Protein AF-A0A2E5TPE9-F1 (afdb_monomer)

Solvent-accessible surface area (backbone atoms only — not comparable to full-atom values): 41208 Å² total; per-residue (Å²): 127,83,71,66,64,59,65,68,62,65,78,76,74,87,85,82,90,83,86,91,80,86,80,74,57,60,47,84,68,67,54,80,73,39,45,24,19,64,41,56,11,40,48,64,35,46,42,64,65,73,44,70,35,39,31,72,70,21,17,14,22,26,29,62,35,81,46,63,29,36,25,42,23,45,33,69,47,94,90,32,34,46,35,39,24,39,24,40,33,41,54,43,75,51,73,50,74,59,94,91,40,63,40,70,44,68,32,7,36,34,44,34,41,26,39,43,35,42,41,75,43,74,33,65,47,76,57,97,86,42,79,43,75,81,52,62,36,40,38,39,40,40,35,43,37,43,27,35,10,29,66,46,67,72,50,96,93,31,51,33,39,21,36,16,33,28,48,31,39,43,35,41,37,49,60,92,48,65,29,58,38,47,30,32,30,42,15,35,34,40,35,35,73,44,100,48,99,50,43,37,33,41,29,42,14,41,27,35,39,32,77,49,42,61,68,23,58,34,78,92,75,69,46,62,39,32,63,51,67,44,67,32,40,12,34,29,39,24,22,65,83,61,35,34,33,45,35,40,23,41,39,98,78,42,57,18,42,23,36,41,36,51,81,47,97,52,32,34,44,30,31,16,38,38,89,48,37,45,24,38,24,42,36,39,53,41,72,61,43,78,68,88,50,87,99,42,32,30,20,37,32,44,23,36,20,40,40,39,53,48,87,88,77,52,94,68,64,46,60,31,41,20,46,30,40,75,18,60,53,41,48,57,64,21,43,62,56,34,62,65,46,45,65,47,61,27,46,54,62,45,48,60,42,30,29,41,39,46,56,67,27,39,34,40,32,25,46,70,88,37,83,71,51,76,49,62,22,38,89,84,6,45,37,74,50,72,66,40,77,52,59,83,37,83,34,45,32,34,35,28,23,42,53,97,88,52,56,64,18,53,75,26,65,58,33,36,38,33,25,44,79,69,55,70,55,78,50,78,49,74,51,72,57,91,78,27,32,36,42,38,38,37,29,57,31,46,63,69,44,64,44,34,30,44,74,89,40,80,45,71,56,40,77,58,87,66,88,62,77,80,72,63,86,79,59,96,81,66,67,87,65,62,43,65,37,43,31,40,25,77,42,71,44,56,80,59,70,44,79,45,86,53,95,71,47,88,54,21,48,60,20,66,61,53,50,36,40,33,37,41,40,25,33,66,33,66,32,60,44,77,48,66,79,40,64,43,52,47,21,36,69,30,69,53,66,76,31,79,42,63,61,56,62,46,64,39,31,32,41,52,23,91,61,39,66,47,40,26,51,74,84,41,78,61,69,67,52,100,81,36,32,36,70,47,79,41,79,53,62,72,29,74,41,74,47,40,37,35,46,27,29,82,79,83,41,74,48,75,24,35,31,41,33,39,23,40,38,76,37,85,77,64,53,97,82,50,72,39,46,69,35,41,22,52,35,27,31,71,51,49,45,76,56,49,99,87,52,36,63,56,50,81,42,67,34,24,49,43,55,52,41,41,35,57,36,50,61,76,40,62,74,91,75,56,64,87,54,92,53,64,81,28,86,77,36,46,36,86,38,97,57,32,44,35,51,53,51,25,45,75,71,64,54,48,80,68,46,98,87,54,35,68,56,49,81,41,72,35,28,53,62,58,49,50,51,46,36,28,75,56,65,76,42,78,88,71,96,68,83,92,49,95,51,71,31,28,44,18,58,49,29,42,55,51,40,70,35,78,75,42,32,56,50,48,53,52,68,71,37,85,60,47,82,76,63,92,80,78,124

Foldseek 3Di:
DVPVVVVVVVVPDDDDDDDDDDDQDADDFCLLVQAAQVCVLAVVFQQDALFQSNCSSALLNLQQQQFWKKKWKWFDDPVFKTWIKIKIKDKDKDWDDDPNFIFIFIKIKMWMKIWTKGWQAFDWDADPNDTDGPGIAMWTKIKIKIKMKHWDADPPNFGIKMKMKMKMKMWTDIGPWIKIKIAIKIKMKTWHADPDPWWGIKIKMKMWIRPDIDWIQGVVPRRTYTHDTWMKIKMWIATDLNQKIWMWMATPLGTKTKMWGPPDVQWIWIWMDDPWKTKTKIKGKDAQCDPVDPPFGWIKMKMKMWIATDPDPDRDITIMIMIMISHGRAFRAWEWPPPRGQEEFALDQWDKTKTFGPAQWKKFKDWPNHTDDIDTQHSNRIDIDDTHGDDAAKTWIWIWTDDPPDDIHDIYRIHIYHHDNDAWDWDWAWDDDVQKIKIKIKTQWAFPDKWKAKQNHTWDKDWDDDPCPPPPPPDPDDRPTRHMTMIMTIGGDDPQQGFDPDPQDRFAAHALFFMFMWMWTAGSHGHIDIDDRFGAAKHWNPDAAPAEAADQKDKTKMFHHPQFPWKDKVNHTWDADPRRITIDIDGDQLFKDKIWIWTAGPVRDIRIGIGIYHHWHAFPPDDPPQALRVLQRLCVSVQQADCDPVRHNQQQDFDWPLRLLLSLQSLPDPPVPFDQFDAAQFPAGGSPRPSNSSVVSCVVVVLDDDDPVRHNRRRHGDDPVRSLVSCCSSVNAPRDDDDDDPDTDGNSNVSVVSCPGPVNVVVSCQRSDSSHDNDPPPD

Structure (mmCIF, N/CA/C/O backbone):
data_AF-A0A2E5TPE9-F1
#
_entry.id   AF-A0A2E5TPE9-F1
#
loop_
_atom_site.group_PDB
_atom_site.id
_atom_site.type_symbol
_atom_site.label_atom_id
_atom_site.label_alt_id
_atom_site.label_comp_id
_atom_site.label_asym_id
_atom_site.label_entity_id
_atom_site.label_seq_id
_atom_site.pdbx_PDB_ins_code
_atom_site.Cartn_x
_atom_site.Cartn_y
_atom_site.Cartn_z
_atom_site.occupancy
_atom_site.B_iso_or_equiv
_atom_site.auth_seq_id
_atom_site.auth_comp_id
_atom_site.auth_asym_id
_atom_site.auth_atom_id
_atom_site.pdbx_PDB_model_num
ATOM 1 N N . MET A 1 1 ? 26.250 25.702 -18.110 1.00 43.16 1 MET A N 1
ATOM 2 C CA . MET A 1 1 ? 27.436 25.806 -18.998 1.00 43.16 1 MET A CA 1
ATOM 3 C C . MET A 1 1 ? 28.797 25.853 -18.287 1.00 43.16 1 MET A C 1
ATOM 5 O O . MET A 1 1 ? 29.778 25.557 -18.947 1.00 43.16 1 MET A O 1
ATOM 9 N N . LYS A 1 2 ? 28.910 26.142 -16.975 1.00 31.53 2 LYS A N 1
ATOM 10 C CA . LYS A 1 2 ? 30.213 26.160 -16.263 1.00 31.53 2 LYS A CA 1
ATOM 11 C C . LYS A 1 2 ? 30.673 24.824 -15.636 1.00 31.53 2 LYS A C 1
ATOM 13 O O . LYS A 1 2 ? 31.808 24.744 -15.194 1.00 31.53 2 LYS A O 1
ATOM 18 N N . HIS A 1 3 ? 29.853 23.767 -15.649 1.00 36.78 3 HIS A N 1
ATOM 19 C CA . HIS A 1 3 ? 30.215 22.453 -15.071 1.00 36.78 3 HIS A CA 1
ATOM 20 C C . HIS A 1 3 ? 30.559 21.360 -16.097 1.00 36.78 3 HIS A C 1
ATOM 22 O O . HIS A 1 3 ? 31.069 20.314 -15.721 1.00 36.78 3 HIS A O 1
ATOM 28 N N . VAL A 1 4 ? 30.367 21.618 -17.395 1.00 37.22 4 VAL A N 1
ATOM 29 C CA . VAL A 1 4 ? 30.758 20.688 -18.477 1.00 37.22 4 VAL A CA 1
ATOM 30 C C . VAL A 1 4 ? 32.253 20.818 -18.812 1.00 37.22 4 VAL A C 1
ATOM 32 O O . VAL A 1 4 ? 32.885 19.859 -19.239 1.00 37.22 4 VAL A O 1
ATOM 35 N N . LEU A 1 5 ? 32.855 21.978 -18.528 1.00 36.06 5 LEU A N 1
ATOM 36 C CA . LEU A 1 5 ? 34.270 22.249 -18.805 1.00 36.06 5 LEU A CA 1
ATOM 37 C C . LEU A 1 5 ? 35.233 21.572 -17.806 1.00 36.06 5 LEU A C 1
ATOM 39 O O . LEU A 1 5 ? 36.401 21.382 -18.117 1.00 36.06 5 LEU A O 1
ATOM 43 N N . ILE A 1 6 ? 34.748 21.189 -16.618 1.00 39.53 6 ILE A N 1
ATOM 44 C CA . ILE A 1 6 ? 35.576 20.611 -15.541 1.00 39.53 6 ILE A CA 1
ATOM 45 C C . ILE A 1 6 ? 35.738 19.089 -15.704 1.00 39.53 6 ILE A C 1
ATOM 47 O O . ILE A 1 6 ? 36.754 18.532 -15.302 1.00 39.53 6 ILE A O 1
ATOM 51 N N . ILE A 1 7 ? 34.801 18.421 -16.385 1.00 40.16 7 ILE A N 1
ATOM 52 C CA . ILE A 1 7 ? 34.894 16.982 -16.695 1.00 40.16 7 ILE A CA 1
ATOM 53 C C . ILE A 1 7 ? 35.857 16.729 -17.873 1.00 40.16 7 ILE A C 1
ATOM 55 O O . ILE A 1 7 ? 36.540 15.709 -17.910 1.00 40.16 7 ILE A O 1
ATOM 59 N N . LEU A 1 8 ? 35.997 17.698 -18.785 1.00 35.94 8 LEU A N 1
ATOM 60 C CA . LEU A 1 8 ? 36.941 17.646 -19.909 1.00 35.94 8 LEU A CA 1
ATOM 61 C C . LEU A 1 8 ? 38.417 17.776 -19.488 1.00 35.94 8 LEU A C 1
ATOM 63 O O . LEU A 1 8 ? 39.289 17.302 -20.210 1.00 35.94 8 LEU A O 1
ATOM 67 N N . LEU A 1 9 ? 38.710 18.371 -18.325 1.00 34.34 9 LEU A N 1
ATOM 68 C CA . LEU A 1 9 ? 40.087 18.627 -17.880 1.00 34.34 9 LEU A CA 1
ATOM 69 C C . LEU A 1 9 ? 40.699 17.472 -17.062 1.00 34.34 9 LEU A C 1
ATOM 71 O O . LEU A 1 9 ? 41.917 17.378 -16.952 1.00 34.34 9 LEU A O 1
ATOM 75 N N . ILE A 1 10 ? 39.877 16.574 -16.509 1.00 35.69 10 ILE A N 1
ATOM 76 C CA . ILE A 1 10 ? 40.343 15.469 -15.647 1.00 35.69 10 ILE A CA 1
ATOM 77 C C . ILE A 1 10 ? 40.708 14.212 -16.463 1.00 35.69 10 ILE A C 1
ATOM 79 O O . ILE A 1 10 ? 41.421 13.345 -15.973 1.00 35.69 10 ILE A O 1
ATOM 83 N N . CYS A 1 11 ? 40.326 14.135 -17.742 1.00 33.72 11 CYS A N 1
ATOM 84 C CA . CYS A 1 11 ? 40.686 13.006 -18.612 1.00 33.72 11 CYS A CA 1
ATOM 85 C C . CYS A 1 11 ? 42.072 13.125 -19.278 1.00 33.72 11 CYS A C 1
ATOM 87 O O . CYS A 1 11 ? 42.439 12.237 -20.040 1.00 33.72 11 CYS A O 1
ATOM 89 N N . PHE A 1 12 ? 42.842 14.194 -19.030 1.00 34.28 12 PHE A N 1
ATOM 90 C CA . PHE A 1 12 ? 44.076 14.475 -19.786 1.00 34.28 12 PHE A CA 1
ATOM 91 C C . PHE A 1 12 ? 45.393 14.242 -19.032 1.00 34.28 12 PHE A C 1
ATOM 93 O O . PHE A 1 12 ? 46.463 14.475 -19.586 1.00 34.28 12 PHE A O 1
ATOM 100 N N . LEU A 1 13 ? 45.359 13.768 -17.787 1.00 36.28 13 LEU A N 1
ATOM 101 C CA . LEU A 1 13 ? 46.570 13.525 -17.005 1.00 36.28 13 LEU A CA 1
ATOM 102 C C . LEU A 1 13 ? 46.481 12.164 -16.334 1.00 36.28 13 LEU A C 1
ATOM 104 O O . LEU A 1 13 ? 45.800 12.025 -15.327 1.00 36.28 13 LEU A O 1
ATOM 108 N N . ILE A 1 14 ? 47.147 11.185 -16.944 1.00 38.09 14 ILE A N 1
ATOM 109 C CA . ILE A 1 14 ? 47.946 10.096 -16.357 1.00 38.09 14 ILE A CA 1
ATOM 110 C C . ILE A 1 14 ? 48.146 9.084 -17.490 1.00 38.09 14 ILE A C 1
ATOM 112 O O . ILE A 1 14 ? 47.171 8.541 -17.992 1.00 38.09 14 ILE A O 1
ATOM 116 N N . ILE A 1 15 ? 49.398 8.881 -17.903 1.00 35.25 15 ILE A N 1
ATOM 117 C CA . ILE A 1 15 ? 50.051 7.597 -18.218 1.00 35.25 15 ILE A CA 1
ATOM 118 C C . ILE A 1 15 ? 51.487 7.980 -18.609 1.00 35.25 15 ILE A C 1
ATOM 120 O O . ILE A 1 15 ? 51.752 8.415 -19.728 1.00 35.25 15 ILE A O 1
ATOM 124 N N . GLU A 1 16 ? 52.417 7.852 -17.663 1.00 33.44 16 GLU A N 1
ATOM 125 C CA . GLU A 1 16 ? 53.835 7.700 -17.994 1.00 33.44 16 GLU A CA 1
ATOM 126 C C . GLU A 1 16 ? 54.126 6.210 -18.190 1.00 33.44 16 GLU A C 1
ATOM 128 O O . GLU A 1 16 ? 53.688 5.363 -17.409 1.00 33.44 16 GLU A O 1
ATOM 133 N N . LYS A 1 17 ? 54.845 5.901 -19.272 1.00 36.56 17 LYS A N 1
ATOM 134 C CA . LYS A 1 17 ? 55.379 4.572 -19.574 1.00 36.56 17 LYS A CA 1
ATOM 135 C C . LYS A 1 17 ? 56.535 4.249 -18.630 1.00 36.56 17 LYS A C 1
ATOM 137 O O . LYS A 1 17 ? 57.483 5.025 -18.542 1.00 36.56 17 LYS A O 1
ATOM 142 N N . SER A 1 18 ? 56.521 3.053 -18.056 1.00 33.09 18 SER A N 1
ATOM 143 C CA . SER A 1 18 ? 57.724 2.378 -17.573 1.00 33.09 18 SER A CA 1
ATOM 144 C C . SER A 1 18 ? 57.924 1.081 -18.361 1.00 33.09 18 SER A C 1
ATOM 146 O O . SER A 1 18 ? 57.007 0.272 -18.504 1.00 33.09 18 SER A O 1
ATOM 148 N N . ASP A 1 19 ? 59.124 0.917 -18.916 1.00 33.25 19 ASP A N 1
ATOM 149 C CA . ASP A 1 19 ? 59.575 -0.292 -19.606 1.00 33.25 19 ASP A CA 1
ATOM 150 C C . ASP A 1 19 ? 60.414 -1.181 -18.668 1.00 33.25 19 ASP A C 1
ATOM 152 O O . ASP A 1 19 ? 61.073 -0.681 -17.756 1.00 33.25 19 ASP A O 1
ATOM 156 N N . LEU A 1 20 ? 60.440 -2.481 -19.011 1.00 30.00 20 LEU A N 1
ATOM 157 C CA . LEU A 1 20 ? 61.253 -3.614 -18.513 1.00 30.00 20 LEU A CA 1
ATOM 158 C C . LEU A 1 20 ? 60.698 -4.427 -17.321 1.00 30.00 20 LEU A C 1
ATOM 160 O O . LEU A 1 20 ? 60.896 -4.080 -16.164 1.00 30.00 20 LEU A O 1
ATOM 164 N N . TYR A 1 21 ? 60.055 -5.578 -17.582 1.00 32.66 21 TYR A N 1
ATOM 165 C CA . TYR A 1 21 ? 60.646 -6.924 -17.774 1.00 32.66 21 TYR A CA 1
ATOM 166 C C . TYR A 1 21 ? 59.524 -7.963 -18.045 1.00 32.66 21 TYR A C 1
ATOM 168 O O . TYR A 1 21 ? 58.453 -7.886 -17.454 1.00 32.66 21 TYR A O 1
ATOM 176 N N . SER A 1 22 ? 59.777 -8.936 -18.940 1.00 36.81 22 SER A N 1
ATOM 177 C CA . SER A 1 22 ? 58.876 -10.045 -19.347 1.00 36.81 22 SER A CA 1
ATOM 178 C C . SER A 1 22 ? 57.495 -9.616 -19.884 1.00 36.81 22 SER A C 1
ATOM 180 O O . SER A 1 22 ? 56.459 -9.832 -19.256 1.00 36.81 22 SER A O 1
ATOM 182 N N . VAL A 1 23 ? 57.467 -9.020 -21.079 1.00 38.16 23 VAL A N 1
ATOM 183 C CA . VAL A 1 23 ? 56.236 -8.461 -21.659 1.00 38.16 23 VAL A CA 1
ATOM 184 C C . VAL A 1 23 ? 55.332 -9.569 -22.211 1.00 38.16 23 VAL A C 1
ATOM 186 O O . VAL A 1 23 ? 55.531 -10.058 -23.323 1.00 38.16 23 VAL A O 1
ATOM 189 N N . THR A 1 24 ? 54.283 -9.909 -21.467 1.00 47.19 24 THR A N 1
ATOM 190 C CA . THR A 1 24 ? 53.014 -10.356 -22.047 1.00 47.19 24 THR A CA 1
ATOM 191 C C . THR A 1 24 ? 52.550 -9.280 -23.031 1.00 47.19 24 THR A C 1
ATOM 193 O O . THR A 1 24 ? 52.007 -8.252 -22.636 1.00 47.19 24 THR A O 1
ATOM 196 N N . LYS A 1 25 ? 52.838 -9.444 -24.328 1.00 53.91 25 LYS A N 1
ATOM 197 C CA . LYS A 1 25 ? 52.394 -8.468 -25.330 1.00 53.91 25 LYS A CA 1
ATOM 198 C C . LYS A 1 25 ? 50.883 -8.626 -25.526 1.00 53.91 25 LYS A C 1
ATOM 200 O O . LYS A 1 25 ? 50.453 -9.720 -25.901 1.00 53.91 25 LYS A O 1
ATOM 205 N N . PRO A 1 26 ? 50.075 -7.580 -25.276 1.00 64.56 26 PRO A N 1
ATOM 206 C CA . PRO A 1 26 ? 48.664 -7.630 -25.617 1.00 64.56 26 PRO A CA 1
ATOM 207 C C . PRO A 1 26 ? 48.525 -7.789 -27.134 1.00 64.56 26 PRO A C 1
ATOM 209 O O . PRO A 1 26 ? 49.259 -7.163 -27.902 1.00 64.56 26 PRO A O 1
ATOM 212 N N . ILE A 1 27 ? 47.611 -8.656 -27.562 1.00 78.25 27 ILE A N 1
ATOM 213 C CA . ILE A 1 27 ? 47.265 -8.806 -28.982 1.00 78.25 27 ILE A CA 1
ATOM 214 C C . ILE A 1 27 ? 46.303 -7.689 -29.402 1.00 78.25 27 ILE A C 1
ATOM 216 O O . ILE A 1 27 ? 45.636 -7.094 -28.560 1.00 78.25 27 ILE A O 1
ATOM 220 N N . THR A 1 28 ? 46.206 -7.389 -30.697 1.00 79.81 28 THR A N 1
ATOM 221 C CA . THR A 1 28 ? 45.198 -6.443 -31.203 1.00 79.81 28 THR A CA 1
ATOM 222 C C . THR A 1 28 ? 43.799 -6.913 -30.811 1.00 79.81 28 THR A C 1
ATOM 224 O O . THR A 1 28 ? 43.508 -8.103 -30.909 1.00 79.81 28 THR A O 1
ATOM 227 N N . ASN A 1 29 ? 42.929 -5.997 -30.381 1.00 83.88 29 ASN A N 1
ATOM 228 C CA . ASN A 1 29 ? 41.537 -6.315 -30.085 1.00 83.88 29 ASN A CA 1
ATOM 229 C C . ASN A 1 29 ? 40.778 -6.596 -31.398 1.00 83.88 29 ASN A C 1
ATOM 231 O O . ASN A 1 29 ? 40.539 -5.662 -32.161 1.00 83.88 29 ASN A O 1
ATOM 235 N N . PRO A 1 30 ? 40.372 -7.846 -31.694 1.00 85.88 30 PRO A N 1
ATOM 236 C CA . PRO A 1 30 ? 39.687 -8.155 -32.951 1.00 85.88 30 PRO A CA 1
ATOM 237 C C . PRO A 1 30 ? 38.249 -7.605 -32.991 1.00 85.88 30 PRO A C 1
ATOM 239 O O . PRO A 1 30 ? 37.607 -7.625 -34.038 1.00 85.88 30 PRO A O 1
ATOM 242 N N . GLN A 1 31 ? 37.729 -7.118 -31.861 1.00 88.00 31 GLN A N 1
ATOM 243 C CA . GLN A 1 31 ? 36.346 -6.680 -31.705 1.00 88.00 31 GLN A CA 1
ATOM 244 C C . GLN A 1 31 ? 35.987 -5.433 -32.516 1.00 88.00 31 GLN A C 1
ATOM 246 O O . GLN A 1 31 ? 34.909 -5.402 -33.108 1.00 88.00 31 GLN A O 1
ATOM 251 N N . SER A 1 32 ? 36.862 -4.421 -32.590 1.00 83.56 32 SER A N 1
ATOM 252 C CA . SER A 1 32 ? 36.630 -3.228 -33.431 1.00 83.56 32 SER A CA 1
ATOM 253 C C . SER A 1 32 ? 36.472 -3.556 -34.899 1.00 83.56 32 SER A C 1
ATOM 255 O O . SER A 1 32 ? 35.800 -2.822 -35.620 1.00 83.56 32 SER A O 1
ATOM 257 N N . MET A 1 33 ? 37.091 -4.647 -35.339 1.00 83.19 33 MET A N 1
ATOM 258 C CA . MET A 1 33 ? 37.000 -5.103 -36.713 1.00 83.19 33 MET A CA 1
ATOM 259 C C . MET A 1 33 ? 35.646 -5.764 -36.986 1.00 83.19 33 MET A C 1
ATOM 261 O O . MET A 1 33 ? 35.266 -5.832 -38.141 1.00 83.19 33 MET A O 1
ATOM 265 N N . MET A 1 34 ? 34.913 -6.206 -35.949 1.00 89.44 34 MET A N 1
ATOM 266 C CA . MET A 1 34 ? 33.684 -7.019 -36.000 1.00 89.44 34 MET A CA 1
ATOM 267 C C . MET A 1 34 ? 32.365 -6.242 -35.889 1.00 89.44 34 MET A C 1
ATOM 269 O O . MET A 1 34 ? 31.349 -6.784 -35.450 1.00 89.44 34 MET A O 1
ATOM 273 N N . VAL A 1 35 ? 32.350 -4.986 -36.339 1.00 91.25 35 VAL A N 1
ATOM 274 C CA . VAL A 1 35 ? 31.176 -4.098 -36.309 1.00 91.25 35 VAL A CA 1
ATOM 275 C C . VAL A 1 35 ? 30.594 -3.805 -37.702 1.00 91.25 35 VAL A C 1
ATOM 277 O O . VAL A 1 35 ? 31.207 -4.081 -38.734 1.00 91.25 35 VAL A O 1
ATOM 280 N N . GLY A 1 36 ? 29.401 -3.209 -37.753 1.00 92.50 36 GLY A N 1
ATOM 281 C CA . GLY A 1 36 ? 28.757 -2.832 -39.018 1.00 92.50 36 GLY A CA 1
ATOM 282 C C . GLY A 1 36 ? 29.392 -1.639 -39.746 1.00 92.50 36 GLY A C 1
ATOM 283 O O . GLY A 1 36 ? 30.035 -0.778 -39.140 1.00 92.50 36 GLY A O 1
ATOM 284 N N . ALA A 1 37 ? 29.127 -1.529 -41.051 1.00 94.19 37 ALA A N 1
ATOM 285 C CA . ALA A 1 37 ? 29.620 -0.477 -41.941 1.00 94.19 37 ALA A CA 1
ATOM 286 C C . ALA A 1 37 ? 29.247 0.940 -41.470 1.00 94.19 37 ALA A C 1
ATOM 288 O O . ALA A 1 37 ? 30.045 1.870 -41.625 1.00 94.19 37 ALA A O 1
ATOM 289 N N . LYS A 1 38 ? 28.076 1.118 -40.832 1.00 94.81 38 LYS A N 1
ATOM 290 C CA . LYS A 1 38 ? 27.702 2.387 -40.183 1.00 94.81 38 LYS A CA 1
ATOM 291 C C . LYS A 1 38 ? 28.709 2.779 -39.099 1.00 94.81 38 LYS A C 1
ATOM 293 O O . LYS A 1 38 ? 29.172 3.917 -39.077 1.00 94.81 38 LYS A O 1
ATOM 298 N N . SER A 1 39 ? 29.053 1.841 -38.219 1.00 94.06 39 SER A N 1
ATOM 299 C CA . SER A 1 39 ? 29.990 2.068 -37.115 1.00 94.06 39 SER A CA 1
ATOM 300 C C . SER A 1 39 ? 31.389 2.411 -37.629 1.00 94.06 39 SER A C 1
ATOM 302 O O . SER A 1 39 ? 32.020 3.339 -37.127 1.00 94.06 39 SER A O 1
ATOM 304 N N . ILE A 1 40 ? 31.849 1.706 -38.669 1.00 92.81 40 ILE A N 1
ATOM 305 C CA . ILE A 1 40 ? 33.145 1.959 -39.317 1.00 92.81 40 ILE A CA 1
ATOM 306 C C . ILE A 1 40 ? 33.167 3.360 -39.939 1.00 92.81 40 ILE A C 1
ATOM 308 O O . ILE A 1 40 ? 34.072 4.142 -39.660 1.00 92.81 40 ILE A O 1
ATOM 312 N N . SER A 1 41 ? 32.127 3.724 -40.698 1.00 95.06 41 SER A N 1
ATOM 313 C CA . SER A 1 41 ? 32.021 5.029 -41.376 1.00 95.06 41 SER A CA 1
ATOM 314 C C . SER A 1 41 ? 32.055 6.232 -40.433 1.00 95.06 41 SER A C 1
ATOM 316 O O . SER A 1 41 ? 32.359 7.341 -40.870 1.00 95.06 41 SER A O 1
ATOM 318 N N . LEU A 1 42 ? 31.748 6.019 -39.153 1.00 95.19 42 LEU A N 1
ATOM 319 C CA . LEU A 1 42 ? 31.693 7.040 -38.108 1.00 95.19 42 LEU A CA 1
ATOM 320 C C . LEU A 1 42 ? 32.844 6.906 -37.096 1.00 95.19 42 LEU A C 1
ATOM 322 O O . LEU A 1 42 ? 32.727 7.376 -35.966 1.00 95.19 42 LEU A O 1
ATOM 326 N N . GLY A 1 43 ? 33.949 6.262 -37.485 1.00 92.12 43 GLY A N 1
ATOM 327 C CA . GLY A 1 43 ? 35.183 6.231 -36.697 1.00 92.12 43 GLY A CA 1
ATOM 328 C C . GLY A 1 43 ? 35.094 5.371 -35.437 1.00 92.12 43 GLY A C 1
ATOM 329 O O . GLY A 1 43 ? 35.758 5.666 -34.445 1.00 92.12 43 GLY A O 1
ATOM 330 N N . LEU A 1 44 ? 34.252 4.327 -35.450 1.00 93.38 44 LEU A N 1
ATOM 331 C CA . LEU A 1 44 ? 34.023 3.448 -34.296 1.00 93.38 44 LEU A CA 1
ATOM 332 C C . LEU A 1 44 ? 33.622 4.242 -33.041 1.00 93.38 44 LEU A C 1
ATOM 334 O O . LEU A 1 44 ? 34.117 4.004 -31.937 1.00 93.38 44 LEU A O 1
ATOM 338 N N . ASN A 1 45 ? 32.755 5.238 -33.214 1.00 95.88 45 ASN A N 1
ATOM 339 C CA . ASN A 1 45 ? 32.354 6.106 -32.119 1.00 95.88 45 ASN A CA 1
ATOM 340 C C . ASN A 1 45 ? 31.427 5.369 -31.129 1.00 95.88 45 ASN A C 1
ATOM 342 O O . ASN A 1 45 ? 30.361 4.918 -31.551 1.00 95.88 45 ASN A O 1
ATOM 346 N N . PRO A 1 46 ? 31.749 5.303 -29.821 1.00 95.75 46 PRO A N 1
ATOM 347 C CA . PRO A 1 46 ? 30.902 4.629 -28.831 1.00 95.75 46 PRO A CA 1
ATOM 348 C C . PRO A 1 46 ? 29.501 5.235 -28.629 1.00 95.75 46 PRO A C 1
ATOM 350 O O . PRO A 1 46 ? 28.658 4.600 -28.002 1.00 95.75 46 PRO A O 1
ATOM 353 N N . ALA A 1 47 ? 29.234 6.460 -29.099 1.00 96.12 47 ALA A N 1
ATOM 354 C CA . ALA A 1 47 ? 27.956 7.163 -28.923 1.00 96.12 47 ALA A CA 1
ATOM 355 C C . ALA A 1 47 ? 26.900 6.828 -29.995 1.00 96.12 47 ALA A C 1
ATOM 357 O O . ALA A 1 47 ? 25.851 7.483 -30.081 1.00 96.12 47 ALA A O 1
ATOM 358 N N . ILE A 1 48 ? 27.156 5.825 -30.837 1.00 93.38 48 ILE A N 1
ATOM 359 C CA . ILE A 1 48 ? 26.172 5.321 -31.795 1.00 93.38 48 ILE A CA 1
ATOM 360 C C . ILE A 1 48 ? 25.161 4.447 -31.041 1.00 93.38 48 ILE A C 1
ATOM 362 O O . ILE A 1 48 ? 25.519 3.555 -30.278 1.00 93.38 48 ILE A O 1
ATOM 366 N N . SER A 1 49 ? 23.875 4.713 -31.258 1.00 90.25 49 SER A N 1
ATOM 367 C CA . SER A 1 49 ? 22.762 4.017 -30.608 1.00 90.25 49 SER A CA 1
ATOM 368 C C . SER A 1 49 ? 21.713 3.578 -31.629 1.00 90.25 49 SER A C 1
ATOM 370 O O . SER A 1 49 ? 21.628 4.134 -32.730 1.00 90.25 49 SER A O 1
ATOM 372 N N . GLY A 1 50 ? 20.915 2.567 -31.276 1.00 85.19 50 GLY A N 1
ATOM 373 C CA . GLY A 1 50 ? 19.831 2.058 -32.121 1.00 85.19 50 GLY A CA 1
ATOM 374 C C . GLY A 1 50 ? 20.294 1.248 -33.337 1.00 85.19 50 GLY A C 1
ATOM 375 O O . GLY A 1 50 ? 19.526 1.095 -34.284 1.00 85.19 50 GLY A O 1
ATOM 376 N N . ASP A 1 51 ? 21.529 0.744 -33.325 1.00 89.56 51 ASP A N 1
ATOM 377 C CA . ASP A 1 51 ? 22.074 -0.153 -34.347 1.00 89.56 51 ASP A CA 1
ATOM 378 C C . ASP A 1 51 ? 22.611 -1.429 -33.684 1.00 89.56 51 ASP A C 1
ATOM 380 O O . ASP A 1 51 ? 23.499 -1.373 -32.830 1.00 89.56 51 ASP A O 1
ATOM 384 N N . ILE A 1 52 ? 22.060 -2.583 -34.070 1.00 92.12 52 ILE A N 1
ATOM 385 C CA . ILE A 1 52 ? 22.412 -3.885 -33.487 1.00 92.12 52 ILE A CA 1
ATOM 386 C C . ILE A 1 52 ? 23.815 -4.349 -33.911 1.00 92.12 52 ILE A C 1
ATOM 388 O O . ILE A 1 52 ? 24.476 -5.078 -33.174 1.00 92.12 52 ILE A O 1
ATOM 392 N N . SER A 1 53 ? 24.313 -3.878 -35.061 1.00 91.88 53 SER A N 1
ATOM 393 C CA . SER A 1 53 ? 25.682 -4.148 -35.525 1.00 91.88 53 SER A CA 1
ATOM 394 C C . SER A 1 53 ? 26.742 -3.403 -34.704 1.00 91.88 53 SER A C 1
ATOM 396 O O . SER A 1 53 ? 27.922 -3.745 -34.743 1.00 91.88 53 SER A O 1
ATOM 398 N N . HIS A 1 54 ? 26.319 -2.399 -33.930 1.00 94.44 54 HIS A N 1
ATOM 399 C CA . HIS A 1 54 ? 27.169 -1.639 -33.020 1.00 94.44 54 HIS A CA 1
ATOM 400 C C . HIS A 1 54 ? 27.227 -2.249 -31.611 1.00 94.44 54 HIS A C 1
ATOM 402 O O . HIS A 1 54 ? 28.058 -1.836 -30.805 1.00 94.44 54 HIS A O 1
ATOM 408 N N . SER A 1 55 ? 26.393 -3.252 -31.296 1.00 94.50 55 SER A N 1
ATOM 409 C CA . SER A 1 55 ? 26.376 -3.858 -29.955 1.00 94.50 55 SER A CA 1
ATOM 410 C C . SER A 1 55 ? 27.713 -4.467 -29.565 1.00 94.50 55 SER A C 1
ATOM 412 O O . SER A 1 55 ? 28.045 -4.449 -28.383 1.00 94.50 55 SER A O 1
ATOM 414 N N . ILE A 1 56 ? 28.441 -5.023 -30.535 1.00 94.00 56 ILE A N 1
ATOM 415 C CA . ILE A 1 56 ? 29.775 -5.572 -30.308 1.00 94.00 56 ILE A CA 1
ATOM 416 C C . ILE A 1 56 ? 30.727 -4.453 -29.866 1.00 94.00 56 ILE A C 1
ATOM 418 O O . ILE A 1 56 ? 31.617 -4.702 -29.071 1.00 94.00 56 ILE A O 1
ATOM 422 N N . LEU A 1 57 ? 30.550 -3.207 -30.321 1.00 94.56 57 LEU A N 1
ATOM 423 C CA . LEU A 1 57 ? 31.396 -2.098 -29.884 1.00 94.56 57 LEU A CA 1
ATOM 424 C C . LEU A 1 57 ? 30.937 -1.489 -28.563 1.00 94.56 57 LEU A C 1
ATOM 426 O O . LEU A 1 57 ? 31.776 -1.222 -27.718 1.00 94.56 57 LEU A O 1
ATOM 430 N N . ASN A 1 58 ? 29.644 -1.229 -28.382 1.00 96.38 58 ASN A N 1
ATOM 431 C CA . ASN A 1 58 ? 29.116 -0.673 -27.139 1.00 96.38 58 ASN A CA 1
ATOM 432 C C . ASN A 1 58 ? 27.806 -1.378 -26.758 1.00 96.38 58 ASN A C 1
ATOM 434 O O . ASN A 1 58 ? 26.763 -1.083 -27.355 1.00 96.38 58 ASN A O 1
ATOM 438 N N . PRO A 1 59 ? 27.802 -2.253 -25.733 1.00 96.81 59 PRO A N 1
ATOM 439 C CA . PRO A 1 59 ? 26.608 -3.004 -25.360 1.00 96.81 59 PRO A CA 1
ATOM 440 C C . PRO A 1 59 ? 25.468 -2.118 -24.836 1.00 96.81 59 PRO A C 1
ATOM 442 O O . PRO A 1 59 ? 24.330 -2.577 -24.788 1.00 96.81 59 PRO A O 1
ATOM 445 N N . ALA A 1 60 ? 25.708 -0.847 -24.486 1.00 97.38 60 ALA A N 1
ATOM 446 C CA . ALA A 1 60 ? 24.639 0.077 -24.093 1.00 97.38 60 ALA A CA 1
ATOM 447 C C . ALA A 1 60 ? 23.611 0.335 -25.204 1.00 97.38 60 ALA A C 1
ATOM 449 O O . ALA A 1 60 ? 22.457 0.627 -24.894 1.00 97.38 60 ALA A O 1
ATOM 450 N N . THR A 1 61 ? 23.983 0.170 -26.482 1.00 94.94 61 THR A N 1
ATOM 451 C CA . THR A 1 61 ? 23.035 0.265 -27.610 1.00 94.94 61 THR A CA 1
ATOM 452 C C . THR A 1 61 ? 21.914 -0.779 -27.516 1.00 94.94 61 THR A C 1
ATOM 454 O O . THR A 1 61 ? 20.814 -0.554 -28.018 1.00 94.94 61 THR A O 1
ATOM 457 N N . ASN A 1 62 ? 22.147 -1.894 -26.807 1.00 96.06 62 ASN A N 1
ATOM 458 C CA . ASN A 1 62 ? 21.148 -2.947 -26.621 1.00 96.06 62 ASN A CA 1
ATOM 459 C C . ASN A 1 62 ? 19.922 -2.464 -25.856 1.00 96.06 62 ASN A C 1
ATOM 461 O O . ASN A 1 62 ? 18.847 -3.025 -26.025 1.00 96.06 62 ASN A O 1
ATOM 465 N N . ALA A 1 63 ? 20.045 -1.395 -25.069 1.00 94.94 63 ALA A N 1
ATOM 466 C CA . ALA A 1 63 ? 18.915 -0.788 -24.382 1.00 94.94 63 ALA A CA 1
ATOM 467 C C . ALA A 1 63 ? 17.807 -0.308 -25.341 1.00 94.94 63 ALA A C 1
ATOM 469 O O . ALA A 1 63 ? 16.659 -0.174 -24.926 1.00 94.94 63 ALA A O 1
ATOM 470 N N . ASP A 1 64 ? 18.136 -0.073 -26.616 1.00 91.25 64 ASP A N 1
ATOM 471 C CA . ASP A 1 64 ? 17.198 0.387 -27.644 1.00 91.25 64 ASP A CA 1
ATOM 472 C C . ASP A 1 64 ? 16.519 -0.748 -28.424 1.00 91.25 64 ASP A C 1
ATOM 474 O O . ASP A 1 64 ? 15.703 -0.482 -29.312 1.00 91.25 64 ASP A O 1
ATOM 478 N N . ILE A 1 65 ? 16.813 -2.011 -28.090 1.00 92.00 65 ILE A N 1
ATOM 479 C CA . ILE A 1 65 ? 16.148 -3.181 -28.673 1.00 92.00 65 ILE A CA 1
ATOM 480 C C . ILE A 1 65 ? 14.724 -3.269 -28.116 1.00 92.00 65 ILE A C 1
ATOM 482 O O . ILE A 1 65 ? 14.492 -3.750 -27.011 1.00 92.00 65 ILE A O 1
ATOM 486 N N . ASN A 1 66 ? 13.757 -2.825 -28.914 1.00 86.94 66 ASN A N 1
ATOM 487 C CA . ASN A 1 66 ? 12.325 -2.865 -28.595 1.00 86.94 66 ASN A CA 1
ATOM 488 C C . ASN A 1 66 ? 11.502 -3.724 -29.577 1.00 86.94 66 ASN A C 1
ATOM 490 O O . ASN A 1 66 ? 10.283 -3.837 -29.444 1.00 86.94 66 ASN A O 1
ATOM 494 N N . GLN A 1 67 ? 12.170 -4.320 -30.565 1.00 87.69 67 GLN A N 1
ATOM 495 C CA . GLN A 1 67 ? 11.639 -5.245 -31.567 1.00 87.69 67 GLN A CA 1
ATOM 496 C C . GLN A 1 67 ? 12.697 -6.328 -31.845 1.00 87.69 67 GLN A C 1
ATOM 498 O O . GLN A 1 67 ? 13.642 -6.451 -31.072 1.00 87.69 67 GLN A O 1
ATOM 503 N N . TYR A 1 68 ? 12.567 -7.087 -32.937 1.00 89.38 68 TYR A N 1
ATOM 504 C CA . TYR A 1 68 ? 13.504 -8.147 -33.333 1.00 89.38 68 TYR A CA 1
ATOM 505 C C . TYR A 1 68 ? 14.445 -7.692 -34.470 1.00 89.38 68 TYR A C 1
ATOM 507 O O . TYR A 1 68 ? 14.213 -8.059 -35.625 1.00 89.38 68 TYR A O 1
ATOM 515 N N . PRO A 1 69 ? 15.468 -6.851 -34.206 1.00 91.12 69 PRO A N 1
ATOM 516 C CA . PRO A 1 69 ? 16.424 -6.454 -35.228 1.00 91.12 69 PRO A CA 1
ATOM 517 C C . PRO A 1 69 ? 17.405 -7.590 -35.527 1.00 91.12 69 PRO A C 1
ATOM 519 O O . PRO A 1 69 ? 17.749 -8.390 -34.653 1.00 91.12 69 PRO A O 1
ATOM 522 N N . PHE A 1 70 ? 17.928 -7.602 -36.747 1.00 92.56 70 PHE A N 1
ATOM 523 C CA . PHE A 1 70 ? 19.088 -8.410 -37.106 1.00 92.56 70 PHE A CA 1
ATOM 524 C C . PHE A 1 70 ? 19.999 -7.625 -38.045 1.00 92.56 70 PHE A C 1
ATOM 526 O O . PHE A 1 70 ? 19.539 -6.737 -38.755 1.00 92.56 70 PHE A O 1
ATOM 533 N N . SER A 1 71 ? 21.286 -7.935 -38.063 1.00 94.12 71 SER A N 1
ATOM 534 C CA . SER A 1 71 ? 22.248 -7.339 -38.983 1.00 94.12 71 SER A CA 1
ATOM 535 C C . SER A 1 71 ? 23.221 -8.389 -39.479 1.00 94.12 71 SER A C 1
ATOM 537 O O . SER A 1 71 ? 23.615 -9.276 -38.724 1.00 94.12 71 SER A O 1
ATOM 539 N N . ILE A 1 72 ? 23.594 -8.279 -40.748 1.00 94.94 72 ILE A N 1
ATOM 540 C CA . ILE A 1 72 ? 24.635 -9.069 -41.391 1.00 94.94 72 ILE A CA 1
ATOM 541 C C . ILE A 1 72 ? 25.580 -8.080 -42.061 1.00 94.94 72 ILE A C 1
ATOM 543 O O . ILE A 1 72 ? 25.158 -7.253 -42.866 1.00 94.94 72 ILE A O 1
ATOM 547 N N . THR A 1 73 ? 26.860 -8.168 -41.734 1.00 94.00 73 THR A N 1
ATOM 548 C CA . THR A 1 73 ? 27.918 -7.362 -42.334 1.00 94.00 73 THR A CA 1
ATOM 549 C C . THR A 1 73 ? 28.955 -8.274 -42.950 1.00 94.00 73 THR A C 1
ATOM 551 O O . THR A 1 73 ? 29.385 -9.234 -42.314 1.00 94.00 73 THR A O 1
ATOM 554 N N . VAL A 1 74 ? 29.357 -7.961 -44.178 1.00 88.94 74 VAL A N 1
ATOM 555 C CA . VAL A 1 74 ? 30.352 -8.715 -44.933 1.00 88.94 74 VAL A CA 1
ATOM 556 C C . VAL A 1 74 ? 31.389 -7.784 -45.549 1.00 88.94 74 VAL A C 1
ATOM 558 O O . VAL A 1 74 ? 31.082 -6.677 -45.999 1.00 88.94 74 VAL A O 1
ATOM 561 N N . GLN A 1 75 ? 32.627 -8.258 -45.593 1.00 84.25 75 GLN A N 1
ATOM 562 C CA . GLN A 1 75 ? 33.716 -7.657 -46.357 1.00 84.25 75 GLN A CA 1
ATOM 563 C C . GLN A 1 75 ? 34.608 -8.786 -46.873 1.00 84.25 75 GLN A C 1
ATOM 565 O O . GLN A 1 75 ? 34.895 -9.754 -46.170 1.00 84.25 75 GLN A O 1
ATOM 570 N N . SER A 1 76 ? 35.045 -8.663 -48.121 1.00 72.81 76 SER A N 1
ATOM 571 C CA . SER A 1 76 ? 36.059 -9.542 -48.690 1.00 72.81 76 SER A CA 1
ATOM 572 C C . SER A 1 76 ? 37.099 -8.688 -49.397 1.00 72.81 76 SER A C 1
ATOM 574 O O . SER A 1 76 ? 36.742 -7.797 -50.169 1.00 72.81 76 SER A O 1
ATOM 576 N N . LEU A 1 77 ? 38.376 -8.937 -49.111 1.00 70.69 77 LEU A N 1
ATOM 577 C CA . LEU A 1 77 ? 39.498 -8.266 -49.764 1.00 70.69 77 LEU A CA 1
ATOM 578 C C . LEU A 1 77 ? 40.365 -9.322 -50.456 1.00 70.69 77 LEU A C 1
ATOM 580 O O . LEU A 1 77 ? 40.774 -10.303 -49.833 1.00 70.69 77 LEU A O 1
ATOM 584 N N . LEU A 1 78 ? 40.605 -9.129 -51.759 1.00 68.00 78 LEU A N 1
ATOM 585 C CA . LEU A 1 78 ? 41.470 -9.971 -52.604 1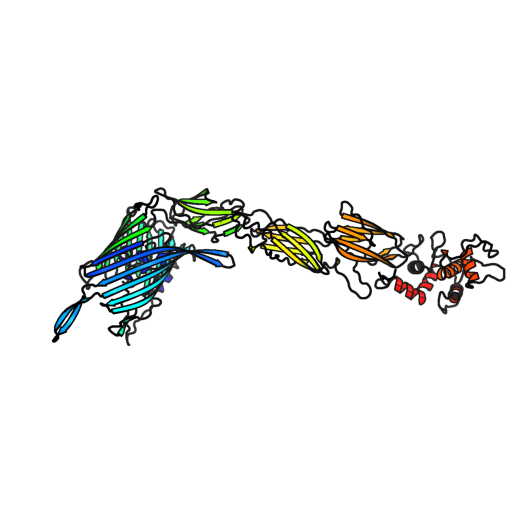.00 68.00 78 LEU A CA 1
ATOM 586 C C . LEU A 1 78 ? 41.154 -11.487 -52.581 1.00 68.00 78 LEU A C 1
ATOM 588 O O . LEU A 1 78 ? 42.000 -12.293 -52.944 1.00 68.00 78 LEU A O 1
ATOM 592 N N . GLN A 1 79 ? 39.939 -11.895 -52.185 1.00 69.88 79 GLN A N 1
ATOM 593 C CA . GLN A 1 79 ? 39.542 -13.303 -51.967 1.00 69.88 79 GLN A CA 1
ATOM 594 C C . GLN A 1 79 ? 40.383 -14.061 -50.920 1.00 69.88 79 GLN A C 1
ATOM 596 O O . GLN A 1 79 ? 40.354 -15.295 -50.869 1.00 69.88 79 GLN A O 1
ATOM 601 N N . GLU A 1 80 ? 41.136 -13.339 -50.096 1.00 77.94 80 GLU A N 1
ATOM 602 C CA . GLU A 1 80 ? 42.024 -13.904 -49.078 1.00 77.94 80 GLU A CA 1
ATOM 603 C C . GLU A 1 80 ? 41.582 -13.484 -47.682 1.00 77.94 80 GLU A C 1
ATOM 605 O O . GLU A 1 80 ? 41.566 -14.310 -46.773 1.00 77.94 80 GLU A O 1
ATOM 610 N N . PHE A 1 81 ? 41.124 -12.244 -47.516 1.00 82.88 81 PHE A N 1
ATOM 611 C CA . PHE A 1 81 ? 40.574 -11.766 -46.256 1.00 82.88 81 PHE A CA 1
ATOM 612 C C . PHE A 1 81 ? 39.050 -11.866 -46.263 1.00 82.88 81 PHE A C 1
ATOM 614 O O . PHE A 1 81 ? 38.394 -11.283 -47.129 1.00 82.88 81 PHE A O 1
ATOM 621 N N . ASN A 1 82 ? 38.498 -12.577 -45.283 1.00 83.62 82 ASN A N 1
ATOM 622 C CA . ASN A 1 82 ? 37.063 -12.714 -45.081 1.00 83.62 82 ASN A CA 1
ATOM 623 C C . ASN A 1 82 ? 36.645 -12.086 -43.756 1.00 83.62 82 ASN A C 1
ATOM 625 O O . ASN A 1 82 ? 37.221 -12.346 -42.697 1.00 83.62 82 ASN A O 1
ATOM 629 N N . TYR A 1 83 ? 35.583 -11.298 -43.847 1.00 88.00 83 TYR A N 1
ATOM 630 C CA . TYR A 1 83 ? 34.951 -10.627 -42.735 1.00 88.00 83 TYR A CA 1
ATOM 631 C C . TYR A 1 83 ? 33.452 -10.911 -42.731 1.00 88.00 83 TYR A C 1
ATOM 633 O O . TYR A 1 83 ? 32.769 -10.684 -43.734 1.00 88.00 83 TYR A O 1
ATOM 641 N N . LEU A 1 84 ? 32.946 -11.381 -41.594 1.00 91.69 84 LEU A N 1
ATOM 642 C CA . LEU A 1 84 ? 31.530 -11.625 -41.358 1.00 91.69 84 LEU A CA 1
ATOM 643 C C . LEU A 1 84 ? 31.171 -11.194 -39.937 1.00 91.69 84 LEU A C 1
ATOM 645 O O . LEU A 1 84 ? 31.796 -11.639 -38.980 1.00 91.69 84 LEU A O 1
ATOM 649 N N . SER A 1 85 ? 30.128 -10.389 -39.785 1.00 94.69 85 SER A N 1
ATOM 650 C CA . SER A 1 85 ? 29.524 -10.088 -38.486 1.00 94.69 85 SER A CA 1
ATOM 651 C C . SER A 1 85 ? 28.014 -10.238 -38.588 1.00 94.69 85 SER A C 1
ATOM 653 O O . SER A 1 85 ? 27.385 -9.652 -39.467 1.00 94.69 85 SER A O 1
ATOM 655 N N . VAL A 1 86 ? 27.434 -11.064 -37.723 1.00 96.12 86 VAL A N 1
ATOM 656 C CA . VAL A 1 86 ? 25.995 -11.320 -37.655 1.00 96.12 86 VAL A CA 1
ATOM 657 C C . VAL A 1 86 ? 25.520 -11.002 -36.251 1.00 96.12 86 VAL A C 1
ATOM 659 O O . VAL A 1 86 ? 26.056 -11.540 -35.289 1.00 96.12 86 VAL A O 1
ATOM 662 N N . SER A 1 87 ? 24.485 -10.180 -36.130 1.00 95.50 87 SER A N 1
ATOM 663 C CA . SER A 1 87 ? 23.910 -9.785 -34.844 1.00 95.50 87 SER A CA 1
ATOM 664 C C . SER A 1 87 ? 22.395 -9.924 -34.869 1.00 95.50 87 SER A C 1
ATOM 666 O O . SER A 1 87 ? 21.759 -9.574 -35.857 1.00 95.50 87 SER A O 1
ATOM 668 N N . GLY A 1 88 ? 21.805 -10.375 -33.767 1.00 95.62 88 GLY A N 1
ATOM 669 C CA . GLY A 1 88 ? 20.361 -10.425 -33.545 1.00 95.62 88 GLY A CA 1
ATOM 670 C C . GLY A 1 88 ? 19.990 -9.814 -32.198 1.00 95.62 88 GLY A C 1
ATOM 671 O O . GLY A 1 88 ? 20.792 -9.832 -31.262 1.00 95.62 88 GLY A O 1
ATOM 672 N N . GLY A 1 89 ? 18.787 -9.250 -32.103 1.00 95.19 89 GLY A N 1
ATOM 673 C CA . GLY A 1 89 ? 18.258 -8.648 -30.881 1.00 95.19 89 GLY A CA 1
ATOM 674 C C . GLY A 1 89 ? 16.893 -9.207 -30.491 1.00 95.19 89 GLY A C 1
ATOM 675 O O . GLY A 1 89 ? 16.051 -9.464 -31.350 1.00 95.19 89 GLY A O 1
ATOM 676 N N . VAL A 1 90 ? 16.662 -9.367 -29.188 1.00 94.56 90 VAL A N 1
ATOM 677 C CA . VAL A 1 90 ? 15.377 -9.779 -28.610 1.00 94.56 90 VAL A CA 1
ATOM 678 C C . VAL A 1 90 ? 15.033 -8.861 -27.431 1.00 94.56 90 VAL A C 1
ATOM 680 O O . VAL A 1 90 ? 15.860 -8.702 -26.532 1.00 94.56 90 VAL A O 1
ATOM 683 N N . PRO A 1 91 ? 13.828 -8.268 -27.389 1.00 93.00 91 PRO A N 1
ATOM 684 C CA . PRO A 1 91 ? 13.372 -7.508 -26.236 1.00 93.00 91 PRO A CA 1
ATOM 685 C C . PRO A 1 91 ? 12.856 -8.465 -25.152 1.00 93.00 91 PRO A C 1
ATOM 687 O O . PRO A 1 91 ? 12.142 -9.428 -25.436 1.00 93.00 91 PRO A O 1
ATOM 690 N N . PHE A 1 92 ? 13.178 -8.182 -23.896 1.00 93.19 92 PHE A N 1
ATOM 691 C CA . PHE A 1 92 ? 12.781 -8.961 -22.728 1.00 93.19 92 PHE A CA 1
ATOM 692 C C . PHE A 1 92 ? 12.237 -8.046 -21.625 1.00 93.19 92 PHE A C 1
ATOM 694 O O . PHE A 1 92 ? 12.713 -6.932 -21.432 1.00 93.19 92 PHE A O 1
ATOM 701 N N . VAL A 1 93 ? 11.237 -8.512 -20.873 1.00 91.12 93 VAL A N 1
ATOM 702 C CA . VAL A 1 93 ? 10.678 -7.772 -19.731 1.00 91.12 93 VAL A CA 1
ATOM 703 C C . VAL A 1 93 ? 11.008 -8.520 -18.446 1.00 91.12 93 VAL A C 1
ATOM 705 O O . VAL A 1 93 ? 10.413 -9.556 -18.150 1.00 91.12 93 VAL A O 1
ATOM 708 N N . LEU A 1 94 ? 11.930 -7.973 -17.657 1.00 91.50 94 LEU A N 1
ATOM 709 C CA . LEU A 1 94 ? 12.269 -8.493 -16.339 1.00 91.50 94 LEU A CA 1
ATOM 710 C C . LEU A 1 94 ? 11.208 -8.060 -15.327 1.00 91.50 94 LEU A C 1
ATOM 712 O O . LEU A 1 94 ? 11.045 -6.866 -15.083 1.00 91.50 94 LEU A O 1
ATOM 716 N N . LYS A 1 95 ? 10.510 -9.022 -14.721 1.00 90.94 95 LYS A N 1
ATOM 717 C CA . LYS A 1 95 ? 9.562 -8.796 -13.620 1.00 90.94 95 LYS A CA 1
ATOM 718 C C . LYS A 1 95 ? 10.234 -9.132 -12.288 1.00 90.94 95 LYS A C 1
ATOM 720 O O . LYS A 1 95 ? 10.849 -10.189 -12.175 1.00 90.94 95 LYS A O 1
ATOM 725 N N . PHE A 1 96 ? 10.117 -8.264 -11.288 1.00 90.06 96 PHE A N 1
ATOM 726 C CA . PHE A 1 96 ? 10.698 -8.477 -9.956 1.00 90.06 96 PHE A CA 1
ATOM 727 C C . PHE A 1 96 ? 9.820 -7.869 -8.857 1.00 90.06 96 PHE A C 1
ATOM 729 O O . PHE A 1 96 ? 9.001 -6.995 -9.133 1.00 90.06 96 PHE A O 1
ATOM 736 N N . LYS A 1 97 ? 9.980 -8.333 -7.611 1.00 87.75 97 LYS A N 1
ATOM 737 C CA . LYS A 1 97 ? 9.234 -7.829 -6.447 1.00 87.75 97 LYS A CA 1
ATOM 738 C C . LYS A 1 97 ? 10.139 -7.060 -5.493 1.00 87.75 97 LYS A C 1
ATOM 740 O O . LYS A 1 97 ? 11.257 -7.495 -5.226 1.00 87.75 97 LYS A O 1
ATOM 745 N N . ARG A 1 98 ? 9.650 -5.946 -4.947 1.00 83.88 98 ARG A N 1
ATOM 746 C CA . ARG A 1 98 ? 10.305 -5.184 -3.873 1.00 83.88 98 ARG A CA 1
ATOM 747 C C . ARG A 1 98 ? 9.239 -4.716 -2.888 1.00 83.88 98 ARG A C 1
ATOM 749 O O . ARG A 1 98 ? 8.286 -4.081 -3.310 1.00 83.88 98 ARG A O 1
ATOM 756 N N . ASN A 1 99 ? 9.399 -5.020 -1.599 1.00 82.12 99 ASN A N 1
ATOM 757 C CA . ASN A 1 99 ? 8.417 -4.704 -0.548 1.00 82.12 99 ASN A CA 1
ATOM 758 C C . ASN A 1 99 ? 7.000 -5.230 -0.865 1.00 82.12 99 ASN A C 1
ATOM 760 O O . ASN A 1 99 ? 6.030 -4.497 -0.737 1.00 82.12 99 ASN A O 1
ATOM 764 N N . ASN A 1 100 ? 6.888 -6.483 -1.325 1.00 73.56 100 ASN A N 1
ATOM 765 C CA . ASN A 1 100 ? 5.649 -7.109 -1.826 1.00 73.56 100 ASN A CA 1
ATOM 766 C C . ASN A 1 100 ? 4.995 -6.455 -3.058 1.00 73.56 100 ASN A C 1
ATOM 768 O O . ASN A 1 100 ? 4.004 -6.978 -3.557 1.00 73.56 100 ASN A O 1
ATOM 772 N N . GLU A 1 101 ? 5.578 -5.398 -3.616 1.00 74.69 101 GLU A N 1
ATOM 773 C CA . GLU A 1 101 ? 5.083 -4.751 -4.828 1.00 74.69 101 GLU A CA 1
ATOM 774 C C . GLU A 1 101 ? 5.786 -5.303 -6.072 1.00 74.69 101 GLU A C 1
ATOM 776 O O . GLU A 1 101 ? 6.988 -5.588 -6.050 1.00 74.69 101 GLU A O 1
ATOM 781 N N . GLU A 1 102 ? 5.047 -5.437 -7.172 1.00 83.56 102 GLU A N 1
ATOM 782 C CA . GLU A 1 102 ? 5.572 -5.891 -8.462 1.00 83.56 102 GLU A CA 1
ATOM 783 C C . GLU A 1 102 ? 6.113 -4.724 -9.292 1.00 83.56 102 GLU A C 1
ATOM 785 O O . GLU A 1 102 ? 5.486 -3.678 -9.417 1.00 83.56 102 GLU A O 1
ATOM 790 N N . TYR A 1 103 ? 7.276 -4.922 -9.904 1.00 86.38 103 TYR A N 1
ATOM 791 C CA . TYR A 1 103 ? 7.931 -3.980 -10.803 1.00 86.38 103 TYR A CA 1
ATOM 792 C C . TYR A 1 103 ? 8.354 -4.702 -12.083 1.00 86.38 103 TYR A C 1
ATOM 794 O O . TYR A 1 103 ? 8.553 -5.921 -12.105 1.00 86.38 103 TYR A O 1
ATOM 802 N N . ARG A 1 104 ? 8.521 -3.940 -13.165 1.00 88.12 104 ARG A N 1
ATOM 803 C CA . ARG A 1 104 ? 9.004 -4.453 -14.450 1.00 88.12 104 ARG A CA 1
ATOM 804 C C . ARG A 1 104 ? 10.068 -3.545 -15.051 1.00 88.12 104 ARG A C 1
ATOM 806 O O . ARG A 1 104 ? 10.030 -2.333 -14.851 1.00 88.12 104 ARG A O 1
ATOM 813 N N . LYS A 1 105 ? 10.989 -4.127 -15.815 1.00 89.69 105 LYS A N 1
ATOM 814 C CA . LYS A 1 105 ? 12.019 -3.400 -16.557 1.00 89.69 105 LYS A CA 1
ATOM 815 C C . LYS A 1 105 ? 12.213 -3.995 -17.945 1.00 89.69 105 LYS A C 1
ATOM 817 O O . LYS A 1 105 ? 12.330 -5.211 -18.069 1.00 89.69 105 LYS A O 1
ATOM 822 N N . GLU A 1 106 ? 12.251 -3.149 -18.969 1.00 90.12 106 GLU A N 1
ATOM 823 C CA . GLU A 1 106 ? 12.606 -3.575 -20.325 1.00 90.12 106 GLU A CA 1
ATOM 824 C C . GLU A 1 106 ? 14.127 -3.737 -20.449 1.00 90.12 106 GLU A C 1
ATOM 826 O O . GLU A 1 106 ? 14.896 -2.861 -20.048 1.00 90.12 106 GLU A O 1
ATOM 831 N N . ILE A 1 107 ? 14.543 -4.884 -20.977 1.00 94.81 107 ILE A N 1
ATOM 832 C CA . ILE A 1 107 ? 15.930 -5.274 -21.212 1.00 94.81 107 ILE A CA 1
ATOM 833 C C . ILE A 1 107 ? 16.037 -5.724 -22.665 1.00 94.81 107 ILE A C 1
ATOM 835 O O . ILE A 1 107 ? 15.289 -6.593 -23.104 1.00 94.81 107 ILE A O 1
ATOM 839 N N . GLY A 1 108 ? 16.984 -5.172 -23.409 1.00 95.94 108 GLY A N 1
ATOM 840 C CA . GLY A 1 108 ? 17.353 -5.694 -24.715 1.00 95.94 108 GLY A CA 1
ATOM 841 C C . GLY A 1 108 ? 18.457 -6.731 -24.596 1.00 95.94 108 GLY A C 1
ATOM 842 O O . GLY A 1 108 ? 19.457 -6.500 -23.916 1.00 95.94 108 GLY A O 1
ATOM 843 N N . ILE A 1 109 ? 18.277 -7.866 -25.262 1.00 97.31 109 ILE A N 1
ATOM 844 C CA . ILE A 1 109 ? 19.254 -8.951 -25.341 1.00 97.31 109 ILE A CA 1
ATOM 845 C C . ILE A 1 109 ? 19.813 -8.982 -26.759 1.00 97.31 109 ILE A C 1
ATOM 847 O O . ILE A 1 109 ? 19.049 -8.996 -27.721 1.00 97.31 109 ILE A O 1
ATOM 851 N N . ASN A 1 110 ? 21.132 -9.020 -26.892 1.00 97.12 110 ASN A N 1
ATOM 852 C CA . ASN A 1 110 ? 21.830 -9.196 -28.157 1.00 97.12 110 ASN A CA 1
ATOM 853 C C . ASN A 1 110 ? 22.606 -10.511 -28.159 1.00 97.12 110 ASN A C 1
ATOM 855 O O . ASN A 1 110 ? 23.242 -10.863 -27.169 1.00 97.12 110 ASN A O 1
ATOM 859 N N . ILE A 1 111 ? 22.592 -11.194 -29.299 1.00 97.38 111 ILE A N 1
ATOM 860 C CA . ILE A 1 111 ? 23.520 -12.278 -29.608 1.00 97.38 111 ILE A CA 1
ATOM 861 C C . ILE A 1 111 ? 24.204 -11.908 -30.915 1.00 97.38 111 ILE A C 1
ATOM 863 O O . ILE A 1 111 ? 23.530 -11.556 -31.885 1.00 97.38 111 ILE A O 1
ATOM 867 N N . ALA A 1 112 ? 25.527 -11.981 -30.948 1.00 96.44 112 ALA A N 1
ATOM 868 C CA . ALA A 1 112 ? 26.301 -11.698 -32.137 1.00 96.44 112 ALA A CA 1
ATOM 869 C C . ALA A 1 112 ? 27.447 -12.692 -32.335 1.00 96.44 112 ALA A C 1
ATOM 871 O O . ALA A 1 112 ? 28.000 -13.241 -31.380 1.00 96.44 112 ALA A O 1
ATOM 872 N N . TYR A 1 113 ? 27.787 -12.913 -33.599 1.00 96.50 113 TYR A N 1
ATOM 873 C CA . TYR A 1 113 ? 28.890 -13.740 -34.052 1.00 96.50 113 TYR A CA 1
ATOM 874 C C . TYR A 1 113 ? 29.744 -12.949 -35.040 1.00 96.50 113 TYR A C 1
ATOM 876 O O . TYR A 1 113 ? 29.232 -12.455 -36.042 1.00 96.50 113 TYR A O 1
ATOM 884 N N . GLY A 1 114 ? 31.041 -12.853 -34.769 1.00 94.50 114 GLY A N 1
ATOM 885 C CA . GLY A 1 114 ? 32.023 -12.221 -35.640 1.00 94.50 114 GLY A CA 1
ATOM 886 C C . GLY A 1 114 ? 33.078 -13.215 -36.112 1.00 94.50 114 GLY A C 1
ATOM 887 O O . GLY A 1 114 ? 33.553 -14.052 -35.343 1.00 94.50 114 GLY A O 1
ATOM 888 N N . ASN A 1 115 ? 33.479 -13.107 -37.373 1.00 93.38 115 ASN A N 1
ATOM 889 C CA . ASN A 1 115 ? 34.626 -13.789 -37.945 1.00 93.38 115 ASN A CA 1
ATOM 890 C C . ASN A 1 115 ? 35.482 -12.795 -38.731 1.00 93.38 115 ASN A C 1
ATOM 892 O O . ASN A 1 115 ? 34.994 -12.079 -39.603 1.00 93.38 115 ASN A O 1
ATOM 896 N N . VAL A 1 116 ? 36.771 -12.795 -38.417 1.00 91.31 116 VAL A N 1
ATOM 897 C CA . VAL A 1 116 ? 37.812 -12.080 -39.153 1.00 91.31 116 VAL A CA 1
ATOM 898 C C . VAL A 1 116 ? 38.877 -13.113 -39.461 1.00 91.31 116 VAL A C 1
ATOM 900 O O . VAL A 1 116 ? 39.445 -13.693 -38.533 1.00 91.31 116 VAL A O 1
ATOM 903 N N . SER A 1 117 ? 39.126 -13.379 -40.738 1.00 91.38 117 SER A N 1
ATOM 904 C CA . SER A 1 117 ? 40.043 -14.437 -41.151 1.00 91.38 117 SER A CA 1
ATOM 905 C C . SER A 1 117 ? 40.871 -14.065 -42.368 1.00 91.38 117 SER A C 1
ATOM 907 O O . SER A 1 117 ? 40.376 -13.460 -43.317 1.00 91.38 117 SER A O 1
ATOM 909 N N . LEU A 1 118 ? 42.140 -14.464 -42.335 1.00 90.06 118 LEU A N 1
ATOM 910 C CA . LEU A 1 118 ? 43.025 -14.487 -43.486 1.00 90.06 118 LEU A CA 1
ATOM 911 C C . LEU A 1 118 ? 43.184 -15.939 -43.940 1.00 90.06 118 LEU A C 1
ATOM 913 O O . LEU A 1 118 ? 43.578 -16.811 -43.162 1.00 90.06 118 LEU A O 1
ATOM 917 N N . ASN A 1 119 ? 42.862 -16.186 -45.201 1.00 89.00 119 ASN A N 1
ATOM 918 C CA . ASN A 1 119 ? 42.880 -17.493 -45.839 1.00 89.00 119 ASN A CA 1
ATOM 919 C C . ASN A 1 119 ? 44.059 -17.593 -46.812 1.00 89.00 119 ASN A C 1
ATOM 921 O O . ASN A 1 119 ? 44.663 -16.589 -47.175 1.00 89.00 119 ASN A O 1
ATOM 925 N N . LYS A 1 120 ? 44.359 -18.820 -47.256 1.00 89.12 120 LYS A N 1
ATOM 926 C CA . LYS A 1 120 ? 45.450 -19.127 -48.203 1.00 89.12 120 LYS A CA 1
ATOM 927 C C . LYS A 1 120 ? 46.848 -18.720 -47.708 1.00 89.12 120 LYS A C 1
ATOM 929 O O . LYS A 1 120 ? 47.743 -18.493 -48.516 1.00 89.12 120 LYS A O 1
ATOM 934 N N . ILE A 1 121 ? 47.067 -18.688 -46.393 1.00 89.25 121 ILE A N 1
ATOM 935 C CA . ILE A 1 121 ? 48.393 -18.427 -45.823 1.00 89.25 121 ILE A CA 1
ATOM 936 C C . ILE A 1 121 ? 49.315 -19.598 -46.204 1.00 89.25 121 ILE A C 1
ATOM 938 O O . ILE A 1 121 ? 48.973 -20.735 -45.868 1.00 89.25 121 ILE A O 1
ATOM 942 N N . PRO A 1 122 ? 50.454 -19.373 -46.889 1.00 89.19 122 PRO A N 1
ATOM 943 C CA . PRO A 1 122 ? 51.354 -20.447 -47.305 1.00 89.19 122 PRO A CA 1
ATOM 944 C C . PRO A 1 122 ? 51.902 -21.229 -46.108 1.00 89.19 122 PRO A C 1
ATOM 946 O O . PRO A 1 122 ? 52.504 -20.653 -45.203 1.00 89.19 122 PRO A O 1
ATOM 949 N N . GLU A 1 123 ? 51.732 -22.551 -46.111 1.00 88.12 123 GLU A N 1
ATOM 950 C CA . GLU A 1 123 ? 52.409 -23.436 -45.164 1.00 88.12 123 GLU A CA 1
ATOM 951 C C . GLU A 1 123 ? 53.749 -23.860 -45.757 1.00 88.12 123 GLU A C 1
ATOM 953 O O . GLU A 1 123 ? 53.771 -24.449 -46.838 1.00 88.12 123 GLU A O 1
ATOM 958 N N . THR A 1 124 ? 54.859 -23.560 -45.081 1.00 89.38 124 THR A N 1
ATOM 959 C CA . THR A 1 124 ? 56.209 -23.838 -45.584 1.00 89.38 124 THR A CA 1
ATOM 960 C C . THR A 1 124 ? 56.992 -24.772 -44.665 1.00 89.38 124 THR A C 1
ATOM 962 O O . THR A 1 124 ? 56.858 -24.732 -43.442 1.00 89.38 124 THR A O 1
ATOM 965 N N . ILE A 1 125 ? 57.842 -25.605 -45.265 1.00 88.75 125 ILE A N 1
ATOM 966 C CA . ILE A 1 125 ? 58.897 -26.362 -44.580 1.00 88.75 125 ILE A CA 1
ATOM 967 C C . ILE A 1 125 ? 60.259 -25.878 -45.064 1.00 88.75 125 ILE A C 1
ATOM 969 O O . ILE A 1 125 ? 60.395 -25.435 -46.201 1.00 88.75 125 ILE A O 1
ATOM 973 N N . SER A 1 126 ? 61.274 -25.965 -44.209 1.00 86.00 126 SER A N 1
ATOM 974 C CA . SER A 1 126 ? 62.656 -25.679 -44.598 1.00 86.00 126 SER A CA 1
ATOM 975 C C . SER A 1 126 ? 63.339 -26.975 -45.024 1.00 86.00 126 SER A C 1
ATOM 977 O O . SER A 1 126 ? 63.466 -27.891 -44.211 1.00 86.00 126 SER A O 1
ATOM 979 N N . ILE A 1 127 ? 63.765 -27.057 -46.285 1.00 89.38 127 ILE A N 1
ATOM 980 C CA . ILE A 1 127 ? 64.633 -28.127 -46.797 1.00 89.38 127 ILE A CA 1
ATOM 981 C C . ILE A 1 127 ? 65.910 -27.443 -47.283 1.00 89.38 127 ILE A C 1
ATOM 983 O O . ILE A 1 127 ? 65.843 -26.525 -48.098 1.00 89.38 127 ILE A O 1
ATOM 987 N N . ASP A 1 128 ? 67.060 -27.838 -46.735 1.00 89.00 128 ASP A N 1
ATOM 988 C CA . ASP A 1 128 ? 68.378 -27.260 -47.046 1.00 89.00 128 ASP A CA 1
ATOM 989 C C . ASP A 1 128 ? 68.455 -25.724 -46.903 1.00 89.00 128 ASP A C 1
ATOM 991 O O . ASP A 1 128 ? 69.186 -25.041 -47.617 1.00 89.00 128 ASP A O 1
ATOM 995 N N . GLY A 1 129 ? 67.683 -25.158 -45.968 1.00 86.25 129 GLY A N 1
ATOM 996 C CA . GLY A 1 129 ? 67.640 -23.714 -45.712 1.00 86.25 129 GLY A CA 1
ATOM 997 C C . GLY A 1 129 ? 66.760 -22.915 -46.679 1.00 86.25 129 GLY A C 1
ATOM 998 O O . GLY A 1 129 ? 66.658 -21.697 -46.528 1.00 86.25 129 GLY A O 1
ATOM 999 N N . LEU A 1 130 ? 66.096 -23.574 -47.633 1.00 87.81 130 LEU A N 1
ATOM 1000 C CA . LEU A 1 130 ? 65.132 -22.953 -48.537 1.00 87.81 130 LEU A CA 1
ATOM 1001 C C . LEU A 1 130 ? 63.691 -23.274 -48.098 1.00 87.81 130 LEU A C 1
ATOM 1003 O O . LEU A 1 130 ? 63.383 -24.432 -47.798 1.00 87.81 130 LEU A O 1
ATOM 1007 N N . PRO A 1 131 ? 62.788 -22.275 -48.051 1.00 88.25 131 PRO A N 1
ATOM 1008 C CA . PRO A 1 131 ? 61.387 -22.506 -47.730 1.00 88.25 131 PRO A CA 1
ATOM 1009 C C . PRO A 1 131 ? 60.655 -23.119 -48.933 1.00 88.25 131 PRO A C 1
ATOM 1011 O O . PRO A 1 131 ? 60.559 -22.500 -49.990 1.00 88.25 131 PRO A O 1
ATOM 1014 N N . TYR A 1 132 ? 60.082 -24.308 -48.758 1.00 88.94 132 TYR A N 1
ATOM 1015 C CA . TYR A 1 132 ? 59.195 -24.957 -49.724 1.00 88.94 132 TYR A CA 1
ATOM 1016 C C . TYR A 1 132 ? 57.761 -24.934 -49.209 1.00 88.94 132 TYR A C 1
ATOM 1018 O O . TYR A 1 132 ? 57.495 -25.385 -48.096 1.00 88.94 132 TYR A O 1
ATOM 1026 N N . GLN A 1 133 ? 56.829 -24.424 -50.015 1.00 90.81 133 GLN A N 1
ATOM 1027 C CA . GLN A 1 133 ? 55.409 -24.450 -49.677 1.00 90.81 133 GLN A CA 1
ATOM 1028 C C . GLN A 1 133 ? 54.848 -25.867 -49.843 1.00 90.81 133 GLN A C 1
ATOM 1030 O O . GLN A 1 133 ? 54.937 -26.453 -50.918 1.00 90.81 133 GLN A O 1
ATOM 1035 N N . ILE A 1 134 ? 54.247 -26.400 -48.783 1.00 90.81 134 ILE A N 1
ATOM 1036 C CA . ILE A 1 134 ? 53.633 -27.737 -48.740 1.00 90.81 134 ILE A CA 1
ATOM 1037 C C . ILE A 1 134 ? 52.106 -27.695 -48.668 1.00 90.81 134 ILE A C 1
ATOM 1039 O O . ILE A 1 134 ? 51.452 -28.725 -48.806 1.00 90.81 134 ILE A O 1
ATOM 1043 N N . GLY A 1 135 ? 51.528 -26.511 -48.469 1.00 91.06 135 GLY A N 1
ATOM 1044 C CA . GLY A 1 135 ? 50.087 -26.340 -48.362 1.00 91.06 135 GLY A CA 1
ATOM 1045 C C . GLY A 1 135 ? 49.689 -24.898 -48.089 1.00 91.06 135 GLY A C 1
ATOM 1046 O O . GLY A 1 135 ? 50.449 -23.953 -48.328 1.00 91.06 135 GLY A O 1
ATOM 1047 N N . SER A 1 136 ? 48.475 -24.728 -47.581 1.00 91.44 136 SER A N 1
ATOM 1048 C CA . SER A 1 136 ? 47.990 -23.446 -47.089 1.00 91.44 136 SER A CA 1
ATOM 1049 C C . SER A 1 136 ? 47.074 -23.644 -45.894 1.00 91.44 136 SER A C 1
ATOM 1051 O O . SER A 1 136 ? 46.281 -24.585 -45.878 1.00 91.44 136 SER A O 1
ATOM 1053 N N . PHE A 1 137 ? 47.115 -22.718 -44.946 1.00 91.25 137 PHE A N 1
ATOM 1054 C CA . PHE A 1 137 ? 46.211 -22.684 -43.804 1.00 91.25 137 PHE A CA 1
ATOM 1055 C C . PHE A 1 137 ? 45.488 -21.336 -43.722 1.00 91.25 137 PHE A C 1
ATOM 1057 O O . PHE A 1 137 ? 45.711 -20.428 -44.522 1.00 91.25 137 PHE A O 1
ATOM 1064 N N . SER A 1 138 ? 44.575 -21.224 -42.762 1.00 92.31 138 SER A N 1
ATOM 1065 C CA . SER A 1 138 ? 43.883 -19.973 -42.450 1.00 92.31 138 SER A CA 1
ATOM 1066 C C . SER A 1 138 ? 44.126 -19.608 -40.995 1.00 92.31 138 SER A C 1
ATOM 1068 O O . SER A 1 138 ? 44.304 -20.493 -40.153 1.00 92.31 138 SER A O 1
ATOM 1070 N N . ALA A 1 139 ? 44.142 -18.317 -40.697 1.00 91.69 139 ALA A N 1
ATOM 1071 C CA . ALA A 1 139 ? 44.299 -17.814 -39.343 1.00 91.69 139 ALA A CA 1
ATOM 1072 C C . ALA A 1 139 ? 43.354 -16.642 -39.102 1.00 91.69 139 ALA A C 1
ATOM 1074 O O . ALA A 1 139 ? 43.052 -15.876 -40.018 1.00 91.69 139 ALA A O 1
ATOM 1075 N N . GLY A 1 140 ? 42.886 -16.494 -37.869 1.00 92.19 140 GLY A N 1
ATOM 1076 C CA . GLY A 1 140 ? 41.939 -15.440 -37.554 1.00 92.19 140 GLY A CA 1
ATOM 1077 C C . GLY A 1 140 ? 41.315 -15.561 -36.178 1.00 92.19 140 GLY A C 1
ATOM 1078 O O . GLY A 1 140 ? 41.838 -16.229 -35.283 1.00 92.19 140 GLY A O 1
ATOM 1079 N N . TYR A 1 141 ? 40.172 -14.897 -36.040 1.00 92.88 141 TYR A N 1
ATOM 1080 C CA . TYR A 1 141 ? 39.399 -14.834 -34.813 1.00 92.88 141 TYR A CA 1
ATOM 1081 C C . TYR A 1 141 ? 37.934 -15.179 -35.071 1.00 92.88 141 TYR A C 1
ATOM 1083 O O . TYR A 1 141 ? 37.332 -14.744 -36.057 1.00 92.88 141 TYR A O 1
ATOM 1091 N N . HIS A 1 142 ? 37.356 -15.920 -34.134 1.00 94.38 142 HIS A N 1
ATOM 1092 C CA . HIS A 1 142 ? 35.917 -16.016 -33.941 1.00 94.38 142 HIS A CA 1
ATOM 1093 C C . HIS A 1 142 ? 35.540 -15.279 -32.660 1.00 94.38 142 HIS A C 1
ATOM 1095 O O . HIS A 1 142 ? 36.238 -15.393 -31.653 1.00 94.38 142 HIS A O 1
ATOM 1101 N N . LEU A 1 143 ? 34.432 -14.552 -32.695 1.00 94.81 143 LEU A N 1
ATOM 1102 C CA . LEU A 1 143 ? 33.861 -13.864 -31.548 1.00 94.81 143 LEU A CA 1
ATOM 1103 C C . LEU A 1 143 ? 32.412 -14.303 -31.392 1.00 94.81 143 LEU A C 1
ATOM 1105 O O . LEU A 1 143 ? 31.624 -14.161 -32.320 1.00 94.81 143 LEU A O 1
ATOM 1109 N N . VAL A 1 144 ? 32.052 -14.796 -30.215 1.00 97.00 144 VAL A N 1
ATOM 1110 C CA . VAL A 1 144 ? 30.656 -14.941 -29.792 1.00 97.00 144 VAL A CA 1
ATOM 1111 C C . VAL A 1 144 ? 30.405 -13.887 -28.730 1.00 97.00 144 VAL A C 1
ATOM 1113 O O . VAL A 1 144 ? 31.169 -13.796 -27.777 1.00 97.00 144 VAL A O 1
ATOM 1116 N N . HIS A 1 145 ? 29.355 -13.091 -28.885 1.00 96.50 145 HIS A N 1
ATOM 1117 C CA . HIS A 1 145 ? 29.047 -11.963 -28.015 1.00 96.50 145 HIS A CA 1
ATOM 1118 C C . HIS A 1 145 ? 27.584 -12.033 -27.579 1.00 96.50 145 HIS A C 1
ATOM 1120 O O . HIS A 1 145 ? 26.687 -12.105 -28.415 1.00 96.50 145 HIS A O 1
ATOM 1126 N N . VAL A 1 146 ? 27.333 -12.006 -26.272 1.00 98.00 146 VAL A N 1
ATOM 1127 C CA . VAL A 1 146 ? 25.991 -11.967 -25.685 1.00 98.00 146 VAL A CA 1
ATOM 1128 C C . VAL A 1 146 ? 25.882 -10.714 -24.831 1.00 98.00 146 VAL A C 1
ATOM 1130 O O . VAL A 1 146 ? 26.526 -10.604 -23.789 1.00 98.00 146 VAL A O 1
ATOM 1133 N N . GLY A 1 147 ? 25.079 -9.760 -25.292 1.00 97.00 147 GLY A N 1
ATOM 1134 C CA . GLY A 1 147 ? 24.908 -8.454 -24.671 1.00 97.00 147 GLY A CA 1
ATOM 1135 C C . GLY A 1 147 ? 23.546 -8.280 -24.012 1.00 97.00 147 GLY A C 1
ATOM 1136 O O . GLY A 1 147 ? 22.542 -8.813 -24.476 1.00 97.00 147 GLY A O 1
ATOM 1137 N N . LEU A 1 148 ? 23.508 -7.481 -22.953 1.00 97.94 148 LEU A N 1
ATOM 1138 C CA . LEU A 1 148 ? 22.304 -6.987 -22.294 1.00 97.94 148 LEU A CA 1
ATOM 1139 C C . LEU A 1 148 ? 22.346 -5.459 -22.262 1.00 97.94 148 LEU A C 1
ATOM 1141 O O . LEU A 1 148 ? 23.418 -4.876 -22.091 1.00 97.94 148 LEU A O 1
ATOM 1145 N N . GLY A 1 149 ? 21.192 -4.806 -22.372 1.00 96.88 149 GLY A N 1
ATOM 1146 C CA . GLY A 1 149 ? 21.086 -3.360 -22.196 1.00 96.88 149 GLY A CA 1
ATOM 1147 C C . GLY A 1 149 ? 19.737 -2.912 -21.649 1.00 96.88 149 GLY A C 1
ATOM 1148 O O . GLY A 1 149 ? 18.719 -3.556 -21.878 1.00 96.88 149 GLY A O 1
ATOM 1149 N N . THR A 1 150 ? 19.722 -1.804 -20.913 1.00 95.88 150 THR A N 1
ATOM 1150 C CA . THR A 1 150 ? 18.512 -1.211 -20.323 1.00 95.88 150 THR A CA 1
ATOM 1151 C C . THR A 1 150 ? 18.604 0.314 -20.290 1.00 95.88 150 THR A C 1
ATOM 1153 O O . THR A 1 150 ? 19.680 0.883 -20.108 1.00 95.88 150 THR A O 1
ATOM 1156 N N . ASN A 1 151 ? 17.452 0.977 -20.408 1.00 93.69 151 ASN A N 1
ATOM 1157 C CA . ASN A 1 151 ? 17.325 2.434 -20.365 1.00 93.69 151 ASN A CA 1
ATOM 1158 C C . ASN A 1 151 ? 16.851 2.931 -18.996 1.00 93.69 151 ASN A C 1
ATOM 1160 O O . ASN A 1 151 ? 16.009 2.311 -18.351 1.00 93.69 151 ASN A O 1
ATOM 1164 N N . PHE A 1 152 ? 17.340 4.086 -18.562 1.00 91.94 152 PHE A N 1
ATOM 1165 C CA . PHE A 1 152 ? 16.835 4.855 -17.428 1.00 91.94 152 PHE A CA 1
ATOM 1166 C C . PHE A 1 152 ? 16.491 6.257 -17.911 1.00 91.94 152 PHE A C 1
ATOM 1168 O O . PHE A 1 152 ? 17.298 6.889 -18.583 1.00 91.94 152 PHE A O 1
ATOM 1175 N N . TYR A 1 153 ? 15.309 6.744 -17.560 1.00 90.25 153 TYR A N 1
ATOM 1176 C CA . TYR A 1 153 ? 14.819 8.045 -18.001 1.00 90.25 153 TYR A CA 1
ATOM 1177 C C . TYR A 1 153 ? 14.741 9.016 -16.826 1.00 90.25 153 TYR A C 1
ATOM 1179 O O . TYR A 1 153 ? 14.465 8.598 -15.699 1.00 90.25 153 TYR A O 1
ATOM 1187 N N . GLU A 1 154 ? 14.995 10.295 -17.108 1.00 82.56 154 GLU A N 1
ATOM 1188 C CA . GLU A 1 154 ? 14.844 11.421 -16.173 1.00 82.56 154 GLU A CA 1
ATOM 1189 C C . GLU A 1 154 ? 15.577 11.209 -14.831 1.00 82.56 154 GLU A C 1
ATOM 1191 O O . GLU A 1 154 ? 15.029 11.384 -13.740 1.00 82.56 154 GLU A O 1
ATOM 1196 N N . LYS A 1 155 ? 16.853 10.807 -14.898 1.00 81.38 155 LYS A N 1
ATOM 1197 C CA . LYS A 1 155 ? 17.727 10.605 -13.727 1.00 81.38 155 LYS A CA 1
ATOM 1198 C C . LYS A 1 155 ? 18.911 11.562 -13.770 1.00 81.38 155 LYS A C 1
ATOM 1200 O O . LYS A 1 155 ? 19.485 11.775 -14.827 1.00 81.38 155 LYS A O 1
ATOM 1205 N N . PHE A 1 156 ? 19.304 12.107 -12.616 1.00 79.44 156 PHE A N 1
ATOM 1206 C CA . PHE A 1 156 ? 20.473 12.997 -12.477 1.00 79.44 156 PHE A CA 1
ATOM 1207 C C . PHE A 1 156 ? 20.461 14.214 -13.421 1.00 79.44 156 PHE A C 1
ATOM 1209 O O . PHE A 1 156 ? 21.507 14.636 -13.905 1.00 79.44 156 PHE A O 1
ATOM 1216 N N . SER A 1 157 ? 19.275 14.761 -13.710 1.00 83.38 157 SER A N 1
ATOM 1217 C CA . SER A 1 157 ? 19.072 15.832 -14.703 1.00 83.38 157 SER A CA 1
ATOM 1218 C C . SER A 1 157 ? 19.439 15.451 -16.146 1.00 83.38 157 SER A C 1
ATOM 1220 O O . SER A 1 157 ? 19.532 16.334 -16.992 1.00 83.38 157 SER A O 1
ATOM 1222 N N . ILE A 1 158 ? 19.613 14.154 -16.428 1.00 86.81 158 ILE A N 1
ATOM 1223 C CA . ILE A 1 158 ? 19.846 13.585 -17.757 1.00 86.81 158 ILE A CA 1
ATOM 1224 C C . ILE A 1 158 ? 18.546 12.952 -18.259 1.00 86.81 158 ILE A C 1
ATOM 1226 O O . ILE A 1 158 ? 17.868 12.223 -17.528 1.00 86.81 158 ILE A O 1
ATOM 1230 N N . ASN A 1 159 ? 18.187 13.215 -19.518 1.00 89.06 159 ASN A N 1
ATOM 1231 C CA . ASN A 1 159 ? 16.929 12.720 -20.083 1.00 89.06 159 ASN A CA 1
ATOM 1232 C C . ASN A 1 159 ? 16.901 11.197 -20.232 1.00 89.06 159 ASN A C 1
ATOM 1234 O O . ASN A 1 159 ? 15.891 10.578 -19.900 1.00 89.06 159 ASN A O 1
ATOM 1238 N N . LYS A 1 160 ? 17.986 10.596 -20.728 1.00 92.44 160 LYS A N 1
ATOM 1239 C CA . LYS A 1 160 ? 18.086 9.148 -20.935 1.00 92.44 160 LYS A CA 1
ATOM 1240 C C . LYS A 1 160 ? 19.507 8.661 -20.669 1.00 92.44 160 LYS A C 1
ATOM 1242 O O . LYS A 1 160 ? 20.459 9.219 -21.198 1.00 92.44 160 LYS A O 1
ATOM 1247 N N . ILE A 1 161 ? 19.644 7.594 -19.892 1.00 95.56 161 ILE A N 1
ATOM 1248 C CA . ILE A 1 161 ? 20.903 6.893 -19.644 1.00 95.56 161 ILE A CA 1
ATOM 1249 C C . ILE A 1 161 ? 20.705 5.428 -20.015 1.00 95.56 161 ILE A C 1
ATOM 1251 O O . ILE A 1 161 ? 19.894 4.726 -19.414 1.00 95.56 161 ILE A O 1
ATOM 1255 N N . SER A 1 162 ? 21.453 4.979 -21.007 1.00 96.62 162 SER A N 1
ATOM 1256 C CA . SER A 1 162 ? 21.473 3.601 -21.483 1.00 96.62 162 SER A CA 1
ATOM 1257 C C . SER A 1 162 ? 22.680 2.921 -20.858 1.00 96.62 162 SER A C 1
ATOM 1259 O O . SER A 1 162 ? 23.790 3.435 -20.979 1.00 96.62 162 SER A O 1
ATOM 1261 N N . PHE A 1 163 ? 22.483 1.784 -20.203 1.00 97.44 163 PHE A N 1
ATOM 1262 C CA . PHE A 1 163 ? 23.571 0.946 -19.705 1.00 97.44 163 PHE A CA 1
ATOM 1263 C C . PHE A 1 163 ? 23.533 -0.398 -20.402 1.00 97.44 163 PHE A C 1
ATOM 1265 O O . PHE A 1 163 ? 22.453 -0.922 -20.675 1.00 97.44 163 PHE A O 1
ATOM 1272 N N . GLY A 1 164 ? 24.703 -0.974 -20.641 1.00 97.38 164 GLY A N 1
ATOM 1273 C CA . GLY A 1 164 ? 24.805 -2.327 -21.150 1.00 97.38 164 GLY A CA 1
ATOM 1274 C C . GLY A 1 164 ? 26.037 -3.052 -20.652 1.00 97.38 164 GLY A C 1
ATOM 1275 O O . GLY A 1 164 ? 27.019 -2.452 -20.218 1.00 97.38 164 GLY A O 1
ATOM 1276 N N . THR A 1 165 ? 25.964 -4.369 -20.720 1.00 97.88 165 THR A N 1
ATOM 1277 C CA . THR A 1 165 ? 27.073 -5.269 -20.428 1.00 97.88 165 THR A CA 1
ATOM 1278 C C . THR A 1 165 ? 27.052 -6.408 -21.425 1.00 97.88 165 THR A C 1
ATOM 1280 O O . THR A 1 165 ? 25.989 -6.744 -21.947 1.00 97.88 165 THR A O 1
ATOM 1283 N N . ALA A 1 166 ? 28.203 -6.997 -21.711 1.00 97.62 166 ALA A N 1
ATOM 1284 C CA . ALA A 1 166 ? 28.259 -8.177 -22.547 1.00 97.62 166 ALA A CA 1
ATOM 1285 C C . ALA A 1 166 ? 29.286 -9.180 -22.055 1.00 97.62 166 ALA A C 1
ATOM 1287 O O . ALA A 1 166 ? 30.358 -8.813 -21.581 1.00 97.62 166 ALA A O 1
ATOM 1288 N N . LEU A 1 167 ? 28.942 -10.453 -22.215 1.00 97.62 167 LEU A N 1
ATOM 1289 C CA . LEU A 1 167 ? 29.864 -11.567 -22.109 1.00 97.62 167 LEU A CA 1
ATOM 1290 C C . LEU A 1 167 ? 30.267 -11.972 -23.522 1.00 97.62 167 LEU A C 1
ATOM 1292 O O . LEU A 1 167 ? 29.408 -12.181 -24.381 1.00 97.62 167 LEU A O 1
ATOM 1296 N N . LYS A 1 168 ? 31.563 -12.127 -23.760 1.00 95.12 168 LYS A N 1
ATOM 1297 C CA . LYS A 1 168 ? 32.081 -12.582 -25.046 1.00 95.12 168 LYS A CA 1
ATOM 1298 C C . LYS A 1 168 ? 33.037 -13.748 -24.890 1.00 95.12 168 LYS A C 1
ATOM 1300 O O . LYS A 1 168 ? 33.698 -13.886 -23.865 1.00 95.12 168 LYS A O 1
ATOM 1305 N N . SER A 1 169 ? 33.120 -14.572 -25.923 1.00 94.94 169 SER A N 1
ATOM 1306 C CA . SER A 1 169 ? 34.154 -15.582 -26.089 1.00 94.94 169 SER A CA 1
ATOM 1307 C C . SER A 1 169 ? 34.897 -15.308 -27.385 1.00 94.94 169 SER A C 1
ATOM 1309 O O . SER A 1 169 ? 34.281 -15.206 -28.445 1.00 94.94 169 SER A O 1
ATOM 1311 N N . THR A 1 170 ? 36.215 -15.180 -27.282 1.00 93.38 170 THR A N 1
ATOM 1312 C CA . THR A 1 170 ? 37.096 -14.919 -28.417 1.00 93.38 170 THR A CA 1
ATOM 1313 C C . THR A 1 170 ? 37.983 -16.131 -28.625 1.00 93.38 170 THR A C 1
ATOM 1315 O O . THR A 1 170 ? 38.758 -16.487 -27.736 1.00 93.38 170 THR A O 1
ATOM 1318 N N . THR A 1 171 ? 37.898 -16.741 -29.801 1.00 93.06 171 THR A N 1
ATOM 1319 C CA . THR A 1 171 ? 38.732 -17.872 -30.210 1.00 93.06 171 THR A CA 1
ATOM 1320 C C . THR A 1 171 ? 39.704 -17.418 -31.284 1.00 93.06 171 THR A C 1
ATOM 1322 O O . THR A 1 171 ? 39.296 -17.076 -32.390 1.00 93.06 171 THR A O 1
ATOM 1325 N N . TYR A 1 172 ? 40.991 -17.448 -30.967 1.00 91.25 172 TYR A N 1
ATOM 1326 C CA . TYR A 1 172 ? 42.073 -17.331 -31.934 1.00 91.25 172 TYR A CA 1
ATOM 1327 C C . TYR A 1 172 ? 42.365 -18.701 -32.550 1.00 91.25 172 TYR A C 1
ATOM 1329 O O . TYR A 1 172 ? 42.426 -19.700 -31.827 1.00 91.25 172 TYR A O 1
ATOM 1337 N N . TYR A 1 173 ? 42.561 -18.763 -33.866 1.00 91.19 173 TYR A N 1
ATOM 1338 C CA . TYR A 1 173 ? 42.920 -20.003 -34.551 1.00 91.19 173 TYR A CA 1
ATOM 1339 C C . TYR A 1 173 ? 44.009 -19.798 -35.605 1.00 91.19 173 TYR A C 1
ATOM 1341 O O . TYR A 1 173 ? 44.099 -18.747 -36.241 1.00 91.19 173 TYR A O 1
ATOM 1349 N N . VAL A 1 174 ? 44.825 -20.838 -35.793 1.00 89.44 174 VAL A N 1
ATOM 1350 C CA . VAL A 1 174 ? 45.872 -20.944 -36.818 1.00 89.44 174 VAL A CA 1
ATOM 1351 C C . VAL A 1 174 ? 45.888 -22.382 -37.332 1.00 89.44 174 VAL A C 1
ATOM 1353 O O . VAL A 1 174 ? 46.299 -23.303 -36.618 1.00 89.44 174 VAL A O 1
ATOM 1356 N N . GLY A 1 175 ? 45.423 -22.593 -38.563 1.00 87.06 175 GLY A N 1
ATOM 1357 C CA . GLY A 1 175 ? 45.211 -23.936 -39.106 1.00 87.06 175 GLY A CA 1
ATOM 1358 C C . GLY A 1 175 ? 44.232 -24.732 -38.238 1.00 87.06 175 GLY A C 1
ATOM 1359 O O . GLY A 1 175 ? 43.117 -24.283 -37.995 1.00 87.06 175 GLY A O 1
ATOM 1360 N N . SER A 1 176 ? 44.653 -25.901 -37.747 1.00 84.62 176 SER A N 1
ATOM 1361 C CA . SER A 1 176 ? 43.861 -26.749 -36.841 1.00 84.62 176 SER A CA 1
ATOM 1362 C C . SER A 1 176 ? 44.007 -26.399 -35.353 1.00 84.62 176 SER A C 1
ATOM 1364 O O . SER A 1 176 ? 43.294 -26.957 -34.519 1.00 84.62 176 SER A O 1
ATOM 1366 N N . SER A 1 177 ? 44.931 -25.503 -34.992 1.00 87.00 177 SER A N 1
ATOM 1367 C CA . SER A 1 177 ? 45.162 -25.107 -33.601 1.00 87.00 177 SER A CA 1
ATOM 1368 C C . SER A 1 177 ? 44.249 -23.949 -33.211 1.00 87.00 177 SER A C 1
ATOM 1370 O O . SER A 1 177 ? 44.092 -23.000 -33.979 1.00 87.00 177 SER A O 1
ATOM 1372 N N . ASN A 1 178 ? 43.678 -24.004 -32.008 1.00 90.94 178 ASN A N 1
ATOM 1373 C CA . ASN A 1 178 ? 42.851 -22.937 -31.463 1.00 90.94 178 ASN A CA 1
ATOM 1374 C C . ASN A 1 178 ? 43.137 -22.675 -29.978 1.00 90.94 178 ASN A C 1
ATOM 1376 O O . ASN A 1 178 ? 43.554 -23.561 -29.226 1.00 90.94 178 ASN A O 1
ATOM 1380 N N . SER A 1 179 ? 42.873 -21.436 -29.575 1.00 90.69 179 SER A N 1
ATOM 1381 C CA . SER A 1 179 ? 42.937 -20.966 -28.194 1.00 90.69 179 SER A CA 1
ATOM 1382 C C . SER A 1 179 ? 41.808 -19.980 -27.958 1.00 90.69 179 SER A C 1
ATOM 1384 O O . SER A 1 179 ? 41.553 -19.119 -28.793 1.00 90.69 179 SER A O 1
ATOM 1386 N N . SER A 1 180 ? 41.113 -20.115 -26.833 1.00 91.31 180 SER A N 1
ATOM 1387 C CA . SER A 1 180 ? 39.954 -19.278 -26.520 1.00 91.31 180 SER A CA 1
ATOM 1388 C C . SER A 1 180 ? 40.134 -18.563 -25.194 1.00 91.31 180 SER A C 1
ATOM 1390 O O . SER A 1 180 ? 40.769 -19.090 -24.283 1.00 91.31 180 SER A O 1
ATOM 1392 N N . THR A 1 181 ? 39.534 -17.385 -25.087 1.00 91.69 181 THR A N 1
ATOM 1393 C CA . THR A 1 181 ? 39.330 -16.682 -23.821 1.00 91.69 181 THR A CA 1
ATOM 1394 C C . THR A 1 181 ? 37.900 -16.158 -23.729 1.00 91.69 181 THR A C 1
ATOM 1396 O O . THR A 1 181 ? 37.138 -16.204 -24.700 1.00 91.69 181 THR A O 1
ATOM 1399 N N . ILE A 1 182 ? 37.538 -15.672 -22.549 1.00 92.81 182 ILE A N 1
ATOM 1400 C CA . ILE A 1 182 ? 36.281 -14.985 -22.272 1.00 92.81 182 ILE A CA 1
ATOM 1401 C C . ILE A 1 182 ? 36.564 -13.532 -21.905 1.00 92.81 182 ILE A C 1
ATOM 1403 O O . ILE A 1 182 ? 37.599 -13.236 -21.319 1.00 92.81 182 ILE A O 1
ATOM 1407 N N . GLY A 1 183 ? 35.640 -12.640 -22.240 1.00 91.81 183 GLY A N 1
ATOM 1408 C CA . GLY A 1 183 ? 35.728 -11.217 -21.946 1.00 91.81 183 GLY A CA 1
ATOM 1409 C C . GLY A 1 183 ? 34.420 -10.684 -21.371 1.00 91.81 183 GLY A C 1
ATOM 1410 O O . GLY A 1 183 ? 33.348 -11.173 -21.729 1.00 91.81 183 GLY A O 1
ATOM 1411 N N . ILE A 1 184 ? 34.504 -9.672 -20.511 1.00 96.12 184 ILE A N 1
ATOM 1412 C CA . ILE A 1 184 ? 33.339 -8.893 -20.071 1.00 96.12 184 ILE A CA 1
ATOM 1413 C C . ILE A 1 184 ? 33.504 -7.444 -20.513 1.00 96.12 184 ILE A C 1
ATOM 1415 O O . ILE A 1 184 ? 34.537 -6.829 -20.242 1.00 96.12 184 ILE A O 1
ATOM 1419 N N . ASP A 1 185 ? 32.462 -6.906 -21.141 1.00 96.31 185 ASP A N 1
ATOM 1420 C CA . ASP A 1 185 ? 32.395 -5.522 -21.593 1.00 96.31 185 ASP A CA 1
ATOM 1421 C C . ASP A 1 185 ? 31.298 -4.760 -20.844 1.00 96.31 185 ASP A C 1
ATOM 1423 O O . ASP A 1 185 ? 30.262 -5.321 -20.467 1.00 96.31 185 ASP A O 1
ATOM 1427 N N . PHE A 1 186 ? 31.512 -3.460 -20.653 1.00 98.00 186 PHE A N 1
ATOM 1428 C CA . PHE A 1 186 ? 30.551 -2.544 -20.042 1.00 98.00 186 PHE A CA 1
ATOM 1429 C C . PHE A 1 186 ? 30.414 -1.290 -20.886 1.00 98.00 186 PHE A C 1
ATOM 1431 O O . PHE A 1 186 ? 31.407 -0.741 -21.350 1.00 98.00 186 PHE A O 1
ATOM 1438 N N . GLY A 1 187 ? 29.188 -0.816 -21.056 1.00 97.44 187 GLY A N 1
ATOM 1439 C CA . GLY A 1 187 ? 28.877 0.345 -21.870 1.00 97.44 187 GLY A CA 1
ATOM 1440 C C . GLY A 1 187 ? 27.883 1.270 -21.190 1.00 97.44 187 GLY A C 1
ATOM 1441 O O . GLY A 1 187 ? 26.972 0.816 -20.490 1.00 97.44 187 GLY A O 1
ATOM 1442 N N . ALA A 1 188 ? 28.018 2.565 -21.449 1.00 98.00 188 ALA A N 1
ATOM 1443 C CA . ALA A 1 188 ? 27.042 3.576 -21.077 1.00 98.00 188 ALA A CA 1
ATOM 1444 C C . ALA A 1 188 ? 26.875 4.615 -22.195 1.00 98.00 188 ALA A C 1
ATOM 1446 O O . ALA A 1 188 ? 27.853 5.007 -22.833 1.00 98.00 188 ALA A O 1
ATOM 1447 N N . ILE A 1 189 ? 25.641 5.075 -22.416 1.00 97.81 189 ILE A N 1
ATOM 1448 C CA . ILE A 1 189 ? 25.304 6.194 -23.308 1.00 97.81 189 ILE A CA 1
ATOM 1449 C C . ILE A 1 189 ? 24.321 7.108 -22.576 1.00 97.81 189 ILE A C 1
ATOM 1451 O O . ILE A 1 189 ? 23.192 6.710 -22.289 1.00 97.81 189 ILE A O 1
ATOM 1455 N N . ALA A 1 190 ? 24.736 8.332 -22.280 1.00 96.69 190 ALA A N 1
ATOM 1456 C CA . ALA A 1 190 ? 23.912 9.373 -21.685 1.00 96.69 190 ALA A CA 1
ATOM 1457 C C . ALA A 1 190 ? 23.475 10.372 -22.761 1.00 96.69 190 ALA A C 1
ATOM 1459 O O . ALA A 1 190 ? 24.314 11.024 -23.374 1.00 96.69 190 ALA A O 1
ATOM 1460 N N . THR A 1 191 ? 22.168 10.515 -22.958 1.00 94.69 191 THR A N 1
ATOM 1461 C CA . THR A 1 191 ? 21.546 11.448 -23.901 1.00 94.69 191 THR A CA 1
ATOM 1462 C C . THR A 1 191 ? 20.896 12.594 -23.141 1.00 94.69 191 THR A C 1
ATOM 1464 O O . THR A 1 191 ? 19.993 12.393 -22.321 1.00 94.69 191 THR A O 1
ATOM 1467 N N . GLN A 1 192 ? 21.324 13.807 -23.471 1.00 92.69 192 GLN A N 1
ATOM 1468 C CA . GLN A 1 192 ? 20.729 15.051 -23.014 1.00 92.69 192 GLN A CA 1
ATOM 1469 C C . GLN A 1 192 ? 20.071 15.766 -24.189 1.00 92.69 192 GLN A C 1
ATOM 1471 O O . GLN A 1 192 ? 20.739 16.161 -25.143 1.00 92.69 192 GLN A O 1
ATOM 1476 N N . TYR A 1 193 ? 18.767 15.993 -24.105 1.00 89.94 193 TYR A N 1
ATOM 1477 C CA . TYR A 1 193 ? 18.067 16.848 -25.050 1.00 89.94 193 TYR A CA 1
ATOM 1478 C C . TYR A 1 193 ? 18.275 18.318 -24.686 1.00 89.94 193 TYR A C 1
ATOM 1480 O O . TYR A 1 193 ? 18.275 18.687 -23.507 1.00 89.94 193 TYR A O 1
ATOM 1488 N N . ILE A 1 194 ? 18.475 19.158 -25.701 1.00 86.62 194 ILE A N 1
ATOM 1489 C CA . ILE A 1 194 ? 18.745 20.585 -25.517 1.00 86.62 194 ILE A CA 1
ATOM 1490 C C . ILE A 1 194 ? 17.684 21.387 -26.262 1.00 86.62 194 ILE A C 1
ATOM 1492 O O . ILE A 1 194 ? 17.477 21.201 -27.458 1.00 86.62 194 ILE A O 1
ATOM 1496 N N . ASP A 1 195 ? 17.039 22.315 -25.554 1.00 79.25 195 ASP A N 1
ATOM 1497 C CA . ASP A 1 195 ? 16.103 23.262 -26.157 1.00 79.25 195 ASP A CA 1
ATOM 1498 C C . ASP A 1 195 ? 16.839 24.469 -26.739 1.00 79.25 195 ASP A C 1
ATOM 1500 O O . ASP A 1 195 ? 16.837 25.562 -26.176 1.00 79.25 195 ASP A O 1
ATOM 1504 N N . TYR A 1 196 ? 17.552 24.258 -27.844 1.00 81.38 196 TYR A N 1
ATOM 1505 C CA . TYR A 1 196 ? 18.268 25.332 -28.525 1.00 81.38 196 TYR A CA 1
ATOM 1506 C C . TYR A 1 196 ? 18.009 25.306 -30.029 1.00 81.38 196 TYR A C 1
ATOM 1508 O O . TYR A 1 196 ? 17.728 24.260 -30.606 1.00 81.38 196 TYR A O 1
ATOM 1516 N N . LYS A 1 197 ? 18.099 26.473 -30.680 1.00 81.06 197 LYS A N 1
ATOM 1517 C CA . LYS A 1 197 ? 17.574 26.711 -32.040 1.00 81.06 197 LYS A CA 1
ATOM 1518 C C . LYS A 1 197 ? 18.030 25.686 -33.089 1.00 81.06 197 LYS A C 1
ATOM 1520 O O . LYS A 1 197 ? 17.270 25.383 -34.001 1.00 81.06 197 LYS A O 1
ATOM 1525 N N . PHE A 1 198 ? 19.251 25.171 -32.972 1.00 86.62 198 PHE A N 1
ATOM 1526 C CA . PHE A 1 198 ? 19.826 24.215 -33.923 1.00 86.62 198 PHE A CA 1
ATOM 1527 C C . PHE A 1 198 ? 20.375 22.935 -33.284 1.00 86.62 198 PHE A C 1
ATOM 1529 O O . PHE A 1 198 ? 20.622 21.991 -34.023 1.00 86.62 198 PHE A O 1
ATOM 1536 N N . ILE A 1 199 ? 20.545 22.863 -31.957 1.00 90.56 199 ILE A N 1
ATOM 1537 C CA . ILE A 1 199 ? 21.037 21.661 -31.258 1.00 90.56 199 ILE A CA 1
ATOM 1538 C C . ILE A 1 199 ? 19.829 20.879 -30.748 1.00 90.56 199 ILE A C 1
ATOM 1540 O O . ILE A 1 199 ? 18.993 21.438 -30.051 1.00 90.56 199 ILE A O 1
ATOM 1544 N N . SER A 1 200 ? 19.745 19.599 -31.101 1.00 89.31 200 SER A N 1
ATOM 1545 C CA . SER A 1 200 ? 18.637 18.702 -30.745 1.00 89.31 200 SER A CA 1
ATOM 1546 C C . SER A 1 200 ? 18.975 17.856 -29.516 1.00 89.31 200 SER A C 1
ATOM 1548 O O . SER A 1 200 ? 18.174 17.757 -28.584 1.00 89.31 200 SER A O 1
ATOM 1550 N N . SER A 1 201 ? 20.178 17.277 -29.475 1.00 92.56 201 SER A N 1
ATOM 1551 C CA . SER A 1 201 ? 20.676 16.545 -28.308 1.00 92.56 201 SER A CA 1
ATOM 1552 C C . SER A 1 201 ? 22.198 16.433 -28.294 1.00 92.56 201 SER A C 1
ATOM 1554 O O . SER A 1 201 ? 22.865 16.648 -29.308 1.00 92.56 201 SER A O 1
ATOM 1556 N N . VAL A 1 202 ? 22.731 16.076 -27.130 1.00 95.25 202 VAL A N 1
ATOM 1557 C CA . VAL A 1 202 ? 24.123 15.689 -26.910 1.00 95.25 202 VAL A CA 1
ATOM 1558 C C . VAL A 1 202 ? 24.128 14.305 -26.278 1.00 95.25 202 VAL A C 1
ATOM 1560 O O . VAL A 1 202 ? 23.535 14.108 -25.219 1.00 95.25 202 VAL A O 1
ATOM 1563 N N . ASP A 1 203 ? 24.819 13.372 -26.919 1.00 96.19 203 ASP A N 1
ATOM 1564 C CA . ASP A 1 203 ? 25.063 12.030 -26.417 1.00 96.19 203 ASP A CA 1
ATOM 1565 C C . ASP A 1 203 ? 26.527 11.923 -25.987 1.00 96.19 203 ASP A C 1
ATOM 1567 O O . ASP A 1 203 ? 27.436 12.239 -26.756 1.00 96.19 203 ASP A O 1
ATOM 1571 N N . LEU A 1 204 ? 26.755 11.470 -24.759 1.00 97.75 204 LEU A N 1
ATOM 1572 C CA . LEU A 1 204 ? 28.068 11.125 -24.228 1.00 97.75 204 LEU A CA 1
ATOM 1573 C C . LEU A 1 204 ? 28.101 9.627 -23.969 1.00 97.75 204 LEU A C 1
ATOM 1575 O O . LEU A 1 204 ? 27.180 9.081 -23.366 1.00 97.75 204 LEU A O 1
ATOM 1579 N N . ALA A 1 205 ? 29.159 8.963 -24.403 1.00 97.69 205 ALA A N 1
ATOM 1580 C CA . ALA A 1 205 ? 29.288 7.526 -24.280 1.00 97.69 205 ALA A CA 1
ATOM 1581 C C . ALA A 1 205 ? 30.651 7.126 -23.738 1.00 97.69 205 ALA A C 1
ATOM 1583 O O . ALA A 1 205 ? 31.672 7.745 -24.040 1.00 97.69 205 ALA A O 1
ATOM 1584 N N . ALA A 1 206 ? 30.643 6.051 -22.964 1.00 97.75 206 ALA A N 1
ATOM 1585 C CA . ALA A 1 206 ? 31.832 5.395 -22.464 1.00 97.75 206 ALA A CA 1
ATOM 1586 C C . ALA A 1 206 ? 31.666 3.888 -22.628 1.00 97.75 206 ALA A C 1
ATOM 1588 O O . ALA A 1 206 ? 30.573 3.347 -22.438 1.00 97.75 206 ALA A O 1
ATOM 1589 N N . VAL A 1 207 ? 32.752 3.213 -22.968 1.00 96.88 207 VAL A N 1
ATOM 1590 C CA . VAL A 1 207 ? 32.797 1.762 -23.057 1.00 96.88 207 VAL A CA 1
ATOM 1591 C C . VAL A 1 207 ? 34.109 1.248 -22.492 1.00 96.88 207 VAL A C 1
ATOM 1593 O O . VAL A 1 207 ? 35.151 1.876 -22.652 1.00 96.88 207 VAL A O 1
ATOM 1596 N N . ILE A 1 208 ? 34.037 0.110 -21.817 1.00 95.94 208 ILE A N 1
ATOM 1597 C CA . ILE A 1 208 ? 35.173 -0.648 -21.318 1.00 95.94 208 ILE A CA 1
ATOM 1598 C C . ILE A 1 208 ? 35.116 -2.013 -21.998 1.00 95.94 208 ILE A C 1
ATOM 1600 O O . ILE A 1 208 ? 34.131 -2.737 -21.825 1.00 95.94 208 ILE A O 1
ATOM 1604 N N . HIS A 1 209 ? 36.151 -2.368 -22.757 1.00 94.19 209 HIS A N 1
ATOM 1605 C CA . HIS A 1 209 ? 36.311 -3.715 -23.301 1.00 94.19 209 HIS A CA 1
ATOM 1606 C C . HIS A 1 209 ? 37.286 -4.526 -22.465 1.00 94.19 209 HIS A C 1
ATOM 1608 O O . HIS A 1 209 ? 38.293 -4.005 -21.986 1.00 94.19 209 HIS A O 1
ATOM 1614 N N . ASN A 1 210 ? 37.015 -5.827 -22.355 1.00 90.50 210 ASN A N 1
ATOM 1615 C CA . ASN A 1 210 ? 37.877 -6.784 -21.664 1.00 90.50 210 ASN A CA 1
ATOM 1616 C C . ASN A 1 210 ? 38.133 -6.385 -20.198 1.00 90.50 210 ASN A C 1
ATOM 1618 O O . ASN A 1 210 ? 39.235 -6.575 -19.688 1.00 90.50 210 ASN A O 1
ATOM 1622 N N . ALA A 1 211 ? 37.111 -5.858 -19.508 1.00 88.94 211 ALA A N 1
ATOM 1623 C CA . ALA A 1 211 ? 37.175 -5.503 -18.085 1.00 88.94 211 ALA A CA 1
ATOM 1624 C C . ALA A 1 211 ? 37.648 -6.682 -17.221 1.00 88.94 211 ALA A C 1
ATOM 1626 O O . ALA A 1 211 ? 38.372 -6.509 -16.243 1.00 88.94 211 ALA A O 1
ATOM 1627 N N . LEU A 1 212 ? 37.264 -7.889 -17.636 1.00 86.75 212 LEU A N 1
ATOM 1628 C CA . LEU A 1 212 ? 37.839 -9.147 -17.196 1.00 86.75 212 LEU A CA 1
ATOM 1629 C C . LEU A 1 212 ? 38.128 -9.984 -18.442 1.00 86.75 212 LEU A C 1
ATOM 1631 O O . LEU A 1 212 ? 37.193 -10.306 -19.170 1.00 86.75 212 LEU A O 1
ATOM 1635 N N . SER A 1 213 ? 39.393 -10.330 -18.684 1.00 87.06 213 SER A N 1
ATOM 1636 C CA . SER A 1 213 ? 39.784 -11.258 -19.750 1.00 87.06 213 SER A CA 1
ATOM 1637 C C . SER A 1 213 ? 40.996 -12.085 -19.322 1.00 87.06 213 SER A C 1
ATOM 1639 O O . SER A 1 213 ? 42.115 -11.567 -19.340 1.00 87.06 213 SER A O 1
ATOM 1641 N N . PRO A 1 214 ? 40.817 -13.368 -18.958 1.00 88.62 214 PRO A N 1
ATOM 1642 C CA . PRO A 1 214 ? 41.933 -14.272 -18.715 1.00 88.62 214 PRO A CA 1
ATOM 1643 C C . PRO A 1 214 ? 42.868 -14.358 -19.925 1.00 88.62 214 PRO A C 1
ATOM 1645 O O . PRO A 1 214 ? 42.468 -14.122 -21.073 1.00 88.62 214 PRO A O 1
ATOM 1648 N N . SER A 1 215 ? 44.121 -14.719 -19.673 1.00 86.56 215 SER A N 1
ATOM 1649 C CA . SER A 1 215 ? 45.058 -15.001 -20.749 1.00 86.56 215 SER A CA 1
ATOM 1650 C C . SER A 1 215 ? 44.669 -16.280 -21.497 1.00 86.56 215 SER A C 1
ATOM 1652 O O . SER A 1 215 ? 44.063 -17.194 -20.938 1.00 86.56 215 SER A O 1
ATOM 1654 N N . MET A 1 216 ? 45.017 -16.348 -22.780 1.00 86.88 216 MET A N 1
ATOM 1655 C CA . MET A 1 216 ? 44.892 -17.554 -23.594 1.00 86.88 216 MET A CA 1
ATOM 1656 C C . MET A 1 216 ? 46.281 -18.131 -23.870 1.00 86.88 216 MET A C 1
ATOM 1658 O O . MET A 1 216 ? 47.181 -17.411 -24.299 1.00 86.88 216 MET A O 1
ATOM 1662 N N . THR A 1 217 ? 46.457 -19.434 -23.662 1.00 84.94 217 THR A N 1
ATOM 1663 C CA . THR A 1 217 ? 47.703 -20.133 -24.012 1.00 84.94 217 THR A CA 1
ATOM 1664 C C . THR A 1 217 ? 47.574 -20.750 -25.399 1.00 84.94 217 THR A C 1
ATOM 1666 O O . THR A 1 217 ? 46.651 -21.529 -25.657 1.00 84.94 217 THR A O 1
ATOM 1669 N N . ILE A 1 218 ? 48.489 -20.411 -26.305 1.00 82.00 218 ILE A N 1
ATOM 1670 C CA . ILE A 1 218 ? 48.554 -20.938 -27.671 1.00 82.00 218 ILE A CA 1
ATOM 1671 C C . ILE A 1 218 ? 49.201 -22.319 -27.633 1.00 82.00 218 ILE A C 1
ATOM 1673 O O . ILE A 1 218 ? 50.408 -22.436 -27.465 1.00 82.00 218 ILE A O 1
ATOM 1677 N N . LYS A 1 219 ? 48.410 -23.384 -27.818 1.00 77.44 219 LYS A N 1
ATOM 1678 C CA . LYS A 1 219 ? 48.868 -24.776 -27.618 1.00 77.44 219 LYS A CA 1
ATOM 1679 C C . LYS A 1 219 ? 50.101 -25.166 -28.441 1.00 77.44 219 LYS A C 1
ATOM 1681 O O . LYS A 1 219 ? 50.882 -25.990 -27.992 1.00 77.44 219 LYS A O 1
ATOM 1686 N N . LYS A 1 220 ? 50.261 -24.612 -29.648 1.00 73.25 220 LYS A N 1
ATOM 1687 C CA . LYS A 1 220 ? 51.364 -24.961 -30.561 1.00 73.25 220 LYS A CA 1
ATOM 1688 C C . LYS A 1 220 ? 52.695 -24.292 -30.193 1.00 73.25 220 LYS A C 1
ATOM 1690 O O . LYS A 1 2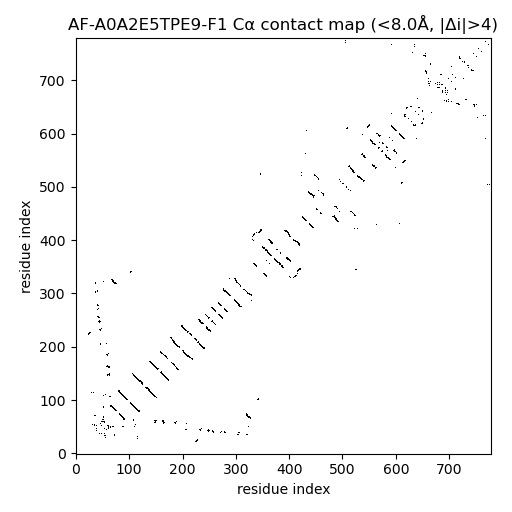20 ? 53.740 -24.835 -30.524 1.00 73.25 220 LYS A O 1
ATOM 1695 N N . THR A 1 221 ? 52.660 -23.118 -29.562 1.00 79.44 221 THR A N 1
ATOM 1696 C CA . THR A 1 221 ? 53.863 -22.324 -29.249 1.00 79.44 221 THR A CA 1
ATOM 1697 C C . THR A 1 221 ? 54.080 -22.108 -27.755 1.00 79.44 221 THR A C 1
ATOM 1699 O O . THR A 1 221 ? 55.072 -21.497 -27.385 1.00 79.44 221 THR A O 1
ATOM 1702 N N . GLU A 1 222 ? 53.132 -22.532 -26.916 1.00 80.06 222 GLU A N 1
ATOM 1703 C CA . GLU A 1 222 ? 53.055 -22.263 -25.471 1.00 80.06 222 GLU A CA 1
ATOM 1704 C C . GLU A 1 222 ? 53.016 -20.768 -25.096 1.00 80.06 222 GLU A C 1
ATOM 1706 O O . GLU A 1 222 ? 53.007 -20.409 -23.920 1.00 80.06 222 GLU A O 1
ATOM 1711 N N . ASN A 1 223 ? 52.903 -19.879 -26.088 1.00 82.56 223 ASN A N 1
ATOM 1712 C CA . ASN A 1 223 ? 52.827 -18.441 -25.862 1.00 82.56 223 ASN A CA 1
ATOM 1713 C C . ASN A 1 223 ? 51.525 -18.064 -25.156 1.00 82.56 223 ASN A C 1
ATOM 1715 O O . ASN A 1 223 ? 50.448 -18.567 -25.483 1.00 82.56 223 ASN A O 1
ATOM 1719 N N . ILE A 1 224 ? 51.622 -17.098 -24.249 1.00 83.62 224 ILE A N 1
ATOM 1720 C CA . ILE A 1 224 ? 50.484 -16.519 -23.541 1.00 83.62 224 ILE A CA 1
ATOM 1721 C C . ILE A 1 224 ? 50.077 -15.224 -24.251 1.00 83.62 224 ILE A C 1
ATOM 1723 O O . ILE A 1 224 ? 50.876 -14.294 -24.350 1.00 83.62 224 ILE A O 1
ATOM 1727 N N . ALA A 1 225 ? 48.836 -15.152 -24.727 1.00 83.69 225 ALA A N 1
ATOM 1728 C CA . ALA A 1 225 ? 48.243 -13.951 -25.310 1.00 83.69 225 ALA A CA 1
ATOM 1729 C C . ALA A 1 225 ? 47.179 -13.364 -24.374 1.00 83.69 225 ALA A C 1
ATOM 1731 O O . ALA A 1 225 ? 46.439 -14.090 -23.709 1.00 83.69 225 ALA A O 1
ATOM 1732 N N . ILE A 1 226 ? 47.101 -12.035 -24.318 1.00 86.12 226 ILE A N 1
ATOM 1733 C CA . ILE A 1 226 ? 46.154 -11.301 -23.470 1.00 86.12 226 ILE A CA 1
ATOM 1734 C C . ILE A 1 226 ? 45.395 -10.312 -24.353 1.00 86.12 226 ILE A C 1
ATOM 1736 O O . ILE A 1 226 ? 46.016 -9.575 -25.121 1.00 86.12 226 ILE A O 1
ATOM 1740 N N . LEU A 1 227 ? 44.063 -10.299 -24.252 1.00 86.81 227 LEU A N 1
ATOM 1741 C CA . LEU A 1 227 ? 43.255 -9.249 -24.870 1.00 86.81 227 LEU A CA 1
ATOM 1742 C C . LEU A 1 227 ? 43.403 -7.953 -24.058 1.00 86.81 227 LEU A C 1
ATOM 1744 O O . LEU A 1 227 ? 43.300 -7.998 -22.831 1.00 86.81 227 LEU A O 1
ATOM 1748 N N . PRO A 1 228 ? 43.639 -6.802 -24.705 1.00 86.88 228 PRO A N 1
ATOM 1749 C CA . PRO A 1 228 ? 43.889 -5.555 -24.005 1.00 86.88 228 PRO A CA 1
ATOM 1750 C C . PRO A 1 228 ? 42.616 -5.069 -23.317 1.00 86.88 228 PRO A C 1
ATOM 1752 O O . PRO A 1 228 ? 41.554 -4.994 -23.938 1.00 86.88 228 PRO A O 1
ATOM 1755 N N . PHE A 1 229 ? 42.740 -4.687 -22.048 1.00 89.88 229 PHE A N 1
ATOM 1756 C CA . PHE A 1 229 ? 41.762 -3.815 -21.409 1.00 89.88 229 PHE A CA 1
ATOM 1757 C C . PHE A 1 229 ? 41.773 -2.471 -22.145 1.00 89.88 229 PHE A C 1
ATOM 1759 O O . PHE A 1 229 ? 42.824 -1.831 -22.230 1.00 89.88 229 PHE A O 1
ATOM 1766 N N . SER A 1 230 ? 40.634 -2.049 -22.692 1.00 90.00 230 SER A N 1
ATOM 1767 C CA . SER A 1 230 ? 40.532 -0.782 -23.417 1.00 90.00 230 SER A CA 1
ATOM 1768 C C . SER A 1 230 ? 39.340 0.036 -22.938 1.00 90.00 230 SER A C 1
ATOM 1770 O O . SER A 1 230 ? 38.297 -0.498 -22.562 1.00 90.00 230 SER A O 1
ATOM 1772 N N . ILE A 1 231 ? 39.515 1.357 -22.926 1.00 93.75 231 ILE A N 1
ATOM 1773 C CA . ILE A 1 231 ? 38.456 2.317 -22.623 1.00 93.75 231 ILE A CA 1
ATOM 1774 C C . ILE A 1 231 ? 38.243 3.170 -23.869 1.00 93.75 231 ILE A C 1
ATOM 1776 O O . ILE A 1 231 ? 39.189 3.749 -24.400 1.00 93.75 231 ILE A O 1
ATOM 1780 N N . GLY A 1 232 ? 36.997 3.246 -24.324 1.00 94.50 232 GLY A N 1
ATOM 1781 C CA . GLY A 1 232 ? 36.568 4.124 -25.402 1.00 94.50 232 GLY A CA 1
ATOM 1782 C C . GLY A 1 232 ? 35.645 5.214 -24.876 1.00 94.50 232 GLY A C 1
ATOM 1783 O O . GLY A 1 232 ? 34.710 4.932 -24.127 1.00 94.50 232 GLY A O 1
ATOM 1784 N N . LEU A 1 233 ? 35.872 6.454 -25.300 1.00 97.88 233 LEU A N 1
ATOM 1785 C CA . LEU A 1 233 ? 34.996 7.592 -25.028 1.00 97.88 233 LEU A CA 1
ATOM 1786 C C . LEU A 1 233 ? 34.461 8.152 -26.344 1.00 97.88 233 LEU A C 1
ATOM 1788 O O . LEU A 1 233 ? 35.186 8.244 -27.335 1.00 97.88 233 LEU A O 1
ATOM 1792 N N . GLY A 1 234 ? 33.187 8.531 -26.359 1.00 97.00 234 GLY A N 1
ATOM 1793 C CA . GLY A 1 234 ? 32.511 9.073 -27.531 1.00 97.00 234 GLY A CA 1
ATOM 1794 C C . GLY A 1 234 ? 31.594 10.231 -27.176 1.00 97.00 234 GLY A C 1
ATOM 1795 O O . GLY A 1 234 ? 30.979 10.255 -26.112 1.00 97.00 234 GLY A O 1
ATOM 1796 N N . SER A 1 235 ? 31.476 11.181 -28.091 1.00 97.75 235 SER A N 1
ATOM 1797 C CA . SER A 1 235 ? 30.435 12.197 -28.078 1.00 97.75 235 SER A CA 1
ATOM 1798 C C . SER A 1 235 ? 29.738 12.247 -29.433 1.00 97.75 235 SER A C 1
ATOM 1800 O O . SER A 1 235 ? 30.366 12.007 -30.468 1.00 97.75 235 SER A O 1
ATOM 1802 N N . LYS A 1 236 ? 28.441 12.556 -29.421 1.00 97.81 236 LYS A N 1
ATOM 1803 C CA . LYS A 1 236 ? 27.639 12.829 -30.613 1.00 97.81 236 LYS A CA 1
ATOM 1804 C C . LYS A 1 236 ? 26.714 14.005 -30.335 1.00 97.81 236 LYS A C 1
ATOM 1806 O O . LYS A 1 236 ? 25.943 13.978 -29.382 1.00 97.81 236 LYS A O 1
ATOM 1811 N N . VAL A 1 237 ? 26.774 15.031 -31.172 1.00 96.88 237 VAL A N 1
ATOM 1812 C CA . VAL A 1 237 ? 25.887 16.195 -31.100 1.00 96.88 237 VAL A CA 1
ATOM 1813 C C . VAL A 1 237 ? 24.970 16.179 -32.310 1.00 96.88 237 VAL A C 1
ATOM 1815 O O . VAL A 1 237 ? 25.443 16.215 -33.446 1.00 96.88 237 VAL A O 1
ATOM 1818 N N . ASN A 1 238 ? 23.664 16.129 -32.057 1.00 94.50 238 ASN A N 1
ATOM 1819 C CA . ASN A 1 238 ? 22.639 16.113 -33.092 1.00 94.50 238 ASN A CA 1
ATOM 1820 C C . ASN A 1 238 ? 22.122 17.532 -33.327 1.00 94.50 238 ASN A C 1
ATOM 1822 O O . ASN A 1 238 ? 21.777 18.249 -32.384 1.00 94.50 238 ASN A O 1
ATOM 1826 N N . PHE A 1 239 ? 22.020 17.920 -34.589 1.00 93.50 239 PHE A N 1
ATOM 1827 C CA . PHE A 1 239 ? 21.595 19.229 -35.053 1.00 93.50 239 PHE A CA 1
ATOM 1828 C C . PHE A 1 239 ? 20.385 19.118 -35.982 1.00 93.50 239 PHE A C 1
ATOM 1830 O O . PHE A 1 239 ? 20.181 18.099 -36.639 1.00 93.50 239 PHE A O 1
ATOM 1837 N N . PHE A 1 240 ? 19.605 20.198 -36.066 1.00 89.69 240 PHE A N 1
ATOM 1838 C CA . PHE A 1 240 ? 18.503 20.353 -37.024 1.00 89.69 240 PHE A CA 1
ATOM 1839 C C . PHE A 1 240 ? 17.494 19.190 -37.006 1.00 89.69 240 PHE A C 1
ATOM 1841 O O . PHE A 1 240 ? 17.173 18.625 -38.049 1.00 89.69 240 PHE A O 1
ATOM 1848 N N . ASN A 1 241 ? 16.991 18.842 -35.815 1.00 83.38 241 ASN A N 1
ATOM 1849 C CA . ASN A 1 241 ? 16.072 17.721 -35.596 1.00 83.38 241 ASN A CA 1
ATOM 1850 C C . ASN A 1 241 ? 16.667 16.381 -36.070 1.00 83.38 241 ASN A C 1
ATOM 1852 O O . ASN A 1 241 ? 16.041 15.639 -36.819 1.00 83.38 241 ASN A O 1
ATOM 1856 N N . ASP A 1 242 ? 17.901 16.124 -35.633 1.00 87.50 242 ASP A N 1
ATOM 1857 C CA . ASP A 1 242 ? 18.718 14.937 -35.922 1.00 87.50 242 ASP A CA 1
ATOM 1858 C C . ASP A 1 242 ? 19.154 14.752 -37.392 1.00 87.50 242 ASP A C 1
ATOM 1860 O O . ASP A 1 242 ? 19.740 13.724 -37.724 1.00 87.50 242 ASP A O 1
ATOM 1864 N N . ARG A 1 243 ? 18.955 15.749 -38.270 1.00 92.31 243 ARG A N 1
ATOM 1865 C CA . ARG A 1 243 ? 19.416 15.683 -39.672 1.00 92.31 243 ARG A CA 1
ATOM 1866 C C . ARG A 1 243 ? 20.932 15.705 -39.835 1.00 92.31 243 ARG A C 1
ATOM 1868 O O . ARG A 1 243 ? 21.441 15.171 -40.814 1.00 92.31 243 ARG A O 1
ATOM 1875 N N . LEU A 1 244 ? 21.657 16.358 -38.929 1.00 95.81 244 LEU A N 1
ATOM 1876 C CA . LEU A 1 244 ? 23.120 16.386 -38.928 1.00 95.81 244 LEU A CA 1
ATOM 1877 C C . LEU A 1 244 ? 23.621 15.924 -37.567 1.00 95.81 244 LEU A C 1
ATOM 1879 O O . LEU A 1 244 ? 23.255 16.503 -36.552 1.00 95.81 244 LEU A O 1
ATOM 1883 N N . SER A 1 245 ? 24.505 14.939 -37.545 1.00 97.19 245 SER A N 1
ATOM 1884 C CA . SER A 1 245 ? 25.182 14.480 -36.337 1.00 97.19 245 SER A CA 1
ATOM 1885 C C . SER A 1 245 ? 26.676 14.705 -36.487 1.00 97.19 245 SER A C 1
ATOM 1887 O O . SER A 1 245 ? 27.252 14.290 -37.489 1.00 97.19 245 SER A O 1
ATOM 1889 N N . VAL A 1 246 ? 27.312 15.332 -35.500 1.00 97.94 246 VAL A N 1
ATOM 1890 C CA . VAL A 1 246 ? 28.776 15.462 -35.423 1.00 97.94 246 VAL A CA 1
ATOM 1891 C C . VAL A 1 246 ? 29.275 14.605 -34.273 1.00 97.94 246 VAL A C 1
ATOM 1893 O O . VAL A 1 246 ? 28.731 14.669 -33.173 1.00 97.94 246 VAL A O 1
ATOM 1896 N N . LEU A 1 247 ? 30.291 13.791 -34.536 1.00 97.75 247 LEU A N 1
ATOM 1897 C CA . LEU A 1 247 ? 30.798 12.773 -33.633 1.00 97.75 247 LEU A CA 1
ATOM 1898 C C . LEU A 1 247 ? 32.290 12.976 -33.381 1.00 97.75 247 LEU A C 1
ATOM 1900 O O . LEU A 1 247 ? 33.051 13.277 -34.298 1.00 97.75 247 LEU A O 1
ATOM 1904 N N . SER A 1 248 ? 32.718 12.750 -32.144 1.00 97.25 248 SER A N 1
ATOM 1905 C CA . SER A 1 248 ? 34.135 12.679 -31.782 1.00 97.25 248 SER A CA 1
ATOM 1906 C C . SER A 1 248 ? 34.373 11.518 -30.827 1.00 97.25 248 SER A C 1
ATOM 1908 O O . SER A 1 248 ? 33.558 11.287 -29.933 1.00 97.25 248 SER A O 1
ATOM 1910 N N . SER A 1 249 ? 35.461 10.777 -30.987 1.00 96.19 249 SER A N 1
ATOM 1911 C CA . SER A 1 249 ? 35.795 9.668 -30.090 1.00 96.19 249 SER A CA 1
ATOM 1912 C C . SER A 1 249 ? 37.288 9.524 -29.868 1.00 96.19 249 SER A C 1
ATOM 1914 O O . SER A 1 249 ? 38.099 9.930 -30.696 1.00 96.19 249 SER A O 1
ATOM 1916 N N . ILE A 1 250 ? 37.625 8.917 -28.736 1.00 94.94 250 ILE A N 1
ATOM 1917 C CA . ILE A 1 250 ? 38.959 8.428 -28.407 1.00 94.94 250 ILE A CA 1
ATOM 1918 C C . ILE A 1 250 ? 38.783 6.951 -28.076 1.00 94.94 250 ILE A C 1
ATOM 1920 O O . ILE A 1 250 ? 38.061 6.609 -27.139 1.00 94.94 250 ILE A O 1
ATOM 1924 N N . ASN A 1 251 ? 39.365 6.079 -28.888 1.00 89.12 251 ASN A N 1
ATOM 1925 C CA . ASN A 1 251 ? 39.246 4.627 -28.767 1.00 89.12 251 ASN A CA 1
ATOM 1926 C C . ASN A 1 251 ? 40.554 3.961 -29.242 1.00 89.12 251 ASN A C 1
ATOM 1928 O O . ASN A 1 251 ? 41.585 4.617 -29.382 1.00 89.12 251 ASN A O 1
ATOM 1932 N N . GLU A 1 252 ? 40.524 2.653 -29.495 1.00 82.19 252 GLU A N 1
ATOM 1933 C CA . GLU A 1 252 ? 41.706 1.882 -29.904 1.00 82.19 252 GLU A CA 1
ATOM 1934 C C . GLU A 1 252 ? 42.269 2.223 -31.292 1.00 82.19 252 GLU A C 1
ATOM 1936 O O . GLU A 1 252 ? 43.423 1.898 -31.554 1.00 82.19 252 GLU A O 1
ATOM 1941 N N . ILE A 1 253 ? 41.512 2.925 -32.147 1.00 83.19 253 ILE A N 1
ATOM 1942 C CA . ILE A 1 253 ? 42.006 3.467 -33.427 1.00 83.19 253 ILE A CA 1
ATOM 1943 C C . ILE A 1 253 ? 42.425 4.945 -33.316 1.00 83.19 253 ILE A C 1
ATOM 1945 O O . ILE A 1 253 ? 42.557 5.633 -34.330 1.00 83.19 253 ILE A O 1
ATOM 1949 N N . GLY A 1 254 ? 42.599 5.448 -32.089 1.00 88.44 254 GLY A N 1
ATOM 1950 C CA . GLY A 1 254 ? 43.035 6.810 -31.794 1.00 88.44 254 GLY A CA 1
ATOM 1951 C C . GLY A 1 254 ? 41.893 7.824 -31.696 1.00 88.44 254 GLY A C 1
ATOM 1952 O O . GLY A 1 254 ? 40.749 7.499 -31.365 1.00 88.44 254 GLY A O 1
ATOM 1953 N N . VAL A 1 255 ? 42.224 9.093 -31.947 1.00 93.69 255 VAL A N 1
ATOM 1954 C CA . VAL A 1 255 ? 41.248 10.191 -31.965 1.00 93.69 255 VAL A CA 1
ATOM 1955 C C . VAL A 1 255 ? 40.556 10.207 -33.322 1.00 93.69 255 VAL A C 1
ATOM 1957 O O . VAL A 1 255 ? 41.215 10.336 -34.350 1.00 93.69 255 VAL A O 1
ATOM 1960 N N . SER A 1 256 ? 39.229 10.099 -33.321 1.00 94.19 256 SER A N 1
ATOM 1961 C CA . SER A 1 256 ? 38.406 10.132 -34.531 1.00 94.19 256 SER A CA 1
ATOM 1962 C C . SER A 1 256 ? 37.409 11.284 -34.480 1.00 94.19 256 SER A C 1
ATOM 1964 O O . SER A 1 256 ? 36.803 11.546 -33.437 1.00 94.19 256 SER A O 1
ATOM 1966 N N . VAL A 1 257 ? 37.190 11.941 -35.617 1.00 97.06 257 VAL A N 1
ATOM 1967 C CA . VAL A 1 257 ? 36.110 12.920 -35.813 1.00 97.06 257 VAL A CA 1
ATOM 1968 C C . VAL A 1 257 ? 35.293 12.494 -37.022 1.00 97.06 257 VAL A C 1
ATOM 1970 O O . VAL A 1 257 ? 35.853 12.085 -38.037 1.00 97.06 257 VAL A O 1
ATOM 1973 N N . GLY A 1 258 ? 33.970 12.578 -36.922 1.00 96.50 258 GLY A N 1
ATOM 1974 C CA . GLY A 1 258 ? 33.075 12.195 -38.004 1.00 96.50 258 GLY A CA 1
ATOM 1975 C C . GLY A 1 258 ? 31.764 12.960 -38.020 1.00 96.50 258 GLY A C 1
ATOM 1976 O O . GLY A 1 258 ? 31.429 13.690 -37.088 1.00 96.50 258 GLY A O 1
ATOM 1977 N N . ALA A 1 259 ? 31.013 12.781 -39.099 1.00 97.88 259 ALA A N 1
ATOM 1978 C CA . ALA A 1 259 ? 29.685 13.338 -39.264 1.00 97.88 259 ALA A CA 1
ATOM 1979 C C . ALA A 1 259 ? 28.763 12.379 -40.029 1.00 97.88 259 ALA A C 1
ATOM 1981 O O . ALA A 1 259 ? 29.204 11.634 -40.905 1.00 97.88 259 ALA A O 1
ATOM 1982 N N . GLU A 1 260 ? 27.474 12.427 -39.700 1.00 97.75 260 GLU A N 1
ATOM 1983 C CA . GLU A 1 260 ? 26.374 11.780 -40.423 1.00 97.75 260 GLU A CA 1
ATOM 1984 C C . GLU A 1 260 ? 25.379 12.870 -40.831 1.00 97.75 260 GLU A C 1
ATOM 1986 O O . GLU A 1 260 ? 24.943 13.649 -39.984 1.00 97.75 260 GLU A O 1
ATOM 1991 N N . TYR A 1 261 ? 25.027 12.941 -42.112 1.00 97.62 261 TYR A N 1
ATOM 1992 C CA . TYR A 1 261 ? 24.044 13.888 -42.630 1.00 97.62 261 TYR A CA 1
ATOM 1993 C C . TYR A 1 261 ? 22.945 13.155 -43.397 1.00 97.62 261 TYR A C 1
ATOM 1995 O O . TYR A 1 261 ? 23.229 12.376 -44.308 1.00 97.62 261 TYR A O 1
ATOM 2003 N N . GLU A 1 262 ? 21.694 13.410 -43.026 1.00 96.56 262 GLU A N 1
ATOM 2004 C CA . GLU A 1 262 ? 20.508 12.934 -43.733 1.00 96.56 262 GLU A CA 1
ATOM 2005 C C . GLU A 1 262 ? 20.181 13.903 -44.880 1.00 96.56 262 GLU A C 1
ATOM 2007 O O . GLU A 1 262 ? 19.633 14.989 -44.665 1.00 96.56 262 GLU A O 1
ATOM 2012 N N . VAL A 1 263 ? 20.550 13.514 -46.103 1.00 94.69 263 VAL A N 1
ATOM 2013 C CA . VAL A 1 263 ? 20.360 14.328 -47.316 1.00 94.69 263 VAL A CA 1
ATOM 2014 C C . VAL A 1 263 ? 18.877 14.374 -47.686 1.00 94.69 263 VAL A C 1
ATOM 2016 O O . VAL A 1 263 ? 18.298 15.441 -47.889 1.00 94.69 263 VAL A O 1
ATOM 2019 N N . GLU A 1 264 ? 18.253 13.201 -47.698 1.00 92.31 264 GLU A N 1
ATOM 2020 C CA . GLU A 1 264 ? 16.819 12.994 -47.873 1.00 92.31 264 GLU A CA 1
ATOM 2021 C C . GLU A 1 264 ? 16.332 11.995 -46.828 1.00 92.31 264 GLU A C 1
ATOM 2023 O O . GLU A 1 264 ? 17.136 11.285 -46.228 1.00 92.31 264 GLU A O 1
ATOM 2028 N N . LYS A 1 265 ? 15.017 11.936 -46.596 1.00 88.00 265 LYS A N 1
ATOM 2029 C CA . LYS A 1 265 ? 14.429 11.044 -45.590 1.00 88.00 265 LYS A CA 1
ATOM 2030 C C . LYS A 1 265 ? 14.886 9.601 -45.837 1.00 88.00 265 LYS A C 1
ATOM 2032 O O . LYS A 1 265 ? 14.518 9.005 -46.844 1.00 88.00 265 LYS A O 1
ATOM 2037 N N . GLY A 1 266 ? 15.663 9.049 -44.908 1.00 89.62 266 GLY A N 1
ATOM 2038 C CA . GLY A 1 266 ? 16.209 7.696 -45.015 1.00 89.62 266 GLY A CA 1
ATOM 2039 C C . GLY A 1 266 ? 17.486 7.547 -45.854 1.00 89.62 266 GLY A C 1
ATOM 2040 O O . GLY A 1 266 ? 17.959 6.424 -45.990 1.00 89.62 266 GLY A O 1
ATOM 2041 N N . VAL A 1 267 ? 18.080 8.621 -46.382 1.00 96.06 267 VAL A N 1
ATOM 2042 C CA . VAL A 1 267 ? 19.350 8.585 -47.131 1.00 96.06 267 VAL A CA 1
ATOM 2043 C C . VAL A 1 267 ? 20.423 9.359 -46.372 1.00 96.06 267 VAL A C 1
ATOM 2045 O O . VAL A 1 267 ? 20.328 10.571 -46.178 1.00 96.06 267 VAL A O 1
ATOM 2048 N N . PHE A 1 268 ? 21.479 8.654 -45.977 1.00 97.06 268 PHE A N 1
ATOM 2049 C CA . PHE A 1 268 ? 22.533 9.156 -45.104 1.00 97.06 268 PHE A CA 1
ATOM 2050 C C . PHE A 1 268 ? 23.885 9.150 -45.809 1.00 97.06 268 PHE A C 1
ATOM 2052 O O . PHE A 1 268 ? 24.297 8.135 -46.370 1.00 97.06 268 PHE A O 1
ATOM 2059 N N . VAL A 1 269 ? 24.614 10.257 -45.701 1.00 98.00 269 VAL A N 1
ATOM 2060 C CA . VAL A 1 269 ? 26.031 10.346 -46.070 1.00 98.00 269 VAL A CA 1
ATOM 2061 C C . VAL A 1 269 ? 26.852 10.479 -44.798 1.00 98.00 269 VAL A C 1
ATOM 2063 O O . VAL A 1 269 ? 26.485 11.208 -43.876 1.00 98.00 269 VAL A O 1
ATOM 2066 N N . ARG A 1 270 ? 27.958 9.741 -44.733 1.00 97.50 270 ARG A N 1
ATOM 2067 C CA . ARG A 1 270 ? 28.817 9.651 -43.553 1.00 97.50 270 ARG A CA 1
ATOM 2068 C C . ARG A 1 270 ? 30.265 9.881 -43.935 1.00 97.50 270 ARG A C 1
ATOM 2070 O O . ARG A 1 270 ? 30.706 9.444 -44.997 1.00 97.50 270 ARG A O 1
ATOM 2077 N N . GLY A 1 271 ? 31.009 10.503 -43.038 1.00 96.44 271 GLY A N 1
ATOM 2078 C CA . GLY A 1 271 ? 32.449 10.642 -43.175 1.00 96.44 271 GLY A CA 1
ATOM 2079 C C . GLY A 1 271 ? 33.121 10.677 -41.816 1.00 96.44 271 GLY A C 1
ATOM 2080 O O . GLY A 1 271 ? 32.573 11.245 -40.873 1.00 96.44 271 GLY A O 1
ATOM 2081 N N . SER A 1 272 ? 34.303 10.087 -41.708 1.00 96.62 272 SER A N 1
ATOM 2082 C CA . SER A 1 272 ? 35.161 10.246 -40.537 1.00 96.62 272 SER A CA 1
ATOM 2083 C C . SER A 1 272 ? 36.633 10.155 -40.903 1.00 96.62 272 SER A C 1
ATOM 2085 O O . SER A 1 272 ? 37.003 9.631 -41.951 1.00 96.62 272 SER A O 1
ATOM 2087 N N . THR A 1 273 ? 37.473 10.686 -40.027 1.00 94.38 273 THR A N 1
ATOM 2088 C CA . THR A 1 273 ? 38.927 10.597 -40.128 1.00 94.38 273 THR A CA 1
ATOM 2089 C C . THR A 1 273 ? 39.505 10.338 -38.745 1.00 94.38 273 THR A C 1
ATOM 2091 O O . THR A 1 273 ? 39.007 10.872 -37.749 1.00 94.38 273 THR A O 1
ATOM 2094 N N . ASN A 1 274 ? 40.548 9.522 -38.689 1.00 90.19 274 ASN A N 1
ATOM 2095 C CA . ASN A 1 274 ? 41.462 9.417 -37.551 1.00 90.19 274 ASN A CA 1
ATOM 2096 C C . ASN A 1 274 ? 42.891 9.729 -38.033 1.00 90.19 274 ASN A C 1
ATOM 2098 O O . ASN A 1 274 ? 43.061 10.309 -39.106 1.00 90.19 274 ASN A O 1
ATOM 2102 N N . THR A 1 275 ? 43.906 9.394 -37.234 1.00 81.56 275 THR A N 1
ATOM 2103 C CA . THR A 1 275 ? 45.323 9.601 -37.583 1.00 81.56 275 THR A CA 1
ATOM 2104 C C . THR A 1 275 ? 45.744 8.866 -38.850 1.00 81.56 275 THR A C 1
ATOM 2106 O O . THR A 1 275 ? 46.586 9.375 -39.586 1.00 81.56 275 THR A O 1
ATOM 2109 N N . ASP A 1 276 ? 45.137 7.707 -39.105 1.00 82.94 276 ASP A N 1
ATOM 2110 C CA . ASP A 1 276 ? 45.629 6.745 -40.089 1.00 82.94 276 ASP A CA 1
ATOM 2111 C C . ASP A 1 276 ? 44.650 6.483 -41.234 1.00 82.94 276 ASP A C 1
ATOM 2113 O O . ASP A 1 276 ? 45.067 5.971 -42.256 1.00 82.94 276 ASP A O 1
ATOM 2117 N N . ASP A 1 277 ? 43.371 6.835 -41.123 1.00 87.50 277 ASP A N 1
ATOM 2118 C CA . ASP A 1 277 ? 42.340 6.497 -42.103 1.00 87.50 277 ASP A CA 1
ATOM 2119 C C . ASP A 1 277 ? 41.414 7.677 -42.416 1.00 87.50 277 ASP A C 1
ATOM 2121 O O . ASP A 1 277 ? 40.976 8.421 -41.532 1.00 87.50 277 ASP A O 1
ATOM 2125 N N . LEU A 1 278 ? 40.995 7.743 -43.680 1.00 91.50 278 LEU A N 1
ATOM 2126 C CA . LEU A 1 278 ? 39.823 8.478 -44.146 1.00 91.50 278 LEU A CA 1
ATOM 2127 C C . LEU A 1 278 ? 38.704 7.489 -44.486 1.00 91.50 278 LEU A C 1
ATOM 2129 O O . LEU A 1 278 ? 38.897 6.556 -45.265 1.00 91.50 278 LEU A O 1
ATOM 2133 N N . LYS A 1 279 ? 37.511 7.711 -43.935 1.00 93.19 279 LYS A N 1
ATOM 2134 C CA . LYS A 1 279 ? 36.355 6.818 -44.070 1.00 93.19 279 LYS A CA 1
ATOM 2135 C C . LYS A 1 279 ? 35.175 7.578 -44.655 1.00 93.19 279 LYS A C 1
ATOM 2137 O O . LYS A 1 279 ? 34.831 8.655 -44.175 1.00 93.19 279 LYS A O 1
ATOM 2142 N N . ILE A 1 280 ? 34.534 7.006 -45.668 1.00 95.44 280 ILE A N 1
ATOM 2143 C CA . ILE A 1 280 ? 33.340 7.552 -46.327 1.00 95.44 280 ILE A CA 1
ATOM 2144 C C . ILE A 1 280 ? 32.266 6.471 -46.323 1.00 95.44 280 ILE A C 1
ATOM 2146 O O . ILE A 1 280 ? 32.563 5.305 -46.567 1.00 95.44 280 ILE A O 1
ATOM 2150 N N . GLY A 1 281 ? 31.017 6.831 -46.049 1.00 96.00 281 GLY A N 1
ATOM 2151 C CA . GLY A 1 281 ? 29.920 5.874 -46.028 1.00 96.00 281 GLY A CA 1
ATOM 2152 C C . GLY A 1 281 ? 28.610 6.412 -46.579 1.00 96.00 281 GLY A C 1
ATOM 2153 O O . GLY A 1 281 ? 28.358 7.616 -46.584 1.00 96.00 281 GLY A O 1
ATOM 2154 N N . LEU A 1 282 ? 27.763 5.480 -47.005 1.00 97.12 282 LEU A N 1
ATOM 2155 C CA . LEU A 1 282 ? 26.401 5.712 -47.477 1.00 97.12 282 LEU A CA 1
ATOM 2156 C C . LEU A 1 282 ? 25.455 4.800 -46.691 1.00 97.12 282 LEU A C 1
ATOM 2158 O O . LEU A 1 282 ? 25.794 3.647 -46.430 1.00 97.12 282 LEU A O 1
ATOM 2162 N N . GLY A 1 283 ? 24.284 5.299 -46.313 1.00 96.69 283 GLY A N 1
ATOM 2163 C CA . GLY A 1 283 ? 23.218 4.514 -45.696 1.00 96.69 283 GLY A CA 1
ATOM 2164 C C . GLY A 1 283 ? 21.884 4.781 -46.378 1.00 96.69 283 GLY A C 1
ATOM 2165 O O . GLY A 1 283 ? 21.564 5.935 -46.648 1.00 96.69 283 GLY A O 1
ATOM 2166 N N . ILE A 1 284 ? 21.106 3.736 -46.646 1.00 96.25 284 ILE A N 1
ATOM 2167 C CA . ILE A 1 284 ? 19.770 3.837 -47.242 1.00 96.25 284 ILE A CA 1
ATOM 2168 C C . ILE A 1 284 ? 18.800 3.007 -46.400 1.00 96.25 284 ILE A C 1
ATOM 2170 O O . ILE A 1 284 ? 18.916 1.782 -46.338 1.00 96.25 284 ILE A O 1
ATOM 2174 N N . ASP A 1 285 ? 17.846 3.671 -45.754 1.00 92.69 285 ASP A N 1
ATOM 2175 C CA . ASP A 1 285 ? 16.691 3.047 -45.114 1.00 92.69 285 ASP A CA 1
ATOM 2176 C C . ASP A 1 285 ? 15.679 2.641 -46.195 1.00 92.69 285 ASP A C 1
ATOM 2178 O O . ASP A 1 285 ? 15.256 3.446 -47.023 1.00 92.69 285 ASP A O 1
ATOM 2182 N N . LEU A 1 286 ? 15.249 1.387 -46.148 1.00 90.12 286 LEU A N 1
ATOM 2183 C CA . LEU A 1 286 ? 14.225 0.820 -47.012 1.00 90.12 286 LEU A CA 1
ATOM 2184 C C . LEU A 1 286 ? 12.998 0.524 -46.154 1.00 90.12 286 LEU A C 1
ATOM 2186 O O . LEU A 1 286 ? 13.038 -0.349 -45.286 1.00 90.12 286 LEU A O 1
ATOM 2190 N N . ASP A 1 287 ? 11.920 1.270 -46.361 1.00 84.62 287 ASP A N 1
ATOM 2191 C CA . ASP A 1 287 ? 10.706 1.136 -45.559 1.00 84.62 287 ASP A CA 1
ATOM 2192 C C . ASP A 1 287 ? 9.654 0.254 -46.243 1.00 84.62 287 ASP A C 1
ATOM 2194 O O . ASP A 1 287 ? 9.597 0.174 -47.470 1.00 84.62 287 ASP A O 1
ATOM 2198 N N . ASN A 1 288 ? 8.791 -0.377 -45.446 1.00 82.00 288 ASN A N 1
ATOM 2199 C CA . ASN A 1 288 ? 7.695 -1.234 -45.914 1.00 82.00 288 ASN A CA 1
ATOM 2200 C C . ASN A 1 288 ? 8.103 -2.374 -46.870 1.00 82.00 288 ASN A C 1
ATOM 2202 O O . ASN A 1 288 ? 7.384 -2.663 -47.829 1.00 82.00 288 ASN A O 1
ATOM 2206 N N . ILE A 1 289 ? 9.222 -3.056 -46.616 1.00 85.62 289 ILE A N 1
ATOM 2207 C CA . ILE A 1 289 ? 9.589 -4.229 -47.415 1.00 85.62 289 ILE A CA 1
ATOM 2208 C C . ILE A 1 289 ? 8.606 -5.373 -47.083 1.00 85.62 289 ILE A C 1
ATOM 2210 O O . ILE A 1 289 ? 8.498 -5.762 -45.912 1.00 85.62 289 ILE A O 1
ATOM 2214 N N . PRO A 1 290 ? 7.866 -5.918 -48.069 1.00 81.50 290 PRO A N 1
ATOM 2215 C CA . PRO A 1 290 ? 6.883 -6.968 -47.829 1.00 81.50 290 PRO A CA 1
ATOM 2216 C C . PRO A 1 290 ? 7.572 -8.289 -47.470 1.00 81.50 290 PRO A C 1
ATOM 2218 O O . PRO A 1 290 ? 8.532 -8.697 -48.119 1.00 81.50 290 PRO A O 1
ATOM 2221 N N . THR A 1 291 ? 7.056 -8.988 -46.456 1.00 78.75 291 THR A N 1
ATOM 2222 C CA . THR A 1 291 ? 7.563 -10.317 -46.055 1.00 78.75 291 THR A CA 1
ATOM 2223 C C . THR A 1 291 ? 6.768 -11.483 -46.643 1.00 78.75 291 THR A C 1
ATOM 2225 O O . THR A 1 291 ? 7.134 -12.637 -46.444 1.00 78.75 291 THR A O 1
ATOM 2228 N N . GLY A 1 292 ? 5.656 -11.202 -47.330 1.00 78.31 292 GLY A N 1
ATOM 2229 C CA . GLY A 1 292 ? 4.675 -12.213 -47.740 1.00 78.31 292 GLY A CA 1
ATOM 2230 C C . GLY A 1 292 ? 3.690 -12.616 -46.633 1.00 78.31 292 GLY A C 1
ATOM 2231 O O . GLY A 1 292 ? 2.721 -13.313 -46.919 1.00 78.31 292 GLY A O 1
ATOM 2232 N N . VAL A 1 293 ? 3.886 -12.145 -45.394 1.00 75.88 293 VAL A N 1
ATOM 2233 C CA . VAL A 1 293 ? 2.926 -12.281 -44.289 1.00 75.88 293 VAL A CA 1
ATOM 2234 C C . VAL A 1 293 ? 2.040 -11.032 -44.227 1.00 75.88 293 VAL A C 1
ATOM 2236 O O . VAL A 1 293 ? 2.537 -9.904 -44.270 1.00 75.88 293 VAL A O 1
ATOM 2239 N N . VAL A 1 294 ? 0.722 -11.234 -44.136 1.00 72.31 294 VAL A N 1
ATOM 2240 C CA . VAL A 1 294 ? -0.281 -10.155 -44.057 1.00 72.31 294 VAL A CA 1
ATOM 2241 C C . VAL A 1 294 ? -0.003 -9.263 -42.837 1.00 72.31 294 VAL A C 1
ATOM 2243 O O . VAL A 1 294 ? 0.303 -9.766 -41.758 1.00 72.31 294 VAL A O 1
ATOM 2246 N N . ASP A 1 295 ? -0.062 -7.940 -43.026 1.00 67.25 295 ASP A N 1
ATOM 2247 C CA . ASP A 1 295 ? 0.186 -6.902 -42.004 1.00 67.25 295 ASP A CA 1
ATOM 2248 C C . ASP A 1 295 ? 1.569 -6.960 -41.320 1.00 67.25 295 ASP A C 1
ATOM 2250 O O . ASP A 1 295 ? 1.785 -6.470 -40.199 1.00 67.25 295 ASP A O 1
ATOM 2254 N N . TYR A 1 296 ? 2.544 -7.553 -42.013 1.00 74.00 296 TYR A N 1
ATOM 2255 C CA . TYR A 1 296 ? 3.915 -7.686 -41.538 1.00 74.00 296 TYR A CA 1
ATOM 2256 C C . TYR A 1 296 ? 4.915 -7.217 -42.604 1.00 74.00 296 TYR A C 1
ATOM 2258 O O . TYR A 1 296 ? 5.510 -8.004 -43.340 1.00 74.00 296 TYR A O 1
ATOM 2266 N N . ALA A 1 297 ? 5.121 -5.903 -42.686 1.00 82.50 297 ALA A N 1
ATOM 2267 C CA . ALA A 1 297 ? 6.220 -5.309 -43.444 1.00 82.50 297 ALA A CA 1
ATOM 2268 C C . ALA A 1 297 ? 7.402 -4.993 -42.514 1.00 82.50 297 ALA A C 1
ATOM 2270 O O . ALA A 1 297 ? 7.203 -4.644 -41.344 1.00 82.50 297 ALA A O 1
ATOM 2271 N N . PHE A 1 298 ? 8.632 -5.112 -43.017 1.00 84.69 298 PHE A N 1
ATOM 2272 C CA . PHE A 1 298 ? 9.839 -4.787 -42.254 1.00 84.69 298 PHE A CA 1
ATOM 2273 C C . PHE A 1 298 ? 10.545 -3.552 -42.809 1.00 84.69 298 PHE A C 1
ATOM 2275 O O . PHE A 1 298 ? 10.452 -3.239 -43.996 1.00 84.69 298 PHE A O 1
ATOM 2282 N N . LYS A 1 299 ? 11.258 -2.853 -41.927 1.00 88.06 299 LYS A N 1
ATOM 2283 C CA . LYS A 1 299 ? 12.134 -1.742 -42.276 1.00 88.06 299 LYS A CA 1
ATOM 2284 C C . LYS A 1 299 ? 13.572 -2.250 -42.320 1.00 88.06 299 LYS A C 1
ATOM 2286 O O . LYS A 1 299 ? 14.085 -2.750 -41.321 1.00 88.06 299 LYS A O 1
ATOM 2291 N N . GLY A 1 300 ? 14.216 -2.140 -43.473 1.00 90.19 300 GLY A N 1
ATOM 2292 C CA . GLY A 1 300 ? 15.618 -2.489 -43.682 1.00 90.19 300 GLY A CA 1
ATOM 2293 C C . GLY A 1 300 ? 16.517 -1.256 -43.752 1.00 90.19 300 GLY A C 1
ATOM 2294 O O . GLY A 1 300 ? 16.047 -0.134 -43.928 1.00 90.19 300 GLY A O 1
ATOM 2295 N N . ARG A 1 301 ? 17.824 -1.471 -43.648 1.00 93.75 301 ARG A N 1
ATOM 2296 C CA . ARG A 1 301 ? 18.874 -0.501 -43.945 1.00 93.75 301 ARG A CA 1
ATOM 2297 C C . ARG A 1 301 ? 20.013 -1.196 -44.670 1.00 93.75 301 ARG A C 1
ATOM 2299 O O . ARG A 1 301 ? 20.477 -2.246 -44.228 1.00 93.75 301 ARG A O 1
ATOM 2306 N N . PHE A 1 302 ? 20.469 -0.582 -45.749 1.00 95.38 302 PHE A N 1
ATOM 2307 C CA . PHE A 1 302 ? 21.708 -0.929 -46.427 1.00 95.38 302 PHE A CA 1
ATOM 2308 C C . PHE A 1 302 ? 22.768 0.114 -46.087 1.00 95.38 302 PHE A C 1
ATOM 2310 O O . PHE A 1 302 ? 22.526 1.306 -46.267 1.00 95.38 302 PHE A O 1
ATOM 2317 N N . ASP A 1 303 ? 23.932 -0.322 -45.615 1.00 96.06 303 ASP A N 1
ATOM 2318 C CA . ASP A 1 303 ? 25.066 0.551 -45.333 1.00 96.06 303 ASP A CA 1
ATOM 2319 C C . ASP A 1 303 ? 26.299 0.107 -46.120 1.00 96.06 303 ASP A C 1
ATOM 2321 O O . ASP A 1 303 ? 26.634 -1.076 -46.179 1.00 96.06 303 ASP A O 1
ATOM 2325 N N . PHE A 1 304 ? 27.002 1.081 -46.683 1.00 95.44 304 PHE A N 1
ATOM 2326 C CA . PHE A 1 304 ? 28.270 0.911 -47.376 1.00 95.44 304 PHE A CA 1
ATOM 2327 C C . PHE A 1 304 ? 29.335 1.788 -46.722 1.00 95.44 304 PHE A C 1
ATOM 2329 O O . PHE A 1 304 ? 29.058 2.929 -46.347 1.00 95.44 304 PHE A O 1
ATOM 2336 N N . ASN A 1 305 ? 30.553 1.267 -46.621 1.00 94.44 305 ASN A N 1
ATOM 2337 C CA . ASN A 1 305 ? 31.729 2.005 -46.187 1.00 94.44 305 ASN A CA 1
ATOM 2338 C C . ASN A 1 305 ? 32.894 1.793 -47.158 1.00 94.44 305 ASN A C 1
ATOM 2340 O O . ASN A 1 305 ? 33.145 0.670 -47.589 1.00 94.44 305 ASN A O 1
ATOM 2344 N N . TYR A 1 306 ? 33.630 2.869 -47.415 1.00 92.06 306 TYR A N 1
ATOM 2345 C CA . TYR A 1 306 ? 34.966 2.871 -47.987 1.00 92.06 306 TYR A CA 1
ATOM 2346 C C . TYR A 1 306 ? 35.956 3.414 -46.954 1.00 92.06 306 TYR A C 1
ATOM 2348 O O . TYR A 1 306 ? 35.729 4.489 -46.393 1.00 92.06 306 TYR A O 1
ATOM 2356 N N . THR A 1 307 ? 37.053 2.697 -46.725 1.00 89.62 307 THR A N 1
ATOM 2357 C CA . THR A 1 307 ? 38.149 3.126 -45.848 1.00 89.62 307 THR A CA 1
ATOM 2358 C C . THR A 1 307 ? 39.445 3.208 -46.647 1.00 89.62 307 THR A C 1
ATOM 2360 O O . THR A 1 307 ? 39.871 2.223 -47.248 1.00 89.62 307 THR A O 1
ATOM 2363 N N . GLN A 1 308 ? 40.075 4.380 -46.636 1.00 87.62 308 GLN A N 1
ATOM 2364 C CA . GLN A 1 308 ? 41.392 4.638 -47.208 1.00 87.62 308 GLN A CA 1
ATOM 2365 C C . GLN A 1 308 ? 42.396 4.851 -46.078 1.00 87.62 308 GLN A C 1
ATOM 2367 O O . GLN A 1 308 ? 42.292 5.847 -45.364 1.00 87.62 308 GLN A O 1
ATOM 2372 N N . SER A 1 309 ? 43.388 3.973 -45.965 1.00 80.88 309 SER A N 1
ATOM 2373 C CA . SER A 1 309 ? 44.477 4.137 -45.000 1.00 80.88 309 SER A CA 1
ATOM 2374 C C . SER A 1 309 ? 45.584 5.051 -45.543 1.00 80.88 309 SER A C 1
ATOM 2376 O O . SER A 1 309 ? 45.825 5.133 -46.754 1.00 80.88 309 SER A O 1
ATOM 2378 N N . ALA A 1 310 ? 46.231 5.774 -44.636 1.00 67.06 310 ALA A N 1
ATOM 2379 C CA . ALA A 1 310 ? 47.379 6.635 -44.837 1.00 67.06 310 ALA A CA 1
ATOM 2380 C C . ALA A 1 310 ? 48.673 5.806 -44.761 1.00 67.06 310 ALA A C 1
ATOM 2382 O O . ALA A 1 310 ? 48.755 4.771 -44.100 1.00 67.06 310 ALA A O 1
ATOM 2383 N N . PHE A 1 311 ? 49.705 6.252 -45.478 1.00 54.62 311 PHE A N 1
ATOM 2384 C CA . PHE A 1 311 ? 51.017 5.598 -45.522 1.00 54.62 311 PHE A CA 1
ATOM 2385 C C . PHE A 1 311 ? 51.599 5.376 -44.110 1.00 54.62 311 PHE A C 1
ATOM 2387 O O . PHE A 1 311 ? 51.534 6.302 -43.304 1.00 54.62 311 PHE A O 1
ATOM 2394 N N . PRO A 1 312 ? 52.239 4.220 -43.813 1.00 49.75 312 PRO A N 1
ATOM 2395 C CA . PRO A 1 312 ? 52.900 3.312 -44.759 1.00 49.75 312 PRO A CA 1
ATOM 2396 C C . PRO A 1 312 ? 52.187 1.973 -45.046 1.00 49.75 312 PRO A C 1
ATOM 2398 O O . PRO A 1 312 ? 52.785 1.114 -45.692 1.00 49.75 312 PRO A O 1
ATOM 2401 N N . MET A 1 313 ? 50.947 1.754 -44.600 1.00 53.09 313 MET A N 1
ATOM 2402 C CA . MET A 1 313 ? 50.327 0.413 -44.601 1.00 53.09 313 MET A CA 1
ATOM 2403 C C . MET A 1 313 ? 49.340 0.137 -45.752 1.00 53.09 313 MET A C 1
ATOM 2405 O O . MET A 1 313 ? 48.208 -0.253 -45.518 1.00 53.09 313 MET A O 1
ATOM 2409 N N . ASP A 1 314 ? 49.831 0.199 -46.993 1.00 55.25 314 ASP A N 1
ATOM 2410 C CA . ASP A 1 314 ? 49.136 -0.185 -48.243 1.00 55.25 314 ASP A CA 1
ATOM 2411 C C . ASP A 1 314 ? 48.310 0.935 -48.921 1.00 55.25 314 ASP A C 1
ATOM 2413 O O . ASP A 1 314 ? 47.597 1.713 -48.295 1.00 55.25 314 ASP A O 1
ATOM 2417 N N . LYS A 1 315 ? 48.442 1.045 -50.252 1.00 56.19 315 LYS A N 1
ATOM 2418 C CA . LYS A 1 315 ? 47.740 2.047 -51.085 1.00 56.19 315 LYS A CA 1
ATOM 2419 C C . LYS A 1 315 ? 46.287 1.652 -51.374 1.00 56.19 315 LYS A C 1
ATOM 2421 O O . LYS A 1 315 ? 45.560 2.431 -51.992 1.00 56.19 315 LYS A O 1
ATOM 2426 N N . ASN A 1 316 ? 45.877 0.451 -50.977 1.00 65.75 316 ASN A N 1
ATOM 2427 C CA . ASN A 1 316 ? 44.611 -0.153 -51.367 1.00 65.75 316 ASN A CA 1
ATOM 2428 C C . ASN A 1 316 ? 43.512 0.153 -50.343 1.00 65.75 316 ASN A C 1
ATOM 2430 O O . ASN A 1 316 ? 43.637 -0.171 -49.166 1.00 65.75 316 ASN A O 1
ATOM 2434 N N . GLY A 1 317 ? 42.418 0.766 -50.795 1.00 73.62 317 GLY A N 1
ATOM 2435 C CA . GLY A 1 317 ? 41.241 0.983 -49.957 1.00 73.62 317 GLY A CA 1
ATOM 2436 C C . GLY A 1 317 ? 40.465 -0.307 -49.674 1.00 73.62 317 GLY A C 1
ATOM 2437 O O . GLY A 1 317 ? 40.573 -1.299 -50.399 1.00 73.62 317 GLY A O 1
ATOM 2438 N N . THR A 1 318 ? 39.645 -0.283 -48.625 1.00 82.88 318 THR A N 1
ATOM 2439 C CA . THR A 1 318 ? 38.774 -1.399 -48.231 1.00 82.88 318 THR A CA 1
ATOM 2440 C C . THR A 1 318 ? 37.297 -1.016 -48.282 1.00 82.88 318 THR A C 1
ATOM 2442 O O . THR A 1 318 ? 36.943 0.155 -48.139 1.00 82.88 318 THR A O 1
ATOM 2445 N N . TYR A 1 319 ? 36.431 -2.011 -48.499 1.00 87.56 319 TYR A N 1
ATOM 2446 C CA . TYR A 1 319 ? 34.989 -1.830 -48.674 1.00 87.56 319 TYR A CA 1
ATOM 2447 C C . TYR A 1 319 ? 34.206 -2.742 -47.731 1.00 87.56 319 TYR A C 1
ATOM 2449 O O . TYR A 1 319 ? 34.513 -3.931 -47.641 1.00 87.56 319 TYR A O 1
ATOM 2457 N N . VAL A 1 320 ? 33.171 -2.213 -47.075 1.00 89.62 320 VAL A N 1
ATOM 2458 C CA . VAL A 1 320 ? 32.308 -2.978 -46.158 1.00 89.62 320 VAL A CA 1
ATOM 2459 C C . VAL A 1 320 ? 30.845 -2.754 -46.497 1.00 89.62 320 VAL A C 1
ATOM 2461 O O . VAL A 1 320 ? 30.424 -1.617 -46.709 1.00 89.62 320 VAL A O 1
ATOM 2464 N N . PHE A 1 321 ? 30.067 -3.836 -46.498 1.00 92.56 321 PHE A N 1
ATOM 2465 C CA . PHE A 1 321 ? 28.626 -3.809 -46.720 1.00 92.56 321 PHE A CA 1
ATOM 2466 C C . PHE A 1 321 ? 27.890 -4.367 -45.503 1.00 92.56 321 PHE A C 1
ATOM 2468 O O . PHE A 1 321 ? 28.214 -5.458 -45.035 1.00 92.56 321 PHE A O 1
ATOM 2475 N N . SER A 1 322 ? 26.870 -3.655 -45.028 1.00 93.94 322 SER A N 1
ATOM 2476 C CA . SER A 1 322 ? 25.935 -4.147 -44.013 1.00 93.94 322 SER A CA 1
ATOM 2477 C C . SER A 1 322 ? 24.507 -4.120 -44.529 1.00 93.94 322 SER A C 1
ATOM 2479 O O . SER A 1 322 ? 24.061 -3.140 -45.123 1.00 93.94 322 SER A O 1
ATOM 2481 N N . LEU A 1 323 ? 23.768 -5.181 -44.224 1.00 93.62 323 LEU A N 1
ATOM 2482 C CA . LEU A 1 323 ? 22.320 -5.234 -44.329 1.00 93.62 323 LEU A CA 1
ATOM 2483 C C . LEU A 1 323 ? 21.744 -5.408 -42.924 1.00 93.62 323 LEU A C 1
ATOM 2485 O O . LEU A 1 323 ? 22.050 -6.380 -42.236 1.00 93.62 323 LEU A O 1
ATOM 2489 N N . THR A 1 324 ? 20.891 -4.480 -42.508 1.00 91.75 324 THR A N 1
ATOM 2490 C CA . THR A 1 324 ? 20.307 -4.459 -41.165 1.00 91.75 324 THR A CA 1
ATOM 2491 C C . THR A 1 324 ? 18.789 -4.389 -41.252 1.00 91.75 324 THR A C 1
ATOM 2493 O O . THR A 1 324 ? 18.241 -3.501 -41.892 1.00 91.75 324 THR A O 1
ATOM 2496 N N . SER A 1 325 ? 18.083 -5.296 -40.583 1.00 89.88 325 SER A N 1
ATOM 2497 C CA . SER A 1 325 ? 16.663 -5.137 -40.278 1.00 89.88 325 SER A CA 1
ATOM 2498 C C . SER A 1 325 ? 16.503 -4.308 -39.011 1.00 89.88 325 SER A C 1
ATOM 2500 O O . SER A 1 325 ? 17.025 -4.651 -37.949 1.00 89.88 325 SER A O 1
ATOM 2502 N N . LEU A 1 326 ? 15.748 -3.222 -39.127 1.00 85.56 326 LEU A N 1
ATOM 2503 C CA . LEU A 1 326 ? 15.375 -2.330 -38.032 1.00 85.56 326 LEU A CA 1
ATOM 2504 C C . LEU A 1 326 ? 14.079 -2.785 -37.333 1.00 85.56 326 LEU A C 1
ATOM 2506 O O . LEU A 1 326 ? 13.603 -2.101 -36.429 1.00 85.56 326 LEU A O 1
ATOM 2510 N N . GLY A 1 327 ? 13.521 -3.935 -37.736 1.00 84.88 327 GLY A N 1
ATOM 2511 C CA . GLY A 1 327 ? 12.273 -4.492 -37.220 1.00 84.88 327 GLY A CA 1
ATOM 2512 C C . GLY A 1 327 ? 11.073 -4.245 -38.140 1.00 84.88 327 GLY A C 1
ATOM 2513 O O . GLY A 1 327 ? 11.216 -4.024 -39.341 1.00 84.88 327 GLY A O 1
ATOM 2514 N N . ARG A 1 328 ? 9.864 -4.311 -37.576 1.00 84.12 328 ARG A N 1
ATOM 2515 C CA . ARG A 1 328 ? 8.604 -4.008 -38.266 1.00 84.12 328 ARG A CA 1
ATOM 2516 C C . ARG A 1 328 ? 8.582 -2.545 -38.709 1.00 84.12 328 ARG A C 1
ATOM 2518 O O . ARG A 1 328 ? 9.008 -1.663 -37.963 1.00 84.12 328 ARG A O 1
ATOM 2525 N N . ALA A 1 329 ? 8.005 -2.292 -39.880 1.00 83.38 329 ALA A N 1
ATOM 2526 C CA . ALA A 1 329 ? 7.770 -0.962 -40.443 1.00 83.38 329 ALA A CA 1
ATOM 2527 C C . ALA A 1 329 ? 6.620 -0.224 -39.722 1.00 83.38 329 ALA A C 1
ATOM 2529 O O . ALA A 1 329 ? 5.648 0.208 -40.329 1.00 83.38 329 ALA A O 1
ATOM 2530 N N . VAL A 1 330 ? 6.710 -0.121 -38.395 1.00 84.25 330 VAL A N 1
ATOM 2531 C CA . VAL A 1 330 ? 5.754 0.582 -37.530 1.00 84.25 330 VAL A CA 1
ATOM 2532 C C . VAL A 1 330 ? 6.502 1.564 -36.627 1.00 84.25 330 VAL A C 1
ATOM 2534 O O . VAL A 1 330 ? 7.699 1.375 -36.370 1.00 84.25 330 VAL A O 1
ATOM 2537 N N . PRO A 1 331 ? 5.834 2.602 -36.093 1.00 84.31 331 PRO A N 1
ATOM 2538 C CA . PRO A 1 331 ? 6.461 3.512 -35.143 1.00 84.31 331 PRO A CA 1
ATOM 2539 C C . PRO A 1 331 ? 7.060 2.769 -33.940 1.00 84.31 331 PRO A C 1
ATOM 2541 O O . PRO A 1 331 ? 6.545 1.729 -33.511 1.00 84.31 331 PRO A O 1
ATOM 2544 N N . LYS A 1 332 ? 8.137 3.320 -33.357 1.00 85.25 332 LYS A N 1
ATOM 2545 C CA . LYS A 1 332 ? 8.745 2.750 -32.143 1.00 85.25 332 LYS A CA 1
ATOM 2546 C C . LYS A 1 332 ? 7.683 2.607 -31.047 1.00 85.25 332 LYS A C 1
ATOM 2548 O O . LYS A 1 332 ? 6.858 3.499 -30.852 1.00 85.25 332 LYS A O 1
ATOM 2553 N N . LYS A 1 333 ? 7.723 1.480 -30.335 1.00 88.88 333 LYS A N 1
ATOM 2554 C CA . LYS A 1 333 ? 6.836 1.202 -29.201 1.00 88.88 333 LYS A CA 1
ATOM 2555 C C . LYS A 1 333 ? 7.013 2.309 -28.141 1.00 88.88 333 LYS A C 1
ATOM 2557 O O . LYS A 1 333 ? 8.150 2.522 -27.718 1.00 88.88 333 LYS A O 1
ATOM 2562 N N . PRO A 1 334 ? 5.949 3.027 -27.743 1.00 92.19 334 PRO A N 1
ATOM 2563 C CA . PRO A 1 334 ? 6.013 3.977 -26.636 1.00 92.19 334 PRO A CA 1
ATOM 2564 C C . PRO A 1 334 ? 5.995 3.260 -25.275 1.00 92.19 334 PRO A C 1
ATOM 2566 O O . PRO A 1 334 ? 5.589 2.100 -25.177 1.00 92.19 334 PRO A O 1
ATOM 2569 N N . GLU A 1 335 ? 6.404 3.963 -24.222 1.00 92.00 335 GLU A N 1
ATOM 2570 C CA . GLU A 1 335 ? 6.518 3.445 -22.856 1.00 92.00 335 GLU A CA 1
ATOM 2571 C C . GLU A 1 335 ? 5.870 4.412 -21.854 1.00 92.00 335 GLU A C 1
ATOM 2573 O O . GLU A 1 335 ? 6.098 5.622 -21.900 1.00 92.00 335 GLU A O 1
ATOM 2578 N N . ILE A 1 336 ? 5.065 3.866 -20.944 1.00 93.44 336 ILE A N 1
ATOM 2579 C CA . ILE A 1 336 ? 4.536 4.538 -19.754 1.00 93.44 336 ILE A CA 1
ATOM 2580 C C . ILE A 1 336 ? 5.598 4.445 -18.659 1.00 93.44 336 ILE A C 1
ATOM 2582 O O . ILE A 1 336 ? 5.965 3.341 -18.249 1.00 93.44 336 ILE A O 1
ATOM 2586 N N . LEU A 1 337 ? 6.088 5.594 -18.193 1.00 91.31 337 LEU A N 1
ATOM 2587 C CA . LEU A 1 337 ? 7.097 5.690 -17.133 1.00 91.31 337 LEU A CA 1
ATOM 2588 C C . LEU A 1 337 ? 6.474 6.017 -15.774 1.00 91.31 337 LEU A C 1
ATOM 2590 O O . LEU A 1 337 ? 6.967 5.550 -14.744 1.00 91.31 337 LEU A O 1
ATOM 2594 N N . PHE A 1 338 ? 5.394 6.801 -15.778 1.00 91.56 338 PHE A N 1
ATOM 2595 C CA . PHE A 1 338 ? 4.582 7.094 -14.607 1.00 91.56 338 PHE A CA 1
ATOM 2596 C C . PHE A 1 338 ? 3.106 6.775 -14.896 1.00 91.56 338 PHE A C 1
ATOM 2598 O O . PHE A 1 338 ? 2.590 7.214 -15.928 1.00 91.56 338 PHE A O 1
ATOM 2605 N N . PRO A 1 339 ? 2.421 6.054 -13.995 1.00 91.75 339 PRO A N 1
ATOM 2606 C CA . PRO A 1 339 ? 2.976 5.394 -12.812 1.00 91.75 339 PRO A CA 1
ATOM 2607 C C . PRO A 1 339 ? 3.946 4.259 -13.169 1.00 91.75 339 PRO A C 1
ATOM 2609 O O . PRO A 1 339 ? 3.833 3.608 -14.205 1.00 91.75 339 PRO A O 1
ATOM 2612 N N . SER A 1 340 ? 4.919 4.022 -12.289 1.00 86.69 340 SER A N 1
ATOM 2613 C CA . SER A 1 340 ? 5.937 2.981 -12.488 1.00 86.69 340 SER A CA 1
ATOM 2614 C C . SER A 1 340 ? 5.462 1.584 -12.076 1.00 86.69 340 SER A C 1
ATOM 2616 O O . SER A 1 340 ? 6.020 0.582 -12.532 1.00 86.69 340 SER A O 1
ATOM 2618 N N . LYS A 1 341 ? 4.437 1.514 -11.217 1.00 87.44 341 LYS A N 1
ATOM 2619 C CA . LYS A 1 341 ? 3.819 0.266 -10.766 1.00 87.44 341 LYS A CA 1
ATOM 2620 C C . LYS A 1 341 ? 2.871 -0.269 -11.850 1.00 87.44 341 LYS A C 1
ATOM 2622 O O . LYS A 1 341 ? 2.104 0.510 -12.407 1.00 87.44 341 LYS A O 1
ATOM 2627 N N . PRO A 1 342 ? 2.907 -1.577 -12.159 1.00 88.06 342 PRO A N 1
ATOM 2628 C CA . PRO A 1 342 ? 2.014 -2.188 -13.136 1.00 88.06 342 PRO A CA 1
ATOM 2629 C C . PRO A 1 342 ? 0.582 -2.354 -12.610 1.00 88.06 342 PRO A C 1
ATOM 2631 O O . PRO A 1 342 ? -0.329 -2.413 -13.425 1.00 88.06 342 PRO A O 1
ATOM 2634 N N . LEU A 1 343 ? 0.395 -2.427 -11.288 1.00 89.44 343 LEU A N 1
ATOM 2635 C CA . LEU A 1 343 ? -0.901 -2.482 -10.617 1.00 89.44 343 LEU A CA 1
ATOM 2636 C C . LEU A 1 343 ? -0.937 -1.428 -9.508 1.00 89.44 343 LEU A C 1
ATOM 2638 O O . LEU A 1 343 ? 0.006 -1.327 -8.718 1.00 89.44 343 LEU A O 1
ATOM 2642 N N . LEU A 1 344 ? -2.021 -0.664 -9.463 1.00 88.94 344 LEU A N 1
ATOM 2643 C CA . LEU A 1 344 ? -2.314 0.342 -8.451 1.00 88.94 344 LEU A CA 1
ATOM 2644 C C . LEU A 1 344 ? -3.752 0.181 -7.970 1.00 88.94 344 LEU A C 1
ATOM 2646 O O . LEU A 1 344 ? -4.626 -0.139 -8.769 1.00 88.94 344 LEU A O 1
ATOM 2650 N N . ILE A 1 345 ? -3.971 0.449 -6.688 1.00 88.56 345 ILE A N 1
ATOM 2651 C CA . ILE A 1 345 ? -5.292 0.599 -6.076 1.00 88.56 345 ILE A CA 1
ATOM 2652 C C . ILE A 1 345 ? -5.340 2.031 -5.544 1.00 88.56 345 ILE A C 1
ATOM 2654 O O . ILE A 1 345 ? -4.332 2.504 -5.007 1.00 88.56 345 ILE A O 1
ATOM 2658 N N . THR A 1 346 ? -6.430 2.753 -5.789 1.00 90.19 346 THR A N 1
ATOM 2659 C CA . THR A 1 346 ? -6.558 4.162 -5.401 1.00 90.19 346 THR A CA 1
ATOM 2660 C C . THR A 1 346 ? -8.015 4.560 -5.200 1.00 90.19 346 THR A C 1
ATOM 2662 O O . THR A 1 346 ? -8.896 4.069 -5.898 1.00 90.19 346 THR A O 1
ATOM 2665 N N . ASP A 1 347 ? -8.218 5.520 -4.306 1.00 89.12 347 ASP A N 1
ATOM 2666 C CA . ASP A 1 347 ? -9.462 6.257 -4.052 1.00 89.12 347 ASP A CA 1
ATOM 2667 C C . ASP A 1 347 ? -9.703 7.460 -4.986 1.00 89.12 347 ASP A C 1
ATOM 2669 O O . ASP A 1 347 ? -10.635 8.242 -4.805 1.00 89.12 347 ASP A O 1
ATOM 2673 N N . GLN A 1 348 ? -8.844 7.653 -5.989 1.00 89.19 348 GLN A N 1
ATOM 2674 C CA . GLN A 1 348 ? -8.884 8.824 -6.859 1.00 89.19 348 GLN A CA 1
ATOM 2675 C C . GLN A 1 348 ? -9.689 8.551 -8.125 1.00 89.19 348 GLN A C 1
ATOM 2677 O O . GLN A 1 348 ? -9.344 7.668 -8.895 1.00 89.19 348 GLN A O 1
ATOM 2682 N N . GLU A 1 349 ? -10.645 9.420 -8.449 1.00 89.88 349 GLU A N 1
ATOM 2683 C CA . GLU A 1 349 ? -11.410 9.354 -9.707 1.00 89.88 349 GLU A CA 1
ATOM 2684 C C . GLU A 1 349 ? -10.583 9.695 -10.961 1.00 89.88 349 GLU A C 1
ATOM 2686 O O . GLU A 1 349 ? -11.064 9.597 -12.091 1.00 89.88 349 GLU A O 1
ATOM 2691 N N . SER A 1 350 ? -9.336 10.151 -10.805 1.00 91.88 350 SER A N 1
ATOM 2692 C CA . SER A 1 350 ? -8.456 10.448 -11.935 1.00 91.88 350 SER A CA 1
ATOM 2693 C C . SER A 1 350 ? -6.983 10.239 -11.605 1.00 91.88 350 SER A C 1
ATOM 2695 O O . SER A 1 350 ? -6.554 10.435 -10.472 1.00 91.88 350 SER A O 1
ATOM 2697 N N . TYR A 1 351 ? -6.184 9.885 -12.613 1.00 92.69 351 TYR A N 1
ATOM 2698 C CA . TYR A 1 351 ? -4.773 9.556 -12.426 1.00 92.69 351 TYR A CA 1
ATOM 2699 C C . TYR A 1 351 ? -3.866 10.179 -13.490 1.00 92.69 351 TYR A C 1
ATOM 2701 O O . TYR A 1 351 ? -4.225 10.290 -14.661 1.00 92.69 351 TYR A O 1
ATOM 2709 N N . ARG A 1 352 ? -2.657 10.603 -13.105 1.00 92.56 352 ARG A N 1
ATOM 2710 C CA . ARG A 1 352 ? -1.687 11.209 -14.037 1.00 92.56 352 ARG A CA 1
ATOM 2711 C C . ARG A 1 352 ? -0.838 10.145 -14.716 1.00 92.56 352 ARG A C 1
ATOM 2713 O O . ARG A 1 352 ? -0.357 9.223 -14.064 1.00 92.56 352 ARG A O 1
ATOM 2720 N N . PHE A 1 353 ? -0.574 10.339 -16.003 1.00 93.62 353 PHE A N 1
ATOM 2721 C CA . PHE A 1 353 ? 0.294 9.461 -16.779 1.00 93.62 353 PHE A CA 1
ATOM 2722 C C . PHE A 1 353 ? 1.372 10.266 -17.489 1.00 93.62 353 PHE A C 1
ATOM 2724 O O . PHE A 1 353 ? 1.101 11.321 -18.066 1.00 93.62 353 PHE A O 1
ATOM 2731 N N . SER A 1 354 ? 2.588 9.738 -17.496 1.00 94.44 354 SER A N 1
ATOM 2732 C CA . SER A 1 354 ? 3.676 10.285 -18.296 1.00 94.44 354 SER A CA 1
ATOM 2733 C C . SER A 1 354 ? 4.569 9.183 -18.836 1.00 94.44 354 SER A C 1
ATOM 2735 O O . SER A 1 354 ? 4.598 8.050 -18.340 1.00 94.44 354 SER A O 1
ATOM 2737 N N . GLY A 1 355 ? 5.318 9.514 -19.878 1.00 93.94 355 GLY A N 1
ATOM 2738 C CA . GLY A 1 355 ? 6.247 8.573 -20.459 1.00 93.94 355 GLY A CA 1
ATOM 2739 C C . GLY A 1 355 ? 6.955 9.101 -21.687 1.00 93.94 355 GLY A C 1
ATOM 2740 O O . GLY A 1 355 ? 7.070 10.307 -21.915 1.00 93.94 355 GLY A O 1
ATOM 2741 N N . VAL A 1 356 ? 7.447 8.157 -22.480 1.00 92.12 356 VAL A N 1
ATOM 2742 C CA . VAL A 1 356 ? 8.236 8.424 -23.680 1.00 92.12 356 VAL A CA 1
ATOM 2743 C C . VAL A 1 356 ? 7.658 7.693 -24.886 1.00 92.12 356 VAL A C 1
ATOM 2745 O O . VAL A 1 356 ? 6.967 6.684 -24.769 1.00 92.12 356 VAL A O 1
ATOM 2748 N N . GLY A 1 357 ? 7.916 8.217 -26.075 1.00 90.62 357 GLY A N 1
ATOM 2749 C CA . GLY A 1 357 ? 7.491 7.641 -27.341 1.00 90.62 357 GLY A CA 1
ATOM 2750 C C . GLY A 1 357 ? 8.295 8.203 -28.512 1.00 90.62 357 GLY A C 1
ATOM 2751 O O . GLY A 1 357 ? 9.261 8.944 -28.308 1.00 90.62 357 GLY A O 1
ATOM 2752 N N . PRO A 1 358 ? 7.924 7.858 -29.756 1.00 88.00 358 PRO A N 1
ATOM 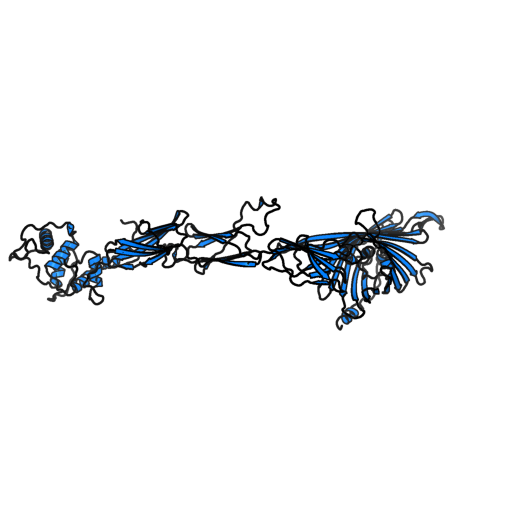2753 C CA . PRO A 1 358 ? 8.539 8.457 -30.937 1.00 88.00 358 PRO A CA 1
ATOM 2754 C C . PRO A 1 358 ? 8.413 9.989 -30.900 1.00 88.00 358 PRO A C 1
ATOM 2756 O O . PRO A 1 358 ? 7.381 10.504 -30.474 1.00 88.00 358 PRO A O 1
ATOM 2759 N N . LYS A 1 359 ? 9.451 10.722 -31.323 1.00 85.75 359 LYS A N 1
ATOM 2760 C CA . LYS A 1 359 ? 9.467 12.199 -31.338 1.00 85.75 359 LYS A CA 1
ATOM 2761 C C . LYS A 1 359 ? 8.362 12.749 -32.250 1.00 85.75 359 LYS A C 1
ATOM 2763 O O . LYS A 1 359 ? 8.114 12.173 -33.309 1.00 85.75 359 LYS A O 1
ATOM 2768 N N . ASN A 1 360 ? 7.735 13.863 -31.859 1.00 84.75 360 ASN A N 1
ATOM 2769 C CA . ASN A 1 360 ? 6.699 14.565 -32.639 1.00 84.75 360 ASN A CA 1
ATOM 2770 C C . ASN A 1 360 ? 5.610 13.635 -33.213 1.00 84.75 360 ASN A C 1
ATOM 2772 O O . ASN A 1 360 ? 5.224 13.757 -34.373 1.00 84.75 360 ASN A O 1
ATOM 2776 N N . SER A 1 361 ? 5.162 12.656 -32.428 1.00 87.75 361 SER A N 1
ATOM 2777 C CA . SER A 1 361 ? 4.225 11.619 -32.866 1.00 87.75 361 SER A CA 1
ATOM 2778 C C . SER A 1 361 ? 2.974 11.610 -31.999 1.00 87.75 361 SER A C 1
ATOM 2780 O O . SER A 1 361 ? 3.010 11.967 -30.821 1.00 87.75 361 SER A O 1
ATOM 2782 N N . THR A 1 362 ? 1.854 11.176 -32.575 1.00 92.12 362 THR A N 1
ATOM 2783 C CA . THR A 1 362 ? 0.601 11.042 -31.826 1.00 92.12 362 THR A CA 1
ATOM 2784 C C . THR A 1 362 ? 0.640 9.773 -30.978 1.00 92.12 362 THR A C 1
ATOM 2786 O O . THR A 1 362 ? 0.961 8.701 -31.482 1.00 92.12 362 THR A O 1
ATOM 2789 N N . ILE A 1 363 ? 0.280 9.869 -29.702 1.00 93.75 363 ILE A N 1
ATOM 2790 C CA . ILE A 1 363 ? 0.076 8.748 -28.785 1.00 93.75 363 ILE A CA 1
ATOM 2791 C C . ILE A 1 363 ? -1.423 8.605 -28.535 1.00 93.75 363 ILE A C 1
ATOM 2793 O O . ILE A 1 363 ? -2.065 9.537 -28.054 1.00 93.75 363 ILE A O 1
ATOM 2797 N N . ARG A 1 364 ? -1.979 7.434 -28.848 1.00 93.56 364 ARG A N 1
ATOM 2798 C CA . ARG A 1 364 ? -3.346 7.041 -28.493 1.00 93.56 364 ARG A CA 1
ATOM 2799 C C . ARG A 1 364 ? -3.322 6.255 -27.194 1.00 93.56 364 ARG A C 1
ATOM 2801 O O . ARG A 1 364 ? -2.600 5.263 -27.095 1.00 93.56 364 ARG A O 1
ATOM 2808 N N . ILE A 1 365 ? -4.120 6.700 -26.237 1.00 94.00 365 ILE A N 1
ATOM 2809 C CA . ILE A 1 365 ? -4.296 6.093 -24.924 1.00 94.00 365 ILE A CA 1
ATOM 2810 C C . ILE A 1 365 ? -5.569 5.264 -24.954 1.00 94.00 365 ILE A C 1
ATOM 2812 O O . ILE A 1 365 ? -6.616 5.745 -25.395 1.00 94.00 365 ILE A O 1
ATOM 2816 N N . TYR A 1 366 ? -5.455 4.029 -24.492 1.00 94.06 366 TYR A N 1
ATOM 2817 C CA . TYR A 1 366 ? -6.541 3.073 -24.399 1.00 94.06 366 TYR A CA 1
ATOM 2818 C C . TYR A 1 366 ? -6.825 2.788 -22.930 1.00 94.06 366 TYR A C 1
ATOM 2820 O O . TYR A 1 366 ? -5.880 2.617 -22.162 1.00 94.06 366 TYR A O 1
ATOM 2828 N N . ASN A 1 367 ? -8.104 2.727 -22.572 1.00 93.94 367 ASN A N 1
ATOM 2829 C CA . ASN A 1 367 ? -8.588 2.200 -21.301 1.00 93.94 367 ASN A CA 1
ATOM 2830 C C . ASN A 1 367 ? -9.516 1.025 -21.617 1.00 93.94 367 ASN A C 1
ATOM 2832 O O . ASN A 1 367 ? -10.480 1.208 -22.360 1.00 93.94 367 ASN A O 1
ATOM 2836 N N . ASN A 1 368 ? -9.198 -0.174 -21.126 1.00 91.94 368 ASN A N 1
ATOM 2837 C CA . ASN A 1 368 ? -9.980 -1.393 -21.369 1.00 91.94 368 ASN A CA 1
ATOM 2838 C C . ASN A 1 368 ? -10.263 -1.625 -22.872 1.00 91.94 368 ASN A C 1
ATOM 2840 O O . ASN A 1 368 ? -11.399 -1.810 -23.300 1.00 91.94 368 ASN A O 1
ATOM 2844 N N . ASP A 1 369 ? -9.206 -1.537 -23.693 1.00 92.00 369 ASP A N 1
ATOM 2845 C CA . ASP A 1 369 ? -9.218 -1.645 -25.166 1.00 92.00 369 ASP A CA 1
ATOM 2846 C C . ASP A 1 369 ? -10.060 -0.595 -25.930 1.00 92.00 369 ASP A C 1
ATOM 2848 O O . ASP A 1 369 ? -10.059 -0.590 -27.164 1.00 92.00 369 ASP A O 1
ATOM 2852 N N . GLN A 1 370 ? -10.685 0.365 -25.246 1.00 91.75 370 GLN A N 1
ATOM 2853 C CA . GLN A 1 370 ? -11.357 1.503 -25.872 1.00 91.75 370 GLN A CA 1
ATOM 2854 C C . GLN A 1 370 ? -10.427 2.712 -25.967 1.00 91.75 370 GLN A C 1
ATOM 2856 O O . GLN A 1 370 ? -9.662 3.005 -25.048 1.00 91.75 370 GLN A O 1
ATOM 2861 N N . ILE A 1 371 ? -10.483 3.434 -27.092 1.00 90.50 371 ILE A N 1
ATOM 2862 C CA . ILE A 1 371 ? -9.722 4.677 -27.255 1.00 90.50 371 ILE A CA 1
ATOM 2863 C C . ILE A 1 371 ? -10.294 5.713 -26.296 1.00 90.50 371 ILE A C 1
ATOM 2865 O O . ILE A 1 371 ? -11.463 6.072 -26.397 1.00 90.50 371 ILE A O 1
ATOM 2869 N N . TYR A 1 372 ? -9.440 6.229 -25.421 1.00 88.31 372 TYR A N 1
ATOM 2870 C CA . TYR A 1 372 ? -9.818 7.244 -24.452 1.00 88.31 372 TYR A CA 1
ATOM 2871 C C . TYR A 1 372 ? -9.416 8.649 -24.916 1.00 88.31 372 TYR A C 1
ATOM 2873 O O . TYR A 1 372 ? -10.248 9.542 -25.050 1.00 88.31 372 TYR A O 1
ATOM 2881 N N . LYS A 1 373 ? -8.122 8.861 -25.200 1.00 90.88 373 LYS A N 1
ATOM 2882 C CA . LYS A 1 373 ? -7.572 10.179 -25.570 1.00 90.88 373 LYS A CA 1
ATOM 2883 C C . LYS A 1 373 ? -6.377 10.039 -26.506 1.00 90.88 373 LYS A C 1
ATOM 2885 O O . LYS A 1 373 ? -5.667 9.038 -26.479 1.00 90.88 373 LYS A O 1
ATOM 2890 N N . SER A 1 374 ? -6.140 11.059 -27.327 1.00 92.56 374 SER A N 1
ATOM 2891 C CA . SER A 1 374 ? -4.917 11.189 -28.126 1.00 92.56 374 SER A CA 1
ATOM 2892 C C . SER A 1 374 ? -4.132 12.418 -27.682 1.00 92.56 374 SER A C 1
ATOM 2894 O O . SER A 1 374 ? -4.716 13.476 -27.458 1.00 92.56 374 SER A O 1
ATOM 2896 N N . ILE A 1 375 ? -2.816 12.279 -27.561 1.00 93.12 375 ILE A N 1
ATOM 2897 C CA . ILE A 1 375 ? -1.881 13.359 -27.219 1.00 93.12 375 ILE A CA 1
ATOM 2898 C C . ILE A 1 375 ? -0.715 13.357 -28.209 1.00 93.12 375 ILE A C 1
ATOM 2900 O O . ILE A 1 375 ? -0.527 12.387 -28.938 1.00 93.12 375 ILE A O 1
ATOM 2904 N N . MET A 1 376 ? 0.094 14.412 -28.232 1.00 91.88 376 MET A N 1
ATOM 2905 C CA . MET A 1 376 ? 1.334 14.438 -29.011 1.00 91.88 376 MET A CA 1
ATOM 2906 C C . MET A 1 376 ? 2.544 14.363 -28.088 1.00 91.88 376 MET A C 1
ATOM 2908 O O . MET A 1 376 ? 2.577 15.021 -27.048 1.00 91.88 376 MET A O 1
ATOM 2912 N N . THR A 1 377 ? 3.552 13.587 -28.479 1.00 91.12 377 THR A N 1
ATOM 2913 C CA . THR A 1 377 ? 4.878 13.702 -27.871 1.00 91.12 377 THR A CA 1
ATOM 2914 C C . THR A 1 377 ? 5.519 15.022 -28.283 1.00 91.12 377 THR A C 1
ATOM 2916 O O . THR A 1 377 ? 5.308 15.528 -29.388 1.00 91.12 377 THR A O 1
ATOM 2919 N N . ASN A 1 378 ? 6.336 15.587 -27.399 1.00 87.56 378 ASN A N 1
ATOM 2920 C CA . ASN A 1 378 ? 7.136 16.755 -27.744 1.00 87.56 378 ASN A CA 1
ATOM 2921 C C . ASN A 1 378 ? 8.303 16.380 -28.687 1.00 87.56 378 ASN A C 1
ATOM 2923 O O . ASN A 1 378 ? 8.525 15.211 -29.027 1.00 87.56 378 ASN A O 1
ATOM 2927 N N . LYS A 1 379 ? 9.112 17.376 -29.066 1.00 82.19 379 LYS A N 1
ATOM 2928 C CA . LYS A 1 379 ? 10.300 17.182 -29.919 1.00 82.19 379 LYS A CA 1
ATOM 2929 C C . LYS A 1 379 ? 11.383 16.269 -29.327 1.00 82.19 379 LYS A C 1
ATOM 2931 O O . LYS A 1 379 ? 12.294 15.862 -30.040 1.00 82.19 379 LYS A O 1
ATOM 2936 N N . TYR A 1 380 ? 11.277 15.918 -28.047 1.00 83.25 380 TYR A N 1
ATOM 2937 C CA . TYR A 1 380 ? 12.170 14.990 -27.349 1.00 83.25 380 TYR A CA 1
ATOM 2938 C C . TYR A 1 380 ? 11.580 13.581 -27.204 1.00 83.25 380 TYR A C 1
ATOM 2940 O O . TYR A 1 380 ? 12.290 12.666 -26.800 1.00 83.25 380 TYR A O 1
ATOM 2948 N N . GLY A 1 381 ? 10.306 13.391 -27.561 1.00 87.44 381 GLY A N 1
ATOM 2949 C CA . GLY A 1 381 ? 9.587 12.130 -27.390 1.00 87.44 381 GLY A CA 1
ATOM 2950 C C . GLY A 1 381 ? 8.894 11.986 -26.034 1.00 87.44 381 GLY A C 1
ATOM 2951 O O . GLY A 1 381 ? 8.214 10.987 -25.824 1.00 87.44 381 GLY A O 1
ATOM 2952 N N . ASN A 1 382 ? 9.008 12.967 -25.134 1.00 90.75 382 ASN A N 1
ATOM 2953 C CA . ASN A 1 382 ? 8.314 12.929 -23.849 1.00 90.75 382 ASN A CA 1
ATOM 2954 C C . ASN A 1 382 ? 6.844 13.300 -24.039 1.00 90.75 382 ASN A C 1
ATOM 2956 O O . ASN A 1 382 ? 6.501 14.178 -24.839 1.00 90.75 382 ASN A O 1
ATOM 2960 N N . TRP A 1 383 ? 5.985 12.664 -23.256 1.00 92.94 383 TRP A N 1
ATOM 2961 C CA . TRP A 1 383 ? 4.577 12.997 -23.158 1.00 92.94 383 TRP A CA 1
ATOM 2962 C C . TRP A 1 383 ? 4.142 12.974 -21.695 1.00 92.94 383 TRP A C 1
ATOM 2964 O O . TRP A 1 383 ? 4.640 12.202 -20.878 1.00 92.94 383 TRP A O 1
ATOM 2974 N N . ASN A 1 384 ? 3.208 13.853 -21.372 1.00 93.69 384 ASN A N 1
ATOM 2975 C CA . ASN A 1 384 ? 2.547 13.919 -20.081 1.00 93.69 384 ASN A CA 1
ATOM 2976 C C . ASN A 1 384 ? 1.097 14.308 -20.330 1.00 93.69 384 ASN A C 1
ATOM 2978 O O . ASN A 1 384 ? 0.793 14.971 -21.327 1.00 93.69 384 ASN A O 1
ATOM 2982 N N . ILE A 1 385 ? 0.214 13.881 -19.444 1.00 90.19 385 ILE A N 1
ATOM 2983 C CA . ILE A 1 385 ? -1.212 14.129 -19.576 1.00 90.19 385 ILE A CA 1
ATOM 2984 C C . ILE A 1 385 ? -1.749 14.600 -18.220 1.00 90.19 385 ILE A C 1
ATOM 2986 O O . ILE A 1 385 ? -1.339 14.100 -17.169 1.00 90.19 385 ILE A O 1
ATOM 2990 N N . ASP A 1 386 ? -2.657 15.576 -18.254 1.00 86.31 386 ASP A N 1
ATOM 2991 C CA . ASP A 1 386 ? -3.440 15.986 -17.082 1.00 86.31 386 ASP A CA 1
ATOM 2992 C C . ASP A 1 386 ? -4.200 14.788 -16.492 1.00 86.31 386 ASP A C 1
ATOM 2994 O O . ASP A 1 386 ? -4.446 13.833 -17.227 1.00 86.31 386 ASP A O 1
ATOM 2998 N N . PRO A 1 387 ? -4.587 14.797 -15.203 1.00 90.44 387 PRO A N 1
ATOM 2999 C CA . PRO A 1 387 ? -5.278 13.665 -14.587 1.00 90.44 387 PRO A CA 1
ATOM 3000 C C . PRO A 1 387 ? -6.380 13.083 -15.487 1.00 90.44 387 PRO A C 1
ATOM 3002 O O . PRO A 1 387 ? -7.315 13.777 -15.885 1.00 90.44 387 PRO A O 1
ATOM 3005 N N . LEU A 1 388 ? -6.202 11.819 -15.868 1.00 88.56 388 LEU A N 1
ATOM 3006 C CA . LEU A 1 388 ? -7.105 11.038 -16.700 1.00 88.56 388 LEU A CA 1
ATOM 3007 C C . LEU A 1 388 ? -8.208 10.484 -15.800 1.00 88.56 388 LEU A C 1
ATOM 3009 O O . LEU A 1 388 ? -7.860 9.721 -14.901 1.00 88.56 388 LEU A O 1
ATOM 3013 N N . PRO A 1 389 ? -9.489 10.824 -16.017 1.00 90.94 389 PRO A N 1
ATOM 3014 C CA . PRO A 1 389 ? -10.582 10.165 -15.316 1.00 90.94 389 PRO A CA 1
ATOM 3015 C C . PRO A 1 389 ? -10.497 8.644 -15.470 1.00 90.94 389 PRO A C 1
ATOM 3017 O O . PRO A 1 389 ? -10.265 8.146 -16.576 1.00 90.94 389 PRO A O 1
ATOM 3020 N N . ILE A 1 390 ? -10.655 7.926 -14.364 1.00 91.19 390 ILE A N 1
ATOM 3021 C CA . ILE A 1 390 ? -10.704 6.466 -14.316 1.00 91.19 390 ILE A CA 1
ATOM 3022 C C . ILE A 1 390 ? -12.104 6.036 -13.885 1.00 91.19 390 ILE A C 1
ATOM 3024 O O . ILE A 1 390 ? -12.762 6.720 -13.107 1.00 91.19 390 ILE A O 1
ATOM 3028 N N . ASN A 1 391 ? -12.590 4.934 -14.449 1.00 89.94 391 ASN A N 1
ATOM 3029 C CA . ASN A 1 391 ? -13.899 4.401 -14.088 1.00 89.94 391 ASN A CA 1
ATOM 3030 C C . ASN A 1 391 ? -13.792 3.632 -12.769 1.00 89.94 391 ASN A C 1
ATOM 3032 O O . ASN A 1 391 ? -12.739 3.067 -12.484 1.00 89.94 391 ASN A O 1
ATOM 3036 N N . GLU A 1 392 ? -14.880 3.537 -12.010 1.00 89.25 392 GLU A N 1
ATOM 3037 C CA . GLU A 1 392 ? -14.929 2.657 -10.840 1.00 89.25 392 GLU A CA 1
ATOM 3038 C C . GLU A 1 392 ? -14.586 1.206 -11.235 1.00 89.25 392 GLU A C 1
ATOM 3040 O O . GLU A 1 392 ? -15.075 0.692 -12.248 1.00 89.25 392 GLU A O 1
ATOM 3045 N N . GLY A 1 393 ? -13.732 0.547 -10.451 1.00 88.69 393 GLY A N 1
ATOM 3046 C CA . GLY A 1 393 ? -13.209 -0.787 -10.733 1.00 88.69 393 GLY A CA 1
ATOM 3047 C C . GLY A 1 393 ? -11.929 -0.801 -11.577 1.00 88.69 393 GLY A C 1
ATOM 3048 O O . GLY A 1 393 ? -11.065 0.069 -11.467 1.00 88.69 393 GLY A O 1
ATOM 3049 N N . GLU A 1 394 ? -11.750 -1.856 -12.377 1.00 90.56 394 GLU A N 1
ATOM 3050 C CA . GLU A 1 394 ? -10.501 -2.118 -13.103 1.00 90.56 394 GLU A CA 1
ATOM 3051 C C . GLU A 1 394 ? -10.368 -1.288 -14.396 1.00 90.56 394 GLU A C 1
ATOM 3053 O O . GLU A 1 394 ? -11.225 -1.323 -15.282 1.00 90.56 394 GLU A O 1
ATOM 3058 N N . ASN A 1 395 ? -9.241 -0.586 -14.530 1.00 92.56 395 ASN A N 1
ATOM 3059 C CA . ASN A 1 395 ? -8.861 0.201 -15.702 1.00 92.56 395 ASN A CA 1
ATOM 3060 C C . ASN A 1 395 ? -7.488 -0.255 -16.211 1.00 92.56 395 ASN A C 1
ATOM 3062 O O . ASN A 1 395 ? -6.455 0.120 -15.650 1.00 92.56 395 ASN A O 1
ATOM 3066 N N . GLU A 1 396 ? -7.448 -1.049 -17.281 1.00 94.62 396 GLU A N 1
ATOM 3067 C CA . GLU A 1 396 ? -6.206 -1.401 -17.967 1.00 94.62 396 GLU A CA 1
ATOM 3068 C C . GLU A 1 396 ? -5.830 -0.306 -18.975 1.00 94.62 396 GLU A C 1
ATOM 3070 O O . GLU A 1 396 ? -6.406 -0.189 -20.062 1.00 94.62 396 GLU A O 1
ATOM 3075 N N . ILE A 1 397 ? -4.813 0.478 -18.622 1.00 95.31 397 ILE A N 1
ATOM 3076 C CA . ILE A 1 397 ? -4.288 1.568 -19.436 1.00 95.31 397 ILE A CA 1
ATOM 3077 C C . ILE A 1 397 ? -3.073 1.106 -20.234 1.00 95.31 397 ILE A C 1
ATOM 3079 O O . ILE A 1 397 ? -2.063 0.674 -19.680 1.00 95.31 397 ILE A O 1
ATOM 3083 N N . TYR A 1 398 ? -3.117 1.274 -21.551 1.00 95.50 398 TYR A N 1
ATOM 3084 C CA . TYR A 1 398 ? -1.943 1.140 -22.412 1.00 95.50 398 TYR A CA 1
ATOM 3085 C C . TYR A 1 398 ? -1.974 2.183 -23.524 1.00 95.50 398 TYR A C 1
ATOM 3087 O O . TYR A 1 398 ? -3.001 2.796 -23.811 1.00 95.50 398 TYR A O 1
ATOM 3095 N N . ILE A 1 399 ? -0.839 2.384 -24.185 1.00 95.38 399 ILE A N 1
ATOM 3096 C CA . ILE A 1 399 ? -0.702 3.380 -25.242 1.00 95.38 399 ILE A CA 1
ATOM 3097 C C . ILE A 1 399 ? -0.132 2.776 -26.529 1.00 95.38 399 ILE A C 1
ATOM 3099 O O . ILE A 1 399 ? 0.571 1.761 -26.518 1.00 95.38 399 ILE A O 1
ATOM 3103 N N . LYS A 1 400 ? -0.440 3.406 -27.665 1.00 94.38 400 LYS A N 1
ATOM 3104 C CA . LYS A 1 400 ? 0.160 3.123 -28.978 1.00 94.38 400 LYS A CA 1
ATOM 3105 C C . LYS A 1 400 ? 0.542 4.429 -29.660 1.00 94.38 400 LYS A C 1
ATOM 3107 O O . LYS A 1 400 ? -0.208 5.399 -29.595 1.00 94.38 400 LYS A O 1
ATOM 3112 N N . ALA A 1 401 ? 1.677 4.448 -30.345 1.00 92.12 401 ALA A N 1
ATOM 3113 C CA . ALA A 1 401 ? 2.069 5.560 -31.194 1.00 92.12 401 ALA A CA 1
ATOM 3114 C C . ALA A 1 401 ? 1.452 5.411 -32.592 1.00 92.12 401 ALA A C 1
ATOM 3116 O O . ALA A 1 401 ? 1.293 4.300 -33.100 1.00 92.12 401 ALA A O 1
ATOM 3117 N N . TYR A 1 402 ? 1.109 6.539 -33.202 1.00 85.19 402 TYR A N 1
ATOM 3118 C CA . TYR A 1 402 ? 0.504 6.647 -34.522 1.00 85.19 402 TYR A CA 1
ATOM 3119 C C . TYR A 1 402 ? 1.276 7.669 -35.361 1.00 85.19 402 TYR A C 1
ATOM 3121 O O . TYR A 1 402 ? 1.553 8.779 -34.896 1.00 85.19 402 TYR A O 1
ATOM 3129 N N . ASN A 1 403 ? 1.606 7.286 -36.596 1.00 71.44 403 ASN A N 1
ATOM 3130 C CA . ASN A 1 403 ? 2.197 8.155 -37.610 1.00 71.44 403 ASN A CA 1
ATOM 3131 C C . ASN A 1 403 ? 1.212 8.311 -38.782 1.00 71.44 403 ASN A C 1
ATOM 3133 O O . ASN A 1 403 ? 0.468 7.390 -39.100 1.00 71.44 403 ASN A O 1
ATOM 3137 N N . ILE A 1 404 ? 1.218 9.479 -39.423 1.00 59.09 404 ILE A N 1
ATOM 3138 C CA . ILE A 1 404 ? 0.309 9.863 -40.514 1.00 59.09 404 ILE A CA 1
ATOM 3139 C C . ILE A 1 404 ? 0.514 8.984 -41.765 1.00 59.09 404 ILE A C 1
ATOM 3141 O O . ILE A 1 404 ? -0.412 8.825 -42.553 1.00 59.09 404 ILE A O 1
ATOM 3145 N N . GLU A 1 405 ? 1.698 8.388 -41.938 1.00 61.56 405 GLU A N 1
ATOM 3146 C CA . GLU A 1 405 ? 2.082 7.693 -43.174 1.00 61.56 405 GLU A CA 1
ATOM 3147 C C . GLU A 1 405 ? 1.866 6.170 -43.193 1.00 61.56 405 GLU A C 1
ATOM 3149 O O . GLU A 1 405 ? 1.881 5.634 -44.297 1.00 61.56 405 GLU A O 1
ATOM 3154 N N . LYS A 1 406 ? 1.687 5.479 -42.048 1.00 56.94 406 LYS A N 1
ATOM 3155 C CA . LYS A 1 406 ? 1.302 4.046 -41.924 1.00 56.94 406 LYS A CA 1
ATOM 3156 C C . LYS A 1 406 ? 1.339 3.565 -40.461 1.00 56.94 406 LYS A C 1
ATOM 3158 O O . LYS A 1 406 ? 2.270 3.893 -39.730 1.00 56.94 406 LYS A O 1
ATOM 3163 N N . ASP A 1 407 ? 0.339 2.753 -40.114 1.00 68.44 407 ASP A N 1
ATOM 3164 C CA . ASP A 1 407 ? 0.202 1.818 -38.984 1.00 68.44 407 ASP A CA 1
ATOM 3165 C C . ASP A 1 407 ? 0.440 2.286 -37.532 1.00 68.44 407 ASP A C 1
ATOM 3167 O O . ASP A 1 407 ? 1.172 3.218 -37.201 1.00 68.44 407 ASP A O 1
ATOM 3171 N N . MET A 1 408 ? -0.234 1.593 -36.607 1.00 84.06 408 MET A N 1
ATOM 3172 C CA . MET A 1 408 ? -0.043 1.766 -35.166 1.00 84.06 408 MET A CA 1
ATOM 3173 C C . MET A 1 408 ? 1.195 1.005 -34.684 1.00 84.06 408 MET A C 1
ATOM 3175 O O . MET A 1 408 ? 1.477 -0.104 -35.138 1.00 84.06 408 MET A O 1
ATOM 3179 N N . SER A 1 409 ? 1.890 1.553 -33.687 1.00 89.06 409 SER A N 1
ATOM 3180 C CA . SER A 1 409 ? 2.934 0.813 -32.977 1.00 89.06 409 SER A CA 1
ATOM 3181 C C . SER A 1 409 ? 2.377 -0.432 -32.273 1.00 89.06 409 SER A C 1
ATOM 3183 O O . SER A 1 409 ? 1.171 -0.577 -32.038 1.00 89.06 409 SER A O 1
ATOM 3185 N N . LEU A 1 410 ? 3.286 -1.294 -31.812 1.00 88.12 410 LEU A N 1
ATOM 3186 C CA . LEU A 1 410 ? 2.973 -2.310 -30.803 1.00 88.12 410 LEU A CA 1
ATOM 3187 C C . LEU A 1 410 ? 2.389 -1.659 -29.528 1.00 88.12 410 LEU A C 1
ATOM 3189 O O . LEU A 1 410 ? 2.671 -0.486 -29.254 1.00 88.12 410 LEU A O 1
ATOM 3193 N N . LYS A 1 411 ? 1.587 -2.418 -28.758 1.00 91.44 411 LYS A N 1
ATOM 3194 C CA . LYS A 1 411 ? 1.075 -1.990 -27.438 1.00 91.44 411 LYS A CA 1
ATOM 3195 C C . LYS A 1 411 ? 2.258 -1.651 -26.522 1.00 91.44 411 LYS A C 1
ATOM 3197 O O . LYS A 1 411 ? 3.244 -2.390 -26.515 1.00 91.44 411 LYS A O 1
ATOM 3202 N N . SER A 1 412 ? 2.165 -0.561 -25.761 1.00 92.88 412 SER A N 1
ATOM 3203 C CA . SER A 1 412 ? 3.115 -0.255 -24.688 1.00 92.88 412 SER A CA 1
ATOM 3204 C C . SER A 1 412 ? 3.059 -1.292 -23.567 1.00 92.88 412 SER A C 1
ATOM 3206 O O . SER A 1 412 ? 2.289 -2.251 -23.584 1.00 92.88 412 SER A O 1
ATOM 3208 N N . ASN A 1 413 ? 3.873 -1.069 -22.546 1.00 91.31 413 ASN A N 1
ATOM 3209 C CA . ASN A 1 413 ? 3.646 -1.636 -21.229 1.00 91.31 413 ASN A CA 1
ATOM 3210 C C . ASN A 1 413 ? 2.270 -1.152 -20.682 1.00 91.31 413 ASN A C 1
ATOM 3212 O O . ASN A 1 413 ? 1.940 0.023 -20.842 1.00 91.31 413 ASN A O 1
ATOM 3216 N N . SER A 1 414 ? 1.452 -2.040 -20.095 1.00 92.38 414 SER A N 1
ATOM 3217 C CA . SER A 1 414 ? 0.113 -1.701 -19.562 1.00 92.38 414 SER A CA 1
ATOM 3218 C C . SER A 1 414 ? 0.129 -1.433 -18.057 1.00 92.38 414 SER A C 1
ATOM 3220 O O . SER A 1 414 ? 0.883 -2.081 -17.333 1.00 92.38 414 SER A O 1
ATOM 3222 N N . VAL A 1 415 ? -0.639 -0.467 -17.573 1.00 93.69 415 VAL A N 1
ATOM 3223 C CA . VAL A 1 415 ? -0.840 -0.221 -16.142 1.00 93.69 415 VAL A CA 1
ATOM 3224 C C . VAL A 1 415 ? -2.297 -0.477 -15.815 1.00 93.69 415 VAL A C 1
ATOM 3226 O O . VAL A 1 415 ? -3.169 0.138 -16.415 1.00 93.69 415 VAL A O 1
ATOM 3229 N N . THR A 1 416 ? -2.544 -1.337 -14.838 1.00 93.06 416 THR A N 1
ATOM 3230 C CA . THR A 1 416 ? -3.873 -1.560 -14.282 1.00 93.06 416 THR A CA 1
ATOM 3231 C C . THR A 1 416 ? -4.070 -0.650 -13.075 1.00 93.06 416 THR A C 1
ATOM 3233 O O . THR A 1 416 ? -3.290 -0.710 -12.122 1.00 93.06 416 THR A O 1
ATOM 3236 N N . ILE A 1 417 ? -5.102 0.190 -13.110 1.00 92.38 417 ILE A N 1
ATOM 3237 C CA . ILE A 1 417 ? -5.548 0.982 -11.961 1.00 92.38 417 ILE A CA 1
ATOM 3238 C C . ILE A 1 417 ? -6.911 0.460 -11.520 1.00 92.38 417 ILE A C 1
ATOM 3240 O O . ILE A 1 417 ? -7.849 0.430 -12.312 1.00 92.38 417 ILE A O 1
ATOM 3244 N N . ILE A 1 418 ? -7.001 0.041 -10.264 1.00 90.62 418 ILE A N 1
ATOM 3245 C CA . ILE A 1 418 ? -8.253 -0.287 -9.593 1.00 90.62 418 ILE A CA 1
ATOM 3246 C C . ILE A 1 418 ? -8.697 0.977 -8.855 1.00 90.62 418 ILE A C 1
ATOM 3248 O O . ILE A 1 418 ? -8.022 1.402 -7.918 1.00 90.62 418 ILE A O 1
ATOM 3252 N N . SER A 1 419 ? -9.778 1.592 -9.331 1.00 91.25 419 SER A N 1
ATOM 3253 C CA . SER A 1 419 ? -10.441 2.706 -8.652 1.00 91.25 419 SER A CA 1
ATOM 3254 C C . SER A 1 419 ? -11.474 2.144 -7.691 1.00 91.25 419 SER A C 1
ATOM 3256 O O . SER A 1 419 ? -12.332 1.371 -8.123 1.00 91.25 419 SER A O 1
ATOM 3258 N N . ASP A 1 420 ? -11.392 2.536 -6.429 1.00 90.75 420 ASP A N 1
ATOM 3259 C CA . ASP A 1 420 ? -12.418 2.256 -5.431 1.00 90.75 420 ASP A CA 1
ATOM 3260 C C . ASP A 1 420 ? -12.655 3.518 -4.613 1.00 90.75 420 ASP A C 1
ATOM 3262 O O . ASP A 1 420 ? -11.781 3.952 -3.867 1.00 90.75 420 ASP A O 1
ATOM 3266 N N . THR A 1 421 ? -13.809 4.146 -4.803 1.00 90.19 421 THR A N 1
ATOM 3267 C CA . THR A 1 421 ? -14.158 5.430 -4.170 1.00 90.19 421 THR A CA 1
ATOM 3268 C C . THR A 1 421 ? -15.089 5.265 -2.969 1.00 90.19 421 THR A C 1
ATOM 3270 O O . THR A 1 421 ? -15.544 6.253 -2.385 1.00 90.19 421 THR A O 1
ATOM 3273 N N . ILE A 1 422 ? -15.422 4.023 -2.606 1.00 90.06 422 ILE A N 1
ATOM 3274 C CA . ILE A 1 422 ? -16.448 3.717 -1.614 1.00 90.06 422 ILE A CA 1
ATOM 3275 C C . ILE A 1 422 ? -15.770 3.279 -0.310 1.00 90.06 422 ILE A C 1
ATOM 3277 O O . ILE A 1 422 ? -15.011 2.320 -0.306 1.00 90.06 422 ILE A O 1
ATOM 3281 N N . PRO A 1 423 ? -16.064 3.922 0.837 1.00 91.94 423 PRO A N 1
ATOM 3282 C CA . PRO A 1 423 ? -15.547 3.461 2.120 1.00 91.94 423 PRO A CA 1
ATOM 3283 C C . PRO A 1 423 ? -15.998 2.037 2.478 1.00 91.94 423 PRO A C 1
ATOM 3285 O O . PRO A 1 423 ? -17.137 1.655 2.173 1.00 91.94 423 PRO A O 1
ATOM 3288 N N . PRO A 1 424 ? -15.169 1.286 3.227 1.00 93.25 424 PRO A N 1
ATOM 3289 C CA . PRO A 1 424 ? -15.497 -0.075 3.615 1.00 93.25 424 PRO A CA 1
ATOM 3290 C C . PRO A 1 424 ? -16.718 -0.124 4.540 1.00 93.25 424 PRO A C 1
ATOM 3292 O O . PRO A 1 424 ? -16.925 0.731 5.403 1.00 93.25 424 PRO A O 1
ATOM 3295 N N . LYS A 1 425 ? -17.523 -1.176 4.397 1.00 93.69 425 LYS A N 1
ATOM 3296 C CA . LYS A 1 425 ? -18.669 -1.487 5.261 1.00 93.69 425 LYS A CA 1
ATOM 3297 C C . LYS A 1 425 ? -18.260 -2.472 6.347 1.00 93.69 425 LYS A C 1
ATOM 3299 O O . LYS A 1 425 ? -17.736 -3.546 6.053 1.00 93.69 425 LYS A O 1
ATOM 3304 N N . LEU A 1 426 ? -18.570 -2.128 7.596 1.00 93.75 426 LEU A N 1
ATOM 3305 C CA . LEU A 1 426 ? -18.215 -2.914 8.777 1.00 93.75 426 LEU A CA 1
ATOM 3306 C C . LEU A 1 426 ? -19.466 -3.514 9.445 1.00 93.75 426 LEU A C 1
ATOM 3308 O O . LEU A 1 426 ? -20.420 -2.792 9.720 1.00 93.75 426 LEU A O 1
ATOM 3312 N N . ASP A 1 427 ? -19.436 -4.814 9.744 1.00 92.00 427 ASP A N 1
ATOM 3313 C CA . ASP A 1 427 ? -20.357 -5.504 10.663 1.00 92.00 427 ASP A CA 1
ATOM 3314 C C . ASP A 1 427 ? -19.595 -5.878 11.942 1.00 92.00 427 ASP A C 1
ATOM 3316 O O . ASP A 1 427 ? -18.563 -6.556 11.890 1.00 92.00 427 ASP A O 1
ATOM 3320 N N . ILE A 1 428 ? -20.066 -5.404 13.096 1.00 90.44 428 ILE A N 1
ATOM 3321 C CA . ILE A 1 428 ? -19.336 -5.473 14.366 1.00 90.44 428 ILE A CA 1
ATOM 3322 C C . ILE A 1 428 ? -20.125 -6.291 15.380 1.00 90.44 428 ILE A C 1
ATOM 3324 O O . ILE A 1 428 ? -21.294 -6.038 15.649 1.00 90.44 428 ILE A O 1
ATOM 3328 N N . LYS A 1 429 ? -19.447 -7.263 15.996 1.00 88.81 429 LYS A N 1
ATOM 3329 C CA . LYS A 1 429 ? -20.002 -8.130 17.040 1.00 88.81 429 LYS A CA 1
ATOM 3330 C C . LYS A 1 429 ? -19.117 -8.082 18.272 1.00 88.81 429 LYS A C 1
ATOM 3332 O O . LYS A 1 429 ? -17.918 -8.351 18.191 1.00 88.81 429 LYS A O 1
ATOM 3337 N N . ILE A 1 430 ? -19.720 -7.781 19.416 1.00 87.75 430 ILE A N 1
ATOM 3338 C CA . ILE A 1 430 ? -19.036 -7.660 20.705 1.00 87.75 430 ILE A CA 1
ATOM 3339 C C . ILE A 1 430 ? -19.671 -8.647 21.676 1.00 87.75 430 ILE A C 1
ATOM 3341 O O . ILE A 1 430 ? -20.893 -8.703 21.787 1.00 87.75 430 ILE A O 1
ATOM 3345 N N . PHE A 1 431 ? -18.860 -9.436 22.374 1.00 85.06 431 PHE A N 1
ATOM 3346 C CA . PHE A 1 431 ? -19.361 -10.347 23.402 1.00 85.06 431 PHE A CA 1
ATOM 3347 C C . PHE A 1 431 ? -18.284 -10.680 24.447 1.00 85.06 431 PHE A C 1
ATOM 3349 O O . PHE A 1 431 ? -17.089 -10.710 24.125 1.00 85.06 431 PHE A O 1
ATOM 3356 N N . PRO A 1 432 ? -18.681 -10.944 25.705 1.00 85.06 432 PRO A N 1
ATOM 3357 C CA . PRO A 1 432 ? -17.762 -11.334 26.761 1.00 85.06 432 PRO A CA 1
ATOM 3358 C C . PRO A 1 432 ? -17.403 -12.824 26.653 1.00 85.06 432 PRO A C 1
ATOM 3360 O O . PRO A 1 432 ? -18.241 -13.680 26.363 1.00 85.06 432 PRO A O 1
ATOM 3363 N N . GLU A 1 433 ? -16.142 -13.149 26.922 1.00 81.31 433 GLU A N 1
ATOM 3364 C CA . GLU A 1 433 ? -15.607 -14.508 26.954 1.00 81.31 433 GLU A CA 1
ATOM 3365 C C . GLU A 1 433 ? -14.728 -14.686 28.204 1.00 81.31 433 GLU A C 1
ATOM 3367 O O . GLU A 1 433 ? -13.533 -14.370 28.221 1.00 81.31 433 GLU A O 1
ATOM 3372 N N . ASN A 1 434 ? -15.340 -15.207 29.271 1.00 74.56 434 ASN A N 1
ATOM 3373 C CA . ASN A 1 434 ? -14.764 -15.312 30.615 1.00 74.56 434 ASN A CA 1
ATOM 3374 C C . ASN A 1 434 ? -14.396 -13.924 31.182 1.00 74.56 434 ASN A C 1
ATOM 3376 O O . ASN A 1 434 ? -15.278 -13.100 31.392 1.00 74.56 434 ASN A O 1
ATOM 3380 N N . SER A 1 435 ? -13.111 -13.660 31.432 1.00 77.00 435 SER A N 1
ATOM 3381 C CA . SER A 1 435 ? -12.580 -12.381 31.930 1.00 77.00 435 SER A CA 1
ATOM 3382 C C . SER A 1 435 ? -12.141 -11.413 30.820 1.00 77.00 435 SER A C 1
ATOM 3384 O O . SER A 1 435 ? -11.512 -10.391 31.101 1.00 77.00 435 SER A O 1
ATOM 3386 N N . ALA A 1 436 ? -12.435 -11.732 29.557 1.00 85.56 436 ALA A N 1
ATOM 3387 C CA . ALA A 1 436 ? -12.033 -10.945 28.398 1.00 85.56 436 ALA A CA 1
ATOM 3388 C C . ALA A 1 436 ? -13.243 -10.506 27.567 1.00 85.56 436 ALA A C 1
ATOM 3390 O O . ALA A 1 436 ? -14.277 -11.168 27.549 1.00 85.56 436 ALA A O 1
ATOM 3391 N N . LEU A 1 437 ? -13.076 -9.415 26.831 1.00 88.12 437 LEU A N 1
ATOM 3392 C CA . LEU A 1 437 ? -14.007 -8.933 25.826 1.00 88.12 437 LEU A CA 1
ATOM 3393 C C . LEU A 1 437 ? -13.471 -9.273 24.434 1.00 88.12 437 LEU A C 1
ATOM 3395 O O . LEU A 1 437 ? -12.318 -8.965 24.113 1.00 88.12 437 LEU A O 1
ATOM 3399 N N . THR A 1 438 ? -14.308 -9.896 23.610 1.00 90.81 438 THR A N 1
ATOM 3400 C CA . THR A 1 438 ? -13.988 -10.203 22.217 1.00 90.81 438 THR A CA 1
ATOM 3401 C C . THR A 1 438 ? -14.766 -9.263 21.300 1.00 90.81 438 THR A C 1
ATOM 3403 O O . THR A 1 438 ? -15.992 -9.209 21.357 1.00 90.81 438 THR A O 1
ATOM 3406 N N . VAL A 1 439 ? -14.043 -8.552 20.430 1.00 92.06 439 VAL A N 1
ATOM 3407 C CA . VAL A 1 439 ? -14.604 -7.709 19.364 1.00 92.06 439 VAL A CA 1
ATOM 3408 C C . VAL A 1 439 ? -14.268 -8.352 18.027 1.00 92.06 439 VAL A C 1
ATOM 3410 O O . VAL A 1 439 ? -13.093 -8.579 17.724 1.00 92.06 439 VAL A O 1
ATOM 3413 N N . LYS A 1 440 ? -15.291 -8.661 17.236 1.00 93.25 440 LYS A N 1
ATOM 3414 C CA . LYS A 1 440 ? -15.171 -9.156 15.865 1.00 93.25 440 LYS A CA 1
ATOM 3415 C C . LYS A 1 440 ? -15.685 -8.104 14.898 1.00 93.25 440 LYS A C 1
ATOM 3417 O O . LYS A 1 440 ? -16.767 -7.569 15.103 1.00 93.25 440 LYS A O 1
ATOM 3422 N N . VAL A 1 441 ? -14.917 -7.852 13.850 1.00 94.81 441 VAL A N 1
ATOM 3423 C CA . VAL A 1 441 ? -15.232 -6.887 12.798 1.00 94.81 441 VAL A CA 1
ATOM 3424 C C . VAL A 1 441 ? -15.157 -7.610 11.464 1.00 94.81 441 VAL A C 1
ATOM 3426 O O . VAL A 1 441 ? -14.095 -8.115 11.096 1.00 94.81 441 VAL A O 1
ATOM 3429 N N . GLN A 1 442 ? -16.274 -7.682 10.755 1.00 94.62 442 GLN A N 1
ATOM 3430 C CA . GLN A 1 442 ? -16.350 -8.198 9.396 1.00 94.62 442 GLN A CA 1
ATOM 3431 C C . GLN A 1 442 ? -16.394 -7.017 8.428 1.00 94.62 442 GLN A C 1
ATOM 3433 O O . GLN A 1 442 ? -17.238 -6.139 8.558 1.00 94.62 442 GLN A O 1
ATOM 3438 N N . SER A 1 443 ? -15.467 -6.999 7.478 1.00 93.75 443 SER A N 1
ATOM 3439 C CA . SER A 1 443 ? -15.393 -6.028 6.388 1.00 93.75 443 SER A CA 1
ATOM 3440 C C . SER A 1 443 ? -15.794 -6.706 5.079 1.00 93.75 443 SER A C 1
ATOM 3442 O O . SER A 1 443 ? -15.434 -7.865 4.846 1.00 93.75 443 SER A O 1
ATOM 3444 N N . ASN A 1 444 ? -16.508 -5.997 4.205 1.00 91.62 444 ASN A N 1
ATOM 3445 C CA . ASN A 1 444 ? -16.823 -6.446 2.838 1.00 91.62 444 ASN A CA 1
ATOM 3446 C C . ASN A 1 444 ? -15.583 -6.539 1.927 1.00 91.62 444 ASN A C 1
ATOM 3448 O O . ASN A 1 444 ? -15.665 -7.130 0.853 1.00 91.62 444 ASN A O 1
ATOM 3452 N N . GLU A 1 445 ? -14.454 -5.983 2.355 1.00 89.12 445 GLU A N 1
ATOM 3453 C CA . GLU A 1 445 ? -13.215 -5.867 1.582 1.00 89.12 445 GLU A CA 1
ATOM 3454 C C . GLU A 1 445 ? -11.961 -5.946 2.469 1.00 89.12 445 GLU A C 1
ATOM 3456 O O . GLU A 1 445 ? -12.051 -6.069 3.698 1.00 89.12 445 GLU A O 1
ATOM 3461 N N . VAL A 1 446 ? -10.775 -5.905 1.854 1.00 88.25 446 VAL A N 1
ATOM 3462 C CA . VAL A 1 446 ? -9.494 -5.974 2.567 1.00 88.25 446 VAL A CA 1
ATOM 3463 C C . VAL A 1 446 ? -9.122 -4.602 3.126 1.00 88.25 446 VAL A C 1
ATOM 3465 O O . VAL A 1 446 ? -9.053 -3.624 2.394 1.00 88.25 446 VAL A O 1
ATOM 3468 N N . LEU A 1 447 ? -8.810 -4.546 4.424 1.00 90.69 447 LEU A N 1
ATOM 3469 C CA . LEU A 1 447 ? -8.380 -3.308 5.075 1.00 90.69 447 LEU A CA 1
ATOM 3470 C C . LEU A 1 447 ? -6.855 -3.204 5.126 1.00 90.69 447 LEU A C 1
ATOM 3472 O O . LEU A 1 447 ? -6.190 -4.136 5.603 1.00 90.69 447 LEU A O 1
ATOM 3476 N N . ALA A 1 448 ? -6.314 -2.053 4.717 1.00 90.75 448 ALA A N 1
ATOM 3477 C CA . ALA A 1 448 ? -4.910 -1.704 4.915 1.00 90.75 448 ALA A CA 1
ATOM 3478 C C . ALA A 1 448 ? -4.605 -1.421 6.388 1.00 90.75 448 ALA A C 1
ATOM 3480 O O . ALA A 1 448 ? -3.542 -1.797 6.891 1.00 90.75 448 ALA A O 1
ATOM 3481 N N . ASN A 1 449 ? -5.538 -0.773 7.092 1.00 92.62 449 ASN A N 1
ATOM 3482 C CA . ASN A 1 449 ? -5.403 -0.475 8.509 1.00 92.62 449 ASN A CA 1
ATOM 3483 C C . ASN A 1 449 ? -6.746 -0.585 9.235 1.00 92.62 449 ASN A C 1
ATOM 3485 O O . ASN A 1 449 ? -7.799 -0.277 8.686 1.00 92.62 449 ASN A O 1
ATOM 3489 N N . ILE A 1 450 ? -6.691 -1.015 10.492 1.00 95.25 450 ILE A N 1
ATOM 3490 C CA . ILE A 1 450 ? -7.843 -1.043 11.384 1.00 95.25 450 ILE A CA 1
ATOM 3491 C C . ILE A 1 450 ? -7.378 -0.825 12.824 1.00 95.25 450 ILE A C 1
ATOM 3493 O O . ILE A 1 450 ? -6.441 -1.470 13.306 1.00 95.25 450 ILE A O 1
ATOM 3497 N N . SER A 1 451 ? -8.055 0.071 13.528 1.00 94.25 451 SER A N 1
ATOM 3498 C CA . SER A 1 451 ? -7.856 0.331 14.951 1.00 94.25 451 SER A CA 1
ATOM 3499 C C . SER A 1 451 ? -9.199 0.455 15.644 1.00 94.25 451 SER A C 1
ATOM 3501 O O . SER A 1 451 ? -10.167 0.906 15.044 1.00 94.25 451 SER A O 1
ATOM 3503 N N . GLY A 1 452 ? -9.261 0.064 16.909 1.00 94.31 452 GLY A N 1
ATOM 3504 C CA . GLY A 1 452 ? -10.440 0.297 17.729 1.00 94.31 452 GLY A CA 1
ATOM 3505 C C . GLY A 1 452 ? -10.046 0.842 19.086 1.00 94.31 452 GLY A C 1
ATOM 3506 O O . GLY A 1 452 ? -8.911 0.645 19.532 1.00 94.31 452 GLY A O 1
ATOM 3507 N N . GLU A 1 453 ? -10.995 1.485 19.744 1.00 94.62 453 GLU A N 1
ATOM 3508 C CA . GLU A 1 453 ? -10.865 2.028 21.090 1.00 94.62 453 GLU A CA 1
ATOM 3509 C C . GLU A 1 453 ? -12.104 1.660 21.905 1.00 94.62 453 GLU A C 1
ATOM 3511 O O . GLU A 1 453 ? -13.219 1.671 21.384 1.00 94.62 453 GLU A O 1
ATOM 3516 N N . ILE A 1 454 ? -11.892 1.282 23.165 1.00 92.75 454 ILE A N 1
ATOM 3517 C CA . ILE A 1 454 ? -12.948 1.020 24.142 1.00 92.75 454 ILE A CA 1
ATOM 3518 C C . ILE A 1 454 ? -12.690 1.896 25.357 1.00 92.75 454 ILE A C 1
ATOM 3520 O O . ILE A 1 454 ? -11.639 1.743 25.975 1.00 92.75 454 ILE A O 1
ATOM 3524 N N . ASP A 1 455 ? -13.625 2.782 25.701 1.00 89.56 455 ASP A N 1
ATOM 3525 C CA . ASP A 1 455 ? -13.473 3.754 26.799 1.00 89.56 455 ASP A CA 1
ATOM 3526 C C . ASP A 1 455 ? -12.112 4.485 26.732 1.00 89.56 455 ASP A C 1
ATOM 3528 O O . ASP A 1 455 ? -11.335 4.487 27.689 1.00 89.56 455 ASP A O 1
ATOM 3532 N N . ASP A 1 456 ? -11.777 5.008 25.545 1.00 86.62 456 ASP A N 1
ATOM 3533 C CA . ASP A 1 456 ? -10.500 5.657 25.199 1.00 86.62 456 ASP A CA 1
ATOM 3534 C C . ASP A 1 456 ? -9.242 4.759 25.293 1.00 86.62 456 ASP A C 1
ATOM 3536 O O . ASP A 1 456 ? -8.105 5.222 25.151 1.00 86.62 456 ASP A O 1
ATOM 3540 N N . GLN A 1 457 ? -9.400 3.446 25.502 1.00 90.56 457 GLN A N 1
ATOM 3541 C CA . GLN A 1 457 ? -8.301 2.477 25.507 1.00 90.56 457 GLN A CA 1
ATOM 3542 C C . GLN A 1 457 ? -8.186 1.741 24.173 1.00 90.56 457 GLN A C 1
ATOM 3544 O O . GLN A 1 457 ? -9.100 1.046 23.729 1.00 90.56 457 GLN A O 1
ATOM 3549 N N . LYS A 1 458 ? -7.008 1.820 23.547 1.00 93.06 458 LYS A N 1
ATOM 3550 C CA . LYS A 1 458 ? -6.735 1.168 22.259 1.00 93.06 458 LYS A CA 1
ATOM 3551 C C . LYS A 1 458 ? -6.821 -0.354 22.345 1.00 93.06 458 LYS A C 1
ATOM 3553 O O . LYS A 1 458 ? -6.094 -0.986 23.112 1.00 93.06 458 LYS A O 1
ATOM 3558 N N . ILE A 1 459 ? -7.610 -0.951 21.454 1.00 93.38 459 ILE A N 1
ATOM 3559 C CA . ILE A 1 459 ? -7.681 -2.398 21.243 1.00 93.38 459 ILE A CA 1
ATOM 3560 C C . ILE A 1 459 ? -6.922 -2.808 19.981 1.00 93.38 459 ILE A C 1
ATOM 3562 O O . ILE A 1 459 ? -6.934 -2.142 18.945 1.00 93.38 459 ILE A O 1
ATOM 3566 N N . ARG A 1 460 ? -6.243 -3.956 20.056 1.00 92.81 460 ARG A N 1
ATOM 3567 C CA . ARG A 1 460 ? -5.454 -4.482 18.938 1.00 92.81 460 ARG A CA 1
ATOM 3568 C C . ARG A 1 460 ? -6.257 -5.495 18.129 1.00 92.81 460 ARG A C 1
ATOM 3570 O O . ARG A 1 460 ? -6.321 -6.669 18.494 1.00 92.81 460 ARG A O 1
ATOM 3577 N N . LEU A 1 461 ? -6.790 -5.048 16.997 1.00 93.50 461 LEU A N 1
ATOM 3578 C CA . LEU A 1 461 ? -7.470 -5.887 16.010 1.00 93.50 461 LEU A CA 1
ATOM 3579 C C . LEU A 1 461 ? -6.448 -6.635 15.141 1.00 93.50 461 LEU A C 1
ATOM 3581 O O . LEU A 1 461 ? -5.432 -6.083 14.716 1.00 93.50 461 LEU A O 1
ATOM 3585 N N . ARG A 1 462 ? -6.680 -7.929 14.912 1.00 92.56 462 ARG A N 1
ATOM 3586 C CA . ARG A 1 462 ? -5.831 -8.787 14.074 1.00 92.56 462 ARG A CA 1
ATOM 3587 C C . ARG A 1 462 ? -6.676 -9.497 13.029 1.00 92.56 462 ARG A C 1
ATOM 3589 O O . ARG A 1 462 ? -7.708 -10.066 13.369 1.00 92.56 462 ARG A O 1
ATOM 3596 N N . LYS A 1 463 ? -6.199 -9.516 11.782 1.00 92.56 463 LYS A N 1
ATOM 3597 C CA . LYS A 1 463 ? -6.838 -10.253 10.685 1.00 92.56 463 LYS A CA 1
ATOM 3598 C C . LYS A 1 463 ? -6.889 -11.750 11.004 1.00 92.56 463 LYS A C 1
ATOM 3600 O O . LYS A 1 463 ? -5.857 -12.358 11.308 1.00 92.56 463 LYS A O 1
ATOM 3605 N N . VAL A 1 464 ? -8.073 -12.342 10.917 1.00 90.62 464 VAL A N 1
ATOM 3606 C CA . VAL A 1 464 ? -8.302 -13.781 11.065 1.00 90.62 464 VAL A CA 1
ATOM 3607 C C . VAL A 1 464 ? -7.954 -14.457 9.737 1.00 90.62 464 VAL A C 1
ATOM 3609 O O . VAL A 1 464 ? -8.436 -14.063 8.679 1.00 90.62 464 VAL A O 1
ATOM 3612 N N . LYS A 1 465 ? -7.074 -15.465 9.762 1.00 79.19 465 LYS A N 1
ATOM 3613 C CA . LYS A 1 465 ? -6.695 -16.211 8.551 1.00 79.19 465 LYS A CA 1
ATOM 3614 C C . LYS A 1 465 ? -7.777 -17.242 8.218 1.00 79.19 465 LYS A C 1
ATOM 3616 O O . LYS A 1 465 ? -7.903 -18.233 8.938 1.00 79.19 465 LYS A O 1
ATOM 3621 N N . ASN A 1 466 ? -8.507 -17.053 7.122 1.00 62.94 466 ASN A N 1
ATOM 3622 C CA . ASN A 1 466 ? -9.477 -18.037 6.645 1.00 62.94 466 ASN A CA 1
ATOM 3623 C C . ASN A 1 466 ? -8.785 -19.160 5.855 1.00 62.94 466 ASN A C 1
ATOM 3625 O O . ASN A 1 466 ? -7.967 -18.924 4.972 1.00 62.94 466 ASN A O 1
ATOM 3629 N N . LYS A 1 467 ? -9.132 -20.423 6.147 1.00 51.00 467 LYS A N 1
ATOM 3630 C CA . LYS A 1 467 ? -8.592 -21.604 5.435 1.00 51.00 467 LYS A CA 1
ATOM 3631 C C . LYS A 1 467 ? -9.066 -21.718 3.972 1.00 51.00 467 LYS A C 1
ATOM 3633 O O . LYS A 1 467 ? -8.516 -22.538 3.241 1.00 51.00 467 LYS A O 1
ATOM 3638 N N . LYS A 1 468 ? -10.064 -20.929 3.550 1.00 49.69 468 LYS A N 1
ATOM 3639 C CA . LYS A 1 468 ? -10.640 -20.950 2.191 1.00 49.69 468 LYS A CA 1
ATOM 3640 C C . LYS A 1 468 ? -9.909 -20.064 1.172 1.00 49.69 468 LYS A C 1
ATOM 3642 O O . LYS A 1 468 ? -10.063 -20.309 -0.018 1.00 49.69 468 LYS A O 1
ATOM 3647 N N . ASP A 1 469 ? -9.029 -19.158 1.606 1.00 49.69 469 ASP A N 1
ATOM 3648 C CA . ASP A 1 469 ? -8.301 -18.235 0.710 1.00 49.69 469 ASP A CA 1
ATOM 3649 C C . ASP A 1 469 ? -7.371 -18.950 -0.297 1.00 49.69 469 ASP A C 1
ATOM 3651 O O . ASP A 1 469 ? -6.927 -18.357 -1.275 1.00 49.69 469 ASP A O 1
ATOM 3655 N N . ASN A 1 470 ? -7.094 -20.246 -0.096 1.00 42.50 470 ASN A N 1
ATOM 3656 C CA . ASN A 1 470 ? -6.253 -21.052 -0.985 1.00 42.50 470 ASN A CA 1
ATOM 3657 C C . ASN A 1 470 ? -7.018 -21.826 -2.078 1.00 42.50 470 ASN A C 1
ATOM 3659 O O . ASN A 1 470 ? -6.363 -22.445 -2.915 1.00 42.50 470 ASN A O 1
ATOM 3663 N N . GLN A 1 471 ? -8.360 -21.850 -2.082 1.00 39.88 471 GLN A N 1
ATOM 3664 C CA . GLN A 1 471 ? -9.131 -22.673 -3.037 1.00 39.88 471 GLN A CA 1
ATOM 3665 C C . GLN A 1 471 ? -9.761 -21.892 -4.204 1.00 39.88 471 GLN A C 1
ATOM 3667 O O . GLN A 1 471 ? -10.000 -22.493 -5.249 1.00 39.88 471 GLN A O 1
ATOM 3672 N N . ASP A 1 472 ? -9.918 -20.569 -4.099 1.00 42.22 472 ASP A N 1
ATOM 3673 C CA . ASP A 1 472 ? -10.633 -19.758 -5.104 1.00 42.22 472 ASP A CA 1
ATOM 3674 C C . ASP A 1 472 ? -9.727 -18.985 -6.085 1.00 42.22 472 ASP A C 1
ATOM 3676 O O . ASP A 1 472 ? -10.183 -18.130 -6.841 1.00 42.22 472 ASP A O 1
ATOM 3680 N N . ALA A 1 473 ? -8.442 -19.341 -6.185 1.00 42.00 473 ALA A N 1
ATOM 3681 C CA . ALA A 1 473 ? -7.515 -18.732 -7.151 1.00 42.00 473 ALA A CA 1
ATOM 3682 C C . ALA A 1 473 ? -7.816 -19.066 -8.637 1.00 42.00 473 ALA A C 1
ATOM 3684 O O . ALA A 1 473 ? -7.124 -18.569 -9.526 1.00 42.00 473 ALA A O 1
ATOM 3685 N N . ASN A 1 474 ? -8.833 -19.893 -8.921 1.00 37.56 474 ASN A N 1
ATOM 3686 C CA . ASN A 1 474 ? -9.204 -20.338 -10.272 1.00 37.56 474 ASN A CA 1
ATOM 3687 C C . ASN A 1 474 ? -10.490 -19.700 -10.838 1.00 37.56 474 ASN A C 1
ATOM 3689 O O . ASN A 1 474 ? -10.865 -20.016 -11.969 1.00 37.56 474 ASN A O 1
ATOM 3693 N N . SER A 1 475 ? -11.157 -18.791 -10.117 1.00 39.38 475 SER A N 1
ATOM 3694 C CA . SER A 1 475 ? -12.303 -18.054 -10.667 1.00 39.38 475 SER A CA 1
ATOM 3695 C C . SER A 1 475 ? -11.837 -16.767 -11.352 1.00 39.38 475 SER A C 1
ATOM 3697 O O . SER A 1 475 ? -11.385 -15.829 -10.704 1.00 39.38 475 SER A O 1
ATOM 3699 N N . LYS A 1 476 ? -11.958 -16.699 -12.683 1.00 42.41 476 LYS A N 1
ATOM 3700 C CA . LYS A 1 476 ? -11.586 -15.525 -13.498 1.00 42.41 476 LYS A CA 1
ATOM 3701 C C . LYS A 1 476 ? -12.489 -14.289 -13.301 1.00 42.41 476 LYS A C 1
ATOM 3703 O O . LYS A 1 476 ? -12.250 -13.293 -13.967 1.00 42.41 476 LYS A O 1
ATOM 3708 N N . ASN A 1 477 ? -13.491 -14.343 -12.415 1.00 40.19 477 ASN A N 1
ATOM 3709 C CA . ASN A 1 477 ? -14.573 -13.350 -12.327 1.00 40.19 477 ASN A CA 1
ATOM 3710 C C . ASN A 1 477 ? -14.827 -12.766 -10.920 1.00 40.19 477 ASN A C 1
ATOM 3712 O O . ASN A 1 477 ? -15.884 -12.183 -10.699 1.00 40.19 477 ASN A O 1
ATOM 3716 N N . GLN A 1 478 ? -13.914 -12.908 -9.955 1.00 47.91 478 GLN A N 1
ATOM 3717 C CA . GLN A 1 478 ? -14.051 -12.198 -8.674 1.00 47.91 478 GLN A CA 1
ATOM 3718 C C . GLN A 1 478 ? -13.196 -10.929 -8.671 1.00 47.91 478 GLN A C 1
ATOM 3720 O O . GLN A 1 478 ? -12.001 -10.992 -8.965 1.00 47.91 478 GLN A O 1
ATOM 3725 N N . ASN A 1 479 ? -13.815 -9.790 -8.331 1.00 57.66 479 ASN A N 1
ATOM 3726 C CA . ASN A 1 479 ? -13.126 -8.528 -8.063 1.00 57.66 479 ASN A CA 1
ATOM 3727 C C . ASN A 1 479 ? -12.046 -8.789 -7.015 1.00 57.66 479 ASN A C 1
ATOM 3729 O O . ASN A 1 479 ? -12.342 -8.987 -5.841 1.00 57.66 479 ASN A O 1
ATOM 3733 N N . LYS A 1 480 ? -10.787 -8.811 -7.459 1.00 58.38 480 LYS A N 1
ATOM 3734 C CA . LYS A 1 480 ? -9.619 -9.181 -6.646 1.00 58.38 480 LYS A CA 1
ATOM 3735 C C . LYS A 1 480 ? -9.430 -8.315 -5.391 1.00 58.38 480 LYS A C 1
ATOM 3737 O O . LYS A 1 480 ? -8.647 -8.704 -4.533 1.00 58.38 480 LYS A O 1
ATOM 3742 N N . TYR A 1 481 ? -10.108 -7.168 -5.322 1.00 62.56 481 TYR A N 1
ATOM 3743 C CA . TYR A 1 481 ? -9.989 -6.155 -4.275 1.00 62.56 481 TYR A CA 1
ATOM 3744 C C . TYR A 1 481 ? -11.148 -6.177 -3.252 1.00 62.56 481 TYR A C 1
ATOM 3746 O O . TYR A 1 481 ? -10.904 -5.982 -2.066 1.00 62.56 481 TYR A O 1
ATOM 3754 N N . LEU A 1 482 ? -12.372 -6.563 -3.644 1.00 73.06 482 LEU A N 1
ATOM 3755 C CA . LEU A 1 482 ? -13.537 -6.677 -2.742 1.00 73.06 482 LEU A CA 1
ATOM 3756 C C . LEU A 1 482 ? -13.627 -8.063 -2.087 1.00 73.06 482 LEU A C 1
ATOM 3758 O O . LEU A 1 482 ? -14.646 -8.752 -2.176 1.00 73.06 482 LEU A O 1
ATOM 3762 N N . VAL A 1 483 ? -12.527 -8.519 -1.489 1.00 81.62 483 VAL A N 1
ATOM 3763 C CA . VAL A 1 483 ? -12.489 -9.801 -0.773 1.00 81.62 483 VAL A CA 1
ATOM 3764 C C . VAL A 1 483 ? -12.880 -9.556 0.685 1.00 81.62 483 VAL A C 1
ATOM 3766 O O . VAL A 1 483 ? -12.128 -8.872 1.382 1.00 81.62 483 VAL A O 1
ATOM 3769 N N . PRO A 1 484 ? -13.995 -10.123 1.188 1.00 87.00 484 PRO A N 1
ATOM 3770 C CA . PRO A 1 484 ? -14.400 -9.930 2.575 1.00 87.00 484 PRO A CA 1
ATOM 3771 C C . PRO A 1 484 ? -13.344 -10.430 3.561 1.00 87.00 484 PRO A C 1
ATOM 3773 O O . PRO A 1 484 ? -12.762 -11.504 3.381 1.00 87.00 484 PRO A O 1
ATOM 3776 N N . THR A 1 485 ? -13.110 -9.675 4.633 1.00 90.69 485 THR A N 1
ATOM 3777 C CA . THR A 1 485 ? -12.115 -10.018 5.656 1.00 90.69 485 THR A CA 1
ATOM 3778 C C . THR A 1 485 ? -12.662 -9.872 7.069 1.00 90.69 485 THR A C 1
ATOM 3780 O O . THR A 1 485 ? -13.508 -9.029 7.345 1.00 90.69 485 THR A O 1
ATOM 3783 N N . GLU A 1 486 ? -12.181 -10.715 7.985 1.00 94.44 486 GLU A N 1
ATOM 3784 C CA . GLU A 1 486 ? -12.560 -10.674 9.400 1.00 94.44 486 GLU A CA 1
ATOM 3785 C C . GLU A 1 486 ? -11.356 -10.274 10.256 1.00 94.44 486 GLU A C 1
ATOM 3787 O O . GLU A 1 486 ? -10.243 -10.778 10.073 1.00 94.44 486 GLU A O 1
ATOM 3792 N N . TYR A 1 487 ? -11.590 -9.390 11.221 1.00 94.50 487 TYR A N 1
ATOM 3793 C CA . TYR A 1 487 ? -10.623 -8.947 12.214 1.00 94.50 487 TYR A CA 1
ATOM 3794 C C . TYR A 1 487 ? -11.168 -9.213 13.612 1.00 94.50 487 TYR A C 1
ATOM 3796 O O . TYR A 1 487 ? -12.352 -9.033 13.882 1.00 94.50 487 TYR A O 1
ATOM 3804 N N . GLN A 1 488 ? -10.291 -9.635 14.518 1.00 94.88 488 GLN A N 1
ATOM 3805 C CA . GLN A 1 488 ? -10.653 -9.940 15.895 1.00 94.88 488 GLN A CA 1
ATOM 3806 C C . GLN A 1 488 ? -9.689 -9.268 16.870 1.00 94.88 488 GLN A C 1
ATOM 3808 O O . GLN A 1 488 ? -8.470 -9.296 16.678 1.00 94.88 488 GLN A O 1
ATOM 3813 N N . ALA A 1 489 ? -10.235 -8.702 17.940 1.00 93.88 489 ALA A N 1
ATOM 3814 C CA . ALA A 1 489 ? -9.502 -8.260 19.115 1.00 93.88 489 ALA A CA 1
ATOM 3815 C C . ALA A 1 489 ? -10.012 -9.017 20.341 1.00 93.88 489 ALA A C 1
ATOM 3817 O O . ALA A 1 489 ? -11.209 -9.269 20.478 1.00 93.88 489 ALA A O 1
ATOM 3818 N N . ARG A 1 490 ? -9.088 -9.359 21.237 1.00 92.38 490 ARG A N 1
ATOM 3819 C CA . ARG A 1 490 ? -9.394 -9.853 22.578 1.00 92.38 490 ARG A CA 1
ATOM 3820 C C . ARG A 1 490 ? -8.706 -8.928 23.569 1.00 92.38 490 ARG A C 1
ATOM 3822 O O . ARG A 1 490 ? -7.482 -8.809 23.525 1.00 92.38 490 ARG A O 1
ATOM 3829 N N . THR A 1 491 ? -9.487 -8.263 24.407 1.00 90.38 491 THR A N 1
ATOM 3830 C CA . THR A 1 491 ? -9.010 -7.305 25.410 1.00 90.38 491 THR A CA 1
ATOM 3831 C C . THR A 1 491 ? -9.540 -7.675 26.791 1.00 90.38 491 THR A C 1
ATOM 3833 O O . THR A 1 491 ? -10.442 -8.502 26.911 1.00 90.38 491 THR A O 1
ATOM 3836 N N . GLU A 1 492 ? -8.964 -7.111 27.846 1.00 87.75 492 GLU A N 1
ATOM 3837 C CA . GLU A 1 492 ? -9.544 -7.225 29.185 1.00 87.75 492 GLU A CA 1
ATOM 3838 C C . GLU A 1 492 ? -10.900 -6.512 29.228 1.00 87.75 492 GLU A C 1
ATOM 3840 O O . GLU A 1 492 ? -11.123 -5.549 28.493 1.00 87.75 492 GLU A O 1
ATOM 3845 N N . LEU A 1 493 ? -11.804 -6.968 30.097 1.00 86.50 493 LEU A N 1
ATOM 3846 C CA . LEU A 1 493 ? -13.060 -6.254 30.329 1.00 86.50 493 LEU A CA 1
ATOM 3847 C C . LEU A 1 493 ? -12.775 -4.793 30.745 1.00 86.50 493 LEU A C 1
ATOM 3849 O O . LEU A 1 493 ? -11.826 -4.556 31.503 1.00 86.50 493 LEU A O 1
ATOM 3853 N N . PRO A 1 494 ? -13.571 -3.813 30.282 1.00 85.69 494 PRO A N 1
ATOM 3854 C CA . PRO A 1 494 ? -13.544 -2.446 30.800 1.00 85.69 494 PRO A CA 1
ATOM 3855 C C . PRO A 1 494 ? -13.615 -2.414 32.326 1.00 85.69 494 PRO A C 1
ATOM 3857 O O . PRO A 1 494 ? -14.225 -3.297 32.926 1.00 85.69 494 PRO A O 1
ATOM 3860 N N . LEU A 1 495 ? -13.001 -1.413 32.967 1.00 80.38 495 LEU A N 1
ATOM 3861 C CA . LEU A 1 495 ? -12.897 -1.343 34.435 1.00 80.38 495 LEU A CA 1
ATOM 3862 C C . LEU A 1 495 ? -14.253 -1.523 35.138 1.00 80.38 495 LEU A C 1
ATOM 3864 O O . LEU A 1 495 ? -14.324 -2.273 36.107 1.00 80.38 495 LEU A O 1
ATOM 3868 N N . GLY A 1 496 ? -15.322 -0.918 34.609 1.00 77.50 496 GLY A N 1
ATOM 3869 C CA . GLY A 1 496 ? -16.681 -1.039 35.154 1.00 77.50 496 GLY A CA 1
ATOM 3870 C C . GLY A 1 496 ? -17.326 -2.424 35.003 1.00 77.50 496 GLY A C 1
ATOM 3871 O O . GLY A 1 496 ? -18.344 -2.688 35.628 1.00 77.50 496 GLY A O 1
ATOM 3872 N N . LEU A 1 497 ? -16.743 -3.314 34.197 1.00 82.06 497 LEU A N 1
ATOM 3873 C CA . LEU A 1 497 ? -17.249 -4.663 33.918 1.00 82.06 497 LEU A CA 1
ATOM 3874 C C . LEU A 1 497 ? -16.378 -5.769 34.540 1.00 82.06 497 LEU A C 1
ATOM 3876 O O . LEU A 1 497 ? -16.686 -6.954 34.398 1.00 82.06 497 LEU A O 1
ATOM 3880 N N . ARG A 1 498 ? -15.270 -5.418 35.207 1.00 80.31 498 ARG A N 1
ATOM 3881 C CA . ARG A 1 498 ? -14.374 -6.386 35.862 1.00 80.31 498 ARG A CA 1
ATOM 3882 C C . ARG A 1 498 ? -14.959 -6.862 37.189 1.00 80.31 498 ARG A C 1
ATOM 3884 O O . ARG A 1 498 ? -15.571 -6.080 37.908 1.00 80.31 498 ARG A O 1
ATOM 3891 N N . LYS A 1 499 ? -14.698 -8.125 37.546 1.00 71.62 499 LYS A N 1
ATOM 3892 C CA . LYS A 1 499 ? -14.969 -8.677 38.886 1.00 71.62 499 LYS A CA 1
ATOM 3893 C C . LYS A 1 499 ? -13.909 -8.195 39.890 1.00 71.62 499 LYS A C 1
ATOM 3895 O O . LYS A 1 499 ? -12.720 -8.322 39.605 1.00 71.62 499 LYS A O 1
ATOM 3900 N N . ASP A 1 500 ? -14.329 -7.637 41.026 1.00 64.88 500 ASP A N 1
ATOM 3901 C CA . ASP A 1 500 ? -13.460 -7.231 42.138 1.00 64.88 500 ASP A CA 1
ATOM 3902 C C . ASP A 1 500 ? -13.391 -8.377 43.161 1.00 64.88 500 ASP A C 1
ATOM 3904 O O . ASP A 1 500 ? -14.310 -8.588 43.947 1.00 64.88 500 ASP A O 1
ATOM 3908 N N . ASP A 1 501 ? -12.301 -9.147 43.134 1.00 57.78 501 ASP A N 1
ATOM 3909 C CA . ASP A 1 501 ? -12.063 -10.268 44.056 1.00 57.78 501 ASP A CA 1
ATOM 3910 C C . ASP A 1 501 ? -11.329 -9.792 45.330 1.00 57.78 501 ASP A C 1
ATOM 3912 O O . ASP A 1 501 ? -10.263 -10.304 45.696 1.00 57.78 501 ASP A O 1
ATOM 3916 N N . LYS A 1 502 ? -11.859 -8.775 46.020 1.00 54.81 502 LYS A N 1
ATOM 3917 C CA . LYS A 1 502 ? -11.323 -8.341 47.325 1.00 54.81 502 LYS A CA 1
ATOM 3918 C C . LYS A 1 502 ? -11.887 -9.192 48.466 1.00 54.81 502 LYS A C 1
ATOM 3920 O O . LYS A 1 502 ? -12.990 -9.726 48.405 1.00 54.81 502 LYS A O 1
ATOM 3925 N N . LYS A 1 503 ? -11.095 -9.351 49.533 1.00 44.91 503 LYS A N 1
ATOM 3926 C CA . LYS A 1 503 ? -11.460 -10.143 50.722 1.00 44.91 503 LYS A CA 1
ATOM 3927 C C . LYS A 1 503 ? -12.771 -9.621 51.337 1.00 44.91 503 LYS A C 1
ATOM 3929 O O . LYS A 1 503 ? -12.778 -8.501 51.826 1.00 44.91 503 LYS A O 1
ATOM 3934 N N . GLY A 1 504 ? -13.818 -10.451 51.361 1.00 54.66 504 GLY A N 1
ATOM 3935 C CA . GLY A 1 504 ? -15.078 -10.200 52.084 1.00 54.66 504 GLY A CA 1
ATOM 3936 C C . GLY A 1 504 ? -16.333 -10.215 51.203 1.00 54.66 504 GLY A C 1
ATOM 3937 O O . GLY A 1 504 ? -17.299 -10.880 51.553 1.00 54.66 504 GLY A O 1
ATOM 3938 N N . PHE A 1 505 ? -16.294 -9.594 50.019 1.00 60.34 505 PHE A N 1
ATOM 3939 C CA . PHE A 1 505 ? -17.432 -9.497 49.093 1.00 60.34 505 PHE A CA 1
ATOM 3940 C C . PHE A 1 505 ? -17.000 -9.910 47.677 1.00 60.34 505 PHE A C 1
ATOM 3942 O O . PHE A 1 505 ? -16.128 -9.285 47.085 1.00 60.34 505 PHE A O 1
ATOM 3949 N N . LYS A 1 506 ? -17.578 -10.993 47.138 1.00 61.34 506 LYS A N 1
ATOM 3950 C CA . LYS A 1 506 ? -17.148 -11.633 45.871 1.00 61.34 506 LYS A CA 1
ATOM 3951 C C . LYS A 1 506 ? -17.844 -11.087 44.614 1.00 61.34 506 LYS A C 1
ATOM 3953 O O . LYS A 1 506 ? -18.039 -11.833 43.652 1.00 61.34 506 LYS A O 1
ATOM 3958 N N . ALA A 1 507 ? -18.295 -9.837 44.622 1.00 67.12 507 ALA A N 1
ATOM 3959 C CA . ALA A 1 507 ? -19.071 -9.298 43.511 1.00 67.12 507 ALA A CA 1
ATOM 3960 C C . ALA A 1 507 ? -18.745 -7.834 43.219 1.00 67.12 507 ALA A C 1
ATOM 3962 O O . ALA A 1 507 ? -18.461 -7.050 44.120 1.00 67.12 507 ALA A O 1
ATOM 3963 N N . SER A 1 508 ? -18.812 -7.473 41.939 1.00 80.62 508 SER A N 1
ATOM 3964 C CA . SER A 1 508 ? -18.659 -6.089 41.499 1.00 80.62 508 SER A CA 1
ATOM 3965 C C . SER A 1 508 ? -20.001 -5.385 41.435 1.00 80.62 508 SER A C 1
ATOM 3967 O O . SER A 1 508 ? -20.981 -6.009 41.016 1.00 80.62 508 SER A O 1
ATOM 3969 N N . PRO A 1 509 ? -20.043 -4.085 41.758 1.00 87.38 509 PRO A N 1
ATOM 3970 C CA . PRO A 1 509 ? -21.212 -3.280 41.475 1.00 87.38 509 PRO A CA 1
ATOM 3971 C C . PRO A 1 509 ? -21.414 -3.127 39.964 1.00 87.38 509 PRO A C 1
ATOM 3973 O O . PRO A 1 509 ? -20.434 -3.136 39.210 1.00 87.38 509 PRO A O 1
ATOM 3976 N N . PRO A 1 510 ? -22.667 -2.993 39.505 1.00 87.81 510 PRO A N 1
ATOM 3977 C CA . PRO A 1 510 ? -22.949 -2.751 38.102 1.00 87.81 510 PRO A CA 1
ATOM 3978 C C . PRO A 1 510 ? -22.375 -1.394 37.668 1.00 87.81 510 PRO A C 1
ATOM 3980 O O . PRO A 1 510 ? -22.318 -0.450 38.468 1.00 87.81 510 PRO A O 1
ATOM 3983 N N . PRO A 1 511 ? -21.956 -1.264 36.400 1.00 89.88 511 PRO A N 1
ATOM 3984 C CA . PRO A 1 511 ? -21.455 -0.002 35.877 1.00 89.88 511 PRO A CA 1
ATOM 3985 C C . PRO A 1 511 ? -22.548 1.075 35.904 1.00 89.88 511 PRO A C 1
ATOM 3987 O O . PRO A 1 511 ? -23.719 0.803 35.643 1.00 89.88 511 PRO A O 1
ATOM 3990 N N . GLN A 1 512 ? -22.154 2.317 36.191 1.00 89.19 512 GLN A N 1
ATOM 3991 C CA . GLN A 1 512 ? -23.057 3.480 36.198 1.00 89.19 512 GLN A CA 1
ATOM 3992 C C . GLN A 1 512 ? -23.273 4.058 34.791 1.00 89.19 512 GLN A C 1
ATOM 3994 O O . GLN A 1 512 ? -24.324 4.619 34.484 1.00 89.19 512 GLN A O 1
ATOM 3999 N N . THR A 1 513 ? -22.295 3.867 33.907 1.00 90.12 513 THR A N 1
ATOM 4000 C CA . THR A 1 513 ? -22.320 4.282 32.501 1.00 90.12 513 THR A CA 1
ATOM 4001 C C . THR A 1 513 ? -21.951 3.102 31.612 1.00 90.12 513 THR A C 1
ATOM 4003 O O . THR A 1 513 ? -21.109 2.288 31.989 1.00 90.12 513 THR A O 1
ATOM 4006 N N . MET A 1 514 ? -22.559 3.012 30.430 1.00 91.12 514 MET A N 1
ATOM 4007 C CA . MET A 1 514 ? -22.181 2.006 29.436 1.00 91.12 514 MET A CA 1
ATOM 4008 C C . MET A 1 514 ? -20.805 2.316 28.847 1.00 91.12 514 MET A C 1
ATOM 4010 O O . MET A 1 514 ? -20.473 3.483 28.629 1.00 91.12 514 MET A O 1
ATOM 4014 N N . SER A 1 515 ? -20.038 1.270 28.552 1.00 91.44 515 SER A N 1
ATOM 4015 C CA . SER A 1 515 ? -18.784 1.407 27.813 1.00 91.44 515 SER A CA 1
ATOM 4016 C C . SER A 1 515 ? -19.052 1.787 26.355 1.00 91.44 515 SER A C 1
ATOM 4018 O O . SER A 1 515 ? -20.095 1.431 25.802 1.00 91.44 515 SER A O 1
ATOM 4020 N N . GLN A 1 516 ? -18.117 2.494 25.722 1.00 92.81 516 GLN A N 1
ATOM 4021 C CA . GLN A 1 516 ? -18.208 2.949 24.331 1.00 92.81 516 GLN A CA 1
ATOM 4022 C C . GLN A 1 516 ? -17.153 2.277 23.457 1.00 92.81 516 GLN A C 1
ATOM 4024 O O . GLN A 1 516 ? -16.000 2.154 23.862 1.00 92.81 516 GLN A O 1
ATOM 4029 N N . LEU A 1 517 ? -17.548 1.840 22.259 1.00 92.56 517 LEU A N 1
ATOM 4030 C CA . LEU A 1 517 ? -16.654 1.317 21.226 1.00 92.56 517 LEU A CA 1
ATOM 4031 C C . LEU A 1 517 ? -16.604 2.285 20.042 1.00 92.56 517 LEU A C 1
ATOM 4033 O O . LEU A 1 517 ? -17.646 2.627 19.479 1.00 92.56 517 LEU A O 1
ATOM 4037 N N . THR A 1 518 ? -15.390 2.601 19.599 1.00 94.88 518 THR A N 1
ATOM 4038 C CA . THR A 1 518 ? -15.128 3.292 18.331 1.00 94.88 518 THR A CA 1
ATOM 4039 C C . THR A 1 518 ? -14.180 2.449 17.482 1.00 94.88 518 THR A C 1
ATOM 4041 O O . THR A 1 518 ? -13.208 1.892 17.997 1.00 94.88 518 THR A O 1
ATOM 4044 N N . ILE A 1 519 ? -14.447 2.324 16.181 1.00 95.19 519 ILE A N 1
ATOM 4045 C CA . ILE A 1 519 ? -13.585 1.619 15.224 1.00 95.19 519 ILE A CA 1
ATOM 4046 C C . ILE A 1 519 ? -13.256 2.533 14.052 1.00 95.19 519 ILE A C 1
ATOM 4048 O O . ILE A 1 519 ? -14.141 3.100 13.427 1.00 95.19 519 ILE A O 1
ATOM 4052 N N . PHE A 1 520 ? -11.974 2.598 13.713 1.00 95.44 520 PHE A N 1
ATOM 4053 C CA . PHE A 1 520 ? -11.460 3.266 12.528 1.00 95.44 520 PHE A CA 1
ATOM 4054 C C . PHE A 1 520 ? -10.905 2.215 11.574 1.00 95.44 520 PHE A C 1
ATOM 4056 O O . PHE A 1 520 ? -10.094 1.374 11.977 1.00 95.44 520 PHE A O 1
ATOM 4063 N N . ALA A 1 521 ? -11.317 2.264 10.314 1.00 95.69 521 ALA A N 1
ATOM 4064 C CA . ALA A 1 521 ? -10.836 1.364 9.275 1.00 95.69 521 ALA A CA 1
ATOM 4065 C C . ALA A 1 521 ? -10.471 2.144 8.014 1.00 95.69 521 ALA A C 1
ATOM 4067 O O . ALA A 1 521 ? -11.162 3.095 7.657 1.00 95.69 521 ALA A O 1
ATOM 4068 N N . THR A 1 522 ? -9.410 1.705 7.341 1.00 94.81 522 THR A N 1
ATOM 4069 C CA . THR A 1 522 ? -8.980 2.204 6.031 1.00 94.81 522 THR A CA 1
ATOM 4070 C C . THR A 1 522 ? -8.774 1.012 5.100 1.00 94.81 522 THR A C 1
ATOM 4072 O O . THR A 1 522 ? -8.078 0.059 5.473 1.00 94.81 522 THR A O 1
ATOM 4075 N N . ASP A 1 523 ? -9.382 1.048 3.918 1.00 92.00 523 ASP A N 1
ATOM 4076 C CA . ASP A 1 523 ? -9.230 0.027 2.872 1.00 92.00 523 ASP A CA 1
ATOM 4077 C C . ASP A 1 523 ? -7.838 0.082 2.188 1.00 92.00 523 ASP A C 1
ATOM 4079 O O . ASP A 1 523 ? -6.963 0.859 2.581 1.00 92.00 523 ASP A O 1
ATOM 4083 N N . GLU A 1 524 ? -7.577 -0.778 1.195 1.00 88.62 524 GLU A N 1
ATOM 4084 C CA . GLU A 1 524 ? -6.326 -0.730 0.410 1.00 88.62 524 GLU A CA 1
ATOM 4085 C C . GLU A 1 524 ? -6.254 0.445 -0.590 1.00 88.62 524 GLU A C 1
ATOM 4087 O O . GLU A 1 524 ? -5.160 0.772 -1.061 1.00 88.62 524 GLU A O 1
ATOM 4092 N N . SER A 1 525 ? -7.385 1.091 -0.886 1.00 88.38 525 SER A N 1
ATOM 4093 C CA . SER A 1 525 ? -7.546 2.247 -1.787 1.00 88.38 525 SER A CA 1
ATOM 4094 C C . SER A 1 525 ? -7.163 3.575 -1.138 1.00 88.38 525 SER A C 1
ATOM 4096 O O . SER A 1 525 ? -6.670 4.467 -1.830 1.00 88.38 525 SER A O 1
ATOM 4098 N N . GLY A 1 526 ? -7.376 3.694 0.174 1.00 88.56 526 GLY A N 1
ATOM 4099 C CA . GLY A 1 526 ? -7.254 4.919 0.962 1.00 88.56 526 GLY A CA 1
ATOM 4100 C C . GLY A 1 526 ? -8.557 5.396 1.623 1.00 88.56 526 GLY A C 1
ATOM 4101 O O . GLY A 1 526 ? -8.489 6.255 2.510 1.00 88.56 526 GLY A O 1
ATOM 4102 N N . ASN A 1 527 ? -9.725 4.837 1.283 1.00 90.62 527 ASN A N 1
ATOM 4103 C CA . ASN A 1 527 ? -10.991 5.260 1.878 1.00 90.62 527 ASN A CA 1
ATOM 4104 C C . ASN A 1 527 ? -11.051 4.849 3.343 1.00 90.62 527 ASN A C 1
ATOM 4106 O O . ASN A 1 527 ? -10.713 3.726 3.720 1.00 90.62 527 ASN A O 1
ATOM 4110 N N . SER A 1 528 ? -11.511 5.774 4.180 1.00 93.31 528 SER A N 1
ATOM 4111 C CA . SER A 1 528 ? -11.577 5.575 5.624 1.00 93.31 528 SER A CA 1
ATOM 4112 C C . SER A 1 528 ? -12.993 5.749 6.153 1.00 93.31 528 SER A C 1
ATOM 4114 O O . SER A 1 528 ? -13.762 6.566 5.649 1.00 93.31 528 SER A O 1
ATOM 4116 N N . ILE A 1 529 ? -13.314 5.000 7.202 1.00 95.50 529 ILE A N 1
ATOM 4117 C CA . ILE A 1 529 ? -14.573 5.093 7.937 1.00 95.50 529 ILE A CA 1
ATOM 4118 C C . ILE A 1 529 ? -14.304 5.094 9.443 1.00 95.50 529 ILE A C 1
ATOM 4120 O O . ILE A 1 529 ? -13.422 4.383 9.933 1.00 95.50 529 ILE A O 1
ATOM 4124 N N . GLU A 1 530 ? -15.090 5.888 10.165 1.00 94.38 530 GLU A N 1
ATOM 4125 C CA . GLU A 1 530 ? -15.212 5.849 11.619 1.00 94.38 530 GLU A CA 1
ATOM 4126 C C . GLU A 1 530 ? -16.592 5.283 11.968 1.00 94.38 530 GLU A C 1
ATOM 4128 O O . GLU A 1 530 ? -17.621 5.799 11.531 1.00 94.38 530 GLU A O 1
ATOM 4133 N N . PHE A 1 531 ? -16.610 4.186 12.718 1.00 91.31 531 PHE A N 1
ATOM 4134 C CA . PHE A 1 531 ? -17.812 3.568 13.256 1.00 91.31 531 PHE A CA 1
ATOM 4135 C C . PHE A 1 531 ? -17.883 3.834 14.759 1.00 91.31 531 PHE A C 1
ATOM 4137 O O . PHE A 1 531 ? -16.990 3.419 15.502 1.00 91.31 531 PHE A O 1
ATOM 4144 N N . GLY A 1 532 ? -18.969 4.460 15.208 1.00 87.31 532 GLY A N 1
ATOM 4145 C CA . GLY A 1 532 ? -19.200 4.807 16.610 1.00 87.31 532 GLY A CA 1
ATOM 4146 C C . GLY A 1 532 ? -19.013 6.298 16.908 1.00 87.31 532 GLY A C 1
ATOM 4147 O O . GLY A 1 532 ? -18.951 7.098 15.975 1.00 87.31 532 GLY A O 1
ATOM 4148 N N . PRO A 1 533 ? -18.989 6.685 18.196 1.00 89.31 533 PRO A N 1
ATOM 4149 C CA . PRO A 1 533 ? -19.012 5.819 19.382 1.00 89.31 533 PRO A CA 1
ATOM 4150 C C . PRO A 1 533 ? -20.357 5.097 19.574 1.00 89.31 533 PRO A C 1
ATOM 4152 O O . PRO A 1 533 ? -21.414 5.721 19.533 1.00 89.31 533 PRO A O 1
ATOM 4155 N N . VAL A 1 534 ? -20.323 3.779 19.804 1.00 89.50 534 VAL A N 1
ATOM 4156 C CA . VAL A 1 534 ? -21.512 2.969 20.135 1.00 89.50 534 VAL A CA 1
ATOM 4157 C C . VAL A 1 534 ? -21.415 2.481 21.576 1.00 89.50 534 VAL A C 1
ATOM 4159 O O . VAL A 1 534 ? -20.425 1.850 21.952 1.00 89.50 534 VAL A O 1
ATOM 4162 N N . SER A 1 535 ? -22.441 2.755 22.382 1.00 90.62 535 SER A N 1
ATOM 4163 C CA . SER A 1 535 ? -22.546 2.228 23.745 1.00 90.62 535 SER A CA 1
ATOM 4164 C C . SER A 1 535 ? -22.902 0.742 23.739 1.00 90.62 535 SER A C 1
ATOM 4166 O O . SER A 1 535 ? -23.758 0.310 22.970 1.00 90.62 535 SER A O 1
ATOM 4168 N N . PHE A 1 536 ? -22.257 -0.047 24.597 1.00 88.94 536 PHE A N 1
ATOM 4169 C CA . PHE A 1 536 ? -22.487 -1.488 24.679 1.00 88.94 536 PHE A CA 1
ATOM 4170 C C . PHE A 1 536 ? -22.630 -2.001 26.124 1.00 88.94 536 PHE A C 1
ATOM 4172 O O . PHE A 1 536 ? -22.106 -1.404 27.066 1.00 88.94 536 PHE A O 1
ATOM 4179 N N . PHE A 1 537 ? -23.324 -3.138 26.269 1.00 86.94 537 PHE A N 1
ATOM 4180 C CA . PHE A 1 537 ? -23.786 -3.757 27.521 1.00 86.94 537 PHE A CA 1
ATOM 4181 C C . PHE A 1 537 ? -24.948 -3.015 28.192 1.00 86.94 537 PHE A C 1
ATOM 4183 O O . PHE A 1 537 ? -26.007 -2.902 27.596 1.00 86.94 537 PHE A O 1
ATOM 4190 N N . GLY A 1 538 ? -24.814 -2.598 29.445 1.00 89.88 538 GLY A N 1
ATOM 4191 C CA . GLY A 1 538 ? -25.886 -1.974 30.209 1.00 89.88 538 GLY A CA 1
ATOM 4192 C C . GLY A 1 538 ? -25.321 -1.256 31.422 1.00 89.88 538 GLY A C 1
ATOM 4193 O O . GLY A 1 538 ? -24.154 -1.449 31.767 1.00 89.88 538 GLY A O 1
ATOM 4194 N N . SER A 1 539 ? -26.127 -0.406 32.049 1.00 93.19 539 SER A N 1
ATOM 4195 C CA . SER A 1 539 ? -25.752 0.340 33.245 1.00 93.19 539 SER A CA 1
ATOM 4196 C C . SER A 1 539 ? -26.911 0.460 34.228 1.00 93.19 539 SER A C 1
ATOM 4198 O O . SER A 1 539 ? -28.072 0.453 33.828 1.00 93.19 539 SER A O 1
ATOM 4200 N N . ILE A 1 540 ? -26.596 0.586 35.516 1.00 93.75 540 ILE A N 1
ATOM 4201 C CA . ILE A 1 540 ? -27.560 0.870 36.586 1.00 93.75 540 ILE A CA 1
ATOM 4202 C C . ILE A 1 540 ? -27.278 2.280 37.083 1.00 93.75 540 ILE A C 1
ATOM 4204 O O . ILE A 1 540 ? -26.211 2.526 37.638 1.00 93.75 540 ILE A O 1
ATOM 4208 N N . SER A 1 541 ? -28.214 3.203 36.872 1.00 93.25 541 SER A N 1
ATOM 4209 C CA . SER A 1 541 ? -28.097 4.595 37.321 1.00 93.25 541 SER A CA 1
ATOM 4210 C C . SER A 1 541 ? -28.575 4.786 38.761 1.00 93.25 541 SER A C 1
ATOM 4212 O O . SER A 1 541 ? -28.125 5.705 39.445 1.00 93.25 541 SER A O 1
ATOM 4214 N N . PHE A 1 542 ? -29.476 3.923 39.239 1.00 94.44 542 PHE A N 1
ATOM 4215 C CA . PHE A 1 542 ? -29.933 3.914 40.625 1.00 94.44 542 PHE A CA 1
ATOM 4216 C C . PHE A 1 542 ? -30.403 2.502 41.032 1.00 94.44 542 PHE A C 1
ATOM 4218 O O . PHE A 1 542 ? -31.092 1.857 40.245 1.00 94.44 542 PHE A O 1
ATOM 4225 N N . PRO A 1 543 ? -30.058 1.997 42.230 1.00 94.62 543 PRO A N 1
ATOM 4226 C CA . PRO A 1 543 ? -29.221 2.638 43.235 1.00 94.62 543 PRO A CA 1
ATOM 4227 C C . PRO A 1 543 ? -27.731 2.497 42.908 1.00 94.62 543 PRO A C 1
ATOM 4229 O O . PRO A 1 543 ? -27.306 1.562 42.228 1.00 94.62 543 PRO A O 1
ATOM 4232 N N . ILE A 1 544 ? -26.925 3.427 43.420 1.00 92.56 544 ILE A N 1
ATOM 4233 C CA . ILE A 1 544 ? -25.466 3.269 43.435 1.00 92.56 544 ILE A CA 1
ATOM 4234 C C . ILE A 1 544 ? -25.066 2.192 44.452 1.00 92.56 544 ILE A C 1
ATOM 4236 O O . ILE A 1 544 ? -25.821 1.887 45.373 1.00 92.56 544 ILE A O 1
ATOM 4240 N N . ASP A 1 545 ? -23.872 1.618 44.323 1.00 91.44 545 ASP A N 1
ATOM 4241 C CA . ASP A 1 545 ? -23.369 0.712 45.359 1.00 91.44 545 ASP A CA 1
ATOM 4242 C C . ASP A 1 545 ? -23.212 1.432 46.701 1.00 91.44 545 ASP A C 1
ATOM 4244 O O . ASP A 1 545 ? -22.863 2.614 46.751 1.00 91.44 545 ASP A O 1
ATOM 4248 N N . LYS A 1 546 ? -23.457 0.699 47.788 1.00 91.81 546 LYS A N 1
ATOM 4249 C CA . LYS A 1 546 ? -23.498 1.220 49.159 1.00 91.81 546 LYS A CA 1
ATOM 4250 C C . LYS A 1 546 ? -24.602 2.259 49.393 1.00 91.81 546 LYS A C 1
ATOM 4252 O O . LYS A 1 546 ? -24.395 3.273 50.063 1.00 91.81 546 LYS A O 1
ATOM 4257 N N . HIS A 1 547 ? -25.785 2.021 48.829 1.00 94.50 547 HIS A N 1
ATOM 4258 C CA . HIS A 1 547 ? -26.914 2.940 48.947 1.00 94.50 547 HIS A CA 1
ATOM 4259 C C . HIS A 1 547 ? -27.677 2.755 50.263 1.00 94.50 547 HIS A C 1
ATOM 4261 O O . HIS A 1 547 ? -28.046 1.639 50.621 1.00 94.50 547 HIS A O 1
ATOM 4267 N N . VAL A 1 548 ? -27.949 3.856 50.967 1.00 94.00 548 VAL A N 1
ATOM 4268 C CA . VAL A 1 548 ? -28.828 3.862 52.144 1.00 94.00 548 VAL A CA 1
ATOM 4269 C C . VAL A 1 548 ? -30.236 4.240 51.711 1.00 94.00 548 VAL A C 1
ATOM 4271 O O . VAL A 1 548 ? -30.438 5.325 51.164 1.00 94.00 548 VAL A O 1
ATOM 4274 N N . HIS A 1 549 ? -31.196 3.368 51.996 1.00 95.00 549 HIS A N 1
ATOM 4275 C CA . HIS A 1 549 ? -32.601 3.546 51.644 1.00 95.00 549 HIS A CA 1
ATOM 4276 C C . HIS A 1 549 ? -33.489 3.510 52.889 1.00 95.00 549 HIS A C 1
ATOM 4278 O O . HIS A 1 549 ? -33.125 2.891 53.884 1.00 95.00 549 HIS A O 1
ATOM 4284 N N . TYR A 1 550 ? -34.653 4.161 52.847 1.00 92.12 550 TYR A N 1
ATOM 4285 C CA . TYR A 1 550 ? -35.558 4.255 54.007 1.00 92.12 550 TYR A CA 1
ATOM 4286 C C . TYR A 1 550 ? -36.948 3.647 53.768 1.00 92.12 550 TYR A C 1
ATOM 4288 O O . TYR A 1 550 ? -37.642 3.307 54.722 1.00 92.12 550 TYR A O 1
ATOM 4296 N N . SER A 1 551 ? -37.364 3.486 52.509 1.00 92.06 551 SER A N 1
ATOM 4297 C CA . SER A 1 551 ? -38.628 2.818 52.170 1.00 92.06 551 SER A CA 1
ATOM 4298 C C . SER A 1 551 ? -38.434 1.297 52.091 1.00 92.06 551 SER A C 1
ATOM 4300 O O . SER A 1 551 ? -37.318 0.793 52.000 1.00 92.06 551 SER A O 1
ATOM 4302 N N . ASP A 1 552 ? -39.530 0.558 52.210 1.00 92.81 552 ASP A N 1
ATOM 4303 C CA . ASP A 1 552 ? -39.642 -0.877 51.928 1.00 92.81 552 ASP A CA 1
ATOM 4304 C C . ASP A 1 552 ? -39.450 -1.237 50.452 1.00 92.81 552 ASP A C 1
ATOM 4306 O O . ASP A 1 552 ? -39.111 -2.377 50.154 1.00 92.81 552 ASP A O 1
ATOM 4310 N N . THR A 1 553 ? -39.612 -0.281 49.539 1.00 94.38 553 THR A N 1
ATOM 4311 C CA . THR A 1 553 ? -39.500 -0.500 48.098 1.00 94.38 553 THR A CA 1
ATOM 4312 C C . THR A 1 553 ? -38.452 0.415 47.489 1.00 94.38 553 THR A C 1
ATOM 4314 O O . THR A 1 553 ? -38.383 1.608 47.786 1.00 94.38 553 THR A O 1
ATOM 4317 N N . LEU A 1 554 ? -37.611 -0.134 46.617 1.00 95.62 554 LEU A N 1
ATOM 4318 C CA . LEU A 1 554 ? -36.606 0.614 45.872 1.00 95.62 554 LEU A CA 1
ATOM 4319 C C . LEU A 1 554 ? -36.807 0.391 44.377 1.00 95.62 554 LEU A C 1
ATOM 4321 O O . LEU A 1 554 ? -36.990 -0.733 43.935 1.00 95.62 554 LEU A O 1
ATOM 4325 N N . ILE A 1 555 ? -36.765 1.456 43.581 1.00 95.69 555 ILE A N 1
ATOM 4326 C CA . ILE A 1 555 ? -36.860 1.341 42.123 1.00 95.69 555 ILE A CA 1
ATOM 4327 C C . ILE A 1 555 ? -35.447 1.234 41.571 1.00 95.69 555 ILE A C 1
ATOM 4329 O O . ILE A 1 555 ? -34.669 2.167 41.720 1.00 95.69 555 ILE A O 1
ATOM 4333 N N . VAL A 1 556 ? -35.111 0.123 40.926 1.00 96.00 556 VAL A N 1
ATOM 4334 C CA . VAL A 1 556 ? -33.859 -0.008 40.176 1.00 96.00 556 VAL A CA 1
ATOM 4335 C C . VAL A 1 556 ? -34.064 0.617 38.804 1.00 96.00 556 VAL A C 1
ATOM 4337 O O . VAL A 1 556 ? -35.029 0.271 38.133 1.00 96.00 556 VAL A O 1
ATOM 4340 N N . ILE A 1 557 ? -33.182 1.526 38.393 1.00 95.44 557 ILE A N 1
ATOM 4341 C CA . ILE A 1 557 ? -33.238 2.241 37.114 1.00 95.44 557 ILE A CA 1
ATOM 4342 C C . ILE A 1 557 ? -31.930 2.005 36.364 1.00 95.44 557 ILE A C 1
ATOM 4344 O O . ILE A 1 557 ? -30.845 2.116 36.942 1.00 95.44 557 ILE A O 1
ATOM 4348 N N . GLY A 1 558 ? -32.024 1.707 35.072 1.00 95.06 558 GLY A N 1
ATOM 4349 C CA . GLY A 1 558 ? -30.858 1.460 34.236 1.00 95.06 558 GLY A CA 1
ATOM 4350 C C . GLY A 1 558 ? -31.115 1.630 32.746 1.00 95.06 558 GLY A C 1
ATOM 4351 O O . GLY A 1 558 ? -32.238 1.893 32.317 1.00 95.06 558 GLY A O 1
ATOM 4352 N N . ASN A 1 559 ? -30.045 1.480 31.970 1.00 93.88 559 ASN A N 1
ATOM 4353 C CA . ASN A 1 559 ? -30.067 1.496 30.510 1.00 93.88 559 ASN A CA 1
ATOM 4354 C C . ASN A 1 559 ? -29.431 0.215 29.970 1.00 93.88 559 ASN A C 1
ATOM 4356 O O . ASN A 1 559 ? -28.573 -0.388 30.621 1.00 93.88 559 ASN A O 1
ATOM 4360 N N . ALA A 1 560 ? -29.817 -0.164 28.764 1.00 91.56 560 ALA A N 1
ATOM 4361 C CA . ALA A 1 560 ? -29.314 -1.317 28.044 1.00 91.56 560 ALA A CA 1
ATOM 4362 C C . ALA A 1 560 ? -28.827 -0.905 26.656 1.00 91.56 560 ALA A C 1
ATOM 4364 O O . ALA A 1 560 ? -29.215 0.131 26.130 1.00 91.56 560 ALA A O 1
ATOM 4365 N N . SER A 1 561 ? -27.977 -1.727 26.055 1.00 90.38 561 SER A N 1
ATOM 4366 C CA . SER A 1 561 ? -27.607 -1.614 24.652 1.00 90.38 561 SER A CA 1
ATOM 4367 C C . SER A 1 561 ? -28.257 -2.731 23.842 1.00 90.38 561 SER A C 1
ATOM 4369 O O . SER A 1 561 ? -28.502 -3.820 24.361 1.00 90.38 561 SER A O 1
ATOM 4371 N N . GLU A 1 562 ? -28.399 -2.522 22.532 1.00 83.25 562 GLU A N 1
ATOM 4372 C CA . GLU A 1 562 ? -28.967 -3.504 21.586 1.00 83.25 562 GLU A CA 1
ATOM 4373 C C . GLU A 1 562 ? -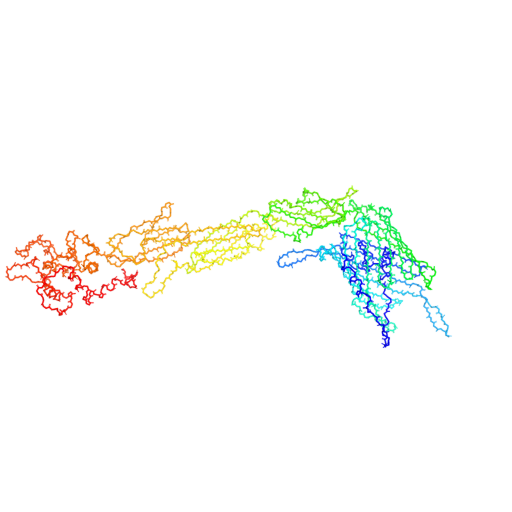28.204 -4.851 21.524 1.00 83.25 562 GLU A C 1
ATOM 4375 O O . GLU A 1 562 ? -28.683 -5.846 20.975 1.00 83.25 562 GLU A O 1
ATOM 4380 N N . ILE A 1 563 ? -26.990 -4.909 22.086 1.00 80.94 563 ILE A N 1
ATOM 4381 C CA . ILE A 1 563 ? -26.160 -6.125 22.158 1.00 80.94 563 ILE A CA 1
ATOM 4382 C C . ILE A 1 563 ? -26.643 -7.065 23.277 1.00 80.94 563 ILE A C 1
ATOM 4384 O O . ILE A 1 563 ? -26.327 -8.262 23.262 1.00 80.94 563 ILE A O 1
ATOM 4388 N N . LEU A 1 564 ? -27.385 -6.546 24.257 1.00 86.25 564 LEU A N 1
ATOM 4389 C CA . LEU A 1 564 ? -28.028 -7.374 25.267 1.00 86.25 564 LEU A CA 1
ATOM 4390 C C . LEU A 1 564 ? -29.260 -8.056 24.679 1.00 86.25 564 LEU A C 1
ATOM 4392 O O . LEU A 1 564 ? -30.027 -7.469 23.924 1.00 86.25 564 LEU A O 1
ATOM 4396 N N . GLN A 1 565 ? -29.424 -9.321 25.042 1.00 86.94 565 GLN A N 1
ATOM 4397 C CA . GLN A 1 565 ? -30.625 -10.086 24.761 1.00 86.94 565 GLN A CA 1
ATOM 4398 C C . GLN A 1 565 ? -31.649 -9.863 25.870 1.00 86.94 565 GLN A C 1
ATOM 4400 O O . GLN A 1 565 ? -32.790 -9.536 25.573 1.00 86.94 565 GLN A O 1
ATOM 4405 N N . ASP A 1 566 ? -31.232 -10.034 27.128 1.00 90.44 566 ASP A N 1
ATOM 4406 C CA . ASP A 1 566 ? -32.108 -9.994 28.297 1.00 90.44 566 ASP A CA 1
ATOM 4407 C C . ASP A 1 566 ? -31.392 -9.406 29.525 1.00 90.44 566 ASP A C 1
ATOM 4409 O O . ASP A 1 566 ? -30.164 -9.456 29.650 1.00 90.44 566 ASP A O 1
ATOM 4413 N N . ILE A 1 567 ? -32.175 -8.851 30.455 1.00 93.06 567 ILE A N 1
ATOM 4414 C CA . ILE A 1 567 ? -31.703 -8.301 31.732 1.00 93.06 567 ILE A CA 1
ATOM 4415 C C . ILE A 1 567 ? -32.521 -8.912 32.857 1.00 93.06 567 ILE A C 1
ATOM 4417 O O . ILE A 1 567 ? -33.748 -8.961 32.769 1.00 93.06 567 ILE A O 1
ATOM 4421 N N . TYR A 1 568 ? -31.847 -9.336 33.924 1.00 94.12 568 TYR A N 1
ATOM 4422 C CA . TYR A 1 568 ? -32.493 -9.861 35.120 1.00 94.12 568 TYR A CA 1
ATOM 4423 C C . TYR A 1 568 ? -32.078 -9.066 36.355 1.00 94.12 568 TYR A C 1
ATOM 4425 O O . TYR A 1 568 ? -30.885 -8.859 36.581 1.00 94.12 568 TYR A O 1
ATOM 4433 N N . ILE A 1 569 ? -33.051 -8.673 37.173 1.00 93.88 569 ILE A N 1
ATOM 4434 C CA . ILE A 1 569 ? -32.850 -8.064 38.491 1.00 93.88 5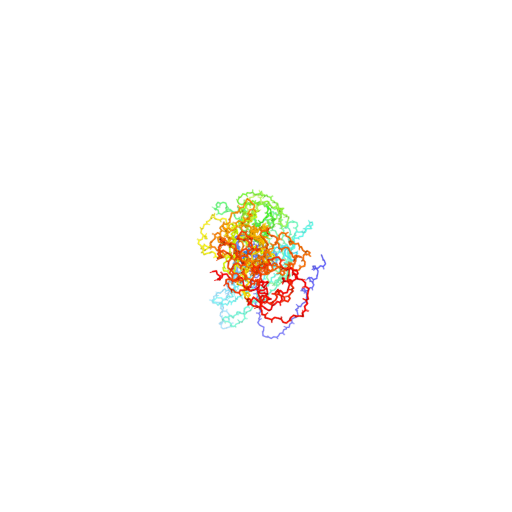69 ILE A CA 1
ATOM 4435 C C . ILE A 1 569 ? -33.447 -9.013 39.526 1.00 93.88 569 ILE A C 1
ATOM 4437 O O . ILE A 1 569 ? -34.608 -9.384 39.418 1.00 93.88 569 ILE A O 1
ATOM 4441 N N . ASN A 1 570 ? -32.650 -9.477 40.490 1.00 91.62 570 ASN A N 1
ATOM 4442 C CA . ASN A 1 570 ? -33.042 -10.507 41.461 1.00 91.62 570 ASN A CA 1
ATOM 4443 C C . ASN A 1 570 ? -33.680 -11.752 40.810 1.00 91.62 570 ASN A C 1
ATOM 4445 O O . ASN A 1 570 ? -34.588 -12.362 41.367 1.00 91.62 570 ASN A O 1
ATOM 4449 N N . LYS A 1 571 ? -33.165 -12.143 39.633 1.00 89.62 571 LYS A N 1
ATOM 4450 C CA . LYS A 1 571 ? -33.648 -13.252 38.780 1.00 89.62 571 LYS A CA 1
ATOM 4451 C C . LYS A 1 571 ? -34.991 -13.002 38.083 1.00 89.62 571 LYS A C 1
ATOM 4453 O O . LYS A 1 571 ? -35.461 -13.878 37.360 1.00 89.62 571 LYS A O 1
ATOM 4458 N N . GLU A 1 572 ? -35.569 -11.814 38.219 1.00 91.94 572 GLU A N 1
ATOM 4459 C CA . GLU A 1 572 ? -36.748 -11.395 37.466 1.00 91.94 572 GLU A CA 1
ATOM 4460 C C . GLU A 1 572 ? -36.339 -10.694 36.177 1.00 91.94 572 GLU A C 1
ATOM 4462 O O . GLU A 1 572 ? -35.498 -9.794 36.179 1.00 91.94 572 GLU A O 1
ATOM 4467 N N . LYS A 1 573 ? -36.927 -11.122 35.060 1.00 93.56 573 LYS A N 1
ATOM 4468 C CA . LYS A 1 573 ? -36.654 -10.548 33.744 1.00 93.56 573 LYS A CA 1
ATOM 4469 C C . LYS A 1 573 ? -37.268 -9.154 33.639 1.00 93.56 573 LYS A C 1
ATOM 4471 O O . LYS A 1 573 ? -38.459 -8.984 33.887 1.00 93.56 573 LYS A O 1
ATOM 4476 N N . VAL A 1 574 ? -36.469 -8.185 33.207 1.00 92.81 574 VAL A N 1
ATOM 4477 C CA . VAL A 1 574 ? -36.887 -6.790 33.062 1.00 92.81 574 VAL A CA 1
ATOM 4478 C C . VAL A 1 574 ? -37.262 -6.482 31.613 1.00 92.81 574 VAL A C 1
ATOM 4480 O O . VAL A 1 574 ? -36.655 -6.997 30.675 1.00 92.81 574 VAL A O 1
ATOM 4483 N N . THR A 1 575 ? -38.270 -5.633 31.425 1.00 91.38 575 THR A N 1
ATOM 4484 C CA . THR A 1 575 ? -38.685 -5.123 30.112 1.00 91.38 575 THR A CA 1
ATOM 4485 C C . THR A 1 575 ? -38.056 -3.763 29.832 1.00 91.38 575 THR A C 1
ATOM 4487 O O . THR A 1 575 ? -38.078 -2.890 30.701 1.00 91.38 575 THR A O 1
ATOM 4490 N N . LEU A 1 576 ? -37.546 -3.577 28.614 1.00 91.56 576 LEU A N 1
ATOM 4491 C CA . LEU A 1 576 ? -37.008 -2.304 28.134 1.00 91.56 576 LEU A CA 1
ATOM 4492 C C . LEU A 1 576 ? -38.108 -1.443 27.502 1.00 91.56 576 LEU A C 1
ATOM 4494 O O . LEU A 1 576 ? -39.045 -1.973 26.897 1.00 91.56 576 LEU A O 1
ATOM 4498 N N . ASP A 1 577 ? -37.994 -0.126 27.652 1.00 90.69 577 ASP A N 1
ATOM 4499 C CA . ASP A 1 577 ? -38.807 0.847 26.923 1.00 90.69 577 ASP A CA 1
ATOM 4500 C C . ASP A 1 577 ? -38.237 1.138 25.518 1.00 90.69 577 ASP A C 1
ATOM 4502 O O . ASP A 1 577 ? -37.265 0.525 25.080 1.00 90.69 577 ASP A O 1
ATOM 4506 N N . ALA A 1 578 ? -38.869 2.055 24.777 1.00 88.81 578 ALA A N 1
ATOM 4507 C CA . ALA A 1 578 ? -38.457 2.411 23.416 1.00 88.81 578 ALA A CA 1
ATOM 4508 C C . ALA A 1 578 ? -37.117 3.169 23.347 1.00 88.81 578 ALA A C 1
ATOM 4510 O O . ALA A 1 578 ? -36.588 3.365 22.256 1.00 88.81 578 ALA A O 1
ATOM 4511 N N . GLU A 1 579 ? -36.591 3.614 24.491 1.00 88.94 579 GLU A N 1
ATOM 4512 C CA . GLU A 1 579 ? -35.305 4.295 24.616 1.00 88.94 579 GLU A CA 1
ATOM 4513 C C . GLU A 1 579 ? -34.247 3.407 25.302 1.00 88.94 579 GLU A C 1
ATOM 4515 O O . GLU A 1 579 ? -33.259 3.924 25.827 1.00 88.94 579 GLU A O 1
ATOM 4520 N N . ASP A 1 580 ? -34.458 2.085 25.315 1.00 91.00 580 ASP A N 1
ATOM 4521 C CA . ASP A 1 580 ? -33.587 1.076 25.932 1.00 91.00 580 ASP A CA 1
ATOM 4522 C C . ASP A 1 580 ? -33.341 1.287 27.435 1.00 91.00 580 ASP A C 1
ATOM 4524 O O . ASP A 1 580 ? -32.298 0.920 27.987 1.00 91.00 580 ASP A O 1
ATOM 4528 N N . ARG A 1 581 ? -34.314 1.867 28.139 1.00 93.25 581 ARG A N 1
ATOM 4529 C CA . ARG A 1 581 ? -34.265 2.059 29.592 1.00 93.25 581 A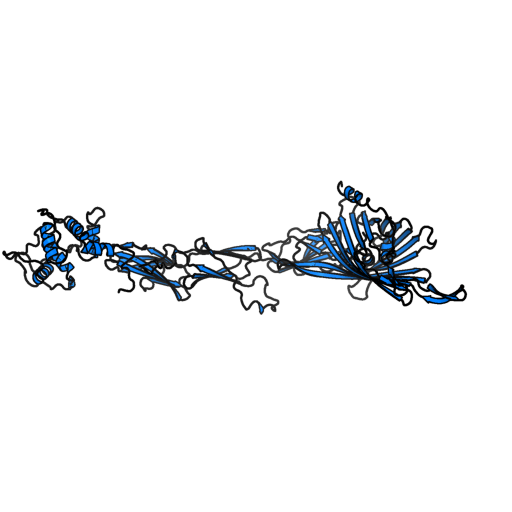RG A CA 1
ATOM 4530 C C . ARG A 1 581 ? -35.143 1.043 30.288 1.00 93.25 581 ARG A C 1
ATOM 4532 O O . ARG A 1 581 ? -36.129 0.555 29.738 1.00 93.25 581 ARG A O 1
ATOM 4539 N N . PHE A 1 582 ? -34.824 0.776 31.544 1.00 94.31 582 PHE A N 1
ATOM 4540 C CA . PHE A 1 582 ? -35.675 -0.030 32.398 1.00 94.31 582 PHE A CA 1
ATOM 4541 C C . PHE A 1 582 ? -35.832 0.556 33.789 1.00 94.31 582 PHE A C 1
ATOM 4543 O O . PHE A 1 582 ? -34.944 1.232 34.317 1.00 94.31 582 PHE A O 1
ATOM 4550 N N . SER A 1 583 ? -36.968 0.227 34.398 1.00 94.81 583 SER A N 1
ATOM 4551 C CA . SER A 1 583 ? -37.189 0.399 35.820 1.00 94.81 583 SER A CA 1
ATOM 4552 C C . SER A 1 583 ? -37.954 -0.786 36.399 1.00 94.81 583 SER A C 1
ATOM 4554 O O . SER A 1 583 ? -38.892 -1.292 35.784 1.00 94.81 583 SER A O 1
ATOM 4556 N N . ILE A 1 584 ? -37.538 -1.255 37.574 1.00 95.19 584 ILE A N 1
ATOM 4557 C CA . ILE A 1 584 ? -38.213 -2.345 38.284 1.00 95.19 584 ILE A CA 1
ATOM 4558 C C . ILE A 1 584 ? -38.227 -2.058 39.791 1.00 95.19 584 ILE A C 1
ATOM 4560 O O . ILE A 1 584 ? -37.176 -1.736 40.355 1.00 95.19 584 ILE A O 1
ATOM 4564 N N . PRO A 1 585 ? -39.394 -2.109 40.458 1.00 95.56 585 PRO A N 1
ATOM 4565 C CA . PRO A 1 585 ? -39.460 -2.011 41.908 1.00 95.56 585 PRO A CA 1
ATOM 4566 C C . PRO A 1 585 ? -38.992 -3.322 42.546 1.00 95.56 585 PRO A C 1
ATOM 4568 O O . PRO A 1 585 ? -39.368 -4.403 42.106 1.00 95.56 585 PRO A O 1
ATOM 4571 N N . ILE A 1 586 ? -38.197 -3.217 43.604 1.00 94.88 586 ILE A N 1
ATOM 4572 C CA . ILE A 1 586 ? -37.766 -4.335 44.438 1.00 94.88 586 ILE A CA 1
ATOM 4573 C C . ILE A 1 586 ? -38.181 -4.084 45.887 1.00 94.88 586 ILE A C 1
ATOM 4575 O O . ILE A 1 586 ? -38.093 -2.957 46.379 1.00 94.88 586 ILE A O 1
ATOM 4579 N N . GLU A 1 587 ? -38.617 -5.132 46.574 1.00 94.25 587 GLU A N 1
ATOM 4580 C CA . GLU A 1 587 ? -38.861 -5.091 48.016 1.00 94.25 587 GLU A CA 1
ATOM 4581 C C . GLU A 1 587 ? -37.546 -5.289 48.781 1.00 94.25 587 GLU A C 1
ATOM 4583 O O . GLU A 1 587 ? -36.664 -6.039 48.355 1.00 94.25 587 GLU A O 1
ATOM 4588 N N . LEU A 1 588 ? -37.402 -4.580 49.899 1.00 93.81 588 LEU A N 1
ATOM 4589 C CA . LEU A 1 588 ? -36.210 -4.572 50.738 1.00 93.81 588 LEU A CA 1
ATOM 4590 C C . LEU A 1 588 ? -36.560 -4.922 52.186 1.00 93.81 588 LEU A C 1
ATOM 4592 O O . LEU A 1 588 ? -37.391 -4.270 52.828 1.00 93.81 588 LEU A O 1
ATOM 4596 N N . ASP A 1 589 ? -35.831 -5.877 52.751 1.00 92.44 589 ASP A N 1
ATOM 4597 C CA . ASP A 1 589 ? -35.918 -6.216 54.169 1.00 92.44 589 ASP A CA 1
ATOM 4598 C C . ASP A 1 589 ? -35.207 -5.152 55.024 1.00 92.44 589 ASP A C 1
ATOM 4600 O O . ASP A 1 589 ? -34.237 -4.544 54.562 1.00 92.44 589 ASP A O 1
ATOM 4604 N N . PRO A 1 590 ? -35.636 -4.873 56.271 1.00 91.62 590 PRO A N 1
ATOM 4605 C CA . PRO A 1 590 ? -34.867 -4.016 57.172 1.00 91.62 590 PRO A CA 1
ATOM 4606 C C . PRO A 1 590 ? -33.435 -4.541 57.350 1.00 91.62 590 PRO A C 1
ATOM 4608 O O . PRO A 1 590 ? -33.232 -5.704 57.696 1.00 91.62 590 PRO A O 1
ATOM 4611 N N . GLY A 1 591 ? -32.439 -3.679 57.147 1.00 92.75 591 GLY A N 1
ATOM 4612 C CA . GLY A 1 591 ? -31.025 -4.034 57.221 1.00 92.75 591 GLY A CA 1
ATOM 4613 C C . GLY A 1 591 ? -30.369 -4.210 55.851 1.00 92.75 591 GLY A C 1
ATOM 4614 O O . GLY A 1 591 ? -30.611 -3.446 54.914 1.00 92.75 591 GLY A O 1
ATOM 4615 N N . LYS A 1 592 ? -29.439 -5.159 55.756 1.00 91.88 592 LYS A N 1
ATOM 4616 C CA . LYS A 1 592 ? -28.577 -5.338 54.581 1.00 91.88 592 LYS A CA 1
ATOM 4617 C C . LYS A 1 592 ? -29.282 -6.135 53.489 1.00 91.88 592 LYS A C 1
ATOM 4619 O O . LYS A 1 592 ? -29.755 -7.236 53.735 1.00 91.88 592 LYS A O 1
ATOM 4624 N N . ASN A 1 593 ? -29.282 -5.596 52.275 1.00 92.38 593 ASN A N 1
ATOM 4625 C CA . ASN A 1 593 ? -29.864 -6.195 51.079 1.00 92.38 593 ASN A CA 1
ATOM 4626 C C . ASN A 1 593 ? -28.830 -6.231 49.946 1.00 92.38 593 ASN A C 1
ATOM 4628 O O . ASN A 1 593 ? -27.992 -5.332 49.815 1.00 92.38 593 ASN A O 1
ATOM 4632 N N . VAL A 1 594 ? -28.917 -7.254 49.097 1.00 91.62 594 VAL A N 1
ATOM 4633 C CA . VAL A 1 594 ? -28.115 -7.379 47.874 1.00 91.62 594 VAL A CA 1
ATOM 4634 C C . VAL A 1 594 ? -29.054 -7.441 46.680 1.00 91.62 594 VAL A C 1
ATOM 4636 O O . VAL A 1 594 ? -29.933 -8.297 46.634 1.00 91.62 594 VAL A O 1
ATOM 4639 N N . ILE A 1 595 ? -28.845 -6.547 45.715 1.00 93.00 595 ILE A N 1
ATOM 4640 C CA . ILE A 1 595 ? -29.561 -6.552 44.438 1.00 93.00 595 ILE A CA 1
ATOM 4641 C C . ILE A 1 595 ? -28.669 -7.217 43.401 1.00 93.00 595 ILE A C 1
ATOM 4643 O O . ILE A 1 595 ? -27.603 -6.694 43.079 1.00 93.00 595 ILE A O 1
ATOM 4647 N N . GLU A 1 596 ? -29.103 -8.351 42.869 1.00 92.56 596 GLU A N 1
ATOM 4648 C CA . GLU A 1 596 ? -28.397 -9.087 41.822 1.00 92.56 596 GLU A CA 1
ATOM 4649 C C . GLU A 1 596 ? -28.834 -8.577 40.443 1.00 92.56 596 GLU A C 1
ATOM 4651 O O . GLU A 1 596 ? -30.008 -8.647 40.096 1.00 92.56 596 GLU A O 1
ATOM 4656 N N . THR A 1 597 ? -27.896 -8.085 39.637 1.00 92.75 597 THR A N 1
ATOM 4657 C CA . THR A 1 597 ? -28.114 -7.652 38.250 1.00 92.75 597 THR A CA 1
ATOM 4658 C C . THR A 1 597 ? -27.388 -8.587 37.297 1.00 92.75 597 THR A C 1
ATOM 4660 O O . THR A 1 597 ? -26.175 -8.754 37.396 1.00 92.75 597 THR A O 1
ATOM 4663 N N . THR A 1 598 ? -28.105 -9.168 36.339 1.00 91.75 598 THR A N 1
ATOM 4664 C CA . THR A 1 598 ? -27.529 -10.026 35.299 1.00 91.75 598 THR A CA 1
ATOM 4665 C C . THR A 1 598 ? -27.832 -9.463 33.919 1.00 91.75 598 THR A C 1
ATOM 4667 O O . THR A 1 598 ? -28.994 -9.344 33.541 1.00 91.75 598 THR A O 1
ATOM 4670 N N . PHE A 1 599 ? -26.786 -9.165 33.151 1.00 90.62 599 PHE A N 1
ATOM 4671 C CA . PHE A 1 599 ? -26.884 -8.825 31.734 1.00 90.62 599 PHE A CA 1
ATOM 4672 C C . PHE A 1 599 ? -26.585 -10.063 30.887 1.00 90.62 599 PHE A C 1
ATOM 4674 O O . PHE A 1 599 ? -25.483 -10.611 30.963 1.00 90.62 599 PHE A O 1
ATOM 4681 N N . GLU A 1 600 ? -27.546 -10.501 30.079 1.00 88.88 600 GLU A N 1
ATOM 4682 C CA . GLU A 1 600 ? -27.412 -11.620 29.148 1.00 88.88 600 GLU A CA 1
ATOM 4683 C C . GLU A 1 600 ? -27.234 -11.102 27.716 1.00 88.88 600 GLU A C 1
ATOM 4685 O O . GLU A 1 600 ? -27.990 -10.264 27.236 1.00 88.88 600 GLU A O 1
ATOM 4690 N N . THR A 1 601 ? -26.211 -11.592 27.020 1.00 82.75 601 THR A N 1
ATOM 4691 C CA . THR A 1 601 ? -25.926 -11.257 25.610 1.00 82.75 601 THR A CA 1
ATOM 4692 C C . THR A 1 601 ? -26.506 -12.306 24.659 1.00 82.75 601 THR A C 1
ATOM 4694 O O . THR A 1 601 ? -26.670 -13.453 25.069 1.00 82.75 601 THR A O 1
ATOM 4697 N N . HIS A 1 602 ? -26.676 -11.968 23.369 1.00 76.62 602 HIS A N 1
ATOM 4698 C CA . HIS A 1 602 ? -27.211 -12.835 22.285 1.00 76.62 602 HIS A CA 1
ATOM 4699 C C . HIS A 1 602 ? -26.529 -14.213 22.085 1.00 76.62 602 HIS A C 1
ATOM 4701 O O . HIS A 1 602 ? -26.945 -15.001 21.240 1.00 76.62 602 HIS A O 1
ATOM 4707 N N . ASN A 1 603 ? -25.471 -14.528 22.843 1.00 70.94 603 ASN A N 1
ATOM 4708 C CA . ASN A 1 603 ? -24.762 -15.815 22.842 1.00 70.94 603 ASN A CA 1
ATOM 4709 C C . ASN A 1 603 ? -24.950 -16.612 24.154 1.00 70.94 603 ASN A C 1
ATOM 4711 O O . ASN A 1 603 ? -24.111 -17.463 24.473 1.00 70.94 603 ASN A O 1
ATOM 4715 N N . ASN A 1 604 ? -25.989 -16.314 24.944 1.00 79.25 604 ASN A N 1
ATOM 4716 C CA . ASN A 1 604 ? -26.247 -16.888 26.275 1.00 79.25 604 ASN A CA 1
ATOM 4717 C C . ASN A 1 604 ? -25.051 -16.726 27.235 1.00 79.25 604 ASN A C 1
ATOM 4719 O O . ASN A 1 604 ? -24.744 -17.602 28.051 1.00 79.25 604 ASN A O 1
ATOM 4723 N N . LYS A 1 605 ? -24.291 -15.633 27.085 1.00 83.12 605 LYS A N 1
ATOM 4724 C CA . LYS A 1 605 ? -23.211 -15.264 28.011 1.00 83.12 605 LYS A CA 1
ATOM 4725 C C . LYS A 1 605 ? -23.721 -14.188 28.946 1.00 83.12 605 LYS A C 1
ATOM 4727 O O . LYS A 1 605 ? -24.276 -13.196 28.475 1.00 83.12 605 LYS A O 1
ATOM 4732 N N . THR A 1 606 ? -23.478 -14.382 30.236 1.00 85.75 606 THR A N 1
ATOM 4733 C CA . THR A 1 606 ? -23.978 -13.515 31.297 1.00 85.75 606 THR A CA 1
ATOM 4734 C C . THR A 1 606 ? -22.850 -12.768 32.003 1.00 85.75 606 THR A C 1
ATOM 4736 O O . THR A 1 606 ? -21.761 -13.304 32.229 1.00 85.75 606 THR A O 1
ATOM 4739 N N . LEU A 1 607 ? -23.123 -11.516 32.363 1.00 86.75 607 LEU A N 1
ATOM 4740 C CA . LEU A 1 607 ? -22.336 -10.726 33.304 1.00 86.75 607 LEU A CA 1
ATOM 4741 C C . LEU A 1 607 ? -23.213 -10.432 34.518 1.00 86.75 607 LEU A C 1
ATOM 4743 O O . LEU A 1 607 ? -24.303 -9.889 34.369 1.00 86.75 607 LEU A O 1
ATOM 4747 N N . GLN A 1 608 ? -22.737 -10.814 35.698 1.00 88.69 608 GLN A N 1
ATOM 4748 C CA . GLN A 1 608 ? -23.474 -10.709 36.953 1.00 88.69 608 GLN A CA 1
ATOM 4749 C C . GLN A 1 608 ? -22.784 -9.699 37.871 1.00 88.69 608 GLN A C 1
ATOM 4751 O O . GLN A 1 608 ? -21.564 -9.762 38.062 1.00 88.69 608 GLN A O 1
ATOM 4756 N N . PHE A 1 609 ? -23.582 -8.805 38.439 1.00 90.00 609 PHE A N 1
ATOM 4757 C CA . PHE A 1 609 ? -23.179 -7.705 39.303 1.00 90.00 609 PHE A CA 1
ATOM 4758 C C . PHE A 1 609 ? -24.083 -7.651 40.525 1.00 90.00 609 PHE A C 1
ATOM 4760 O O . PHE A 1 609 ? -25.253 -8.010 40.436 1.00 90.00 609 PHE A O 1
ATOM 4767 N N . ASN A 1 610 ? -23.564 -7.153 41.643 1.00 90.81 610 ASN A N 1
ATOM 4768 C CA . ASN A 1 610 ? -24.328 -7.027 42.877 1.00 90.81 610 ASN A CA 1
ATOM 4769 C C . ASN A 1 610 ? -24.229 -5.609 43.428 1.00 90.81 610 ASN A C 1
ATOM 4771 O O . ASN A 1 610 ? -23.129 -5.085 43.593 1.00 90.81 610 ASN A O 1
ATOM 4775 N N . THR A 1 611 ? -25.369 -5.028 43.785 1.00 91.75 611 THR A N 1
ATOM 4776 C CA . THR A 1 611 ? -25.444 -3.718 44.437 1.00 91.75 611 THR A CA 1
ATOM 4777 C C . THR A 1 611 ? -25.792 -3.896 45.908 1.00 91.75 611 THR A C 1
ATOM 4779 O O . THR A 1 611 ? -26.786 -4.550 46.233 1.00 91.75 611 THR A O 1
ATOM 4782 N N . ARG A 1 612 ? -24.993 -3.312 46.808 1.00 92.19 612 ARG A N 1
ATOM 4783 C CA . ARG A 1 612 ? -25.269 -3.325 48.252 1.00 92.19 612 ARG A CA 1
ATOM 4784 C C . ARG A 1 612 ? -26.218 -2.195 48.625 1.00 92.19 612 ARG A C 1
ATOM 4786 O O . ARG A 1 612 ? -25.937 -1.030 48.332 1.00 92.19 612 ARG A O 1
ATOM 4793 N N . VAL A 1 613 ? -27.296 -2.536 49.325 1.00 94.00 613 VAL A N 1
ATOM 4794 C CA . VAL A 1 613 ? -28.284 -1.576 49.829 1.00 94.00 613 VAL A CA 1
ATOM 4795 C C . VAL A 1 613 ? -28.519 -1.806 51.317 1.00 94.00 613 VAL A C 1
ATOM 4797 O O . VAL A 1 613 ? -28.826 -2.917 51.738 1.00 94.00 613 VAL A O 1
ATOM 4800 N N . LEU A 1 614 ? -28.394 -0.752 52.120 1.00 94.56 614 LEU A N 1
ATOM 4801 C CA . LEU A 1 614 ? -28.752 -0.757 53.535 1.00 94.56 614 LEU A CA 1
ATOM 4802 C C . LEU A 1 614 ? -30.103 -0.067 53.691 1.00 94.56 614 LEU A C 1
ATOM 4804 O O . LEU A 1 614 ? -30.200 1.151 53.539 1.00 94.56 614 LEU A O 1
ATOM 4808 N N . ARG A 1 615 ? -31.140 -0.836 54.014 1.00 95.19 615 ARG A N 1
ATOM 4809 C CA . ARG A 1 615 ? -32.444 -0.289 54.367 1.00 95.19 615 ARG A CA 1
ATOM 4810 C C . ARG A 1 615 ? -32.470 0.043 55.856 1.00 95.19 615 ARG A C 1
ATOM 4812 O O . ARG A 1 615 ? -32.442 -0.864 56.687 1.00 95.19 615 ARG A O 1
ATOM 4819 N N . LEU A 1 616 ? -32.556 1.326 56.191 1.00 94.88 616 LEU A N 1
ATOM 4820 C CA . LEU A 1 616 ? -32.753 1.788 57.562 1.00 94.88 616 LEU A CA 1
ATOM 4821 C C . LEU A 1 616 ? -34.237 2.017 57.847 1.00 94.88 616 LEU A C 1
ATOM 4823 O O . LEU A 1 616 ? -34.945 2.641 57.061 1.00 94.88 616 LEU A O 1
ATOM 4827 N N . VAL A 1 617 ? -34.695 1.547 59.003 1.00 93.75 617 VAL A N 1
ATOM 4828 C CA . VAL A 1 617 ? -36.028 1.867 59.525 1.00 93.75 617 VAL A CA 1
ATOM 4829 C C . VAL A 1 617 ? -35.999 3.288 60.085 1.00 93.75 617 VAL A C 1
ATOM 4831 O O . VAL A 1 617 ? -35.167 3.602 60.933 1.00 93.75 617 VAL A O 1
ATOM 4834 N N . SER A 1 618 ? -36.904 4.144 59.612 1.00 93.12 618 SER A N 1
ATOM 4835 C CA . SER A 1 618 ? -37.070 5.529 60.070 1.00 93.12 618 SER A CA 1
ATOM 4836 C C . SER A 1 618 ? -38.555 5.856 60.237 1.00 93.12 618 SER A C 1
ATOM 4838 O O . SER A 1 618 ? -39.413 5.062 59.851 1.00 93.12 618 SER A O 1
ATOM 4840 N N . TYR A 1 619 ? -38.857 7.014 60.820 1.00 92.94 619 TYR A N 1
ATOM 4841 C CA . TYR A 1 619 ? -40.209 7.407 61.227 1.00 92.94 619 TYR A CA 1
ATOM 4842 C C . TYR A 1 619 ? -40.588 8.780 60.649 1.00 92.94 619 TYR A C 1
ATOM 4844 O O . TYR A 1 619 ? -39.694 9.590 60.388 1.00 92.94 619 TYR A O 1
ATOM 4852 N N . PRO A 1 620 ? -41.884 9.097 60.457 1.00 92.31 620 PRO A N 1
ATOM 4853 C CA . PRO A 1 620 ? -42.320 10.372 59.878 1.00 92.31 620 PRO A CA 1
ATOM 4854 C C . PRO A 1 620 ? -41.874 11.606 60.677 1.00 92.31 620 PRO A C 1
ATOM 4856 O O . PRO A 1 620 ? -41.666 12.675 60.103 1.00 92.31 620 PRO A O 1
ATOM 4859 N N . ASP A 1 621 ? -41.687 11.463 61.990 1.00 92.62 621 ASP A N 1
ATOM 4860 C CA . ASP A 1 621 ? -41.200 12.513 62.884 1.00 92.62 621 ASP A CA 1
ATOM 4861 C C . ASP A 1 621 ? -39.660 12.622 62.948 1.00 92.62 621 ASP A C 1
ATOM 4863 O O . ASP A 1 621 ? -39.121 13.457 63.684 1.00 92.62 621 ASP A O 1
ATOM 4867 N N . MET A 1 622 ? -38.930 11.851 62.131 1.00 90.69 622 MET A N 1
ATOM 4868 C CA . MET A 1 622 ? -37.472 11.934 61.992 1.00 90.69 622 MET A CA 1
ATOM 4869 C C . MET A 1 622 ? -37.063 12.895 60.876 1.00 90.69 622 MET A C 1
ATOM 4871 O O . MET A 1 622 ? -37.170 12.608 59.686 1.00 90.69 622 MET A O 1
ATOM 4875 N N . ASN A 1 623 ? -36.492 14.039 61.255 1.00 87.62 623 ASN A N 1
ATOM 4876 C CA . ASN A 1 623 ? -35.812 14.944 60.326 1.00 87.62 623 ASN A CA 1
ATOM 4877 C C . ASN A 1 623 ? -34.309 15.035 60.635 1.00 87.62 623 ASN A C 1
ATOM 4879 O O . ASN A 1 623 ? -33.827 14.542 61.652 1.00 87.62 623 ASN A O 1
ATOM 4883 N N . SER A 1 624 ? -33.535 15.688 59.764 1.00 83.62 624 SER A N 1
ATOM 4884 C CA . SER A 1 624 ? -32.072 15.799 59.901 1.00 83.62 624 SER A CA 1
ATOM 4885 C C . SER A 1 624 ? -31.577 16.529 61.159 1.00 83.62 624 SER A C 1
ATOM 4887 O O . SER A 1 624 ? -30.386 16.467 61.447 1.00 83.62 624 SER A O 1
ATOM 4889 N N . LYS A 1 625 ? -32.449 17.216 61.908 1.00 87.44 625 LYS A N 1
ATOM 4890 C CA . LYS A 1 625 ? -32.098 17.967 63.125 1.00 87.44 625 LYS A CA 1
ATOM 4891 C C . LYS A 1 625 ? -32.414 17.215 64.420 1.00 87.44 625 LYS A C 1
ATOM 4893 O O . LYS A 1 625 ? -32.058 17.705 65.492 1.00 87.44 625 LYS A O 1
ATOM 4898 N N . VAL A 1 626 ? -33.089 16.068 64.347 1.00 89.19 626 VAL A N 1
ATOM 4899 C CA . VAL A 1 626 ? -33.404 15.257 65.528 1.00 89.19 626 VAL A CA 1
ATOM 4900 C C . VAL A 1 626 ? -32.105 14.692 66.111 1.00 89.19 626 VAL A C 1
ATOM 4902 O O . VAL A 1 626 ? -31.374 13.961 65.443 1.00 89.19 626 VAL A O 1
ATOM 4905 N N . LYS A 1 627 ? -31.803 15.044 67.367 1.00 88.62 627 LYS A N 1
ATOM 4906 C CA . LYS A 1 627 ? -30.675 14.464 68.112 1.00 88.62 627 LYS A CA 1
ATOM 4907 C C . LYS A 1 627 ? -30.946 12.983 68.384 1.00 88.62 627 LYS A C 1
ATOM 4909 O O . LYS A 1 627 ? -32.080 12.631 68.689 1.00 88.62 627 LYS A O 1
ATOM 4914 N N . GLY A 1 628 ? -29.926 12.136 68.259 1.00 87.62 628 GLY A N 1
ATOM 4915 C CA . GLY A 1 628 ? -30.063 10.684 68.429 1.00 87.62 628 GLY A CA 1
ATOM 4916 C C . GLY A 1 628 ? -30.734 9.962 67.253 1.00 87.62 628 GLY A C 1
ATOM 4917 O O . GLY A 1 628 ? -30.998 8.769 67.348 1.00 87.62 628 GLY A O 1
ATOM 4918 N N . ARG A 1 629 ? -31.040 10.653 66.139 1.00 93.25 629 ARG A N 1
ATOM 4919 C CA . ARG A 1 629 ? -31.736 10.063 64.979 1.00 93.25 629 ARG A CA 1
ATOM 4920 C C . ARG A 1 629 ? -31.047 8.803 64.464 1.00 93.25 629 ARG A C 1
ATOM 4922 O O . ARG A 1 629 ? -31.710 7.807 64.210 1.00 93.25 629 ARG A O 1
ATOM 4929 N N . ARG A 1 630 ? -29.730 8.866 64.282 1.00 92.94 630 ARG A N 1
ATOM 4930 C CA . ARG A 1 630 ? -28.947 7.767 63.714 1.00 92.94 630 ARG A CA 1
ATOM 4931 C C . ARG A 1 630 ? -29.024 6.533 64.613 1.00 92.94 630 ARG A C 1
ATOM 4933 O O . ARG A 1 630 ? -29.226 5.428 64.130 1.00 92.94 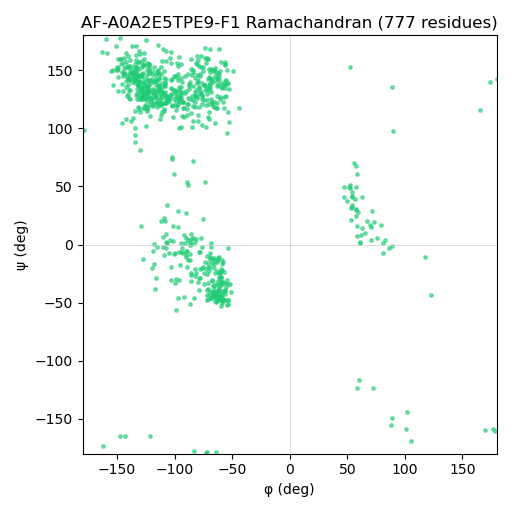630 ARG A O 1
ATOM 4940 N N . GLU A 1 631 ? -28.893 6.741 65.916 1.00 94.75 631 GLU A N 1
ATOM 4941 C CA . GLU A 1 631 ? -28.974 5.704 66.938 1.00 94.75 631 GLU A CA 1
ATOM 4942 C C . GLU A 1 631 ? -30.385 5.097 66.974 1.00 94.75 631 GLU A C 1
ATOM 4944 O O . GLU A 1 631 ? -30.525 3.875 66.965 1.00 94.75 631 GLU A O 1
ATOM 4949 N N . ILE A 1 632 ? -31.428 5.932 66.891 1.00 94.56 632 ILE A N 1
ATOM 4950 C CA . ILE A 1 632 ? -32.824 5.489 66.764 1.00 94.56 632 ILE A CA 1
ATOM 4951 C C . ILE A 1 632 ? -33.014 4.627 65.510 1.00 94.56 632 ILE A C 1
ATOM 4953 O O . ILE A 1 632 ? -33.557 3.529 65.611 1.00 94.56 632 ILE A O 1
ATOM 4957 N N . GLU A 1 633 ? -32.566 5.089 64.341 1.00 94.88 633 GLU A N 1
ATOM 4958 C CA . GLU A 1 633 ? -32.720 4.379 63.064 1.00 94.88 633 GLU A CA 1
ATOM 4959 C C . GLU A 1 633 ? -31.954 3.049 63.061 1.00 94.88 633 GLU A C 1
ATOM 4961 O O . GLU A 1 633 ? -32.499 2.022 62.654 1.00 94.88 633 GLU A O 1
ATOM 4966 N N . PHE A 1 634 ? -30.720 3.012 63.572 1.00 94.81 634 PHE A N 1
ATOM 4967 C CA . PHE A 1 634 ? -29.940 1.776 63.666 1.00 94.81 634 PHE A CA 1
ATOM 4968 C C . PHE A 1 634 ? -30.570 0.762 64.611 1.00 94.81 634 PHE A C 1
ATOM 4970 O O . PHE A 1 634 ? -30.752 -0.395 64.234 1.00 94.81 634 PHE A O 1
ATOM 4977 N N . LEU A 1 635 ? -30.943 1.182 65.819 1.00 93.62 635 LEU A N 1
ATOM 4978 C CA . LEU A 1 635 ? -31.570 0.288 66.786 1.00 93.62 635 LEU A CA 1
ATOM 4979 C C . LEU A 1 635 ? -32.967 -0.150 66.330 1.00 93.62 635 LEU A C 1
ATOM 4981 O O . LEU A 1 635 ? -33.353 -1.288 66.585 1.00 93.62 635 LEU A O 1
ATOM 4985 N N . SER A 1 636 ? -33.698 0.693 65.596 1.00 93.50 636 SER A N 1
ATOM 4986 C CA . SER A 1 636 ? -34.975 0.305 64.979 1.00 93.50 636 SER A CA 1
ATOM 4987 C C . SER A 1 636 ? -34.776 -0.701 63.848 1.00 93.50 636 SER A C 1
ATOM 4989 O O . SER A 1 636 ? -35.504 -1.683 63.746 1.00 93.50 636 SER A O 1
ATOM 4991 N N . THR A 1 637 ? -33.731 -0.520 63.038 1.00 93.44 637 THR A N 1
ATOM 4992 C CA . THR A 1 637 ? -33.346 -1.477 61.987 1.00 93.44 637 THR A CA 1
ATOM 4993 C C . THR A 1 637 ? -32.938 -2.826 62.581 1.00 93.44 637 THR A C 1
ATOM 4995 O O . THR A 1 637 ? -33.254 -3.873 62.024 1.00 93.44 637 THR A O 1
ATOM 4998 N N . LEU A 1 638 ? -32.296 -2.815 63.753 1.00 90.94 638 LEU A N 1
ATOM 4999 C CA . LEU A 1 638 ? -31.963 -4.008 64.536 1.00 90.94 638 LEU A CA 1
ATOM 5000 C C . LEU A 1 638 ? -33.160 -4.597 65.308 1.00 90.94 638 LEU A C 1
ATOM 5002 O O . LEU A 1 638 ? -32.958 -5.544 66.069 1.00 90.94 638 LEU A O 1
ATOM 5006 N N . LYS A 1 639 ? -34.376 -4.061 65.116 1.00 89.62 639 LYS A N 1
ATOM 5007 C CA . LYS A 1 639 ? -35.618 -4.459 65.800 1.00 89.62 639 LYS A CA 1
ATOM 5008 C C . LYS A 1 639 ? -35.550 -4.350 67.332 1.00 89.62 639 LYS A C 1
ATOM 5010 O O . LYS A 1 639 ? -36.185 -5.126 68.029 1.00 89.62 639 LYS A O 1
ATOM 5015 N N . LEU A 1 640 ? -34.742 -3.422 67.854 1.00 89.50 640 LEU A N 1
ATOM 5016 C CA . LEU A 1 640 ? -34.688 -3.107 69.286 1.00 89.50 640 LEU A CA 1
ATOM 5017 C C . LEU A 1 640 ? -35.658 -1.978 69.640 1.00 89.50 640 LEU A C 1
ATOM 5019 O O . LEU A 1 640 ? -36.343 -2.029 70.655 1.00 89.50 640 LEU A O 1
ATOM 5023 N N . LEU A 1 641 ? -35.669 -0.924 68.825 1.00 92.12 641 LEU A N 1
ATOM 5024 C CA . LEU A 1 641 ? -36.541 0.229 69.016 1.00 92.12 641 LEU A CA 1
ATOM 5025 C C . LEU A 1 641 ? -37.725 0.165 68.060 1.00 92.12 641 LEU A C 1
ATOM 5027 O O . LEU A 1 641 ? -37.593 -0.231 66.905 1.00 92.12 641 LEU A O 1
ATOM 5031 N N . HIS A 1 642 ? -38.882 0.589 68.557 1.00 88.81 642 HIS A N 1
ATOM 5032 C CA . HIS A 1 642 ? -40.134 0.563 67.816 1.00 88.81 642 HIS A CA 1
ATOM 5033 C C . HIS A 1 642 ? -40.848 1.900 67.982 1.00 88.81 642 HIS A C 1
ATOM 5035 O O . HIS A 1 642 ? -40.786 2.521 69.047 1.00 88.81 642 HIS A O 1
ATOM 5041 N N . GLY A 1 643 ? -41.527 2.330 66.922 1.00 87.56 643 GLY A N 1
ATOM 5042 C CA . GLY A 1 643 ? -42.453 3.453 66.978 1.00 87.56 643 GLY A CA 1
ATOM 5043 C C . GLY A 1 643 ? -43.711 3.118 67.780 1.00 87.56 643 GLY A C 1
ATOM 5044 O O . GLY A 1 643 ? -43.995 1.958 68.112 1.00 87.56 643 GLY A O 1
ATOM 5045 N N . ASP A 1 644 ? -44.479 4.156 68.082 1.00 87.56 644 ASP A N 1
ATOM 5046 C CA . ASP A 1 644 ? -45.837 4.012 68.590 1.00 87.56 644 ASP A CA 1
ATOM 5047 C C . ASP A 1 644 ? -46.771 3.572 67.431 1.00 87.56 644 ASP A C 1
ATOM 5049 O O . ASP A 1 644 ? -46.395 3.565 66.255 1.00 87.56 644 ASP A O 1
ATOM 5053 N N . ASN A 1 645 ? -48.006 3.169 67.748 1.00 84.12 645 ASN A N 1
ATOM 5054 C CA . ASN A 1 645 ? -48.951 2.604 66.766 1.00 84.12 645 ASN A CA 1
ATOM 5055 C C . ASN A 1 645 ? -49.406 3.610 65.688 1.00 84.12 645 ASN A C 1
ATOM 5057 O O . ASN A 1 645 ? -50.037 3.227 64.707 1.00 84.12 645 ASN A O 1
ATOM 5061 N N . ASP A 1 646 ? -49.105 4.895 65.872 1.00 86.50 646 ASP A N 1
ATOM 5062 C CA . ASP A 1 646 ? -49.347 5.965 64.904 1.00 86.50 646 ASP A CA 1
ATOM 5063 C C . ASP A 1 646 ? -48.202 6.130 63.884 1.00 86.50 646 ASP A C 1
ATOM 5065 O O . ASP A 1 646 ? -48.275 6.988 63.004 1.00 86.50 646 ASP A O 1
ATOM 5069 N N . GLY A 1 647 ? -47.148 5.317 64.001 1.00 86.75 647 GLY A N 1
ATOM 5070 C CA . GLY A 1 647 ? -45.985 5.316 63.122 1.00 86.75 647 GLY A CA 1
ATOM 5071 C C . GLY A 1 647 ? -44.893 6.315 63.505 1.00 86.75 647 GLY A C 1
ATOM 5072 O O . GLY A 1 647 ? -43.854 6.313 62.853 1.00 86.75 647 GLY A O 1
ATOM 5073 N N . ASN A 1 648 ? -45.078 7.142 64.541 1.00 93.06 648 ASN A N 1
ATOM 5074 C CA . ASN A 1 648 ? -44.061 8.087 65.016 1.00 93.06 648 ASN A CA 1
ATOM 5075 C C . ASN A 1 648 ? -43.227 7.485 66.153 1.00 93.06 648 ASN A C 1
ATOM 5077 O O . ASN A 1 648 ? -43.681 6.615 66.895 1.00 93.06 648 ASN A O 1
ATOM 5081 N N . PHE A 1 649 ? -42.002 7.974 66.342 1.00 93.62 649 PHE A N 1
ATOM 5082 C CA . PHE A 1 649 ? -41.137 7.513 67.434 1.00 93.62 649 PHE A CA 1
ATOM 5083 C C . PHE A 1 649 ? -41.194 8.402 68.683 1.00 93.62 649 PHE A C 1
ATOM 5085 O O . PHE A 1 649 ? -41.021 7.921 69.804 1.00 93.62 649 PHE A O 1
ATOM 5092 N N . TYR A 1 650 ? -41.432 9.700 68.503 1.00 93.62 650 TYR A N 1
ATOM 5093 C CA . TYR A 1 650 ? -41.426 10.749 69.521 1.00 93.62 650 TYR A CA 1
ATOM 5094 C C . TYR A 1 650 ? -40.092 10.872 70.283 1.00 93.62 650 TYR A C 1
ATOM 5096 O O . TYR A 1 650 ? -40.036 10.633 71.492 1.00 93.62 650 TYR A O 1
ATOM 5104 N N . PRO A 1 651 ? -38.998 11.308 69.626 1.00 93.56 651 PRO A N 1
ATOM 5105 C CA . PRO A 1 651 ? -37.640 11.284 70.185 1.00 93.56 651 PRO A CA 1
ATOM 5106 C C . PRO A 1 651 ? -37.476 12.083 71.487 1.00 93.56 651 PRO A C 1
ATOM 5108 O O . PRO A 1 651 ? -36.672 11.715 72.340 1.00 93.56 651 PRO A O 1
ATOM 5111 N N . THR A 1 652 ? -38.236 13.166 71.667 1.00 93.12 652 THR A N 1
ATOM 5112 C CA . THR A 1 652 ? -38.164 14.030 72.859 1.00 93.12 652 THR A CA 1
ATOM 5113 C C . THR A 1 652 ? -39.114 13.613 73.981 1.00 93.12 652 THR A C 1
ATOM 5115 O O . THR A 1 652 ? -39.086 14.229 75.044 1.00 93.12 652 THR A O 1
ATOM 5118 N N . LYS A 1 653 ? -39.977 12.613 73.761 1.00 94.06 653 LYS A N 1
ATOM 5119 C CA . LYS A 1 653 ? -40.907 12.113 74.781 1.00 94.06 653 LYS A CA 1
ATOM 5120 C C . LYS A 1 653 ? -40.115 11.398 75.873 1.00 94.06 653 LYS A C 1
ATOM 5122 O O . LYS A 1 653 ? -39.147 10.692 75.576 1.00 94.06 653 LYS A O 1
ATOM 5127 N N . ILE A 1 654 ? -40.509 11.610 77.125 1.00 95.38 654 ILE A N 1
ATOM 5128 C CA . ILE A 1 654 ? -39.897 10.933 78.269 1.00 95.38 654 ILE A CA 1
ATOM 5129 C C . ILE A 1 654 ? -40.227 9.441 78.206 1.00 95.38 654 ILE A C 1
ATOM 5131 O O . ILE A 1 654 ? -41.314 9.040 77.781 1.00 95.38 654 ILE A O 1
ATOM 5135 N N . VAL A 1 655 ? -39.251 8.616 78.568 1.00 94.19 655 VAL A N 1
ATOM 5136 C CA . VAL A 1 655 ? -39.383 7.164 78.612 1.00 94.19 655 VAL A CA 1
ATOM 5137 C C . VAL A 1 655 ? -40.334 6.779 79.740 1.00 94.19 655 VAL A C 1
ATOM 5139 O O . VAL A 1 655 ? -40.130 7.146 80.895 1.00 94.19 655 VAL A O 1
ATOM 5142 N N . THR A 1 656 ? -41.371 6.022 79.395 1.00 94.75 656 THR A N 1
ATOM 5143 C CA . THR A 1 656 ? -42.368 5.517 80.339 1.00 94.75 656 THR A CA 1
ATOM 5144 C C . THR A 1 656 ? -42.154 4.036 80.633 1.00 94.75 656 THR A C 1
ATOM 5146 O O . THR A 1 656 ? -41.533 3.303 79.853 1.00 94.75 656 THR A O 1
ATOM 5149 N N . ARG A 1 657 ? -42.714 3.569 81.751 1.00 93.38 657 ARG A N 1
ATOM 5150 C CA . ARG A 1 657 ? -42.697 2.158 82.150 1.00 93.38 657 ARG A CA 1
ATOM 5151 C C . ARG A 1 657 ? -43.303 1.251 81.083 1.00 93.38 657 ARG A C 1
ATOM 5153 O O . ARG A 1 657 ? -42.743 0.189 80.815 1.00 93.38 657 ARG A O 1
ATOM 5160 N N . GLU A 1 658 ? -44.380 1.672 80.421 1.00 92.25 658 GLU A N 1
ATOM 5161 C CA . GLU A 1 658 ? -44.944 0.929 79.286 1.00 92.25 658 GLU A CA 1
ATOM 5162 C C . GLU A 1 658 ? -43.983 0.835 78.092 1.00 92.25 658 GLU A C 1
ATOM 5164 O O . GLU A 1 658 ? -43.875 -0.231 77.491 1.00 92.25 658 GLU A O 1
ATOM 5169 N N . PHE A 1 659 ? -43.252 1.909 77.771 1.00 92.50 659 PHE A N 1
ATOM 5170 C CA . PHE A 1 659 ? -42.375 1.954 76.602 1.00 92.50 659 PHE A CA 1
ATOM 5171 C C . PHE A 1 659 ? -41.209 0.986 76.770 1.00 92.50 659 PHE A C 1
ATOM 5173 O O . PHE A 1 659 ? -40.921 0.203 75.867 1.00 92.50 659 PHE A O 1
ATOM 5180 N N . ILE A 1 660 ? -40.583 0.991 77.951 1.00 92.69 660 ILE A N 1
ATOM 5181 C CA . ILE A 1 660 ? -39.538 0.019 78.281 1.00 92.69 660 ILE A CA 1
ATOM 5182 C C . ILE A 1 660 ? -40.102 -1.390 78.286 1.00 92.69 660 ILE A C 1
ATOM 5184 O O . ILE A 1 660 ? -39.502 -2.270 77.690 1.00 92.69 660 ILE A O 1
ATOM 5188 N N . THR A 1 661 ? -41.276 -1.614 78.870 1.00 92.31 661 THR A N 1
ATOM 5189 C CA . THR A 1 661 ? -41.894 -2.948 78.882 1.00 92.31 661 THR A CA 1
ATOM 5190 C C . THR A 1 661 ? -42.120 -3.485 77.466 1.00 92.31 661 THR A C 1
ATOM 5192 O O . THR A 1 661 ? -41.719 -4.610 77.174 1.00 92.31 661 THR A O 1
ATOM 5195 N N . LYS A 1 662 ? -42.670 -2.663 76.561 1.00 91.38 662 LYS A N 1
ATOM 5196 C CA . LYS A 1 662 ? -42.826 -3.001 75.138 1.00 91.38 662 LYS A CA 1
ATOM 5197 C C . LYS A 1 662 ? -41.478 -3.308 74.480 1.00 91.38 662 LYS A C 1
ATOM 5199 O O . LYS A 1 662 ? -41.349 -4.338 73.827 1.00 91.38 662 LYS A O 1
ATOM 5204 N N . LEU A 1 663 ? -40.472 -2.454 74.686 1.00 91.69 663 LEU A N 1
ATOM 5205 C CA . LEU A 1 663 ? -39.114 -2.649 74.167 1.00 91.69 663 LEU A CA 1
ATOM 5206 C C . LEU A 1 663 ? -38.534 -3.992 74.621 1.00 91.69 663 LEU A C 1
ATOM 5208 O O . LEU A 1 663 ? -38.018 -4.746 73.798 1.00 91.69 663 LEU A O 1
ATOM 5212 N N . MET A 1 664 ? -38.641 -4.316 75.912 1.00 91.75 664 MET A N 1
ATOM 5213 C CA . MET A 1 664 ? -38.086 -5.552 76.462 1.00 91.75 664 MET A CA 1
ATOM 5214 C C . MET A 1 664 ? -38.740 -6.795 75.865 1.00 91.75 664 MET A C 1
ATOM 5216 O O . MET A 1 664 ? -38.041 -7.722 75.464 1.00 91.75 664 MET A O 1
ATOM 5220 N N . VAL A 1 665 ? -40.066 -6.780 75.734 1.00 91.19 665 VAL A N 1
ATOM 5221 C CA . VAL A 1 665 ? -40.815 -7.882 75.125 1.00 91.19 665 VAL A CA 1
ATOM 5222 C C . VAL A 1 665 ? -40.444 -8.053 73.658 1.00 91.19 665 VAL A C 1
ATOM 5224 O O . VAL A 1 665 ? -40.094 -9.157 73.256 1.00 91.19 665 VAL A O 1
ATOM 5227 N N . LEU A 1 666 ? -40.439 -6.978 72.867 1.00 89.25 666 LEU A N 1
ATOM 5228 C CA . LEU A 1 666 ? -40.125 -7.051 71.435 1.00 89.25 666 LEU A CA 1
ATOM 5229 C C . LEU A 1 666 ? -38.653 -7.385 71.145 1.00 89.25 666 LEU A C 1
ATOM 5231 O O . LEU A 1 666 ? -38.326 -7.889 70.074 1.00 89.25 666 LEU A O 1
ATOM 5235 N N . SER A 1 667 ? -37.766 -7.183 72.122 1.00 86.62 667 SER A N 1
ATOM 5236 C CA . SER A 1 667 ? -36.367 -7.626 72.042 1.00 86.62 667 SER A CA 1
ATOM 5237 C C . SER A 1 667 ? -36.197 -9.140 72.192 1.00 86.62 667 SER A C 1
ATOM 5239 O O . SER A 1 667 ? -35.146 -9.674 71.832 1.00 86.62 667 SER A O 1
ATOM 5241 N N . MET A 1 668 ? -37.185 -9.819 72.781 1.00 85.50 668 MET A N 1
ATOM 5242 C CA . MET A 1 668 ? -37.119 -11.235 73.164 1.00 85.50 668 MET A CA 1
ATOM 5243 C C . MET A 1 668 ? -38.122 -12.100 72.397 1.00 85.50 668 MET A C 1
ATOM 5245 O O . MET A 1 668 ? -37.857 -13.277 72.155 1.00 85.50 668 MET A O 1
ATOM 5249 N N . PHE A 1 669 ? -39.247 -11.516 71.990 1.00 85.62 669 PHE A N 1
ATOM 5250 C CA . PHE A 1 669 ? -40.372 -12.199 71.368 1.00 85.62 669 PHE A CA 1
ATOM 5251 C C . PHE A 1 669 ? -40.789 -11.494 70.079 1.00 85.62 669 PHE A C 1
ATOM 5253 O O . PHE A 1 669 ? -40.769 -10.268 69.983 1.00 85.62 669 PHE A O 1
ATOM 5260 N N . ASN A 1 670 ? -41.222 -12.280 69.093 1.00 82.69 670 ASN A N 1
ATOM 5261 C CA . ASN A 1 670 ? -41.880 -11.731 67.914 1.00 82.69 670 ASN A CA 1
ATOM 5262 C C . ASN A 1 670 ? -43.278 -11.242 68.300 1.00 82.69 670 ASN A C 1
ATOM 5264 O O . ASN A 1 670 ? -44.021 -11.963 68.961 1.00 82.69 670 ASN A O 1
ATOM 5268 N N . GLU A 1 671 ? -43.647 -10.049 67.841 1.00 84.38 671 GLU A N 1
ATOM 5269 C CA . GLU A 1 671 ? -44.933 -9.420 68.158 1.00 84.38 671 GLU A CA 1
ATOM 5270 C C . GLU A 1 671 ? -46.140 -10.294 67.783 1.00 84.38 671 GLU A C 1
ATOM 5272 O O . GLU A 1 671 ? -47.070 -10.431 68.568 1.00 84.38 671 GLU A O 1
ATOM 5277 N N . GLU A 1 672 ? -46.076 -10.964 66.630 1.00 82.44 672 GLU A N 1
ATOM 5278 C CA . GLU A 1 672 ? -47.116 -11.882 66.137 1.00 82.44 672 GLU A CA 1
ATOM 5279 C C . GLU A 1 672 ? -47.288 -13.144 67.000 1.00 82.44 672 GLU A C 1
ATOM 5281 O O . GLU A 1 672 ? -48.286 -13.848 66.873 1.00 82.44 672 GLU A O 1
ATOM 5286 N N . ALA A 1 673 ? -46.311 -13.459 67.855 1.00 83.69 673 ALA A N 1
ATOM 5287 C CA . ALA A 1 673 ? -46.348 -14.619 68.743 1.00 83.69 673 ALA A CA 1
ATOM 5288 C C . ALA A 1 673 ? -46.908 -14.288 70.137 1.00 83.69 673 ALA A C 1
ATOM 5290 O O . ALA A 1 673 ? -47.011 -15.183 70.979 1.00 83.69 673 ALA A O 1
ATOM 5291 N N . LEU A 1 674 ? -47.234 -13.020 70.404 1.00 86.31 674 LEU A N 1
ATOM 5292 C CA . LEU A 1 674 ? -47.802 -12.599 71.679 1.00 86.31 674 LEU A CA 1
ATOM 5293 C C . LEU A 1 674 ? -49.266 -13.040 71.776 1.00 86.31 674 LEU A C 1
ATOM 5295 O O . LEU A 1 674 ? -50.024 -12.944 70.815 1.00 86.31 674 LEU A O 1
ATOM 5299 N N . ALA A 1 675 ? -49.657 -13.543 72.947 1.00 85.12 675 ALA A N 1
ATOM 5300 C CA . ALA A 1 675 ? -51.028 -13.969 73.194 1.00 85.12 675 ALA A CA 1
ATOM 5301 C C . ALA A 1 675 ? -51.977 -12.764 73.291 1.00 85.12 675 ALA A C 1
ATOM 5303 O O . ALA A 1 675 ? -51.629 -11.740 73.887 1.00 85.12 675 ALA A O 1
ATOM 5304 N N . ASP A 1 676 ? -53.190 -12.928 72.760 1.00 82.69 676 ASP A N 1
ATOM 5305 C CA . ASP A 1 676 ? -54.275 -11.967 72.945 1.00 82.69 676 ASP A CA 1
ATOM 5306 C C . ASP A 1 676 ? -54.659 -11.849 74.427 1.00 82.69 676 ASP A C 1
ATOM 5308 O O . ASP A 1 676 ? -54.603 -12.820 75.188 1.00 82.69 676 ASP A O 1
ATOM 5312 N N . VAL A 1 677 ? -55.081 -10.650 74.831 1.00 85.50 677 VAL A N 1
ATOM 5313 C CA . VAL A 1 677 ? -55.533 -10.362 76.197 1.00 85.50 677 VAL A CA 1
ATOM 5314 C C . VAL A 1 677 ? -57.059 -10.323 76.224 1.00 85.50 677 VAL A C 1
ATOM 5316 O O . VAL A 1 677 ? -57.680 -9.505 75.551 1.00 85.50 677 VAL A O 1
ATOM 5319 N N . ASP A 1 678 ? -57.673 -11.204 77.015 1.00 84.81 678 ASP A N 1
ATOM 5320 C CA . ASP A 1 678 ? -59.131 -11.384 77.099 1.00 84.81 678 ASP A CA 1
ATOM 5321 C C . ASP A 1 678 ? -59.754 -10.849 78.402 1.00 84.81 678 ASP A C 1
ATOM 5323 O O . ASP A 1 678 ? -60.975 -10.877 78.586 1.00 84.81 678 ASP A O 1
ATOM 5327 N N . SER A 1 679 ? -58.927 -10.346 79.320 1.00 86.25 679 SER A N 1
ATOM 5328 C CA . SER A 1 679 ? -59.345 -9.871 80.637 1.00 86.25 679 SER A CA 1
ATOM 5329 C C . SER A 1 679 ? -58.460 -8.730 81.145 1.00 86.25 679 SER A C 1
ATOM 5331 O O . SER A 1 679 ? -57.304 -8.585 80.754 1.00 86.25 679 SER A O 1
ATOM 5333 N N . ASN A 1 680 ? -59.028 -7.859 81.987 1.00 86.88 680 ASN A N 1
ATOM 5334 C CA . ASN A 1 680 ? -58.290 -6.723 82.544 1.00 86.88 680 ASN A CA 1
ATOM 5335 C C . ASN A 1 680 ? -57.144 -7.227 83.428 1.00 86.88 680 ASN A C 1
ATOM 5337 O O . ASN A 1 680 ? -57.390 -7.855 84.458 1.00 86.88 680 ASN A O 1
ATOM 5341 N N . LEU A 1 681 ? -55.912 -6.904 83.037 1.00 81.31 681 LEU A N 1
ATOM 5342 C CA . LEU A 1 681 ? -54.688 -7.339 83.712 1.00 81.31 681 LEU A CA 1
ATOM 5343 C C . LEU A 1 681 ? -54.494 -6.627 85.049 1.00 81.31 681 LEU A C 1
ATOM 5345 O O . LEU A 1 681 ? -54.138 -7.241 86.052 1.00 81.31 681 LEU A O 1
ATOM 5349 N N . PHE A 1 682 ? -54.745 -5.317 85.048 1.00 89.25 682 PHE A N 1
ATOM 5350 C CA . PHE A 1 682 ? -54.591 -4.433 86.198 1.00 89.25 682 PHE A CA 1
ATOM 5351 C C . PHE A 1 682 ? -55.733 -3.427 86.244 1.00 89.25 682 PHE A C 1
ATOM 5353 O O . PHE A 1 682 ? -56.408 -3.175 85.246 1.00 89.25 682 PHE A O 1
ATOM 5360 N N . SER A 1 683 ? -55.933 -2.810 87.409 1.00 89.38 683 SER A N 1
ATOM 5361 C CA . SER A 1 683 ? -56.965 -1.776 87.570 1.00 89.38 683 SER A CA 1
ATOM 5362 C C . SER A 1 683 ? -56.752 -0.555 86.658 1.00 89.38 683 SER A C 1
ATOM 5364 O O . SER A 1 683 ? -57.718 0.119 86.310 1.00 89.38 683 SER A O 1
ATOM 5366 N N . ASP A 1 684 ? -55.509 -0.305 86.239 1.00 91.31 684 ASP A N 1
ATOM 5367 C CA . ASP A 1 684 ? -55.079 0.778 85.351 1.00 91.31 684 ASP A CA 1
ATOM 5368 C C . ASP A 1 684 ? -54.626 0.304 83.953 1.00 91.31 684 ASP A C 1
ATOM 5370 O O . ASP A 1 684 ? -54.154 1.119 83.161 1.00 91.31 684 ASP A O 1
ATOM 5374 N N . VAL A 1 685 ? -54.792 -0.987 83.629 1.00 90.81 685 VAL A N 1
ATOM 5375 C CA . VAL A 1 685 ? -54.507 -1.561 82.300 1.00 90.81 685 VAL A CA 1
ATOM 5376 C C . VAL A 1 685 ? -55.671 -2.467 81.873 1.00 90.81 685 VAL A C 1
ATOM 5378 O O . VAL A 1 685 ? -55.665 -3.670 82.162 1.00 90.81 685 VAL A O 1
ATOM 5381 N N . PRO A 1 686 ? -56.690 -1.895 81.208 1.00 90.56 686 PRO A N 1
ATOM 5382 C CA . PRO A 1 686 ? -57.765 -2.657 80.577 1.00 90.56 686 PRO A CA 1
ATOM 5383 C C . PRO A 1 686 ? -57.258 -3.638 79.506 1.00 90.56 686 PRO A C 1
ATOM 5385 O O . PRO A 1 686 ? -56.185 -3.431 78.939 1.00 90.56 686 PRO A O 1
ATOM 5388 N N . PHE A 1 687 ? -58.034 -4.684 79.199 1.00 88.88 687 PHE A N 1
ATOM 5389 C CA . PHE A 1 687 ? -57.662 -5.689 78.186 1.00 88.88 687 PHE A CA 1
ATOM 5390 C C . PHE A 1 687 ? -57.484 -5.099 76.776 1.00 88.88 687 PHE A C 1
ATOM 5392 O O . PHE A 1 687 ? -56.702 -5.619 75.989 1.00 88.88 687 PHE A O 1
ATOM 5399 N N . ASP A 1 688 ? -58.176 -3.997 76.468 1.00 89.00 688 ASP A N 1
ATOM 5400 C CA . ASP A 1 688 ? -58.103 -3.265 75.199 1.00 89.00 688 ASP A CA 1
ATOM 5401 C C . ASP A 1 688 ? -57.033 -2.155 75.193 1.00 89.00 688 ASP A C 1
ATOM 5403 O O . ASP A 1 688 ? -56.919 -1.397 74.226 1.00 89.00 688 ASP A O 1
ATOM 5407 N N . HIS A 1 689 ? -56.223 -2.043 76.254 1.00 89.25 689 HIS A N 1
ATOM 5408 C CA . HIS A 1 689 ? -55.124 -1.084 76.301 1.00 89.25 689 HIS A CA 1
ATOM 5409 C C . HIS A 1 689 ? -54.078 -1.406 75.209 1.00 89.25 689 HIS A C 1
ATOM 5411 O O . HIS A 1 689 ? -53.674 -2.563 75.092 1.00 89.25 689 HIS A O 1
ATOM 5417 N N . PRO A 1 690 ? -53.535 -0.416 74.464 1.00 87.62 690 PRO A N 1
ATOM 5418 C CA . PRO A 1 690 ? -52.594 -0.660 73.357 1.00 87.62 690 PRO A CA 1
ATOM 5419 C C . PRO A 1 690 ? -51.325 -1.433 73.733 1.00 87.62 690 PRO A C 1
ATOM 5421 O O . PRO A 1 690 ? -50.681 -2.026 72.872 1.00 87.62 690 PRO A O 1
ATOM 5424 N N . SER A 1 691 ? -50.955 -1.387 75.015 1.00 88.69 691 SER A N 1
ATOM 5425 C CA . SER A 1 691 ? -49.794 -2.086 75.572 1.00 88.69 691 SER A CA 1
ATOM 5426 C C . SER A 1 691 ? -50.150 -3.344 76.379 1.00 88.69 691 SER A C 1
ATOM 5428 O O . SER A 1 691 ? -49.255 -3.929 76.986 1.00 88.69 691 SER A O 1
ATOM 5430 N N . ALA A 1 692 ? -51.428 -3.745 76.445 1.00 90.06 692 ALA A N 1
ATOM 5431 C CA . ALA A 1 692 ? -51.900 -4.825 77.316 1.00 90.06 692 ALA A CA 1
ATOM 5432 C C . ALA A 1 692 ? -51.172 -6.148 77.046 1.00 90.06 692 ALA A C 1
ATOM 5434 O O . ALA A 1 692 ? -50.658 -6.762 77.978 1.00 90.06 692 ALA A O 1
ATOM 5435 N N . HIS A 1 693 ? -51.054 -6.557 75.781 1.00 90.81 693 HIS A N 1
ATOM 5436 C CA . HIS A 1 693 ? -50.397 -7.809 75.391 1.00 90.81 693 HIS A CA 1
ATOM 5437 C C . HIS A 1 693 ? -48.898 -7.812 75.696 1.00 90.81 693 HIS A C 1
ATOM 5439 O O . HIS A 1 693 ? -48.385 -8.816 76.191 1.00 90.81 693 HIS A O 1
ATOM 5445 N N . TYR A 1 694 ? -48.193 -6.686 75.516 1.00 91.94 694 TYR A N 1
ATOM 5446 C CA . TYR A 1 694 ? -46.790 -6.599 75.942 1.00 91.94 694 TYR A CA 1
ATOM 5447 C C . TYR A 1 694 ? -46.668 -6.663 77.466 1.00 91.94 694 TYR A C 1
ATOM 5449 O O . TYR A 1 694 ? -45.808 -7.363 77.985 1.00 91.94 694 TYR A O 1
ATOM 5457 N N . ILE A 1 695 ? -47.529 -5.960 78.205 1.00 92.31 695 ILE A N 1
ATOM 5458 C CA . ILE A 1 695 ? -47.499 -5.971 79.671 1.00 92.31 695 ILE A CA 1
ATOM 5459 C C . ILE A 1 695 ? -47.776 -7.386 80.196 1.00 92.31 695 ILE A C 1
ATOM 5461 O O . ILE A 1 695 ? -47.031 -7.868 81.047 1.00 92.31 695 ILE A O 1
ATOM 5465 N N . GLN A 1 696 ? -48.781 -8.084 79.659 1.00 91.00 696 GLN A N 1
ATOM 5466 C CA . GLN A 1 696 ? -49.086 -9.469 80.025 1.00 91.00 696 GLN A CA 1
ATOM 5467 C C . GLN A 1 696 ? -47.896 -10.396 79.769 1.00 91.00 696 GLN A C 1
ATOM 5469 O O . GLN A 1 696 ? -47.533 -11.175 80.653 1.00 91.00 696 GLN A O 1
ATOM 5474 N N . ALA A 1 697 ? -47.281 -10.303 78.587 1.00 91.69 697 ALA A N 1
ATOM 5475 C CA . ALA A 1 697 ? -46.106 -11.094 78.242 1.00 91.69 697 ALA A CA 1
ATOM 5476 C C . ALA A 1 697 ? -44.937 -10.801 79.191 1.00 91.69 697 ALA A C 1
ATOM 5478 O O . ALA A 1 697 ? -44.321 -11.719 79.722 1.00 91.69 697 ALA A O 1
ATOM 5479 N N . ALA A 1 698 ? -44.680 -9.527 79.484 1.00 91.44 698 ALA A N 1
ATOM 5480 C CA . ALA A 1 698 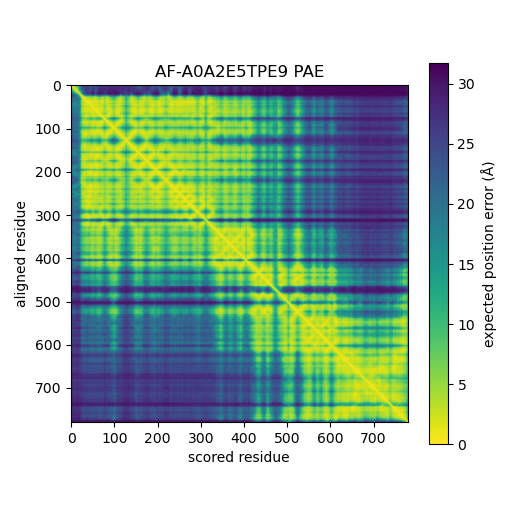? -43.581 -9.130 80.351 1.00 91.44 698 ALA A CA 1
ATOM 5481 C C . ALA A 1 698 ? -43.760 -9.595 81.807 1.00 91.44 698 ALA A C 1
ATOM 5483 O O . ALA A 1 698 ? -42.778 -9.948 82.454 1.00 91.44 698 ALA A O 1
ATOM 5484 N N . ILE A 1 699 ? -44.996 -9.620 82.319 1.00 89.81 699 ILE A N 1
ATOM 5485 C CA . ILE A 1 699 ? -45.313 -10.189 83.638 1.00 89.81 699 ILE A CA 1
ATOM 5486 C C . ILE A 1 699 ? -45.133 -11.714 83.629 1.00 89.81 699 ILE A C 1
ATOM 5488 O O . ILE A 1 699 ? -44.519 -12.258 84.545 1.00 89.81 699 ILE A O 1
ATOM 5492 N N . ASN A 1 700 ? -45.646 -12.402 82.601 1.00 90.00 700 ASN A N 1
ATOM 5493 C CA . ASN A 1 700 ? -45.575 -13.866 82.490 1.00 90.00 700 ASN A CA 1
ATOM 5494 C C . ASN A 1 700 ? -44.132 -14.373 82.436 1.00 90.00 700 ASN A C 1
ATOM 5496 O O . ASN A 1 700 ? -43.806 -15.385 83.051 1.00 90.00 700 ASN A O 1
ATOM 5500 N N . GLU A 1 701 ? -43.274 -13.631 81.744 1.00 89.50 701 GLU A N 1
ATOM 5501 C CA . GLU A 1 701 ? -41.851 -13.932 81.582 1.00 89.50 701 GLU A CA 1
ATOM 5502 C C . GLU A 1 701 ? -40.992 -13.368 82.729 1.00 89.50 701 GLU A C 1
ATOM 5504 O O . GLU A 1 701 ? -39.770 -13.494 82.723 1.00 89.50 701 GLU A O 1
ATOM 5509 N N . GLY A 1 702 ? -41.616 -12.738 83.734 1.00 89.44 702 GLY A N 1
ATOM 5510 C CA . GLY A 1 702 ? -40.929 -12.206 84.913 1.00 89.44 702 GLY A CA 1
ATOM 5511 C C . GLY A 1 702 ? -39.997 -11.022 84.630 1.00 89.44 702 GLY A C 1
ATOM 5512 O O . GLY A 1 702 ? -39.108 -10.744 85.435 1.00 89.44 702 GLY A O 1
ATOM 5513 N N . LEU A 1 703 ? -40.188 -10.319 83.508 1.00 89.19 703 LEU A N 1
ATOM 5514 C CA . LEU A 1 703 ? -39.380 -9.164 83.095 1.00 89.19 703 LEU A CA 1
ATOM 5515 C C . LEU A 1 703 ? -39.700 -7.911 83.921 1.00 89.19 703 LEU A C 1
ATOM 5517 O O . LEU A 1 703 ? -38.829 -7.087 84.191 1.00 89.19 703 LEU A O 1
ATOM 5521 N N . VAL A 1 704 ? -40.961 -7.760 84.327 1.00 89.62 704 VAL A N 1
ATOM 5522 C CA . VAL A 1 704 ? -41.445 -6.680 85.197 1.00 89.62 704 VAL A CA 1
ATOM 5523 C C . VAL A 1 704 ? -42.438 -7.233 86.209 1.00 89.62 704 VAL A C 1
ATOM 5525 O O . VAL A 1 704 ? -43.053 -8.271 85.993 1.00 89.62 704 VAL A O 1
ATOM 5528 N N . TYR A 1 705 ? -42.618 -6.510 87.313 1.00 88.25 705 TYR A N 1
ATOM 5529 C CA . TYR A 1 705 ? -43.610 -6.824 88.340 1.00 88.25 705 TYR A CA 1
ATOM 5530 C C . TYR A 1 705 ? -44.606 -5.672 88.493 1.00 88.25 705 TYR A C 1
ATOM 5532 O O . TYR A 1 705 ? -44.261 -4.501 88.290 1.00 88.25 705 TYR A O 1
ATOM 5540 N N . ALA A 1 706 ? -45.841 -6.011 88.858 1.00 86.06 706 ALA A N 1
ATOM 5541 C CA . ALA A 1 706 ? -46.863 -5.042 89.235 1.00 86.06 706 ALA A CA 1
ATOM 5542 C C . ALA A 1 706 ? -46.588 -4.451 90.624 1.00 86.06 706 ALA A C 1
ATOM 5544 O O . ALA A 1 706 ? -45.853 -5.026 91.432 1.00 86.06 706 ALA A O 1
ATOM 5545 N N . PHE A 1 707 ? -47.195 -3.305 90.915 1.00 89.31 707 PHE A N 1
ATOM 5546 C CA . PHE A 1 707 ? -47.084 -2.690 92.229 1.00 89.31 707 PHE A CA 1
ATOM 5547 C C . PHE A 1 707 ? -47.978 -3.408 93.257 1.00 89.31 707 PHE A C 1
ATOM 5549 O O . PHE A 1 707 ? -49.023 -3.958 92.897 1.00 89.31 707 PHE A O 1
ATOM 5556 N N . PRO A 1 708 ? -47.626 -3.374 94.559 1.00 88.69 708 PRO A N 1
ATOM 5557 C CA . PRO A 1 708 ? -48.436 -3.988 95.618 1.00 88.69 708 PRO A CA 1
ATOM 5558 C C . PRO A 1 708 ? -49.870 -3.443 95.729 1.00 88.69 708 PRO A C 1
ATOM 5560 O O . PRO A 1 708 ? -50.713 -4.068 96.366 1.00 88.69 708 PRO A O 1
ATOM 5563 N N . ASP A 1 709 ? -50.140 -2.278 95.135 1.00 90.19 709 ASP A N 1
ATOM 5564 C CA . ASP A 1 709 ? -51.453 -1.627 95.079 1.00 90.19 709 ASP A CA 1
ATOM 5565 C C . ASP A 1 709 ? -52.364 -2.174 93.956 1.00 90.19 709 ASP A C 1
ATOM 5567 O O . ASP A 1 709 ? -53.491 -1.706 93.806 1.00 90.19 709 ASP A O 1
ATOM 5571 N N . GLY A 1 710 ? -51.913 -3.176 93.187 1.00 86.31 710 GLY A N 1
ATOM 5572 C CA . GLY A 1 710 ? -52.685 -3.787 92.098 1.00 86.31 710 GLY A CA 1
ATOM 5573 C C . GLY A 1 710 ? -52.694 -2.976 90.797 1.00 86.31 710 GLY A C 1
ATOM 5574 O O . GLY A 1 710 ? -53.556 -3.199 89.939 1.00 86.31 710 GLY A O 1
ATOM 5575 N N . THR A 1 711 ? -51.762 -2.029 90.652 1.00 92.31 711 THR A N 1
ATOM 5576 C CA . THR A 1 711 ? -51.567 -1.217 89.440 1.00 92.31 711 THR A CA 1
ATOM 5577 C C . THR A 1 711 ? -50.262 -1.570 88.717 1.00 92.31 711 THR A C 1
ATOM 5579 O O . THR A 1 711 ? -49.320 -2.092 89.321 1.00 92.31 711 THR A O 1
ATOM 5582 N N . PHE A 1 712 ? -50.180 -1.266 87.420 1.00 92.81 712 PHE A N 1
ATOM 5583 C CA . PHE A 1 712 ? -48.952 -1.389 86.624 1.00 92.81 712 PHE A CA 1
ATOM 5584 C C . PHE A 1 712 ? -48.212 -0.058 86.447 1.00 92.81 712 PHE A C 1
ATOM 5586 O O . PHE A 1 712 ? -46.986 -0.045 86.346 1.00 92.81 712 PHE A O 1
ATOM 5593 N N . LYS A 1 713 ? -48.948 1.057 86.443 1.00 93.56 713 LYS A N 1
ATOM 5594 C CA . LYS A 1 713 ? -48.497 2.435 86.200 1.00 93.56 713 LYS A CA 1
ATOM 5595 C C . LYS A 1 713 ? -47.831 2.602 84.826 1.00 93.56 713 LYS A C 1
ATOM 5597 O O . LYS A 1 713 ? -46.666 2.997 84.759 1.00 93.56 713 LYS A O 1
ATOM 5602 N N . PRO A 1 714 ? -48.545 2.342 83.709 1.00 91.38 714 PRO A N 1
ATOM 5603 C CA . PRO A 1 714 ? -47.961 2.358 82.362 1.00 91.38 714 PRO A CA 1
ATOM 5604 C C . PRO A 1 714 ? -47.322 3.708 82.003 1.00 91.38 714 PRO A C 1
ATOM 5606 O O . PRO A 1 714 ? -46.213 3.748 81.476 1.00 91.38 714 PRO A O 1
ATOM 5609 N N . ASN A 1 715 ? -47.967 4.812 82.388 1.00 92.88 715 ASN A N 1
ATOM 5610 C CA . ASN A 1 715 ? -47.514 6.179 82.118 1.00 92.88 715 ASN A CA 1
ATOM 5611 C C . ASN A 1 715 ? -46.438 6.695 83.088 1.00 92.88 715 ASN A C 1
ATOM 5613 O O . ASN A 1 715 ? -46.084 7.869 83.022 1.00 92.88 715 ASN A O 1
ATOM 5617 N N . GLN A 1 716 ? -45.942 5.868 84.015 1.00 94.38 716 GLN A N 1
ATOM 5618 C CA . GLN A 1 716 ? -44.888 6.292 84.932 1.00 94.38 716 GLN A CA 1
ATOM 5619 C C . GLN A 1 716 ? -43.620 6.625 84.142 1.00 94.38 716 GLN A C 1
ATOM 5621 O O . GLN A 1 716 ? -43.051 5.750 83.492 1.00 94.38 716 GLN A O 1
ATOM 5626 N N . GLU A 1 717 ? -43.188 7.881 84.210 1.00 95.50 717 GLU A N 1
ATOM 5627 C CA . GLU A 1 717 ? -41.919 8.347 83.655 1.00 95.50 717 GLU A CA 1
ATOM 5628 C C . GLU A 1 717 ? -40.749 7.767 84.457 1.00 95.50 717 GLU A C 1
ATOM 5630 O O . GLU A 1 717 ? -40.821 7.690 85.685 1.00 95.50 717 GLU A O 1
ATOM 5635 N N . LEU A 1 718 ? -39.694 7.341 83.761 1.00 93.38 718 LEU A N 1
ATOM 5636 C CA . LEU A 1 718 ? -38.550 6.652 84.357 1.00 93.38 718 LEU A CA 1
ATOM 5637 C C . LEU A 1 718 ? -37.262 7.481 84.266 1.00 93.38 718 LEU A C 1
ATOM 5639 O O . LEU A 1 718 ? -37.022 8.199 83.286 1.00 93.38 718 LEU A O 1
ATOM 5643 N N . THR A 1 719 ? -36.406 7.345 85.278 1.00 91.81 719 THR A N 1
ATOM 5644 C CA . THR A 1 719 ? -35.020 7.841 85.239 1.00 91.81 719 THR A CA 1
ATOM 5645 C C . THR A 1 719 ? -34.113 6.872 84.479 1.00 91.81 719 THR A C 1
ATOM 5647 O O . THR A 1 719 ? -34.444 5.698 84.299 1.00 91.81 719 THR A O 1
ATOM 5650 N N . LEU A 1 720 ? -32.936 7.333 84.038 1.00 87.69 720 LEU A N 1
ATOM 5651 C CA . LEU A 1 720 ? -31.957 6.458 83.376 1.00 87.69 720 LEU A CA 1
ATOM 5652 C C . LEU A 1 720 ? -31.582 5.249 84.256 1.00 87.69 720 LEU A C 1
ATOM 5654 O O . LEU A 1 720 ? -31.553 4.127 83.754 1.00 87.69 720 LEU A O 1
ATOM 5658 N N . THR A 1 721 ? -31.370 5.457 85.561 1.00 87.00 721 THR A N 1
ATOM 5659 C CA . THR A 1 721 ? -31.039 4.384 86.515 1.00 87.00 721 THR A CA 1
ATOM 5660 C C . THR A 1 721 ? -32.128 3.308 86.560 1.00 87.00 721 THR A C 1
ATOM 5662 O O . THR A 1 721 ? -31.829 2.114 86.520 1.00 87.00 721 THR A O 1
ATOM 5665 N N . GLU A 1 722 ? -33.403 3.710 86.589 1.00 89.06 722 GLU A N 1
ATOM 5666 C CA . GLU A 1 722 ? -34.536 2.777 86.604 1.00 89.06 722 GLU A CA 1
ATOM 5667 C C . GLU A 1 722 ? -34.635 1.981 85.298 1.00 89.06 722 GLU A C 1
ATOM 5669 O O . GLU A 1 722 ? -34.870 0.772 85.324 1.00 89.06 722 GLU A O 1
ATOM 5674 N N . VAL A 1 723 ? -34.419 2.639 84.154 1.00 90.06 723 VAL A N 1
ATOM 5675 C CA . VAL A 1 723 ? -34.427 1.982 82.842 1.00 90.06 723 VAL A CA 1
ATOM 5676 C C . VAL A 1 723 ? -33.302 0.952 82.733 1.00 90.06 723 VAL A C 1
ATOM 5678 O O . VAL A 1 723 ? -33.557 -0.180 82.322 1.00 90.06 723 VAL A O 1
ATOM 5681 N N . ILE A 1 724 ? -32.080 1.309 83.138 1.00 87.69 724 ILE A N 1
ATOM 5682 C CA . ILE A 1 724 ? -30.924 0.400 83.113 1.00 87.69 724 ILE A CA 1
ATOM 5683 C C . ILE A 1 724 ? -31.179 -0.816 83.994 1.00 87.69 724 ILE A C 1
ATOM 5685 O O . ILE A 1 724 ? -30.935 -1.940 83.561 1.00 87.69 724 ILE A O 1
ATOM 5689 N N . TYR A 1 725 ? -31.716 -0.613 85.199 1.00 88.00 725 TYR A N 1
ATOM 5690 C CA . TYR A 1 725 ? -32.027 -1.709 86.110 1.00 88.00 725 TYR A CA 1
ATOM 5691 C C . TYR A 1 725 ? -33.035 -2.693 85.498 1.00 88.00 725 TYR A C 1
ATOM 5693 O O . TYR A 1 725 ? -32.816 -3.905 85.528 1.00 88.00 725 TYR A O 1
ATOM 5701 N N . LEU A 1 726 ? -34.109 -2.183 84.884 1.00 89.69 726 LEU A N 1
ATOM 5702 C CA . LEU A 1 726 ? -35.104 -3.015 84.202 1.00 89.69 726 LEU A CA 1
ATOM 5703 C C . LEU A 1 726 ? -34.492 -3.786 83.024 1.00 89.69 726 LEU A C 1
ATOM 5705 O O . LEU A 1 726 ? -34.665 -4.999 82.921 1.00 89.69 726 LEU A O 1
ATOM 5709 N N . MET A 1 727 ? -33.731 -3.108 82.164 1.00 88.75 727 MET A N 1
ATOM 5710 C CA . MET A 1 727 ? -33.139 -3.722 80.973 1.00 88.75 727 MET A CA 1
ATOM 5711 C C . MET A 1 727 ? -32.005 -4.704 81.297 1.00 88.75 727 MET A C 1
ATOM 5713 O O . MET A 1 727 ? -31.840 -5.697 80.585 1.00 88.75 727 MET A O 1
ATOM 5717 N N . SER A 1 728 ? -31.235 -4.448 82.358 1.00 87.81 728 SER A N 1
ATOM 5718 C CA . SER A 1 728 ? -30.186 -5.350 82.840 1.00 87.81 728 SER A CA 1
ATOM 5719 C C . SER A 1 728 ? -30.789 -6.610 83.458 1.00 87.81 728 SER A C 1
ATOM 5721 O O . SER A 1 728 ? -30.370 -7.713 83.110 1.00 87.81 728 SER A O 1
ATOM 5723 N N . ASN A 1 729 ? -31.846 -6.477 84.269 1.00 86.00 729 ASN A N 1
ATOM 5724 C CA . ASN A 1 729 ? -32.580 -7.630 84.798 1.00 86.00 729 ASN A CA 1
ATOM 5725 C C . ASN A 1 729 ? -33.206 -8.486 83.687 1.00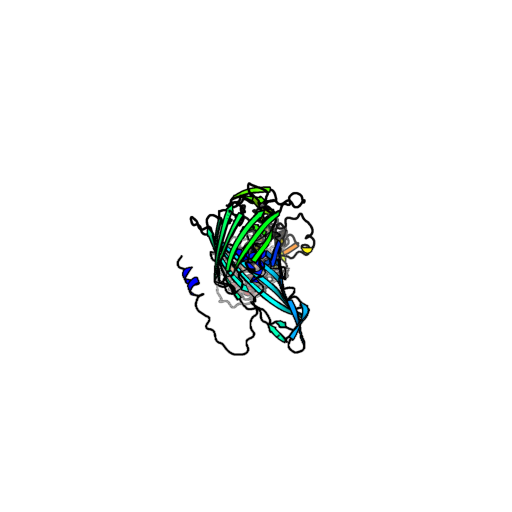 86.00 729 ASN A C 1
ATOM 5727 O O . ASN A 1 729 ? -33.232 -9.708 83.802 1.00 86.00 729 ASN A O 1
ATOM 5731 N N . ALA A 1 730 ? -33.664 -7.862 82.599 1.00 86.69 730 ALA A N 1
ATOM 5732 C CA . ALA A 1 730 ? -34.169 -8.560 81.418 1.00 86.69 730 ALA A CA 1
ATOM 5733 C C . ALA A 1 730 ? -33.061 -9.156 80.515 1.00 86.69 730 ALA A C 1
ATOM 5735 O O . ALA A 1 730 ? -33.366 -9.780 79.501 1.00 86.69 730 ALA A O 1
ATOM 5736 N N . GLY A 1 731 ? -31.771 -8.962 80.829 1.00 85.81 731 GLY A N 1
ATOM 5737 C CA . GLY A 1 731 ? -30.641 -9.468 80.031 1.00 85.81 731 GLY A CA 1
ATOM 5738 C C . GLY A 1 731 ? -30.458 -8.776 78.670 1.00 85.81 731 GLY A C 1
ATOM 5739 O O . GLY A 1 731 ? -29.780 -9.281 77.764 1.00 85.81 731 GLY A O 1
ATOM 5740 N N . ILE A 1 732 ? -31.079 -7.611 78.487 1.00 85.69 732 ILE A N 1
ATOM 5741 C CA . ILE A 1 732 ? -31.032 -6.861 77.229 1.00 85.69 732 ILE A CA 1
ATOM 5742 C C . ILE A 1 732 ? -29.712 -6.114 77.111 1.00 85.69 732 ILE A C 1
ATOM 5744 O O . ILE A 1 732 ? -29.135 -6.107 76.019 1.00 85.69 732 ILE A O 1
ATOM 5748 N N . ILE A 1 733 ? -29.226 -5.567 78.224 1.00 85.94 733 ILE A N 1
ATOM 5749 C CA . ILE A 1 733 ? -27.907 -4.948 78.385 1.00 85.94 733 ILE A CA 1
ATOM 5750 C C . ILE A 1 733 ? -27.157 -5.619 79.540 1.00 85.94 733 ILE A C 1
ATOM 5752 O O . ILE A 1 733 ? -27.779 -6.195 80.435 1.00 85.94 733 ILE A O 1
ATOM 5756 N N . ASP A 1 734 ? -25.830 -5.536 79.521 1.00 83.06 734 ASP A N 1
ATOM 5757 C CA . ASP A 1 734 ? -25.016 -5.903 80.681 1.00 83.06 734 ASP A CA 1
ATOM 5758 C C . ASP A 1 734 ? -25.157 -4.818 81.768 1.00 83.06 734 ASP A C 1
ATOM 5760 O O . ASP A 1 734 ? -25.534 -3.683 81.472 1.00 83.06 734 ASP A O 1
ATOM 5764 N N . TYR A 1 735 ? -24.908 -5.161 83.036 1.00 73.19 735 TYR A N 1
ATOM 5765 C CA . TYR A 1 735 ? -24.976 -4.179 84.123 1.00 73.19 735 TYR A CA 1
ATOM 5766 C C . TYR A 1 735 ? -23.870 -3.127 83.955 1.00 73.19 735 TYR A C 1
ATOM 5768 O O . TYR A 1 735 ? -22.685 -3.464 84.001 1.00 73.19 735 TYR A O 1
ATOM 5776 N N . GLU A 1 736 ? -24.258 -1.863 83.792 1.00 67.88 736 GLU A N 1
ATOM 5777 C CA . GLU A 1 736 ? -23.350 -0.717 83.719 1.00 67.88 736 GLU A CA 1
ATOM 5778 C C . GLU A 1 736 ? -23.528 0.159 84.967 1.00 67.88 736 GLU A C 1
ATOM 5780 O O . GLU A 1 736 ? -24.647 0.541 85.314 1.00 67.88 736 GLU A O 1
ATOM 5785 N N . GLU A 1 737 ? -22.429 0.471 85.666 1.00 63.50 737 GLU A N 1
ATOM 5786 C CA . GLU A 1 737 ? -22.456 1.455 86.753 1.00 63.50 737 GLU A CA 1
ATOM 5787 C C . GLU A 1 737 ? -22.672 2.851 86.159 1.00 63.50 737 GLU A C 1
ATOM 5789 O O . GLU A 1 737 ? -21.817 3.373 85.443 1.00 63.50 737 GLU A O 1
ATOM 5794 N N . VAL A 1 738 ? -23.816 3.459 86.469 1.00 66.25 738 VAL A N 1
ATOM 5795 C CA . VAL A 1 738 ? -24.161 4.823 86.053 1.00 66.25 738 VAL A CA 1
ATOM 5796 C C . VAL A 1 738 ? -24.287 5.707 87.289 1.00 66.25 738 VAL A C 1
ATOM 5798 O O . VAL A 1 738 ? -24.753 5.252 88.334 1.00 66.25 738 VAL A O 1
ATOM 5801 N N . GLU A 1 739 ? -23.840 6.964 87.190 1.00 68.38 739 GLU A N 1
ATOM 5802 C CA . GLU A 1 739 ? -24.006 7.939 88.271 1.00 68.38 739 GLU A CA 1
ATOM 5803 C C . GLU A 1 739 ? -25.488 8.088 88.620 1.00 68.38 739 GLU A C 1
ATOM 5805 O O . GLU A 1 739 ? -26.328 8.344 87.751 1.00 68.38 739 GLU A O 1
ATOM 5810 N N . ASP A 1 740 ? -25.796 7.927 89.906 1.00 63.69 740 ASP A N 1
ATOM 5811 C CA . ASP A 1 740 ? -27.165 7.949 90.397 1.00 63.69 740 ASP A CA 1
ATOM 5812 C C . ASP A 1 740 ? -27.756 9.352 90.189 1.00 63.69 740 ASP A C 1
ATOM 5814 O O . ASP A 1 740 ? -27.397 10.319 90.870 1.00 63.69 740 ASP A O 1
ATOM 5818 N N . SER A 1 741 ? -28.620 9.487 89.182 1.00 65.44 741 SER A N 1
ATOM 5819 C CA . SER A 1 741 ? -29.234 10.755 88.803 1.00 65.44 741 SER A CA 1
ATOM 5820 C C . SER A 1 741 ? -30.751 10.607 88.744 1.00 65.44 741 SER A C 1
ATOM 5822 O O . SER A 1 741 ? -31.299 9.762 88.041 1.00 65.44 741 SER A O 1
ATOM 5824 N N . ASN A 1 742 ? -31.460 11.491 89.447 1.00 75.94 742 ASN A N 1
ATOM 5825 C CA . ASN A 1 742 ? -32.926 11.562 89.406 1.00 75.94 742 ASN A CA 1
ATOM 5826 C C . ASN A 1 742 ? -33.452 12.218 88.112 1.00 75.94 742 ASN A C 1
ATOM 5828 O O . ASN A 1 742 ? -34.551 12.774 88.095 1.00 75.94 742 ASN A O 1
ATOM 5832 N N . GLN A 1 743 ? -32.659 12.235 87.039 1.00 83.62 743 GLN A N 1
ATOM 5833 C CA . GLN A 1 743 ? -33.025 12.897 85.796 1.00 83.62 743 GLN A CA 1
ATOM 5834 C C . GLN A 1 743 ? -33.833 11.948 84.904 1.00 83.62 743 GLN A C 1
ATOM 5836 O O . GLN A 1 743 ? -33.396 10.846 84.572 1.00 83.62 743 GLN A O 1
ATOM 5841 N N . LEU A 1 744 ? -35.016 12.409 84.497 1.00 90.75 744 LEU A N 1
ATOM 5842 C CA . LEU A 1 744 ? -35.853 11.732 83.509 1.00 90.75 744 LEU A CA 1
ATOM 5843 C C . LEU A 1 744 ? -35.143 11.675 82.154 1.00 90.75 744 LEU A C 1
ATOM 5845 O O . LEU A 1 744 ? -34.507 12.649 81.739 1.00 90.75 744 LEU A O 1
ATOM 5849 N N . ILE A 1 745 ? -35.285 10.551 81.454 1.00 91.31 745 ILE A N 1
ATOM 5850 C CA . ILE A 1 745 ? -34.622 10.319 80.170 1.00 91.31 745 ILE A CA 1
ATOM 5851 C C . ILE A 1 745 ? -35.614 10.357 79.007 1.00 91.31 745 ILE A C 1
ATOM 5853 O O . ILE A 1 745 ? -36.703 9.791 79.072 1.00 91.31 745 ILE A O 1
ATOM 5857 N N . SER A 1 746 ? -35.239 11.030 77.919 1.00 94.44 746 SER A N 1
ATOM 5858 C CA . SER A 1 746 ? -36.004 11.000 76.666 1.00 94.44 746 SER A CA 1
ATOM 5859 C C . SER A 1 746 ? -35.703 9.747 75.840 1.00 94.44 746 SER A C 1
ATOM 5861 O O . SER A 1 746 ? -34.622 9.168 75.939 1.00 94.44 746 SER A O 1
ATOM 5863 N N . ARG A 1 747 ? -36.629 9.345 74.962 1.00 93.81 747 ARG A N 1
ATOM 5864 C CA . ARG A 1 747 ? -36.439 8.187 74.067 1.00 93.81 747 ARG A CA 1
ATOM 5865 C C . ARG A 1 747 ? -35.173 8.302 73.205 1.00 93.81 747 ARG A C 1
ATOM 5867 O O . ARG A 1 747 ? -34.492 7.304 72.994 1.00 93.81 747 ARG A O 1
ATOM 5874 N N . ALA A 1 748 ? -34.822 9.505 72.745 1.00 92.25 748 ALA A N 1
ATOM 5875 C CA . ALA A 1 748 ? -33.591 9.745 71.989 1.00 92.25 748 ALA A CA 1
ATOM 5876 C C . ALA A 1 748 ? -32.320 9.561 72.830 1.00 92.25 748 ALA A C 1
ATOM 5878 O O . ALA A 1 748 ? -31.366 8.953 72.355 1.00 92.25 748 ALA A O 1
ATOM 5879 N N . GLN A 1 749 ? -32.312 10.045 74.075 1.00 92.62 749 GLN A N 1
ATOM 5880 C CA . GLN A 1 749 ? -31.187 9.836 74.995 1.00 92.62 749 GLN A CA 1
ATOM 5881 C C . GLN A 1 749 ? -31.036 8.359 75.373 1.00 92.62 749 GLN A C 1
ATOM 5883 O O . GLN A 1 749 ? -29.918 7.874 75.505 1.00 92.62 749 GLN A O 1
ATOM 5888 N N . LEU A 1 750 ? -32.148 7.630 75.505 1.00 91.69 750 LEU A N 1
ATOM 5889 C CA . LEU A 1 750 ? -32.113 6.184 75.706 1.00 91.69 750 LEU A CA 1
ATOM 5890 C C . LEU A 1 750 ? -31.526 5.462 74.486 1.00 91.69 750 LEU A C 1
ATOM 5892 O O . LEU A 1 750 ? -30.688 4.583 74.649 1.00 91.69 750 LEU A O 1
ATOM 5896 N N . ALA A 1 751 ? -31.944 5.828 73.272 1.00 93.06 751 ALA A N 1
ATOM 5897 C CA . ALA A 1 751 ? -31.384 5.263 72.046 1.00 93.06 751 ALA A CA 1
ATOM 5898 C C . ALA A 1 751 ? -29.874 5.524 71.941 1.00 93.06 751 ALA A C 1
ATOM 5900 O O . ALA A 1 751 ? -29.121 4.621 71.588 1.00 93.06 751 ALA A O 1
ATOM 5901 N N . GLU A 1 752 ? -29.438 6.736 72.291 1.00 92.50 752 GLU A N 1
ATOM 5902 C CA . GLU A 1 752 ? -28.025 7.104 72.361 1.00 92.50 752 GLU A CA 1
ATOM 5903 C C . GLU A 1 752 ? -27.272 6.217 73.357 1.00 92.50 752 GLU A C 1
ATOM 5905 O O . GLU A 1 752 ? -26.308 5.566 72.968 1.00 92.50 752 GLU A O 1
ATOM 5910 N N . PHE A 1 753 ? -27.756 6.103 74.597 1.00 90.44 753 PHE A N 1
ATOM 5911 C CA . PHE A 1 753 ? -27.170 5.220 75.607 1.00 90.44 753 PHE A CA 1
ATOM 5912 C C . PHE A 1 753 ? -27.060 3.770 75.106 1.00 90.44 753 PHE A C 1
ATOM 5914 O O . PHE A 1 753 ? -25.975 3.193 75.105 1.00 90.44 753 PHE A O 1
ATOM 5921 N N . LEU A 1 754 ? -28.160 3.199 74.604 1.00 90.31 754 LEU A N 1
ATOM 5922 C CA . LEU A 1 754 ? -28.198 1.813 74.137 1.00 90.31 754 LEU A CA 1
ATOM 5923 C C . LEU A 1 754 ? -27.234 1.559 72.980 1.00 90.31 754 LEU A C 1
ATOM 5925 O O . LEU A 1 754 ? -26.573 0.521 72.974 1.00 90.31 754 LEU A O 1
ATOM 5929 N N . ALA A 1 755 ? -27.129 2.487 72.028 1.00 91.00 755 ALA A N 1
ATOM 5930 C CA . ALA A 1 755 ? -26.259 2.346 70.866 1.00 91.00 755 ALA A CA 1
ATOM 5931 C C . ALA A 1 755 ? -24.773 2.220 71.238 1.00 91.00 755 ALA A C 1
ATOM 5933 O O . ALA A 1 755 ? -24.041 1.545 70.515 1.00 91.00 755 ALA A O 1
ATOM 5934 N N . TYR A 1 756 ? -24.351 2.815 72.358 1.00 89.75 756 TYR A N 1
ATOM 5935 C CA . TYR A 1 756 ? -22.969 2.761 72.851 1.00 89.75 756 TYR A CA 1
ATOM 5936 C C . TYR A 1 756 ? -22.707 1.655 73.880 1.00 89.75 756 TYR A C 1
ATOM 5938 O O . TYR A 1 756 ? -21.577 1.507 74.338 1.00 89.75 756 TYR A O 1
ATOM 5946 N N . THR A 1 757 ? -23.705 0.836 74.224 1.00 89.75 757 THR A N 1
ATOM 5947 C CA . THR A 1 757 ? -23.442 -0.370 75.024 1.00 89.75 757 THR A CA 1
ATOM 5948 C C . THR A 1 757 ? -22.661 -1.396 74.185 1.00 89.75 757 THR A C 1
ATOM 5950 O O . THR A 1 757 ? -22.971 -1.576 72.997 1.00 89.75 757 THR A O 1
ATOM 5953 N N . PRO A 1 758 ? -21.714 -2.164 74.763 1.00 87.25 758 PRO A N 1
ATOM 5954 C CA . PRO A 1 758 ? -20.842 -3.068 73.999 1.00 87.25 758 PRO A CA 1
ATOM 5955 C C . PRO A 1 758 ? -21.582 -4.078 73.105 1.00 87.25 758 PRO A C 1
ATOM 5957 O O . PRO A 1 758 ? -21.082 -4.501 72.058 1.00 87.25 758 PRO A O 1
ATOM 5960 N N . LYS A 1 759 ? -22.784 -4.500 73.518 1.00 86.81 759 LYS A N 1
ATOM 5961 C CA . LYS A 1 759 ? -23.624 -5.456 72.785 1.00 86.81 759 LYS A CA 1
ATOM 5962 C C . LYS A 1 759 ? -24.210 -4.853 71.511 1.00 86.81 759 LYS A C 1
ATOM 5964 O O . LYS A 1 759 ? -24.187 -5.514 70.469 1.00 86.81 759 LYS A O 1
ATOM 5969 N N . TYR A 1 760 ? -24.761 -3.643 71.589 1.00 89.94 760 TYR A N 1
ATOM 5970 C CA . TYR A 1 760 ? -25.407 -2.997 70.447 1.00 89.94 760 TYR A CA 1
ATOM 5971 C C . TYR A 1 760 ? -24.414 -2.237 69.581 1.00 89.94 760 TYR A C 1
ATOM 5973 O O . TYR A 1 760 ? -24.570 -2.291 68.367 1.00 89.94 760 TYR A O 1
ATOM 5981 N N . GLU A 1 761 ? -23.346 -1.678 70.150 1.00 90.75 761 GLU A N 1
ATOM 5982 C CA . GLU A 1 761 ? -22.250 -1.072 69.390 1.00 90.75 761 GLU A CA 1
ATOM 5983 C C . GLU A 1 761 ? -21.699 -2.069 68.361 1.00 90.75 761 GLU A C 1
ATOM 5985 O O . GLU A 1 761 ? -21.733 -1.808 67.163 1.00 90.75 761 GLU A O 1
ATOM 5990 N N . ARG A 1 762 ? -21.362 -3.297 68.785 1.00 89.06 762 ARG A N 1
ATOM 5991 C CA . ARG A 1 762 ? -20.912 -4.369 67.874 1.00 89.06 762 ARG A CA 1
ATOM 5992 C C . ARG A 1 762 ? -21.944 -4.746 66.809 1.00 89.06 762 ARG A C 1
ATOM 5994 O O . ARG A 1 762 ? -21.575 -5.134 65.701 1.00 89.06 762 ARG A O 1
ATOM 6001 N N . LYS A 1 763 ? -23.242 -4.711 67.136 1.00 90.06 763 LYS A N 1
ATOM 6002 C CA . LYS A 1 763 ? -24.315 -4.995 66.164 1.00 90.06 763 LYS A CA 1
ATOM 6003 C C . LYS A 1 763 ? -24.461 -3.856 65.155 1.00 90.06 763 LYS A C 1
ATOM 6005 O O . LYS A 1 763 ? -24.661 -4.133 63.976 1.00 90.06 763 LYS A O 1
ATOM 6010 N N . ILE A 1 764 ? -24.333 -2.609 65.599 1.00 91.25 764 ILE A N 1
ATOM 6011 C CA . ILE A 1 764 ? -24.374 -1.412 64.758 1.00 91.25 764 ILE A CA 1
ATOM 6012 C C . ILE A 1 764 ? -23.144 -1.361 63.855 1.00 91.25 764 ILE A C 1
ATOM 6014 O O . ILE A 1 764 ? -23.304 -1.179 62.654 1.00 91.25 764 ILE A O 1
ATOM 6018 N N . GLU A 1 765 ? -21.942 -1.600 64.386 1.00 90.38 765 GLU A N 1
ATOM 6019 C CA . GLU A 1 765 ? -20.705 -1.714 63.603 1.00 90.38 765 GLU A CA 1
ATOM 6020 C C . GLU A 1 765 ? -20.858 -2.749 62.489 1.00 90.38 765 GLU A C 1
ATOM 6022 O O . GLU A 1 765 ? -20.588 -2.459 61.324 1.00 90.38 765 GLU A O 1
ATOM 6027 N N . LYS A 1 766 ? -21.393 -3.932 62.820 1.00 88.94 766 LYS A N 1
ATOM 6028 C CA . LYS A 1 766 ? -21.727 -4.945 61.815 1.00 88.94 766 LYS A CA 1
ATOM 6029 C C . LYS A 1 766 ? -22.775 -4.458 60.823 1.00 88.94 766 LYS A C 1
ATOM 6031 O O . LYS A 1 766 ? -22.651 -4.795 59.656 1.00 88.94 766 LYS A O 1
ATOM 6036 N N . LEU A 1 767 ? -23.793 -3.703 61.235 1.00 89.62 767 LEU A N 1
ATOM 6037 C CA . LEU A 1 767 ? -24.841 -3.187 60.345 1.00 89.62 767 LEU A CA 1
ATOM 6038 C C . LEU A 1 767 ? -24.293 -2.171 59.329 1.00 89.62 767 LEU A C 1
ATOM 6040 O O . LEU A 1 767 ? -24.676 -2.218 58.162 1.00 89.62 767 LEU A O 1
ATOM 6044 N N . ILE A 1 768 ? -23.391 -1.284 59.753 1.00 89.38 768 ILE A N 1
ATOM 6045 C CA . ILE A 1 768 ? -22.846 -0.205 58.910 1.00 89.38 768 ILE A CA 1
ATOM 6046 C C . ILE A 1 768 ? -21.585 -0.605 58.134 1.00 89.38 768 ILE A C 1
ATOM 6048 O O . ILE A 1 768 ? -21.158 0.130 57.243 1.00 89.38 768 ILE A O 1
ATOM 6052 N N . ASP A 1 769 ? -20.984 -1.755 58.447 1.00 89.25 769 ASP A N 1
ATOM 6053 C CA . ASP A 1 769 ? -19.852 -2.287 57.694 1.00 89.25 769 ASP A CA 1
ATOM 6054 C C . ASP A 1 769 ? -20.295 -2.757 56.301 1.00 89.25 769 ASP A C 1
ATOM 6056 O O . ASP A 1 769 ? -20.962 -3.778 56.136 1.00 89.25 769 ASP A O 1
ATOM 6060 N N . TRP A 1 770 ? -19.908 -2.013 55.269 1.00 87.44 770 TRP A N 1
ATOM 6061 C CA . TRP A 1 770 ? -20.231 -2.354 53.886 1.00 87.44 770 TRP A CA 1
ATOM 6062 C C . TRP A 1 770 ? -19.471 -3.572 53.354 1.00 87.44 770 TRP A C 1
ATOM 6064 O O . TRP A 1 770 ? -19.900 -4.146 52.354 1.00 87.44 770 TRP A O 1
ATOM 6074 N N . GLU A 1 771 ? -18.356 -3.964 53.974 1.00 83.81 771 GLU A N 1
ATOM 6075 C CA . GLU A 1 771 ? -17.479 -5.028 53.468 1.00 83.81 771 GLU A CA 1
ATOM 6076 C C . GLU A 1 771 ? -17.784 -6.414 54.060 1.00 83.81 771 GLU A C 1
ATOM 6078 O O . GLU A 1 771 ? -17.231 -7.413 53.600 1.00 83.81 771 GLU A O 1
ATOM 6083 N N . SER A 1 772 ? -18.690 -6.500 55.039 1.00 79.19 772 SER A N 1
ATOM 6084 C CA . SER A 1 772 ? -19.140 -7.759 55.647 1.00 79.19 772 SER A CA 1
ATOM 6085 C C . SER A 1 772 ? -20.669 -7.857 55.698 1.00 79.19 772 SER A C 1
ATOM 6087 O O . SER A 1 772 ? -21.368 -6.863 55.522 1.00 79.19 772 SER A O 1
ATOM 6089 N N . GLY A 1 773 ? -21.229 -9.053 55.917 1.00 75.56 773 GLY A N 1
ATOM 6090 C CA . GLY A 1 773 ? -22.671 -9.247 56.162 1.00 75.56 773 GLY A CA 1
ATOM 6091 C C . GLY A 1 773 ? -23.604 -9.034 54.960 1.00 75.56 773 GLY A C 1
ATOM 6092 O O . GLY A 1 773 ? -24.805 -8.895 55.156 1.00 75.56 773 GLY A O 1
ATOM 6093 N N . TYR A 1 774 ? -23.062 -9.000 53.740 1.00 77.06 774 TYR A N 1
ATOM 6094 C CA . TYR A 1 774 ? -23.807 -9.024 52.471 1.00 77.06 774 TYR A CA 1
ATOM 6095 C C . TYR A 1 774 ? -23.670 -10.398 51.780 1.00 77.06 774 TYR A C 1
ATOM 6097 O O . TYR A 1 774 ? -23.558 -10.479 50.555 1.00 77.06 774 TYR A O 1
ATOM 6105 N N . ASP A 1 775 ? -23.591 -11.480 52.563 1.00 65.19 775 ASP A N 1
ATOM 6106 C CA . ASP A 1 775 ? -23.346 -12.825 52.042 1.00 65.19 775 ASP A CA 1
ATOM 6107 C C . ASP A 1 775 ? -24.526 -13.330 51.204 1.00 65.19 775 ASP A C 1
ATOM 6109 O O . ASP A 1 775 ? -25.658 -13.451 51.657 1.00 65.19 775 ASP A O 1
ATOM 6113 N N . ILE A 1 776 ? -24.231 -13.669 49.951 1.00 56.66 776 ILE A N 1
ATOM 6114 C CA . ILE A 1 776 ? -25.209 -14.042 48.917 1.00 56.66 776 ILE A CA 1
ATOM 6115 C C . ILE A 1 776 ? -25.695 -15.500 49.111 1.00 56.66 776 ILE A C 1
ATOM 6117 O O . ILE A 1 776 ? -26.590 -15.966 48.410 1.00 56.66 776 ILE A O 1
ATOM 6121 N N . ASN A 1 777 ? -25.093 -16.230 50.061 1.00 45.16 777 ASN A N 1
ATOM 6122 C CA . ASN A 1 777 ? -25.315 -17.659 50.303 1.00 45.16 777 ASN A CA 1
ATOM 6123 C C . ASN A 1 777 ? -25.953 -17.975 51.670 1.00 45.16 777 ASN A C 1
ATOM 6125 O O . ASN A 1 777 ? -26.199 -19.147 51.942 1.00 45.16 777 ASN A O 1
ATOM 6129 N N . GLU A 1 778 ? -26.211 -16.976 52.518 1.00 38.81 778 GLU A N 1
ATOM 6130 C CA . GLU A 1 778 ? -26.975 -17.136 53.764 1.00 38.81 778 GLU A CA 1
ATOM 6131 C C . GLU A 1 778 ? -28.400 -16.599 53.547 1.00 38.81 778 GLU A C 1
ATOM 6133 O O . GLU A 1 778 ? -28.746 -15.505 53.983 1.00 38.81 778 GLU A O 1
ATOM 6138 N N . LYS A 1 779 ? -29.220 -17.351 52.806 1.00 31.20 779 LYS A N 1
ATOM 6139 C CA . LYS A 1 779 ? -30.683 -17.238 52.866 1.00 31.20 779 LYS A CA 1
ATOM 6140 C C . LYS A 1 779 ? -31.261 -18.543 53.381 1.00 31.20 779 LYS A C 1
ATOM 6142 O O . LYS A 1 779 ? -30.817 -19.601 52.878 1.00 31.20 779 LYS A O 1
#

Nearest PDB structures (foldseek):
  1pnz-assembly1_A  TM=2.092E-01  e=4.792E-04  Escherichia coli
  2vdf-assembly1_A  TM=2.959E-01  e=1.554E-02  Neisseria meningitidis
  4v3h-assembly2_B  TM=4.091E-01  e=6.482E-01  Klebsiella oxytoca
  5iva-assembly1_A  TM=2.143E-01  e=3.850E-02  Pseudomonas aeruginosa PAO1
  8h1r-assembly2_D  TM=2.047E-01  e=5.387E+00  Pseudomonas aeruginosa PAO1

Mean predicted aligned error: 15.32 Å

Radius of gyration: 54.66 Å; Cα contacts (8 Å, |Δi|>4): 1905; chains: 1; bounding box: 128×55×148 Å

pLDDT: mean 86.29, std 13.54, range [30.0, 98.0]

Sequence (779 aa):
MKHVLIILLICFLIIEKSDLYSVTKPITNPQSMMVGAKSISLGLNPAISGDISHSILNPATNADINQYPFSITVQSLLQEFNYLSVSGGVPFVLKFKRNNEEYRKEIGINIAYGNVSLNKIPETISIDGLPYQIGSFSAGYHLVHVGLGTNFYEKFSINKISFGTALKSTTYYVGSSNSSTIGIDFGAIATQYIDYKFISSVDLAAVIHNALSPSMTIKKTENIAILPFSIGLGSKVNFFNDRLSVLSSINEIGVSVGAEYEVEKGVFVRGSTNTDDLKIGLGIDLDNIPTGVVDYAFKGRFDFNYTQSAFPMDKNGTYVFSLTSLGRAVPKKPEILFPSKPLLITDQESYRFSGVGPKNSTIRIYNNDQIYKSIMTNKYGNWNIDPLPINEGENEIYIKAYNIEKDMSLKSNSVTIISDTIPPKLDIKIFPENSALTVKVQSNEVLANISGEIDDQKIRLRKVKNKKDNQDANSKNQNKYLVPTEYQARTELPLGLRKDDKKGFKASPPPQTMSQLTIFATDESGNSIEFGPVSFFGSISFPIDKHVHYSDTLIVIGNASEILQDIYINKEKVTLDAEDRFSIPIELDPGKNVIETTFETHNNKTLQFNTRVLRLVSYPDMNSKVKGRREIEFLSTLKLLHGDNDGNFYPTKIVTREFITKLMVLSMFNEEALADVDSNLFSDVPFDHPSAHYIQAAINEGLVYAFPDGTFKPNQELTLTEVIYLMSNAGIIDYEEVEDSNQLISRAQLAEFLAYTPKYERKIEKLIDWESGYDINEK

Secondary structure (DSSP, 8-state):
--SHHHHHHHTT--------S---PBPP-GGGGGS-HHHHHTTT-TT--S-GGGTTT-GGGGGG--S--EEEEEEEETTTEEEEEEEEEEEEEEEEEETTEEEEEEEEEEEEEEEEEEEEEEEEEEETTEEEEEEEEEEEEEEEEEEEEEEEEEETTEEEEEEEEEEEEEEEEETTEEEEEEEEEEEEEEEEE--SSSEEEEEEEEEEEEEE---EE-TTT--EEBPPPEEEEEEEEEETTTTEEEEEEEETTEEEEEEEEEEETTEEEEEEE-SSEEEEEEEEEEEEEE-SSTT-EEEEEEEEEEEEEPTTS-S--EEEEEEEEEEESSPPPPEEEES-SSEEEES-SEEEEEEE-STT-EEEEEETTEEEEEEE--TTSEEEEEEEE--SEEEEEEEEEE-TTS-BPPP---EEEEE--SPPPEEEEEEEETTEEEEEEEESS-EEEEEEEETTEEE--EE---TTTTT-TT-TTS-SS---EEEEEEEEPPGGGS----TT---PPPPSS-EEEEEEEEESSS-EEEEEEEEESEEEEESPTTEEE-SSEEEEEEEE-TTEEEEEETTEEPPP-TTSEEEEEEE--SEEEEEEEEEEETTTEEEEEEEEEEE----TT--TT-TTHHHHHHHHHTTS----TTS---TTSBPBHHHHHHHHHHHHS-GGGSPPP-S--BTTB-TTSTTHHHHHHHHHTTSS---TTS---TT-B-BHHHHHHHHHHTTSS----------B-BHHHHHHHHHTSHHHHHHHHHHH-TTSS--TT--